Protein AF-0000000075812877 (afdb_homodimer)

Foldseek 3Di:
DALDDPDDDDQDDDPPPPDDDDDDDPDDPPPDDPDDDDDDPDDPDPPPPDPPPPVPPVDDPVDVPPPPPPPPLVVVLVVCLVQLVLQVSVVSLVVVLVVVDDSLVSVVVSLVSLVVLQVCLLVLPVDDPSSQVSLVNSVVNLVVLCPDDCPPSCVVVPPCVSNCSVVVLLVSLLVSLLVLADADDLVDDPVVNLVSRLVSLCVQQPPSSCVSNDPPSSVSSQVSNLVSVLVRLVVVCVSQLPDLVSLLVSLVSCCCQQQQNDPPPSPPDPPPPPSSRRNVRHDSVSCVVVNVVSLVSNLVVLLVVLLVVLVVLLVCCLVVVPPDPDRSLLCNLVSLSVSLVVQVVSHDVSSLVNLQSSLVSLLVSLVVVLVVLVVSCVVCVVPLAQVLLSQLLSLLSSVVSVVVSCVNNVDDPVSVVSSVVSSVSSNVVSLVSVLVSLLVVLLVCLPVVQPDPDPPNLVSVVNVLVNNVSRVSLQPDPSSLVSLVSNLCSNVVSNVVSVVVVVVVDDPPVVVVRVVVVVVVVVSSCCSSVVRNVPPDD/DDDLPPDDPPQDDDPPDPDDDDDDDDDDPDDDDDDDDDDDDDDPDPDPPDPPPPPPPVDDPPDPPPPPPPPPLVVVLVVCLVQLVLQVSVVSLVVVLVVVDDSLVSVVVSLVSLVVLQVCLLVLPVDDPSSVVSLVNSVVNLVVLCPDDCPPSVVVVPPCVSNCSVVVLLVSLLVSLLVLADADDLVDDPVVNLVSRLVSLCVQQPPSSCVSNDPPSSVSSQVSNLVSVLVRLVVVCVSQLPDLVSLLVSLVSCCCQQQQNDPSPRPPDPPPPPSSVRNVRHDSVSCVVVNVVSLVSNLVVLLVVLLVVLVVLLVCCLVVVPPDPDRSLLCNLVSLSVSLVVQVVSHDVSSLVNLQSSLVSLLVSLVVVLVVLVVSCVVCVVPPAQVLLSQLLSLLSSVVSVVVSCVVNVDDPVSVVSSVVSSVSSNVVSLVSVLVSLLVVLLVCLPVVQPDPDPPNLVSVVSVLVNNVSRVSLQPDPSSLVSLVSNLCSNVVSNVVSVVVVVVVDDVPPVVVRVVVVVVVVVSSCCSSVVRNVPPDD

Radius of gyration: 42.55 Å; Cα contacts (8 Å, |Δi|>4): 853; chains: 2; bounding box: 94×114×94 Å

Organism: Acinonyx jubatus (NCBI:txid32536)

Sequence (1076 aa):
MDLVHRKVFWGRRKSRLGGEEAGSECGQILLAEPQGHPRQPRGHPLNLRRITGFLKGLHTNKGPQSVIPLDETSQGFQQLVQEGKFREAYLSVSASAWEGQDCGPQYQALAQSMWQVVQQALEGVRHGQELELKLQAVLDTVEYTQDKPPSLEAGTLEDGTVATWGSQLERLLRNDAEARVPTWDPRGKLGPFLEKLEEAVRQGLGSLRASQLGARLWTIYSTCFQEVLLSRLLELKHSCGASWNSCCVLYAWGRTTLFGQLGEMLPNAPSTSQKPTAGYLLDSMMFVTWMSQVQKKLVGLIQERLEETLENVLICDQKKWAPFSHPTFLEIFQLLEEAMIAARPIGPSVTSQVQAMVLEIFSKFLNRYQDKAVHFLQQNATAGAFPEVHVLGNCCILRKTWQELSQACFPPADLVTAVQGAIHAIEGHSRDHLLLRVRALCQNLLRGHFGRKERDLVNALKSLWQGLEGCPSLHSTPVYESIMQSLHMVVFGEYVQALATHLRMLAPRKWGSLRIQVETDIWKLDNIFRKHGGLAERMDLVHRKVFWGRRKSRLGGEEAGSECGQILLAEPQGHPRQPRGHPLNLRRITGFLKGLHTNKGPQSVIPLDETSQGFQQLVQEGKFREAYLSVSASAWEGQDCGPQYQALAQSMWQVVQQALEGVRHGQELELKLQAVLDTVEYTQDKPPSLEAGTLEDGTVATWGSQLERLLRNDAEARVPTWDPRGKLGPFLEKLEEAVRQGLGSLRASQLGARLWTIYSTCFQEVLLSRLLELKHSCGASWNSCCVLYAWGRTTLFGQLGEMLPNAPSTSQKPTAGYLLDSMMFVTWMSQVQKKLVGLIQERLEETLENVLICDQKKWAPFSHPTFLEIFQLLEEAMIAARPIGPSVTSQVQAMVLEIFSKFLNRYQDKAVHFLQQNATAGAFPEVHVLGNCCILRKTWQELSQACFPPADLVTAVQGAIHAIEGHSRDHLLLRVRALCQNLLRGHFGRKERDLVNALKSLWQGLEGCPSLHSTPVYESIMQSLHMVVFGEYVQALATHLRMLAPRKWGSLRIQVETDIWKLDNIFRKHGGLAER

Secondary structure (DSSP, 8-state):
----------PPP-----------------------------------GGGGGGGTTS-------------HHHHHHHHHHHTT-HHHHHHHHHHHHHTT---HHHHHHHHHHHHHHHHHHHTT----HHHHHHHHHHHHHHHHHHHS---GGGGTS-S--GGGHHHHHHHHHHHHHHHHSPPP-TTS-HHHHHHHHHHHHHHHHSHHHHHHHHHHHHHHHHHHHHHHHHHHHHHHHHHHTTSHHHHHHHHHHIIIIIT-------TTS---S---TTGGGS-GGGGHHHHHHHHHHHHHHHHHHHHHHHHHHHHHHHHS-SS-SS-GGGHHHHHHHHHHHHHGGG-HHHHHHHHHHHHHHHHHHHHHHHHHHHHHHHHTTT-SS-HHHHHHHHHHHHHHHHHHHHHHH---HHHHHHHHHHHHHHHHHHHHHHHHHHHHHHHHHHTTTTTS---HHHHHHHHHHHHHHT-HHHHTSHHHHHHHHHHHHHHHHHHHHHHHHHHHHS-GGGHHHHHHHHHHHHHHHHHHHHHHH-----/----------PPP-----------------------------------GGGGGGGGGG-------------HHHHHHHHHHHTT-HHHHHHHHHHHHHTT---HHHHHHHHHHHHHHHHHHHTT----HHHHHHHHHHHHHHHHHHHS---GGGGTS-S--GGGHHHHHHHHHHHHHHHHSPPP-TTS-HHHHHHHHHHHHHHHHSHHHHHHHHHHHHHHHHHHHHHHHHHHHHHHHHHHTTSHHHHHHHHHHIIIIIT-------TTS-------TTTTTS-GGGGHHHHHHHHHHHHHHHHHHHHHHHHHHHHHHHHS-SS-SS-GGGHHHHHHHHHHHHHGGG-HHHHHHHHHHHHHHHHHHHHHHHHHHHHHHHHTTT-SS-HHHHHHHHHHHHHHHHHHHHHHH---HHHHHHHHHHHHHHHHHHHHHHHHHHHHHHHHHHTTTTTS---HHHHHHHHHHHHHHT-HHHHTSHHHHHHHHHHHHHHHHHHHHHHHHHHHHS-GGGHHHHHHHHHHHHHHHHHHHHHHH-----

pLDDT: mean 73.89, std 24.76, range [15.98, 97.12]

Nearest PDB structures (foldseek):
  5a7d-assembly4_D  TM=1.362E-01  e=9.330E-02  Drosophila melanogaster
  7x0t-assembly1_A  TM=1.053E-01  e=7.157E+00  Homo sapiens

Structure (mmCIF, N/CA/C/O backbone):
data_AF-0000000075812877-model_v1
#
loop_
_entity.id
_entity.type
_entity.pdbx_description
1 polymer 'Uncharacterized protein LOC106975977 isoform X4'
#
loop_
_atom_site.group_PDB
_atom_site.id
_atom_site.type_symbol
_atom_site.label_atom_id
_atom_site.label_alt_id
_atom_site.label_comp_id
_atom_site.label_asym_id
_atom_site.label_entity_id
_atom_site.label_seq_id
_atom_site.pdbx_PDB_ins_code
_atom_site.Cartn_x
_atom_site.Cartn_y
_atom_site.Cartn_z
_atom_site.occupancy
_atom_site.B_iso_or_equiv
_atom_site.auth_seq_id
_atom_site.auth_comp_id
_atom_site.auth_asym_id
_atom_site.auth_atom_id
_atom_site.pdbx_PDB_model_num
ATOM 1 N N . MET A 1 1 ? -38.031 25.281 1.409 1 19.5 1 MET A N 1
ATOM 2 C CA . MET A 1 1 ? -37.438 24.656 2.602 1 19.5 1 MET A CA 1
ATOM 3 C C . MET A 1 1 ? -36.031 24.188 2.338 1 19.5 1 MET A C 1
ATOM 5 O O . MET A 1 1 ? -35.781 23.406 1.403 1 19.5 1 MET A O 1
ATOM 9 N N . ASP A 1 2 ? -34.875 24.938 2.766 1 22.84 2 ASP A N 1
ATOM 10 C CA . ASP A 1 2 ? -33.719 25.797 2.609 1 22.84 2 ASP A CA 1
ATOM 11 C C . ASP A 1 2 ? -32.438 25.062 3 1 22.84 2 ASP A C 1
ATOM 13 O O . ASP A 1 2 ? -32.062 25.047 4.176 1 22.84 2 ASP A O 1
ATOM 17 N N . LEU A 1 3 ? -32.156 24.062 2.451 1 24.86 3 LEU A N 1
ATOM 18 C CA . LEU A 1 3 ? -31.281 22.953 2.84 1 24.86 3 LEU A CA 1
ATOM 19 C C . LEU A 1 3 ? -29.812 23.312 2.674 1 24.86 3 LEU A C 1
ATOM 21 O O . LEU A 1 3 ? -29.219 23.047 1.626 1 24.86 3 LEU A O 1
ATOM 25 N N . VAL A 1 4 ? -29.359 24.641 3.078 1 21.84 4 VAL A N 1
ATOM 26 C CA . VAL A 1 4 ? -28.172 25.375 2.682 1 21.84 4 VAL A CA 1
ATOM 27 C C . VAL A 1 4 ? -26.922 24.547 2.973 1 21.84 4 VAL A C 1
ATOM 29 O O . VAL A 1 4 ? -26.203 24.141 2.053 1 21.84 4 VAL A O 1
ATOM 32 N N . HIS A 1 5 ? -25.938 24.922 3.932 1 23.55 5 HIS A N 1
ATOM 33 C CA . HIS A 1 5 ? -24.641 25.578 3.969 1 23.55 5 HIS A CA 1
ATOM 34 C C . HIS A 1 5 ? -23.547 24.656 4.492 1 23.55 5 HIS A C 1
ATOM 36 O O . HIS A 1 5 ? -23.594 24.219 5.648 1 23.55 5 HIS A O 1
ATOM 42 N N . ARG A 1 6 ? -23.156 23.75 3.875 1 27.66 6 ARG A N 1
ATOM 43 C CA . ARG A 1 6 ? -22.078 22.891 4.355 1 27.66 6 ARG A CA 1
ATOM 44 C C . ARG A 1 6 ? -20.859 23.719 4.762 1 27.66 6 ARG A C 1
ATOM 46 O O . ARG A 1 6 ? -20.203 24.328 3.912 1 27.66 6 ARG A O 1
ATOM 53 N N . LYS A 1 7 ? -20.562 24.156 6.066 1 27.88 7 LYS A N 1
ATOM 54 C CA . LYS A 1 7 ? -19.656 25.109 6.688 1 27.88 7 LYS A CA 1
ATOM 55 C C . LYS A 1 7 ? -18.234 24.562 6.723 1 27.88 7 LYS A C 1
ATOM 57 O O . LYS A 1 7 ? -17.281 25.312 6.969 1 27.88 7 LYS A O 1
ATOM 62 N N . VAL A 1 8 ? -17.609 23.422 6.41 1 27.23 8 VAL A N 1
ATOM 63 C CA . VAL A 1 8 ? -16.859 22.875 7.527 1 27.23 8 VAL A CA 1
ATOM 64 C C . VAL A 1 8 ? -15.578 23.688 7.742 1 27.23 8 VAL A C 1
ATOM 66 O O . VAL A 1 8 ? -15.328 24.172 8.844 1 27.23 8 VAL A O 1
ATOM 69 N N . PHE A 1 9 ? -14.203 23.281 7.148 1 30.2 9 PHE A N 1
ATOM 70 C CA . PHE A 1 9 ? -12.898 23.234 7.805 1 30.2 9 PHE A CA 1
ATOM 71 C C . PHE A 1 9 ? -12.156 24.547 7.645 1 30.2 9 PHE A C 1
ATOM 73 O O . PHE A 1 9 ? -12.094 25.109 6.547 1 30.2 9 PHE A O 1
ATOM 80 N N . TRP A 1 10 ? -11.82 25.344 8.781 1 30.75 10 TRP A N 1
ATOM 81 C CA . TRP A 1 10 ? -11.43 26.75 8.953 1 30.75 10 TRP A CA 1
ATOM 82 C C . TRP A 1 10 ? -9.969 26.953 8.594 1 30.75 10 TRP A C 1
ATOM 84 O O . TRP A 1 10 ? -9.078 26.703 9.414 1 30.75 10 TRP A O 1
ATOM 94 N N . GLY A 1 11 ? -9.414 26.453 7.508 1 27.61 11 GLY A N 1
ATOM 95 C CA . GLY A 1 11 ? -8.031 26.797 7.203 1 27.61 11 GLY A CA 1
ATOM 96 C C . GLY A 1 11 ? -7.824 28.297 7.004 1 27.61 11 GLY A C 1
ATOM 97 O O . GLY A 1 11 ? -8.773 29.031 6.723 1 27.61 11 GLY A O 1
ATOM 98 N N . ARG A 1 12 ? -6.668 28.906 7.613 1 31.08 12 ARG A N 1
ATOM 99 C CA . ARG A 1 12 ? -6.289 30.312 7.59 1 31.08 12 ARG A CA 1
ATOM 100 C C . ARG A 1 12 ? -6.09 30.812 6.16 1 31.08 12 ARG A C 1
ATOM 102 O O . ARG A 1 12 ? -5.555 30.078 5.316 1 31.08 12 ARG A O 1
ATOM 109 N N . ARG A 1 13 ? -6.754 31.781 5.742 1 29.05 13 ARG A N 1
ATOM 110 C CA . ARG A 1 13 ? -6.746 32.5 4.477 1 29.05 13 ARG A CA 1
ATOM 111 C C . ARG A 1 13 ? -5.422 33.219 4.27 1 29.05 13 ARG A C 1
ATOM 113 O O . ARG A 1 13 ? -4.73 33.562 5.234 1 29.05 13 ARG A O 1
ATOM 120 N N . LYS A 1 14 ? -5.184 33.719 2.996 1 28.88 14 LYS A N 1
ATOM 121 C CA . LYS A 1 14 ? -4.152 34.344 2.174 1 28.88 14 LYS A CA 1
ATOM 122 C C . LYS A 1 14 ? -3.955 35.812 2.553 1 28.88 14 LYS A C 1
ATOM 124 O O . LYS A 1 14 ? -4.887 36.625 2.451 1 28.88 14 LYS A O 1
ATOM 129 N N . SER A 1 15 ? -3.178 36.219 3.492 1 20.95 15 SER A N 1
ATOM 130 C CA . SER A 1 15 ? -2.898 37.656 3.502 1 20.95 15 SER A CA 1
ATOM 131 C C . SER A 1 15 ? -2.084 38.062 2.279 1 20.95 15 SER A C 1
ATOM 133 O O . SER A 1 15 ? -1.034 37.5 2 1 20.95 15 SER A O 1
ATOM 135 N N . ARG A 1 16 ? -2.629 38.719 1.164 1 23.47 16 ARG A N 1
ATOM 136 C CA . ARG A 1 16 ? -2.066 39.344 -0.03 1 23.47 16 ARG A CA 1
ATOM 137 C C . ARG A 1 16 ? -1.108 40.469 0.339 1 23.47 16 ARG A C 1
ATOM 139 O O . ARG A 1 16 ? -1.53 41.5 0.85 1 23.47 16 ARG A O 1
ATOM 146 N N . LEU A 1 17 ? 0.161 40.219 0.675 1 21.31 17 LEU A N 1
ATOM 147 C CA . LEU A 1 17 ? 1.117 41.312 0.727 1 21.31 17 LEU A CA 1
ATOM 148 C C . LEU A 1 17 ? 1.208 42.031 -0.622 1 21.31 17 LEU A C 1
ATOM 150 O O . LEU A 1 17 ? 1.369 41.375 -1.657 1 21.31 17 LEU A O 1
ATOM 154 N N . GLY A 1 18 ? 0.719 43.281 -0.854 1 20.67 18 GLY A N 1
ATOM 155 C CA . GLY A 1 18 ? 0.67 44.219 -1.965 1 20.67 18 GLY A CA 1
ATOM 156 C C . GLY A 1 18 ? 2.043 44.656 -2.428 1 20.67 18 GLY A C 1
ATOM 157 O O . GLY A 1 18 ? 2.166 45.625 -3.164 1 20.67 18 GLY A O 1
ATOM 158 N N . GLY A 1 19 ? 3.186 44.156 -1.993 1 19.12 19 GLY A N 1
ATOM 159 C CA . GLY A 1 19 ? 4.285 45.031 -2.336 1 19.12 19 GLY A CA 1
ATOM 160 C C . GLY A 1 19 ? 4.426 45.281 -3.83 1 19.12 19 GLY A C 1
ATOM 161 O O . GLY A 1 19 ? 3.891 44.5 -4.633 1 19.12 19 GLY A O 1
ATOM 162 N N . GLU A 1 20 ? 4.977 46.562 -4.273 1 19.02 20 GLU A N 1
ATOM 163 C CA . GLU A 1 20 ? 5.305 47.312 -5.473 1 19.02 20 GLU A CA 1
ATOM 164 C C . GLU A 1 20 ? 6.191 46.531 -6.418 1 19.02 20 GLU A C 1
ATOM 166 O O . GLU A 1 20 ? 6.859 45.562 -5.996 1 19.02 20 GLU A O 1
ATOM 171 N N . GLU A 1 21 ? 6.227 47 -7.762 1 18.98 21 GLU A N 1
ATOM 172 C CA . GLU A 1 21 ? 6.5 46.688 -9.164 1 18.98 21 GLU A CA 1
ATOM 173 C C . GLU A 1 21 ? 8 46.594 -9.422 1 18.98 21 GLU A C 1
ATOM 175 O O . GLU A 1 21 ? 8.422 46.25 -10.531 1 18.98 21 GLU A O 1
ATOM 180 N N . ALA A 1 22 ? 8.93 46.656 -8.477 1 19.11 22 ALA A N 1
ATOM 181 C CA . ALA A 1 22 ? 10.125 47.156 -9.156 1 19.11 22 ALA A CA 1
ATOM 182 C C . ALA A 1 22 ? 10.547 46.219 -10.266 1 19.11 22 ALA A C 1
ATOM 184 O O . ALA A 1 22 ? 10.43 45 -10.125 1 19.11 22 ALA A O 1
ATOM 185 N N . GLY A 1 23 ? 10.875 46.688 -11.625 1 17.19 23 GLY A N 1
ATOM 186 C CA . GLY A 1 23 ? 11.086 46.438 -13.039 1 17.19 23 GLY A CA 1
ATOM 187 C C . GLY A 1 23 ? 12.312 45.562 -13.305 1 17.19 23 GLY A C 1
ATOM 188 O O . GLY A 1 23 ? 12.562 45.156 -14.445 1 17.19 23 GLY A O 1
ATOM 189 N N . SER A 1 24 ? 13.258 45.375 -12.352 1 17.75 24 SER A N 1
ATOM 190 C CA . SER A 1 24 ? 14.531 45.406 -13.07 1 17.75 24 SER A CA 1
ATOM 191 C C . SER A 1 24 ? 14.625 44.25 -14.07 1 17.75 24 SER A C 1
ATOM 193 O O . SER A 1 24 ? 14.039 43.188 -13.859 1 17.75 24 SER A O 1
ATOM 195 N N . GLU A 1 25 ? 15.242 44.469 -15.281 1 17.72 25 GLU A N 1
ATOM 196 C CA . GLU A 1 25 ? 15.508 44.094 -16.672 1 17.72 25 GLU A CA 1
ATOM 197 C C . GLU A 1 25 ? 16.375 42.844 -16.734 1 17.72 25 GLU A C 1
ATOM 199 O O . GLU A 1 25 ? 16.641 42.344 -17.828 1 17.72 25 GLU A O 1
ATOM 204 N N . CYS A 1 26 ? 16.609 42.156 -15.602 1 17.97 26 CYS A N 1
ATOM 205 C CA . CYS A 1 26 ? 17.844 41.438 -15.961 1 17.97 26 CYS A CA 1
ATOM 206 C C . CYS A 1 26 ? 17.641 40.625 -17.219 1 17.97 26 CYS A C 1
ATOM 208 O O . CYS A 1 26 ? 16.578 40.031 -17.438 1 17.97 26 CYS A O 1
ATOM 210 N N . GLY A 1 27 ? 18.656 40.625 -18.156 1 17.06 27 GLY A N 1
ATOM 211 C CA . GLY A 1 27 ? 19.078 40.312 -19.5 1 17.06 27 GLY A CA 1
ATOM 212 C C . GLY A 1 27 ? 18.828 38.875 -19.875 1 17.06 27 GLY A C 1
ATOM 213 O O . GLY A 1 27 ? 18.609 38.031 -19 1 17.06 27 GLY A O 1
ATOM 214 N N . GLN A 1 28 ? 18.719 38.594 -21.172 1 17.3 28 GLN A N 1
ATOM 215 C CA . GLN A 1 28 ? 18.312 37.875 -22.344 1 17.3 28 GLN A CA 1
ATOM 216 C C . GLN A 1 28 ? 19.125 36.594 -22.516 1 17.3 28 GLN A C 1
ATOM 218 O O . GLN A 1 28 ? 18.953 35.875 -23.5 1 17.3 28 GLN A O 1
ATOM 223 N N . ILE A 1 29 ? 19.766 36.031 -21.422 1 18.03 29 ILE A N 1
ATOM 224 C CA . ILE A 1 29 ? 20.844 35.281 -22.062 1 18.03 29 ILE A CA 1
ATOM 225 C C . ILE A 1 29 ? 20.234 34.25 -23.016 1 18.03 29 ILE A C 1
ATOM 227 O O . ILE A 1 29 ? 19.297 33.531 -22.656 1 18.03 29 ILE A O 1
ATOM 231 N N . LEU A 1 30 ? 20.578 34.312 -24.312 1 16.39 30 LEU A N 1
ATOM 232 C CA . LEU A 1 30 ? 20.359 33.844 -25.688 1 16.39 30 LEU A CA 1
ATOM 233 C C . LEU A 1 30 ? 20.688 32.375 -25.812 1 16.39 30 LEU A C 1
ATOM 235 O O . LEU A 1 30 ? 21.188 31.938 -26.859 1 16.39 30 LEU A O 1
ATOM 239 N N . LEU A 1 31 ? 20.578 31.594 -24.719 1 17.11 31 LEU A N 1
ATOM 240 C CA . LEU A 1 31 ? 21.344 30.406 -25.094 1 17.11 31 LEU A CA 1
ATOM 241 C C . LEU A 1 31 ? 20.781 29.781 -26.359 1 17.11 31 LEU A C 1
ATOM 243 O O . LEU A 1 31 ? 19.562 29.719 -26.547 1 17.11 31 LEU A O 1
ATOM 247 N N . ALA A 1 32 ? 21.625 29.547 -27.359 1 17.14 32 ALA A N 1
ATOM 248 C CA . ALA A 1 32 ? 21.781 29.156 -28.75 1 17.14 32 ALA A CA 1
ATOM 249 C C . ALA A 1 32 ? 21.141 27.797 -29.031 1 17.14 32 ALA A C 1
ATOM 251 O O . ALA A 1 32 ? 21.047 26.969 -28.125 1 17.14 32 ALA A O 1
ATOM 252 N N . GLU A 1 33 ? 20.547 27.594 -30.219 1 17.48 33 GLU A N 1
ATOM 253 C CA . GLU A 1 33 ? 19.594 26.875 -31.047 1 17.48 33 GLU A CA 1
ATOM 254 C C . GLU A 1 33 ? 20.125 25.484 -31.406 1 17.48 33 GLU A C 1
ATOM 256 O O . GLU A 1 33 ? 19.406 24.656 -31.969 1 17.48 33 GLU A O 1
ATOM 261 N N . PRO A 1 34 ? 20.953 24.703 -30.547 1 18.8 34 PRO A N 1
ATOM 262 C CA . PRO A 1 34 ? 21.578 23.859 -31.562 1 18.8 34 PRO A CA 1
ATOM 263 C C . PRO A 1 34 ? 20.562 23.016 -32.344 1 18.8 34 PRO A C 1
ATOM 265 O O . PRO A 1 34 ? 19.469 22.734 -31.812 1 18.8 34 PRO A O 1
ATOM 268 N N . GLN A 1 35 ? 20.688 22.797 -33.656 1 16.92 35 GLN A N 1
ATOM 269 C CA . GLN A 1 35 ? 20.031 22.453 -34.938 1 16.92 35 GLN A CA 1
ATOM 270 C C . GLN A 1 35 ? 19.781 20.953 -35.031 1 16.92 35 GLN A C 1
ATOM 272 O O . GLN A 1 35 ? 18.953 20.5 -35.812 1 16.92 35 GLN A O 1
ATOM 277 N N . GLY A 1 36 ? 20.344 19.969 -34.219 1 18.28 36 GLY A N 1
ATOM 278 C CA . GLY A 1 36 ? 20.703 18.859 -35.094 1 18.28 36 GLY A CA 1
ATOM 279 C C . GLY A 1 36 ? 19.484 18.078 -35.562 1 18.28 36 GLY A C 1
ATOM 280 O O . GLY A 1 36 ? 18.422 18.141 -34.969 1 18.28 36 GLY A O 1
ATOM 281 N N . HIS A 1 37 ? 19.422 17.5 -36.812 1 17.19 37 HIS A N 1
ATOM 282 C CA . HIS A 1 37 ? 18.562 17.062 -37.906 1 17.19 37 HIS A CA 1
ATOM 283 C C . HIS A 1 37 ? 18.016 15.648 -37.656 1 17.19 37 HIS A C 1
ATOM 285 O O . HIS A 1 37 ? 17.031 15.242 -38.25 1 17.19 37 HIS A O 1
ATOM 291 N N . PRO A 1 38 ? 18.422 14.797 -36.656 1 18.17 38 PRO A N 1
ATOM 292 C CA . PRO A 1 38 ? 18.609 13.539 -37.375 1 18.17 38 PRO A CA 1
ATOM 293 C C . PRO A 1 38 ? 17.297 12.969 -37.906 1 18.17 38 PRO A C 1
ATOM 295 O O . PRO A 1 38 ? 16.219 13.383 -37.469 1 18.17 38 PRO A O 1
ATOM 298 N N . ARG A 1 39 ? 17.391 11.633 -38.438 1 17.91 39 ARG A N 1
ATOM 299 C CA . ARG A 1 39 ? 16.906 10.797 -39.531 1 17.91 39 ARG A CA 1
ATOM 300 C C . ARG A 1 39 ? 15.625 10.078 -39.156 1 17.91 39 ARG A C 1
ATOM 302 O O . ARG A 1 39 ? 15.438 9.719 -38 1 17.91 39 ARG A O 1
ATOM 309 N N . GLN A 1 40 ? 14.633 9.961 -40.062 1 17.66 40 GLN A N 1
ATOM 310 C CA . GLN A 1 40 ? 13.203 9.734 -40.219 1 17.66 40 GLN A CA 1
ATOM 311 C C . GLN A 1 40 ? 12.859 8.258 -40.062 1 17.66 40 GLN A C 1
ATOM 313 O O . GLN A 1 40 ? 11.68 7.895 -39.969 1 17.66 40 GLN A O 1
ATOM 318 N N . PRO A 1 41 ? 13.57 7.254 -39.469 1 19.58 41 PRO A N 1
ATOM 319 C CA . PRO A 1 41 ? 13.195 6.113 -40.312 1 19.58 41 PRO A CA 1
ATOM 320 C C . PRO A 1 41 ? 11.719 5.734 -40.156 1 19.58 41 PRO A C 1
ATOM 322 O O . PRO A 1 41 ? 11.109 6.02 -39.125 1 19.58 41 PRO A O 1
ATOM 325 N N . ARG A 1 42 ? 11.141 5.363 -41.188 1 18.8 42 ARG A N 1
ATOM 326 C CA . ARG A 1 42 ? 9.805 5.117 -41.719 1 18.8 42 ARG A CA 1
ATOM 327 C C . ARG A 1 42 ? 9.156 3.922 -41.031 1 18.8 42 ARG A C 1
ATOM 329 O O . ARG A 1 42 ? 9.773 2.865 -40.875 1 18.8 42 ARG A O 1
ATOM 336 N N . GLY A 1 43 ? 8.234 4.07 -40.062 1 18.72 43 GLY A N 1
ATOM 337 C CA . GLY A 1 43 ? 7.434 3.195 -39.219 1 18.72 43 GLY A CA 1
ATOM 338 C C . GLY A 1 43 ? 6.547 2.254 -40.031 1 18.72 43 GLY A C 1
ATOM 339 O O . GLY A 1 43 ? 5.723 2.697 -40.812 1 18.72 43 GLY A O 1
ATOM 340 N N . HIS A 1 44 ? 7.082 1.163 -40.594 1 20.22 44 HIS A N 1
ATOM 341 C CA . HIS A 1 44 ? 6.262 0.321 -41.469 1 20.22 44 HIS A CA 1
ATOM 342 C C . HIS A 1 44 ? 5.012 -0.162 -40.75 1 20.22 44 HIS A C 1
ATOM 344 O O . HIS A 1 44 ? 5.008 -0.293 -39.5 1 20.22 44 HIS A O 1
ATOM 350 N N . PRO A 1 45 ? 3.875 -0.071 -41.375 1 21 45 PRO A N 1
ATOM 351 C CA . PRO A 1 45 ? 2.455 -0.216 -41.031 1 21 45 PRO A CA 1
ATOM 352 C C . PRO A 1 45 ? 2.092 -1.631 -40.594 1 21 45 PRO A C 1
ATOM 354 O O . PRO A 1 45 ? 2.521 -2.605 -41.219 1 21 45 PRO A O 1
ATOM 357 N N . LEU A 1 46 ? 2.289 -1.922 -39.344 1 19.23 46 LEU A N 1
ATOM 358 C CA . LEU A 1 46 ? 1.979 -3.273 -38.906 1 19.23 46 LEU A CA 1
ATOM 359 C C . LEU A 1 46 ? 0.529 -3.631 -39.219 1 19.23 46 LEU A C 1
ATOM 361 O O . LEU A 1 46 ? -0.383 -2.859 -38.906 1 19.23 46 LEU A O 1
ATOM 365 N N . ASN A 1 47 ? 0.27 -4.336 -40.312 1 20.33 47 ASN A N 1
ATOM 366 C CA . ASN A 1 47 ? -0.97 -4.875 -40.875 1 20.33 47 ASN A CA 1
ATOM 367 C C . ASN A 1 47 ? -1.721 -5.715 -39.844 1 20.33 47 ASN A C 1
ATOM 369 O O . ASN A 1 47 ? -1.184 -6.699 -39.312 1 20.33 47 ASN A O 1
ATOM 373 N N . LEU A 1 48 ? -2.613 -5.133 -39.125 1 19.27 48 LEU A N 1
ATOM 374 C CA . LEU A 1 48 ? -3.48 -5.609 -38.062 1 19.27 48 LEU A CA 1
ATOM 375 C C . LEU A 1 48 ? -4.355 -6.762 -38.531 1 19.27 48 LEU A C 1
ATOM 377 O O . LEU A 1 48 ? -5.238 -7.223 -37.812 1 19.27 48 LEU A O 1
ATOM 381 N N . ARG A 1 49 ? -4.367 -7.109 -39.812 1 20.55 49 ARG A N 1
ATOM 382 C CA . ARG A 1 49 ? -5.605 -7.734 -40.281 1 20.55 49 ARG A CA 1
ATOM 383 C C . ARG A 1 49 ? -5.82 -9.086 -39.594 1 20.55 49 ARG A C 1
ATOM 385 O O . ARG A 1 49 ? -6.949 -9.578 -39.531 1 20.55 49 ARG A O 1
ATOM 392 N N . ARG A 1 50 ? -4.844 -9.875 -39.375 1 21.42 50 ARG A N 1
ATOM 393 C CA . ARG A 1 50 ? -5.07 -11.297 -39.594 1 21.42 50 ARG A CA 1
ATOM 394 C C . ARG A 1 50 ? -5.848 -11.914 -38.438 1 21.42 50 ARG A C 1
ATOM 396 O O . ARG A 1 50 ? -5.988 -13.133 -38.375 1 21.42 50 ARG A O 1
ATOM 403 N N . ILE A 1 51 ? -6.168 -11.109 -37.438 1 21.53 51 ILE A N 1
ATOM 404 C CA . ILE A 1 51 ? -6.492 -11.961 -36.281 1 21.53 51 ILE A CA 1
ATOM 405 C C . ILE A 1 51 ? -7.836 -12.648 -36.531 1 21.53 51 ILE A C 1
ATOM 407 O O . ILE A 1 51 ? -8.3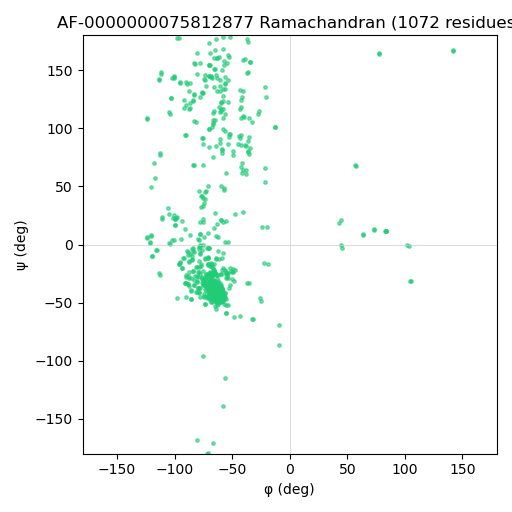52 -13.336 -35.656 1 21.53 51 ILE A O 1
ATOM 411 N N . THR A 1 52 ? -8.453 -12.273 -37.719 1 22.66 52 THR A N 1
ATOM 412 C CA . THR A 1 52 ? -9.852 -12.672 -37.75 1 22.66 52 THR A CA 1
ATOM 413 C C . THR A 1 52 ? -9.984 -14.195 -37.719 1 22.66 52 THR A C 1
ATOM 415 O O . THR A 1 52 ? -11.039 -14.727 -37.344 1 22.66 52 THR A O 1
ATOM 418 N N . GLY A 1 53 ? -8.945 -14.828 -38.375 1 22.23 53 GLY A N 1
ATOM 419 C CA . GLY A 1 53 ? -9.312 -16.094 -38.969 1 22.23 53 GLY A CA 1
ATOM 420 C C . GLY A 1 53 ? -9.68 -17.156 -37.969 1 22.23 53 GLY A C 1
ATOM 421 O O . GLY A 1 53 ? -10.125 -18.25 -38.344 1 22.23 53 GLY A O 1
ATOM 422 N N . PHE A 1 54 ? -9.211 -16.984 -36.781 1 22.61 54 PHE A N 1
ATOM 423 C CA . PHE A 1 54 ? -9.148 -18.281 -36.125 1 22.61 54 PHE A CA 1
ATOM 424 C C . PHE A 1 54 ? -10.547 -18.828 -35.844 1 22.61 54 PHE A C 1
ATOM 426 O O . PHE A 1 54 ? -10.703 -19.953 -35.375 1 22.61 54 PHE A O 1
ATOM 433 N N . LEU A 1 55 ? -11.562 -17.859 -35.906 1 22.89 55 LEU A N 1
ATOM 434 C CA . LEU A 1 55 ? -12.82 -18.438 -35.438 1 22.89 55 LEU A CA 1
ATOM 435 C C . LEU A 1 55 ? -13.328 -19.484 -36.438 1 22.89 55 LEU A C 1
ATOM 437 O O . LEU A 1 55 ? -14.164 -20.328 -36.062 1 22.89 55 LEU A O 1
ATOM 441 N N . LYS A 1 56 ? -13.008 -19.234 -37.75 1 25.45 56 LYS A N 1
ATOM 442 C CA . LYS A 1 56 ? -13.898 -19.891 -38.688 1 25.45 56 LYS A CA 1
ATOM 443 C C . LYS A 1 56 ? -13.656 -21.406 -38.719 1 25.45 56 LYS A C 1
ATOM 445 O O . LYS A 1 56 ? -14.414 -22.141 -39.344 1 25.45 56 LYS A O 1
ATOM 450 N N . GLY A 1 57 ? -12.383 -21.719 -38.531 1 24.17 57 GLY A N 1
ATOM 451 C CA . GLY A 1 57 ? -12.133 -23.047 -39.031 1 24.17 57 GLY A CA 1
ATOM 452 C C . GLY A 1 57 ? -12.977 -24.109 -38.375 1 24.17 57 GLY A C 1
ATOM 453 O O . GLY A 1 57 ? -12.742 -25.312 -38.562 1 24.17 57 GLY A O 1
ATOM 454 N N . LEU A 1 58 ? -13.617 -23.75 -37.344 1 24.28 58 LEU A N 1
ATOM 455 C CA . LEU A 1 58 ? -14.297 -24.906 -36.75 1 24.28 58 LEU A CA 1
ATOM 456 C C . LEU A 1 58 ? -15.344 -25.453 -37.75 1 24.28 58 LEU A C 1
ATOM 458 O O . LEU A 1 58 ? -16.516 -25.609 -37.375 1 24.28 58 LEU A O 1
ATOM 462 N N . HIS A 1 59 ? -15.188 -25.047 -39.094 1 22.55 59 HIS A N 1
ATOM 463 C CA . HIS A 1 59 ? -16.25 -25.5 -39.969 1 22.55 59 HIS A CA 1
ATOM 464 C C . HIS A 1 59 ? -16.484 -27 -39.844 1 22.55 59 HIS A C 1
ATOM 466 O O . HIS A 1 59 ? -15.602 -27.734 -39.375 1 22.55 59 HIS A O 1
ATOM 472 N N . THR A 1 60 ? -17.562 -27.391 -40.688 1 25.23 60 THR A N 1
ATOM 473 C CA . THR A 1 60 ? -18.531 -28.469 -40.812 1 25.23 60 THR A CA 1
ATOM 474 C C . THR A 1 60 ? -17.891 -29.719 -41.406 1 25.23 60 THR A C 1
ATOM 476 O O . THR A 1 60 ? -17.938 -29.938 -42.625 1 25.23 60 THR A O 1
ATOM 479 N N . ASN A 1 61 ? -16.703 -30.078 -41.25 1 22.95 61 ASN A N 1
ATOM 480 C CA . ASN A 1 61 ? -16.516 -31.328 -41.938 1 22.95 61 ASN A CA 1
ATOM 481 C C . ASN A 1 61 ? -17.641 -32.312 -41.688 1 22.95 61 ASN A C 1
ATOM 483 O O . ASN A 1 61 ? -17.797 -32.781 -40.531 1 22.95 61 ASN A O 1
ATOM 487 N N . LYS A 1 62 ? -18.641 -32.25 -42.406 1 29.7 62 LYS A N 1
ATOM 488 C CA . LYS A 1 62 ? -19.812 -33.125 -42.562 1 29.7 62 LYS A CA 1
ATOM 489 C C . LYS A 1 62 ? -19.391 -34.562 -42.844 1 29.7 62 LYS A C 1
ATOM 491 O O . LYS A 1 62 ? -19.938 -35.219 -43.719 1 29.7 62 LYS A O 1
ATOM 496 N N . GLY A 1 63 ? -18.125 -34.844 -42.875 1 25.5 63 GLY A N 1
ATOM 497 C CA . GLY A 1 63 ? -18.156 -36.25 -43.344 1 25.5 63 GLY A CA 1
ATOM 498 C C . GLY A 1 63 ? -19 -37.156 -42.469 1 25.5 63 GLY A C 1
ATOM 499 O O . GLY A 1 63 ? -19.297 -36.812 -41.312 1 25.5 63 GLY A O 1
ATOM 500 N N . PRO A 1 64 ? -19.781 -38.062 -43.188 1 30.03 64 PRO A N 1
ATOM 501 C CA . PRO A 1 64 ? -20.656 -38.969 -42.406 1 30.03 64 PRO A CA 1
ATOM 502 C C . PRO A 1 64 ? -19.938 -39.656 -41.281 1 30.03 64 PRO A C 1
ATOM 504 O O . PRO A 1 64 ? -18.859 -40.219 -41.5 1 30.03 64 PRO A O 1
ATOM 507 N N . GLN A 1 65 ? -19.719 -38.969 -40.25 1 29.38 65 GLN A N 1
ATOM 508 C CA . GLN A 1 65 ? -19.125 -39.656 -39.125 1 29.38 65 GLN A CA 1
ATOM 509 C C . GLN A 1 65 ? -19.797 -41.031 -38.906 1 29.38 65 GLN A C 1
ATOM 511 O O . GLN A 1 65 ? -21.016 -41.125 -38.875 1 29.38 65 GLN A O 1
ATOM 516 N N . SER A 1 66 ? -19.188 -41.938 -39.531 1 30.02 66 SER A N 1
ATOM 517 C CA . SER A 1 66 ? -19.625 -43.312 -39.281 1 30.02 66 SER A CA 1
ATOM 518 C C . SER A 1 66 ? -20.062 -43.5 -37.812 1 30.02 66 SER A C 1
ATOM 520 O O . SER A 1 66 ? -19.328 -43.188 -36.906 1 30.02 66 SER A O 1
ATOM 522 N N . VAL A 1 67 ? -21.328 -43.312 -37.656 1 33.09 67 VAL A N 1
ATOM 523 C CA . VAL A 1 67 ? -22.078 -43.719 -36.469 1 33.09 67 VAL A CA 1
ATOM 524 C C . VAL A 1 67 ? -21.609 -45.094 -36 1 33.09 67 VAL A C 1
ATOM 526 O O . VAL A 1 67 ? -21.828 -46.094 -36.719 1 33.09 67 VAL A O 1
ATOM 529 N N . ILE A 1 68 ? -20.391 -45.219 -35.594 1 34.16 68 ILE A N 1
ATOM 530 C CA . ILE A 1 68 ? -20.203 -46.5 -34.938 1 34.16 68 ILE A CA 1
ATOM 531 C C . ILE A 1 68 ? -21.422 -46.812 -34.062 1 34.16 68 ILE A C 1
ATOM 533 O O . ILE A 1 68 ? -21.875 -45.969 -33.312 1 34.16 68 ILE A O 1
ATOM 537 N N . PRO A 1 69 ? -22.156 -47.781 -34.5 1 34.47 69 PRO A N 1
ATOM 538 C CA . PRO A 1 69 ? -23.312 -48.281 -33.719 1 34.47 69 PRO A CA 1
ATOM 539 C C . PRO A 1 69 ? -23.062 -48.312 -32.219 1 34.47 69 PRO A C 1
ATOM 541 O O . PRO A 1 69 ? -22.094 -48.938 -31.766 1 34.47 69 PRO A O 1
ATOM 544 N N . LEU A 1 70 ? -23.297 -47.156 -31.562 1 38.03 70 LEU A N 1
ATOM 545 C CA . LEU A 1 70 ? -23.25 -47.125 -30.109 1 38.03 70 LEU A CA 1
ATOM 546 C C . LEU A 1 70 ? -23.953 -48.312 -29.516 1 38.03 70 LEU A C 1
ATOM 548 O O . LEU A 1 70 ? -25.125 -48.562 -29.797 1 38.03 70 LEU A O 1
ATOM 552 N N . ASP A 1 71 ? -23.266 -49.25 -29.266 1 42.22 71 ASP A N 1
ATOM 553 C CA . ASP A 1 71 ? -23.891 -50.375 -28.547 1 42.22 71 ASP A CA 1
ATOM 554 C C . ASP A 1 71 ? -24.859 -49.875 -27.484 1 42.22 71 ASP A C 1
ATOM 556 O O . ASP A 1 71 ? -24.812 -48.688 -27.094 1 42.22 71 ASP A O 1
ATOM 560 N N . GLU A 1 72 ? -25.828 -50.594 -26.953 1 46.19 72 GLU A N 1
ATOM 561 C CA . GLU A 1 72 ? -26.906 -50.406 -25.984 1 46.19 72 GLU A CA 1
ATOM 562 C C . GLU A 1 72 ? -26.469 -49.5 -24.844 1 46.19 72 GLU A C 1
ATOM 564 O O . GLU A 1 72 ? -27.25 -48.688 -24.344 1 46.19 72 GLU A O 1
ATOM 569 N N . THR A 1 73 ? -25.312 -49.5 -24.453 1 51.12 73 THR A N 1
ATOM 570 C CA . THR A 1 73 ? -24.719 -48.75 -23.359 1 51.12 73 THR A CA 1
ATOM 571 C C . THR A 1 73 ? -24.594 -47.281 -23.75 1 51.12 73 THR A C 1
ATOM 573 O O . THR A 1 73 ? -24.688 -46.375 -22.906 1 51.12 73 THR A O 1
ATOM 576 N N . SER A 1 74 ? -24.5 -47.031 -25.062 1 61.03 74 SER A N 1
ATOM 577 C CA . SER A 1 74 ? -24.328 -45.688 -25.578 1 61.03 74 SER A CA 1
ATOM 578 C C . SER A 1 74 ? -25.656 -44.938 -25.625 1 61.03 74 SER A C 1
ATOM 580 O O . SER A 1 74 ? -25.703 -43.75 -25.375 1 61.03 74 SER A O 1
ATOM 582 N N . GLN A 1 75 ? -26.828 -45.719 -25.859 1 64.19 75 GLN A N 1
ATOM 583 C CA . GLN A 1 75 ? -28.141 -45.062 -25.906 1 64.19 75 GLN A CA 1
ATOM 584 C C . GLN A 1 75 ? -28.547 -44.531 -24.547 1 64.19 75 GLN A C 1
ATOM 586 O O . GLN A 1 75 ? -29.094 -43.438 -24.438 1 64.19 75 GLN A O 1
ATOM 591 N N . GLY A 1 76 ? -28.188 -45.281 -23.484 1 78.25 76 GLY A N 1
ATOM 592 C CA . GLY A 1 76 ? -28.484 -44.844 -22.141 1 78.25 76 GLY A CA 1
ATOM 593 C C . GLY A 1 76 ? -27.734 -43.594 -21.734 1 78.25 76 GLY A C 1
ATOM 594 O O . GLY A 1 76 ? -28.312 -42.656 -21.156 1 78.25 76 GLY A O 1
ATOM 595 N N . PHE A 1 77 ? -26.484 -43.594 -22.234 1 87.38 77 PHE A N 1
ATOM 596 C CA . PHE A 1 77 ? -25.656 -42.438 -21.938 1 87.38 77 PHE A CA 1
ATOM 597 C C . PHE A 1 77 ? -26.188 -41.188 -22.609 1 87.38 77 PHE A C 1
ATOM 599 O O . PHE A 1 77 ? -26.312 -40.125 -21.969 1 87.38 77 PHE A O 1
ATOM 606 N N . GLN A 1 78 ? -26.578 -41.281 -23.875 1 88.12 78 GLN A N 1
ATOM 607 C CA . GLN A 1 78 ? -27.047 -40.125 -24.625 1 88.12 78 GLN A CA 1
ATOM 608 C C . GLN A 1 78 ? -28.359 -39.625 -24.078 1 88.12 78 GLN A C 1
ATOM 610 O O . GLN A 1 78 ? -28.594 -38.406 -24.031 1 88.12 78 GLN A O 1
ATOM 615 N N . GLN A 1 79 ? -29.188 -40.5 -23.578 1 90.31 79 GLN A N 1
ATOM 616 C CA . GLN A 1 79 ? -30.469 -40.094 -22.984 1 90.31 79 GLN A CA 1
ATOM 617 C C . GLN A 1 79 ? -30.25 -39.344 -21.672 1 90.31 79 GLN A C 1
ATOM 619 O O . GLN A 1 79 ? -30.922 -38.344 -21.406 1 90.31 79 GLN A O 1
ATOM 624 N N . LEU A 1 80 ? -29.297 -39.812 -20.906 1 91.19 80 LEU A N 1
ATOM 625 C CA . LEU A 1 80 ? -28.984 -39.156 -19.641 1 91.19 80 LEU A CA 1
ATOM 626 C C . LEU A 1 80 ? -28.469 -37.75 -19.891 1 91.19 80 LEU A C 1
ATOM 628 O O . LEU A 1 80 ? -28.875 -36.812 -19.203 1 91.19 80 LEU A O 1
ATOM 632 N N . VAL A 1 81 ? -27.609 -37.594 -20.891 1 91.44 81 VAL A N 1
ATOM 633 C CA . VAL A 1 81 ? -27.016 -36.312 -21.219 1 91.44 81 VAL A CA 1
ATOM 634 C C . VAL A 1 81 ? -28.078 -35.344 -21.734 1 91.44 81 VAL A C 1
ATOM 636 O O . VAL A 1 81 ? -28.125 -34.156 -21.328 1 91.44 81 VAL A O 1
ATOM 639 N N . GLN A 1 82 ? -29.016 -35.844 -22.531 1 87.88 82 GLN A N 1
ATOM 640 C CA . GLN A 1 82 ? -30.078 -35 -23.109 1 87.88 82 GLN A CA 1
ATOM 641 C C . GLN A 1 82 ? -31.047 -34.531 -22.031 1 87.88 82 GLN A C 1
ATOM 643 O O . GLN A 1 82 ? -31.578 -33.438 -22.109 1 87.88 82 GLN A O 1
ATOM 648 N N . GLU A 1 83 ? -31.25 -35.375 -21.031 1 88.94 83 GLU A N 1
ATOM 649 C CA . GLU A 1 83 ? -32.188 -35.062 -19.953 1 88.94 83 GLU A CA 1
ATOM 650 C C . GLU A 1 83 ? -31.516 -34.188 -18.891 1 88.94 83 GLU A C 1
ATOM 652 O O . GLU A 1 83 ? -32.188 -33.719 -17.969 1 88.94 83 GLU A O 1
ATOM 657 N N . GLY A 1 84 ? -30.219 -34 -19.062 1 90.06 84 GLY A N 1
ATOM 658 C CA . GLY A 1 84 ? -29.516 -33.156 -18.125 1 90.06 84 GLY A CA 1
ATOM 659 C C . GLY A 1 84 ? -29.078 -33.875 -16.859 1 90.06 84 GLY A C 1
ATOM 660 O O . GLY A 1 84 ? -28.797 -33.25 -15.844 1 90.06 84 GLY A O 1
ATOM 661 N N . LYS A 1 85 ? -29.172 -35.188 -16.875 1 92.56 85 LYS A N 1
ATOM 662 C CA . LYS A 1 85 ? -28.734 -36 -15.75 1 92.56 85 LYS A CA 1
ATOM 663 C C . LYS A 1 85 ? -27.234 -36.25 -15.828 1 92.56 85 LYS A C 1
ATOM 665 O O . LYS A 1 85 ? -26.812 -37.406 -15.945 1 92.56 85 LYS A O 1
ATOM 670 N N . PHE A 1 86 ? -26.453 -35.312 -15.656 1 95 86 PHE A N 1
ATOM 671 C CA . PHE A 1 86 ? -25.031 -35.312 -15.938 1 95 86 PHE A CA 1
ATOM 672 C C . PHE A 1 86 ? -24.281 -36.156 -14.922 1 95 86 PHE A C 1
ATOM 674 O O . PHE A 1 86 ? -23.344 -36.875 -15.281 1 95 86 PHE A O 1
ATOM 681 N N . ARG A 1 87 ? -24.688 -36.156 -13.68 1 91.88 87 ARG A N 1
ATOM 682 C CA . ARG A 1 87 ? -24.016 -36.938 -12.664 1 91.88 87 ARG A CA 1
ATOM 683 C C . ARG A 1 87 ? -24.172 -38.438 -12.945 1 91.88 87 ARG A C 1
ATOM 685 O O . ARG A 1 87 ? -23.188 -39.188 -12.875 1 91.88 87 ARG A O 1
ATOM 692 N N . GLU A 1 88 ? -25.359 -38.781 -13.328 1 91.88 88 GLU A N 1
ATOM 693 C CA . GLU A 1 88 ? -25.625 -40.156 -13.664 1 91.88 88 GLU A CA 1
ATOM 694 C C . GLU A 1 88 ? -24.859 -40.594 -14.914 1 91.88 88 GLU A C 1
ATOM 696 O O . GLU A 1 88 ? -24.359 -41.719 -14.984 1 91.88 88 GLU A O 1
ATOM 701 N N . ALA A 1 89 ? -24.828 -39.719 -15.859 1 93.38 89 ALA A N 1
ATOM 702 C CA . ALA A 1 89 ? -24.062 -40 -17.078 1 93.38 89 ALA A CA 1
ATOM 703 C C . ALA A 1 89 ? -22.578 -40.188 -16.75 1 93.38 89 ALA A C 1
ATOM 705 O O . ALA A 1 89 ? -21.938 -41.094 -17.281 1 93.38 89 ALA A O 1
ATOM 706 N N . TYR A 1 90 ? -22.078 -39.344 -15.883 1 90.88 90 TYR A N 1
ATOM 707 C CA . TYR A 1 90 ? -20.688 -39.469 -15.445 1 90.88 90 TYR A CA 1
ATOM 708 C C . TYR A 1 90 ? -20.453 -40.812 -14.781 1 90.88 90 TYR A C 1
ATOM 710 O O . TYR A 1 90 ? -19.453 -41.469 -15.062 1 90.88 90 TYR A O 1
ATOM 718 N N . LEU A 1 91 ? -21.328 -41.219 -13.922 1 88.12 91 LEU A N 1
ATOM 719 C CA . LEU A 1 91 ? -21.172 -42.469 -13.203 1 88.12 91 LEU A CA 1
ATOM 720 C C . LEU A 1 91 ? -21.219 -43.656 -14.164 1 88.12 91 LEU A C 1
ATOM 722 O O . LEU A 1 91 ? -20.484 -44.625 -14 1 88.12 91 LEU A O 1
ATOM 726 N N . SER A 1 92 ? -22.047 -43.531 -15.133 1 88.56 92 SER A N 1
ATOM 727 C CA . SER A 1 92 ? -22.141 -44.594 -16.141 1 88.56 92 SER A CA 1
ATOM 728 C C . SER A 1 92 ? -20.859 -44.719 -16.938 1 88.56 92 SER A C 1
ATOM 730 O O . SER A 1 92 ? -20.375 -45.812 -17.172 1 88.56 92 SER A O 1
ATOM 732 N N . VAL A 1 93 ? -20.312 -43.562 -17.328 1 87.56 93 VAL A N 1
ATOM 733 C CA . VAL A 1 93 ? -19.078 -43.562 -18.094 1 87.56 93 VAL A CA 1
ATOM 734 C C . VAL A 1 93 ? -17.938 -44.062 -17.219 1 87.56 93 VAL A C 1
ATOM 736 O O . VAL A 1 93 ? -17.078 -44.812 -17.688 1 87.56 93 VAL A O 1
ATOM 739 N N . SER A 1 94 ? -17.938 -43.656 -15.945 1 83.94 94 SER A N 1
ATOM 740 C CA . SER A 1 94 ? -16.875 -44.062 -15.016 1 83.94 94 SER A CA 1
ATOM 741 C C . SER A 1 94 ? -16.906 -45.562 -14.773 1 83.94 94 SER A C 1
ATOM 743 O O . SER A 1 94 ? -15.844 -46.188 -14.648 1 83.94 94 SER A O 1
ATOM 745 N N . ALA A 1 95 ? -18.031 -46.125 -14.758 1 83.62 95 ALA A N 1
ATOM 746 C CA . ALA A 1 95 ? -18.172 -47.562 -14.602 1 83.62 95 ALA A CA 1
ATOM 747 C C . ALA A 1 95 ? -17.609 -48.312 -15.812 1 83.62 95 ALA A C 1
ATOM 749 O O . ALA A 1 95 ? -16.922 -49.312 -15.672 1 83.62 95 ALA A O 1
ATOM 750 N N . SER A 1 96 ? -17.906 -47.781 -16.984 1 83.5 96 SER A N 1
ATOM 751 C CA . SER A 1 96 ? -17.391 -48.375 -18.219 1 83.5 96 SER A CA 1
ATOM 752 C C . SER A 1 96 ? -15.867 -48.219 -18.297 1 83.5 96 SER A C 1
ATOM 754 O O . SER A 1 96 ? -15.18 -49.125 -18.781 1 83.5 96 SER A O 1
ATOM 756 N N . ALA A 1 97 ? -15.398 -47.125 -17.859 1 80.56 97 ALA 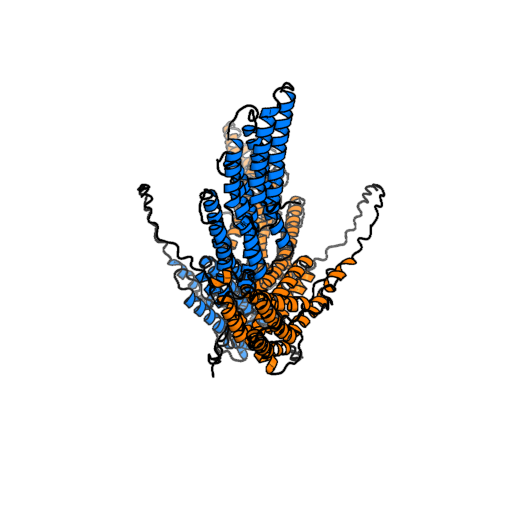A N 1
ATOM 757 C CA . ALA A 1 97 ? -13.961 -46.906 -17.859 1 80.56 97 ALA A CA 1
ATOM 758 C C . ALA A 1 97 ? -13.25 -47.875 -16.922 1 80.56 97 ALA A C 1
ATOM 760 O O . ALA A 1 97 ? -12.156 -48.344 -17.234 1 80.56 97 ALA A O 1
ATOM 761 N N . TRP A 1 98 ? -13.852 -48.188 -15.836 1 80.56 98 TRP A N 1
ATOM 762 C CA . TRP A 1 98 ? -13.305 -49.125 -14.875 1 80.56 98 TRP A CA 1
ATOM 763 C C . TRP A 1 98 ? -13.219 -50.531 -15.477 1 80.56 98 TRP A C 1
ATOM 765 O O . TRP A 1 98 ? -12.344 -51.312 -15.109 1 80.56 98 TRP A O 1
ATOM 775 N N . GLU A 1 99 ? -14.055 -50.75 -16.438 1 78.25 99 GLU A N 1
ATOM 776 C CA . GLU A 1 99 ? -14.062 -52.031 -17.109 1 78.25 99 GLU A CA 1
ATOM 777 C C . GLU A 1 99 ? -13.031 -52.094 -18.219 1 78.25 99 GLU A C 1
ATOM 779 O O . GLU A 1 99 ? -12.859 -53.125 -18.891 1 78.25 99 GLU A O 1
ATOM 784 N N . GLY A 1 100 ? -12.305 -50.938 -18.484 1 75.5 100 GLY A N 1
ATOM 785 C CA . GLY A 1 100 ? -11.188 -50.938 -19.422 1 75.5 100 GLY A CA 1
ATOM 786 C C . GLY A 1 100 ? -11.539 -50.312 -20.766 1 75.5 100 GLY A C 1
ATOM 787 O O . GLY A 1 100 ? -10.734 -50.344 -21.688 1 75.5 100 GLY A O 1
ATOM 788 N N . GLN A 1 101 ? -12.773 -49.875 -20.938 1 77.25 101 GLN A N 1
ATOM 789 C CA . GLN A 1 101 ? -13.188 -49.281 -22.188 1 77.25 101 GLN A CA 1
ATOM 790 C C . GLN A 1 101 ? -12.609 -47.875 -22.328 1 77.25 101 GLN A C 1
ATOM 792 O O . GLN A 1 101 ? -12.359 -47.188 -21.328 1 77.25 101 GLN A O 1
ATOM 797 N N . ASP A 1 102 ? -12.219 -47.531 -23.547 1 80.62 102 ASP A N 1
ATOM 798 C CA . ASP A 1 102 ? -11.805 -46.156 -23.812 1 80.62 102 ASP A CA 1
ATOM 799 C C . ASP A 1 102 ? -13.008 -45.188 -23.766 1 80.62 102 ASP A C 1
ATOM 801 O O . ASP A 1 102 ? -13.781 -45.125 -24.719 1 80.62 102 ASP A O 1
ATOM 805 N N . CYS A 1 103 ? -13.148 -44.531 -22.672 1 82.62 103 CYS A N 1
ATOM 806 C CA . CYS A 1 103 ? -14.305 -43.656 -22.469 1 82.62 103 CYS A CA 1
ATOM 807 C C . CYS A 1 103 ? -13.938 -42.219 -22.719 1 82.62 103 CYS A C 1
ATOM 809 O O . CYS A 1 103 ? -14.648 -41.312 -22.281 1 82.62 103 CYS A O 1
ATOM 811 N N . GLY A 1 104 ? -12.883 -41.812 -23.359 1 82.12 104 GLY A N 1
ATOM 812 C CA . GLY A 1 104 ? -12.438 -40.469 -23.656 1 82.12 104 GLY A CA 1
ATOM 813 C C . GLY A 1 104 ? -13.477 -39.656 -24.391 1 82.12 104 GLY A C 1
ATOM 814 O O . GLY A 1 104 ? -13.859 -38.562 -23.922 1 82.12 104 GLY A O 1
ATOM 815 N N . PRO A 1 105 ? -13.93 -40.219 -25.422 1 83.75 105 PRO A N 1
ATOM 816 C CA . PRO A 1 105 ? -14.922 -39.5 -26.203 1 83.75 105 PRO A CA 1
ATOM 817 C C . PRO A 1 105 ? -16.203 -39.219 -25.422 1 83.75 105 PRO A C 1
ATOM 819 O O . PRO A 1 105 ? -16.844 -38.188 -25.609 1 83.75 105 PRO A O 1
ATOM 822 N N . GLN A 1 106 ? -16.656 -40.188 -24.547 1 87.25 106 GLN A N 1
ATOM 823 C CA . GLN A 1 106 ? -17.875 -40 -23.75 1 87.25 106 GLN A CA 1
ATOM 824 C C . GLN A 1 106 ? -17.688 -38.875 -22.734 1 87.25 106 GLN A C 1
ATOM 826 O O . GLN A 1 106 ? -18.609 -38.094 -22.516 1 87.25 106 GLN A O 1
ATOM 831 N N . TYR A 1 107 ? -16.531 -38.812 -22.125 1 87.75 107 TYR A N 1
ATOM 832 C CA . TYR A 1 107 ? -16.234 -37.75 -21.203 1 87.75 107 TYR A CA 1
ATOM 833 C C . TYR A 1 107 ? -16.281 -36.406 -21.906 1 87.75 107 TYR A C 1
ATOM 835 O O . TYR A 1 107 ? -16.812 -35.406 -21.359 1 87.75 107 TYR A O 1
ATOM 843 N N . GLN A 1 108 ? -15.734 -36.375 -23.062 1 87.88 108 GLN A N 1
ATOM 844 C CA . GLN A 1 108 ? -15.719 -35.125 -23.844 1 87.88 108 GLN A CA 1
ATOM 845 C C . GLN A 1 108 ? -17.125 -34.688 -24.219 1 87.88 108 GLN A C 1
ATOM 847 O O . GLN A 1 108 ? -17.453 -33.5 -24.156 1 87.88 108 GLN A O 1
ATOM 852 N N . ALA A 1 109 ? -17.875 -35.625 -24.625 1 88.88 109 ALA A N 1
ATOM 853 C CA . ALA A 1 109 ? -19.25 -35.344 -24.984 1 88.88 109 ALA A CA 1
ATOM 854 C C . ALA A 1 109 ? -20.047 -34.812 -23.797 1 88.88 109 ALA A C 1
ATOM 856 O O . ALA A 1 109 ? -20.859 -33.906 -23.922 1 88.88 109 ALA A O 1
ATOM 857 N N . LEU A 1 110 ? -19.828 -35.438 -22.672 1 91.88 110 LEU A N 1
ATOM 858 C CA . LEU A 1 110 ? -20.484 -35 -21.438 1 91.88 110 LEU A CA 1
ATOM 859 C C . LEU A 1 110 ? -20.109 -33.562 -21.094 1 91.88 110 LEU A C 1
ATOM 861 O O . LEU A 1 110 ? -20.969 -32.75 -20.797 1 91.88 110 LEU A O 1
ATOM 865 N N . ALA A 1 111 ? -18.844 -33.312 -21.172 1 92.31 111 ALA A N 1
ATOM 866 C CA . ALA A 1 111 ? -18.359 -31.953 -20.891 1 92.31 111 ALA A CA 1
ATOM 867 C C . ALA A 1 111 ? -18.953 -30.938 -21.844 1 92.31 111 ALA A C 1
ATOM 869 O O . ALA A 1 111 ? -19.422 -29.875 -21.422 1 92.31 111 ALA A O 1
ATOM 870 N N . GLN A 1 112 ? -18.969 -31.312 -23.031 1 91.62 112 GLN A N 1
ATOM 871 C CA . GLN A 1 112 ? -19.5 -30.406 -24.062 1 91.62 112 GLN A CA 1
ATOM 872 C C . GLN A 1 112 ? -20.969 -30.078 -23.797 1 91.62 112 GLN A C 1
ATOM 874 O O . GLN A 1 112 ? -21.406 -28.938 -23.984 1 91.62 112 GLN A O 1
ATOM 879 N N . SER A 1 113 ? -21.703 -31.047 -23.438 1 94 113 SER A N 1
ATOM 880 C CA . SER A 1 113 ? -23.109 -30.828 -23.156 1 94 113 SER A CA 1
ATOM 881 C C . SER A 1 113 ? -23.297 -29.953 -21.922 1 94 113 SER A C 1
ATOM 883 O O . SER A 1 113 ? -24.172 -29.094 -21.891 1 94 113 SER A O 1
ATOM 885 N N . MET A 1 114 ? -22.516 -30.188 -20.906 1 95.19 114 MET A N 1
ATOM 886 C CA . MET A 1 114 ? -22.562 -29.359 -19.703 1 95.19 114 MET A CA 1
ATOM 887 C C . MET A 1 114 ? -22.266 -27.891 -20.031 1 95.19 114 MET A C 1
ATOM 889 O O . MET A 1 114 ? -22.969 -27 -19.578 1 95.19 114 MET A O 1
ATOM 893 N N . TRP A 1 115 ? -21.25 -27.703 -20.891 1 94.62 115 TRP A N 1
ATOM 894 C CA . TRP A 1 115 ? -20.844 -26.344 -21.234 1 94.62 115 TRP A CA 1
ATOM 895 C C . TRP A 1 115 ? -21.891 -25.656 -22.109 1 94.62 115 TRP A C 1
ATOM 897 O O . TRP A 1 115 ? -22.094 -24.453 -22 1 94.62 115 TRP A O 1
ATOM 907 N N . GLN A 1 116 ? -22.547 -26.422 -22.844 1 93 116 GLN A N 1
ATOM 908 C CA . GLN A 1 116 ? -23.625 -25.875 -23.656 1 93 116 GLN A CA 1
ATOM 909 C C . GLN A 1 116 ? -24.75 -25.344 -22.781 1 93 116 GLN A C 1
ATOM 911 O O . GLN A 1 116 ? -25.344 -24.297 -23.078 1 93 116 GLN A O 1
ATOM 916 N N . VAL A 1 117 ? -25.078 -26.047 -21.75 1 92.5 117 VAL A N 1
ATOM 917 C CA . VAL A 1 117 ? -26.109 -25.594 -20.797 1 92.5 117 VAL A CA 1
ATOM 918 C C . VAL A 1 117 ? -25.688 -24.266 -20.188 1 92.5 117 VAL A C 1
ATOM 920 O O . VAL A 1 117 ? -26.484 -23.328 -20.094 1 92.5 117 VAL A O 1
ATOM 923 N N . VAL A 1 118 ? -24.453 -24.203 -19.75 1 94.06 118 VAL A N 1
ATOM 924 C CA . VAL A 1 118 ? -23.938 -22.984 -19.141 1 94.06 118 VAL A CA 1
ATOM 925 C C . VAL A 1 118 ? -23.969 -21.844 -20.141 1 94.06 118 VAL A C 1
ATOM 927 O O . VAL A 1 118 ? -24.359 -20.719 -19.797 1 94.06 118 VAL A O 1
ATOM 930 N N . GLN A 1 119 ? -23.594 -22.156 -21.359 1 93.25 119 GLN A N 1
ATOM 931 C CA . GLN A 1 119 ? -23.578 -21.125 -22.406 1 93.25 119 GLN A CA 1
ATOM 932 C C . GLN A 1 119 ? -24.969 -20.594 -22.688 1 93.25 119 GLN A C 1
ATOM 934 O O . GLN A 1 119 ? -25.156 -19.391 -22.906 1 93.25 119 GLN A O 1
ATOM 939 N N . GLN A 1 120 ? -25.859 -21.438 -22.641 1 91.12 120 GLN A N 1
ATOM 940 C CA . GLN A 1 120 ? -27.25 -21.031 -22.844 1 91.12 120 GLN A CA 1
ATOM 941 C C . GLN A 1 120 ? -27.719 -20.078 -21.75 1 91.12 120 GLN A C 1
ATOM 943 O O . GLN A 1 120 ? -28.406 -19.109 -22.016 1 91.12 120 GLN A O 1
ATOM 948 N N . ALA A 1 121 ? -27.344 -20.391 -20.594 1 91.31 121 ALA A N 1
ATOM 949 C CA . ALA A 1 121 ? -27.703 -19.531 -19.484 1 91.31 121 ALA A CA 1
ATOM 950 C C . ALA A 1 121 ? -27.062 -18.156 -19.625 1 91.31 121 ALA A C 1
ATOM 952 O O . ALA A 1 121 ? -27.688 -17.125 -19.344 1 91.31 121 ALA A O 1
ATOM 953 N N . LEU A 1 122 ? -25.797 -18.109 -20.047 1 92.56 122 LEU A N 1
ATOM 954 C CA . LEU A 1 122 ? -25.047 -16.875 -20.188 1 92.56 122 LEU A CA 1
ATOM 955 C C . LEU A 1 122 ? -25.609 -16 -21.297 1 92.56 122 LEU A C 1
ATOM 957 O O . LEU A 1 122 ? -25.547 -14.781 -21.25 1 92.56 122 LEU A O 1
ATOM 961 N N . GLU A 1 123 ? -26.125 -16.578 -22.312 1 87.25 123 GLU A N 1
ATOM 962 C CA . GLU A 1 123 ? -26.688 -15.844 -23.438 1 87.25 123 GLU A CA 1
ATOM 963 C C . GLU A 1 123 ? -28.078 -15.32 -23.125 1 87.25 123 GLU A C 1
ATOM 965 O O . GLU A 1 123 ? -28.609 -14.469 -23.844 1 87.25 123 GLU A O 1
ATOM 970 N N . GLY A 1 124 ? -28.562 -15.508 -21.922 1 75.56 124 GLY A N 1
ATOM 971 C CA . GLY A 1 124 ? -29.797 -14.914 -21.438 1 75.56 124 GLY A CA 1
ATOM 972 C C . GLY A 1 124 ? -31.031 -15.555 -22.031 1 75.56 124 GLY A C 1
ATOM 973 O O . GLY A 1 124 ? -32.094 -14.922 -22.109 1 75.56 124 GLY A O 1
ATOM 974 N N . VAL A 1 125 ? -30.859 -16.562 -22.578 1 64.12 125 VAL A N 1
ATOM 975 C CA . VAL A 1 125 ? -32.062 -17.156 -23.125 1 64.12 125 VAL A CA 1
ATOM 976 C C . VAL A 1 125 ? -33.062 -17.453 -22 1 64.12 125 VAL A C 1
ATOM 978 O O . VAL A 1 125 ? -32.688 -18.047 -20.984 1 64.12 125 VAL A O 1
ATOM 981 N N . ARG A 1 126 ? -33.969 -16.5 -21.672 1 58.56 126 ARG A N 1
ATOM 982 C CA . ARG A 1 126 ? -35 -16.562 -20.656 1 58.56 126 ARG A CA 1
ATOM 983 C C . ARG A 1 126 ? -35.344 -18 -20.297 1 58.56 126 ARG A C 1
ATOM 985 O O . ARG A 1 126 ? -36 -18.703 -21.078 1 58.56 126 ARG A O 1
ATOM 992 N N . HIS A 1 127 ? -34.406 -18.656 -19.734 1 57.91 127 HIS A N 1
ATOM 993 C CA . HIS A 1 127 ? -34.719 -20.078 -19.703 1 57.91 127 HIS A CA 1
ATOM 994 C C . HIS A 1 127 ? -35.531 -20.438 -18.484 1 57.91 127 HIS A C 1
ATOM 996 O O . HIS A 1 127 ? -35.375 -19.828 -17.422 1 57.91 127 HIS A O 1
ATOM 1002 N N . GLY A 1 128 ? -36.625 -20.953 -18.672 1 66.62 128 GLY A N 1
ATOM 1003 C CA . GLY A 1 128 ? -37.594 -21.625 -17.844 1 66.62 128 GLY A CA 1
ATOM 1004 C C . GLY A 1 128 ? -36.969 -22.484 -16.766 1 66.62 128 GLY A C 1
ATOM 1005 O O . GLY A 1 128 ? -35.75 -22.484 -16.594 1 66.62 128 GLY A O 1
ATOM 1006 N N . GLN A 1 129 ? -37.562 -23.047 -15.922 1 77.44 129 GLN A N 1
ATOM 1007 C CA . GLN A 1 129 ? -37.281 -23.938 -14.797 1 77.44 129 GLN A CA 1
ATOM 1008 C C . GLN A 1 129 ? -36.406 -25.109 -15.219 1 77.44 129 GLN A C 1
ATOM 1010 O O . GLN A 1 129 ? -35.531 -25.547 -14.461 1 77.44 129 GLN A O 1
ATOM 1015 N N . GLU A 1 130 ? -36.438 -25.422 -16.484 1 83.19 130 GLU A N 1
ATOM 1016 C CA . GLU A 1 130 ? -35.688 -26.562 -16.984 1 83.19 130 GLU A CA 1
ATOM 1017 C C . GLU A 1 130 ? -34.188 -26.25 -17.047 1 83.19 130 GLU A C 1
ATOM 1019 O O . GLU A 1 130 ? -33.344 -27.078 -16.656 1 83.19 130 GLU A O 1
ATOM 1024 N N . LEU A 1 131 ? -33.906 -25.125 -17.531 1 86.88 131 LEU A N 1
ATOM 1025 C CA . LEU A 1 131 ? -32.5 -24.75 -17.641 1 86.88 131 LEU A CA 1
ATOM 1026 C C . LEU A 1 131 ? -31.875 -24.609 -16.266 1 86.88 131 LEU A C 1
ATOM 1028 O O . LEU A 1 131 ? -30.703 -24.969 -16.078 1 86.88 131 LEU A O 1
ATOM 1032 N N . GLU A 1 132 ? -32.656 -24.219 -15.312 1 87.12 132 GLU A N 1
ATOM 1033 C CA . GLU A 1 132 ? -32.156 -24.078 -13.953 1 87.12 132 GLU A CA 1
ATOM 1034 C C . GLU A 1 132 ? -31.781 -25.422 -13.352 1 87.12 132 GLU A C 1
ATOM 1036 O O . GLU A 1 132 ? -30.75 -25.547 -12.688 1 87.12 132 GLU A O 1
ATOM 1041 N N . LEU A 1 133 ? -32.531 -26.359 -13.664 1 88.44 133 LEU A N 1
ATOM 1042 C CA . LEU A 1 133 ? -32.281 -27.688 -13.148 1 88.44 133 LEU A CA 1
ATOM 1043 C C . LEU A 1 133 ? -31.031 -28.281 -13.789 1 88.44 133 LEU A C 1
ATOM 1045 O O . LEU A 1 133 ? -30.219 -28.938 -13.117 1 88.44 133 LEU A O 1
ATOM 1049 N N . LYS A 1 134 ? -31 -28.062 -15.062 1 91.44 134 LYS A N 1
ATOM 1050 C CA . LYS A 1 134 ? -29.812 -28.547 -15.758 1 91.44 134 LYS A CA 1
ATOM 1051 C C . LYS A 1 134 ? -28.547 -27.859 -15.242 1 91.44 134 LYS A C 1
ATOM 1053 O O . LYS A 1 134 ? -27.5 -28.5 -15.125 1 91.44 134 LYS A O 1
ATOM 1058 N N . LEU A 1 135 ? -28.688 -26.609 -14.969 1 92.56 135 LEU A N 1
ATOM 1059 C CA . LEU A 1 135 ? -27.547 -25.859 -14.445 1 92.56 135 LEU A CA 1
ATOM 1060 C C . LEU A 1 135 ? -27.125 -26.391 -13.086 1 92.56 135 LEU A C 1
ATOM 1062 O O . LEU A 1 135 ? -25.922 -26.547 -12.828 1 92.56 135 LEU A O 1
ATOM 1066 N N . GLN A 1 136 ? -28.031 -26.719 -12.305 1 91.81 136 GLN A N 1
ATOM 1067 C CA . GLN A 1 136 ? -27.719 -27.297 -10.992 1 91.81 136 GLN A CA 1
ATOM 1068 C C . GLN A 1 136 ? -27.047 -28.656 -11.133 1 91.81 136 GLN A C 1
ATOM 1070 O O . GLN A 1 136 ? -26.141 -28.984 -10.367 1 91.81 136 GLN A O 1
ATOM 1075 N N . ALA A 1 137 ? -27.469 -29.328 -12.094 1 93.88 137 ALA A N 1
ATOM 1076 C CA . ALA A 1 137 ? -26.875 -30.625 -12.352 1 93.88 137 ALA A CA 1
ATOM 1077 C C . ALA A 1 137 ? -25.406 -30.5 -12.781 1 93.88 137 ALA A C 1
ATOM 1079 O O . ALA A 1 137 ? -24.562 -31.297 -12.398 1 93.88 137 ALA A O 1
ATOM 1080 N N . VAL A 1 138 ? -25.203 -29.5 -13.617 1 94.75 138 VAL A N 1
ATOM 1081 C CA . VAL A 1 138 ? -23.828 -29.234 -14.039 1 94.75 138 VAL A CA 1
ATOM 1082 C C . VAL A 1 138 ? -22.969 -28.938 -12.82 1 94.75 138 VAL A C 1
ATOM 1084 O O . VAL A 1 138 ? -21.891 -29.531 -12.656 1 94.75 138 VAL A O 1
ATOM 1087 N N . LEU A 1 139 ? -23.469 -28.094 -11.922 1 93.94 139 LEU A N 1
ATOM 1088 C CA . LEU A 1 139 ? -22.703 -27.688 -10.75 1 93.94 139 LEU A CA 1
ATOM 1089 C C . LEU A 1 139 ? -22.484 -28.859 -9.805 1 93.94 139 LEU A C 1
ATOM 1091 O O . LEU A 1 139 ? -21.391 -29.047 -9.273 1 93.94 139 LEU A O 1
ATOM 1095 N N . ASP A 1 140 ? -23.438 -29.656 -9.68 1 92.38 140 ASP A N 1
ATOM 1096 C CA . ASP A 1 140 ? -23.344 -30.844 -8.836 1 92.38 140 ASP A CA 1
ATOM 1097 C C . ASP A 1 140 ? -22.297 -31.812 -9.367 1 92.38 140 ASP A C 1
ATOM 1099 O O . ASP A 1 140 ? -21.531 -32.406 -8.594 1 92.38 140 ASP A O 1
ATOM 1103 N N . THR A 1 141 ? -22.312 -31.969 -10.633 1 92 141 THR A N 1
ATOM 1104 C CA . THR A 1 141 ? -21.375 -32.875 -11.273 1 92 141 THR A CA 1
ATOM 1105 C C . THR A 1 141 ? -19.938 -32.375 -11.125 1 92 141 THR A C 1
ATOM 1107 O O . THR A 1 141 ? -19.031 -33.156 -10.781 1 92 141 THR A O 1
ATOM 1110 N N . VAL A 1 142 ? -19.781 -31.109 -11.383 1 90.75 142 VAL A N 1
ATOM 1111 C CA . VAL A 1 142 ? -18.453 -30.516 -11.281 1 90.75 142 VAL A CA 1
ATOM 1112 C C . VAL A 1 142 ? -17.953 -30.609 -9.844 1 90.75 142 VAL A C 1
ATOM 1114 O O . VAL A 1 142 ? -16.797 -30.953 -9.602 1 90.75 142 VAL A O 1
ATOM 1117 N N . GLU A 1 143 ? -18.797 -30.359 -8.867 1 87.38 143 GLU A N 1
ATOM 1118 C CA . GLU A 1 143 ? -18.422 -30.438 -7.461 1 87.38 143 GLU A CA 1
ATOM 1119 C C . GLU A 1 143 ? -18.094 -31.859 -7.055 1 87.38 143 GLU A C 1
ATOM 1121 O O . GLU A 1 143 ? -17.141 -32.125 -6.305 1 87.38 143 GLU A O 1
ATOM 1126 N N . TYR A 1 144 ? -18.875 -32.781 -7.594 1 85.56 144 TYR A N 1
ATOM 1127 C CA . TYR A 1 144 ? -18.688 -34.188 -7.289 1 85.56 144 TYR A CA 1
ATOM 1128 C C . TYR A 1 144 ? -17.328 -34.688 -7.781 1 85.56 144 TYR A C 1
ATOM 1130 O O . TYR A 1 144 ? -16.656 -35.469 -7.102 1 85.56 144 TYR A O 1
ATOM 1138 N N . THR A 1 145 ? -16.938 -34.25 -8.93 1 83.19 145 THR A N 1
ATOM 1139 C CA . THR A 1 145 ? -15.711 -34.75 -9.562 1 83.19 145 THR A CA 1
ATOM 1140 C C . THR A 1 145 ? -14.484 -34.062 -8.945 1 83.19 145 THR A C 1
ATOM 1142 O O . THR A 1 145 ? -13.375 -34.594 -9.031 1 83.19 145 THR A O 1
ATOM 1145 N N . GLN A 1 146 ? -14.617 -32.906 -8.375 1 75.94 146 GLN A N 1
ATOM 1146 C CA . GLN A 1 146 ? -13.5 -32.219 -7.738 1 75.94 146 GLN A CA 1
ATOM 1147 C C . GLN A 1 146 ? -13.125 -32.875 -6.414 1 75.94 146 GLN A C 1
ATOM 1149 O O . GLN A 1 146 ? -11.953 -32.906 -6.039 1 75.94 146 GLN A O 1
ATOM 1154 N N . ASP A 1 147 ? -13.938 -33.375 -5.543 1 64.75 147 ASP A N 1
ATOM 1155 C CA . ASP A 1 147 ? -13.719 -33.969 -4.227 1 64.75 147 ASP A CA 1
ATOM 1156 C C . ASP A 1 147 ? -13.188 -35.375 -4.352 1 64.75 147 ASP A C 1
ATOM 1158 O O . ASP A 1 147 ? -12.656 -35.938 -3.389 1 64.75 147 ASP A O 1
ATOM 1162 N N . LYS A 1 148 ? -13.305 -36 -5.418 1 58.75 148 LYS A N 1
ATOM 1163 C CA . LYS A 1 148 ? -12.875 -37.406 -5.52 1 58.75 148 LYS A CA 1
ATOM 1164 C C . LYS A 1 148 ? -11.398 -37.5 -5.883 1 58.75 148 LYS A C 1
ATOM 1166 O O . LYS A 1 148 ? -10.914 -36.75 -6.73 1 58.75 148 LYS A O 1
ATOM 1171 N N . PRO A 1 149 ? -10.531 -38.125 -4.859 1 50.03 149 PRO A N 1
ATOM 1172 C CA . PRO A 1 149 ? -9.125 -38.406 -5.191 1 50.03 149 PRO A CA 1
ATOM 1173 C C . PRO A 1 149 ? -8.953 -38.938 -6.605 1 50.03 149 PRO A C 1
ATOM 1175 O O . PRO A 1 149 ? -9.859 -39.594 -7.133 1 50.03 149 PRO A O 1
ATOM 1178 N N . PRO A 1 150 ? -8.016 -38.375 -7.316 1 48.91 150 PRO A N 1
ATOM 1179 C CA . PRO A 1 150 ? -7.852 -39 -8.641 1 48.91 150 PRO A CA 1
ATOM 1180 C C . PRO A 1 150 ? -7.93 -40.5 -8.609 1 48.91 150 PRO A C 1
ATOM 1182 O O . PRO A 1 150 ? -7.184 -41.156 -7.863 1 48.91 150 PRO A O 1
ATOM 1185 N N . SER A 1 151 ? -8.938 -41.188 -8.398 1 42.19 151 SER A N 1
ATOM 1186 C CA . SER A 1 151 ? -8.922 -42.656 -8.484 1 42.19 151 SER A CA 1
ATOM 1187 C C . SER A 1 151 ? -7.746 -43.125 -9.328 1 42.19 151 SER A C 1
ATOM 1189 O O . SER A 1 151 ? -7.305 -42.438 -10.25 1 42.19 151 SER A O 1
ATOM 1191 N N . LEU A 1 152 ? -6.891 -44.062 -8.789 1 41 152 LEU A N 1
ATOM 1192 C CA . LEU A 1 152 ? -5.902 -44.812 -9.555 1 41 152 LEU A CA 1
ATOM 1193 C C . LEU A 1 152 ? -6.309 -44.906 -11.023 1 41 152 LEU A C 1
ATOM 1195 O O . LEU A 1 152 ? -5.473 -45.188 -11.891 1 41 152 LEU A O 1
ATOM 1199 N N . GLU A 1 153 ? -7.559 -45.281 -11.273 1 39.41 153 GLU A N 1
ATOM 1200 C CA . GLU A 1 153 ? -8.125 -45.562 -12.594 1 39.41 153 GLU A CA 1
ATOM 1201 C C . GLU A 1 153 ? -7.875 -44.375 -13.547 1 39.41 153 GLU A C 1
ATOM 1203 O O . GLU A 1 153 ? -7.809 -44.594 -14.766 1 39.41 153 GLU A O 1
ATOM 1208 N N . ALA A 1 154 ? -7.957 -43.25 -13.055 1 41.38 154 ALA A N 1
ATOM 1209 C CA . ALA A 1 154 ? -7.781 -42.031 -13.867 1 41.38 154 ALA A CA 1
ATOM 1210 C C . ALA A 1 154 ? -6.324 -41.875 -14.281 1 41.38 154 ALA A C 1
ATOM 1212 O O . ALA A 1 154 ? -5.949 -40.812 -14.82 1 41.38 154 ALA A O 1
ATOM 1213 N N . GLY A 1 155 ? -5.508 -42.531 -13.805 1 39.16 155 GLY A N 1
ATOM 1214 C CA . GLY A 1 155 ? -4.207 -42.594 -14.453 1 39.16 155 GLY A CA 1
ATOM 1215 C C . GLY A 1 155 ? -4.301 -42.719 -15.961 1 39.16 155 GLY A C 1
ATOM 1216 O O . GLY A 1 155 ? -3.424 -42.219 -16.688 1 39.16 155 GLY A O 1
ATOM 1217 N N . THR A 1 156 ? -4.953 -43.875 -16.359 1 36.38 156 THR A N 1
ATOM 1218 C CA . THR A 1 156 ? -5.176 -44.094 -17.781 1 36.38 156 THR A CA 1
ATOM 1219 C C . THR A 1 156 ? -6.078 -43 -18.359 1 36.38 156 THR A C 1
ATOM 1221 O O . THR A 1 156 ? -6.336 -42.969 -19.562 1 36.38 156 THR A O 1
ATOM 1224 N N . LEU A 1 157 ? -7.152 -42.688 -17.625 1 42.06 157 LEU A N 1
ATOM 1225 C CA . LEU A 1 157 ? -7.855 -41.625 -18.328 1 42.06 157 LEU A CA 1
ATOM 1226 C C . LEU A 1 157 ? -6.922 -40.438 -18.594 1 42.06 157 LEU A C 1
ATOM 1228 O O . LEU A 1 157 ? -6.539 -39.719 -17.656 1 42.06 157 LEU A O 1
ATOM 1232 N N . GLU A 1 158 ? -6.035 -40.844 -19.297 1 39.94 158 GLU A N 1
ATOM 1233 C CA . GLU A 1 158 ? -4.953 -40 -19.812 1 39.94 158 GLU A CA 1
ATOM 1234 C C . GLU A 1 158 ? -5.215 -38.531 -19.531 1 39.94 158 GLU A C 1
ATOM 1236 O O . GLU A 1 158 ? -4.328 -37.812 -19.078 1 39.94 158 GLU A O 1
ATOM 1241 N N . ASP A 1 159 ? -5.977 -37.844 -20.438 1 44.44 159 ASP A N 1
ATOM 1242 C CA . ASP A 1 159 ? -5.926 -36.406 -20.719 1 44.44 159 ASP A CA 1
ATOM 1243 C C . ASP A 1 159 ? -6.645 -35.594 -19.625 1 44.44 159 ASP A C 1
ATOM 1245 O O . ASP A 1 159 ? -7.824 -35.281 -19.766 1 44.44 159 ASP A O 1
ATOM 1249 N N . GLY A 1 160 ? -6.484 -35.938 -18.156 1 55 160 GLY A N 1
ATOM 1250 C CA . GLY A 1 160 ? -6.621 -34.906 -17.141 1 55 160 GLY A CA 1
ATOM 1251 C C . GLY A 1 160 ? -7.82 -34 -17.375 1 55 160 GLY A C 1
ATOM 1252 O O . GLY A 1 160 ? -7.844 -32.844 -16.891 1 55 160 GLY A O 1
ATOM 1253 N N . THR A 1 161 ? -8.758 -34.562 -18.156 1 61.94 161 THR A N 1
ATOM 1254 C CA . THR A 1 161 ? -9.805 -33.688 -18.672 1 61.94 161 THR A CA 1
ATOM 1255 C C . THR A 1 161 ? -10.859 -33.406 -17.609 1 61.94 161 THR A C 1
ATOM 1257 O O . THR A 1 161 ? -11.273 -32.25 -17.438 1 61.94 161 THR A O 1
ATOM 1260 N N . VAL A 1 162 ? -11.289 -34.625 -16.719 1 75.75 162 VAL A N 1
ATOM 1261 C CA . VAL A 1 162 ? -12.367 -34.406 -15.75 1 75.75 162 VAL A CA 1
ATOM 1262 C C . VAL A 1 162 ? -11.891 -33.5 -14.625 1 75.75 162 VAL A C 1
ATOM 1264 O O . VAL A 1 162 ? -12.648 -32.688 -14.125 1 75.75 162 VAL A O 1
ATOM 1267 N N . ALA A 1 163 ? -10.664 -33.719 -14.297 1 71.06 163 ALA A N 1
ATOM 1268 C CA . ALA A 1 163 ? -10.07 -32.906 -13.227 1 71.06 163 ALA A CA 1
ATOM 1269 C C . ALA A 1 163 ? -10.047 -31.438 -13.594 1 71.06 163 ALA A C 1
ATOM 1271 O O . ALA A 1 163 ? -9.93 -30.578 -12.719 1 71.06 163 ALA A O 1
ATOM 1272 N N . THR A 1 164 ? -10.312 -31.234 -14.859 1 79.69 164 THR A N 1
ATOM 1273 C CA . THR A 1 164 ? -10.18 -29.859 -15.312 1 79.69 164 THR A CA 1
ATOM 1274 C C . THR A 1 164 ? -11.555 -29.219 -15.5 1 79.69 164 THR A C 1
ATOM 1276 O O . THR A 1 164 ? -11.656 -28.062 -15.906 1 79.69 164 THR A O 1
ATOM 1279 N N . TRP A 1 165 ? -12.617 -29.984 -15.211 1 87.69 165 TRP A N 1
ATOM 1280 C CA . TRP A 1 165 ? -13.953 -29.469 -15.492 1 87.69 165 TRP A CA 1
ATOM 1281 C C . TRP A 1 165 ? -14.227 -28.188 -14.695 1 87.69 165 TRP A C 1
ATOM 1283 O O . TRP A 1 165 ? -14.805 -27.234 -15.219 1 87.69 165 TRP A O 1
ATOM 1293 N N . GLY A 1 166 ? -13.812 -28.219 -13.43 1 85.19 166 GLY A N 1
ATOM 1294 C CA . GLY A 1 166 ? -13.984 -27 -12.633 1 85.19 166 GLY A CA 1
ATOM 1295 C C . GLY A 1 166 ? -13.305 -25.797 -13.242 1 85.19 166 GLY A C 1
ATOM 1296 O O . GLY A 1 166 ? -13.914 -24.719 -13.336 1 85.19 166 GLY A O 1
ATOM 1297 N N . SER A 1 167 ? -12.117 -26.016 -13.672 1 84.12 167 SER A N 1
ATOM 1298 C CA . SER A 1 167 ? -11.352 -24.922 -14.273 1 84.12 167 SER A CA 1
ATOM 1299 C C . SER A 1 167 ? -11.945 -24.516 -15.617 1 84.12 167 SER A C 1
ATOM 1301 O O . SER A 1 167 ? -11.922 -23.328 -15.977 1 84.12 167 SER A O 1
ATOM 1303 N N . GLN A 1 168 ? -12.438 -25.516 -16.328 1 87.75 168 GLN A N 1
ATOM 1304 C CA . GLN A 1 168 ? -13.055 -25.219 -17.609 1 87.75 168 GLN A CA 1
ATOM 1305 C C . GLN A 1 168 ? -14.32 -24.375 -17.438 1 87.75 168 GLN A C 1
ATOM 1307 O O . GLN A 1 168 ? -14.562 -23.438 -18.203 1 87.75 168 GLN A O 1
ATOM 1312 N N . LEU A 1 169 ? -15.055 -24.719 -16.453 1 92.06 169 LEU A N 1
ATOM 1313 C CA . LEU A 1 169 ? -16.25 -23.938 -16.141 1 92.06 169 LEU A CA 1
ATOM 1314 C C . LEU A 1 169 ? -15.875 -22.5 -15.82 1 92.06 169 LEU A C 1
ATOM 1316 O O . LEU A 1 169 ? -16.469 -21.562 -16.375 1 92.06 169 LEU A O 1
ATOM 1320 N N . GLU A 1 170 ? -14.938 -22.344 -14.977 1 90.06 170 GLU A N 1
ATOM 1321 C CA . GLU A 1 170 ? -14.5 -21.016 -14.586 1 90.06 170 GLU A CA 1
ATOM 1322 C C . GLU A 1 170 ? -13.992 -20.219 -15.789 1 90.06 170 GLU A C 1
ATOM 1324 O O . GLU A 1 170 ? -14.234 -19.016 -15.883 1 90.06 170 GLU A O 1
ATOM 1329 N N . ARG A 1 171 ? -13.336 -20.906 -16.625 1 88.5 171 ARG A N 1
ATOM 1330 C CA . ARG A 1 171 ? -12.82 -20.234 -17.828 1 88.5 171 ARG A CA 1
ATOM 1331 C C . ARG A 1 171 ? -13.961 -19.734 -18.703 1 88.5 171 ARG A C 1
ATOM 1333 O O . ARG A 1 171 ? -13.883 -18.656 -19.281 1 88.5 171 ARG A O 1
ATOM 1340 N N . LEU A 1 172 ? -14.922 -20.562 -18.781 1 93 172 LEU A N 1
ATOM 1341 C CA . LEU A 1 172 ? -16.078 -20.172 -19.562 1 93 172 LEU A CA 1
ATOM 1342 C C . LEU A 1 172 ? -16.734 -18.922 -18.984 1 93 172 LEU A C 1
ATOM 1344 O O . LEU A 1 172 ? -17.094 -18.016 -19.734 1 93 172 LEU A O 1
ATOM 1348 N N . LEU A 1 173 ? -16.891 -18.938 -17.734 1 94.75 173 LEU A N 1
ATOM 1349 C CA . LEU A 1 173 ? -17.516 -17.797 -17.047 1 94.75 173 LEU A CA 1
ATOM 1350 C C . LEU A 1 173 ? -16.641 -16.547 -17.172 1 94.75 173 LEU A C 1
ATOM 1352 O O . LEU A 1 173 ? -17.141 -15.453 -17.422 1 94.75 173 LEU A O 1
ATOM 1356 N N . ARG A 1 174 ? -15.391 -16.734 -17.047 1 93.38 174 ARG A N 1
ATOM 1357 C CA . ARG A 1 174 ? -14.453 -15.625 -17.141 1 93.38 174 ARG A CA 1
ATOM 1358 C C . ARG A 1 174 ? -14.453 -15.031 -18.547 1 93.38 174 ARG A C 1
ATOM 1360 O O . ARG A 1 174 ? -14.398 -13.805 -18.719 1 93.38 174 ARG A O 1
ATOM 1367 N N . ASN A 1 175 ? -14.508 -15.898 -19.484 1 93.12 175 ASN A N 1
ATOM 1368 C CA . ASN A 1 175 ? -14.547 -15.43 -20.859 1 93.12 175 ASN A CA 1
ATOM 1369 C C . ASN A 1 175 ? -15.773 -14.555 -21.125 1 93.12 175 ASN A C 1
ATOM 1371 O O . ASN A 1 175 ? -15.688 -13.547 -21.828 1 93.12 175 ASN A O 1
ATOM 1375 N N . ASP A 1 176 ? -16.797 -14.977 -20.609 1 95.5 176 ASP A N 1
ATOM 1376 C CA . ASP A 1 176 ? -18.016 -14.18 -20.75 1 95.5 176 ASP A CA 1
ATOM 1377 C C . ASP A 1 176 ? -17.859 -12.82 -20.062 1 95.5 176 ASP A C 1
ATOM 1379 O O . ASP A 1 176 ? -18.234 -11.789 -20.641 1 95.5 176 ASP A O 1
ATOM 1383 N N . ALA A 1 177 ? -17.359 -12.859 -18.859 1 95.62 177 ALA A N 1
ATOM 1384 C CA . ALA A 1 177 ? -17.141 -11.617 -18.125 1 95.62 177 ALA A CA 1
ATOM 1385 C C . ALA A 1 177 ? -16.203 -10.688 -18.891 1 95.62 177 ALA A C 1
ATOM 1387 O O . ALA A 1 177 ? -16.438 -9.484 -18.969 1 95.62 177 ALA A O 1
ATOM 1388 N N . GLU A 1 178 ? -15.148 -11.273 -19.469 1 94.88 178 GLU A N 1
ATOM 1389 C CA . GLU A 1 178 ? -14.188 -10.484 -20.219 1 94.88 178 GLU A CA 1
ATOM 1390 C C . GLU A 1 178 ? -14.836 -9.836 -21.438 1 94.88 178 GLU A C 1
ATOM 1392 O O . GLU A 1 178 ? -14.469 -8.719 -21.828 1 94.88 178 GLU A O 1
ATOM 1397 N N . ALA A 1 179 ? -15.695 -10.508 -21.984 1 94.94 179 ALA A N 1
ATOM 1398 C CA . ALA A 1 179 ? -16.375 -9.984 -23.156 1 94.94 179 ALA A CA 1
ATOM 1399 C C . ALA A 1 179 ? -17.3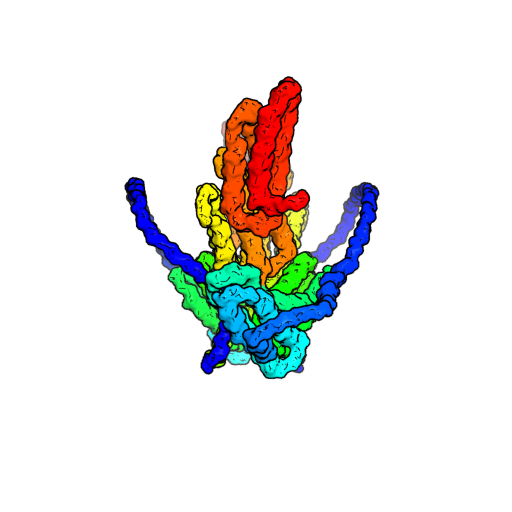28 -8.852 -22.781 1 94.94 179 ALA A C 1
ATOM 1401 O O . ALA A 1 179 ? -17.562 -7.934 -23.562 1 94.94 179 ALA A O 1
ATOM 1402 N N . ARG A 1 180 ? -17.812 -8.859 -21.578 1 94.75 180 ARG A N 1
ATOM 1403 C CA . ARG A 1 180 ? -18.828 -7.895 -21.172 1 94.75 180 ARG A CA 1
ATOM 1404 C C . ARG A 1 180 ? -18.188 -6.645 -20.578 1 94.75 180 ARG A C 1
ATOM 1406 O O . ARG A 1 180 ? -18.766 -5.555 -20.656 1 94.75 180 ARG A O 1
ATOM 1413 N N . VAL A 1 181 ? -17.109 -6.781 -19.938 1 96.81 181 VAL A N 1
ATOM 1414 C CA . VAL A 1 181 ? -16.422 -5.641 -19.328 1 96.81 181 VAL A CA 1
ATOM 1415 C C . VAL A 1 181 ? -15.555 -4.953 -20.375 1 96.81 181 VAL A C 1
ATOM 1417 O O . VAL A 1 181 ? -14.641 -5.566 -20.938 1 96.81 181 VAL A O 1
ATOM 1420 N N . PRO A 1 182 ? -15.703 -3.695 -20.625 1 95.94 182 PRO A N 1
ATOM 1421 C CA . PRO A 1 182 ? -14.969 -3 -21.688 1 95.94 182 PRO A CA 1
ATOM 1422 C C . PRO A 1 182 ? -13.484 -2.852 -21.375 1 95.94 182 PRO A C 1
ATOM 1424 O O . PRO A 1 182 ? -13.094 -2.848 -20.203 1 95.94 182 PRO A O 1
ATOM 1427 N N . THR A 1 183 ? -12.719 -2.738 -22.438 1 94.31 183 THR A N 1
ATOM 1428 C CA . THR A 1 183 ? -11.281 -2.49 -22.328 1 94.31 183 THR A CA 1
ATOM 1429 C C . THR A 1 183 ? -10.969 -1.015 -22.562 1 94.31 183 THR A C 1
ATOM 1431 O O . THR A 1 183 ? -11.594 -0.369 -23.406 1 94.31 183 THR A O 1
ATOM 1434 N N . TRP A 1 184 ? -10 -0.549 -21.828 1 92.75 184 TRP A N 1
ATOM 1435 C CA . TRP A 1 184 ? -9.633 0.861 -21.906 1 92.75 184 TRP A CA 1
ATOM 1436 C C . TRP A 1 184 ? -8.844 1.151 -23.172 1 92.75 184 TRP A C 1
ATOM 1438 O O . TRP A 1 184 ? -7.898 0.43 -23.5 1 92.75 184 TRP A O 1
ATOM 1448 N N . ASP A 1 185 ? -9.289 2.162 -23.828 1 89.56 185 ASP A N 1
ATOM 1449 C CA . ASP A 1 185 ? -8.547 2.762 -24.938 1 89.56 185 ASP A CA 1
ATOM 1450 C C . ASP A 1 185 ? -7.883 4.07 -24.516 1 89.56 185 ASP A C 1
ATOM 1452 O O . ASP A 1 185 ? -8.562 5.062 -24.25 1 89.56 185 ASP A O 1
ATOM 1456 N N . PRO A 1 186 ? -6.602 4.035 -24.484 1 84.25 186 PRO A N 1
ATOM 1457 C CA . PRO A 1 186 ? -5.891 5.23 -24.016 1 84.25 186 PRO A CA 1
ATOM 1458 C C . PRO A 1 186 ? -6.242 6.477 -24.812 1 84.25 186 PRO A C 1
ATOM 1460 O O . PRO A 1 186 ? -5.98 7.598 -24.375 1 84.25 186 PRO A O 1
ATOM 1463 N N . ARG A 1 187 ? -6.773 6.301 -26.125 1 82.94 187 ARG A N 1
ATOM 1464 C CA . ARG A 1 187 ? -7.156 7.434 -26.953 1 82.94 187 ARG A CA 1
ATOM 1465 C C . ARG A 1 187 ? -8.516 7.984 -26.547 1 82.94 187 ARG A C 1
ATOM 1467 O O . ARG A 1 187 ? -8.922 9.055 -27 1 82.94 187 ARG A O 1
ATOM 1474 N N . GLY A 1 188 ? -9.195 7.402 -25.578 1 86.19 188 GLY A N 1
ATOM 1475 C CA . GLY A 1 188 ? -10.539 7.789 -25.172 1 86.19 188 GLY A CA 1
ATOM 1476 C C . GLY A 1 188 ? -10.555 8.703 -23.953 1 86.19 188 GLY A C 1
ATOM 1477 O O . GLY A 1 188 ? -9.508 9.117 -23.469 1 86.19 188 GLY A O 1
ATOM 1478 N N . LYS A 1 189 ? -11.883 9.055 -23.672 1 91 189 LYS A N 1
ATOM 1479 C CA . LYS A 1 189 ? -12.086 9.898 -22.5 1 91 189 LYS A CA 1
ATOM 1480 C C . LYS A 1 189 ? -12.438 9.047 -21.266 1 91 189 LYS A C 1
ATOM 1482 O O . LYS A 1 189 ? -13.195 8.078 -21.375 1 91 189 LYS A O 1
ATOM 1487 N N . LEU A 1 190 ? -11.875 9.406 -20.141 1 92.25 190 LEU A N 1
ATOM 1488 C CA . LEU A 1 190 ? -12.016 8.625 -18.922 1 92.25 190 LEU A CA 1
ATOM 1489 C C . LEU A 1 190 ? -13.469 8.633 -18.438 1 92.25 190 LEU A C 1
ATOM 1491 O O . LEU A 1 190 ? -14.008 7.59 -18.078 1 92.25 190 LEU A O 1
ATOM 1495 N N . GLY A 1 191 ? -14.133 9.766 -18.484 1 91.19 191 GLY A N 1
ATOM 1496 C CA . GLY A 1 191 ? -15.5 9.898 -18.016 1 91.19 191 GLY A CA 1
ATOM 1497 C C . GLY A 1 191 ? -16.453 8.922 -18.672 1 91.19 191 GLY A C 1
ATOM 1498 O O . GLY A 1 191 ? -17.031 8.055 -18 1 91.19 191 GLY A O 1
ATOM 1499 N N . PRO A 1 192 ? -16.5 9.039 -19.938 1 93.62 192 PRO A N 1
ATOM 1500 C CA . PRO A 1 192 ? -17.391 8.125 -20.672 1 93.62 192 PRO A CA 1
ATOM 1501 C C . PRO A 1 192 ? -17.016 6.66 -20.469 1 93.62 192 PRO A C 1
ATOM 1503 O O . PRO A 1 192 ? -17.906 5.801 -20.406 1 93.62 192 PRO A O 1
ATOM 1506 N N . PHE A 1 193 ? -15.805 6.418 -20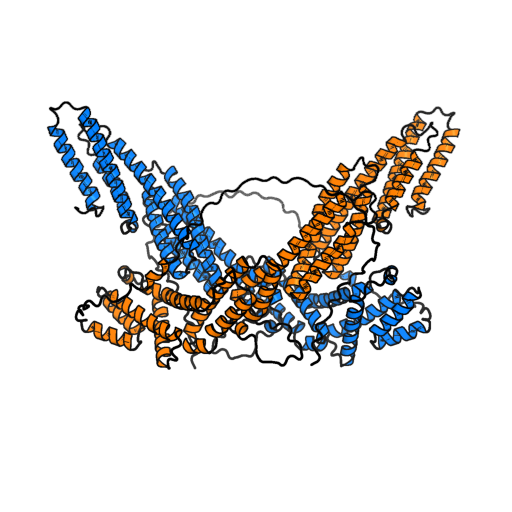.422 1 95.19 193 PHE A N 1
ATOM 1507 C CA . PHE A 1 193 ? -15.375 5.039 -20.203 1 95.19 193 PHE A CA 1
ATOM 1508 C C . PHE A 1 193 ? -15.875 4.516 -18.875 1 95.19 193 PHE A C 1
ATOM 1510 O O . PHE A 1 193 ? -16.344 3.377 -18.781 1 95.19 193 PHE A O 1
ATOM 1517 N N . LEU A 1 194 ? -15.805 5.32 -17.828 1 94.44 194 LEU A N 1
ATOM 1518 C CA . LEU A 1 194 ? -16.25 4.914 -16.5 1 94.44 194 LEU A CA 1
ATOM 1519 C C . LEU A 1 194 ? -17.766 4.715 -16.484 1 94.44 194 LEU A C 1
ATOM 1521 O O . LEU A 1 194 ? -18.266 3.836 -15.773 1 94.44 194 LEU A O 1
ATOM 1525 N N . GLU A 1 195 ? -18.422 5.465 -17.25 1 93.62 195 GLU A N 1
ATOM 1526 C CA . GLU A 1 195 ? -19.875 5.258 -17.375 1 93.62 195 GLU A CA 1
ATOM 1527 C C . GLU A 1 195 ? -20.172 3.912 -18.016 1 93.62 195 GLU A C 1
ATOM 1529 O O . GLU A 1 195 ? -21.109 3.217 -17.609 1 93.62 195 GLU A O 1
ATOM 1534 N N . LYS A 1 196 ? -19.391 3.596 -19.047 1 95.12 196 LYS A N 1
ATOM 1535 C CA . LYS A 1 196 ? -19.547 2.301 -19.688 1 95.12 196 LYS A CA 1
ATOM 1536 C C . LYS A 1 196 ? -19.266 1.158 -18.719 1 95.12 196 LYS A C 1
ATOM 1538 O O . LYS A 1 196 ? -19.922 0.117 -18.766 1 95.12 196 LYS A O 1
ATOM 1543 N N . LEU A 1 197 ? -18.297 1.326 -17.922 1 95 197 LEU A N 1
ATOM 1544 C CA . LEU A 1 197 ? -17.953 0.317 -16.922 1 95 197 LEU A CA 1
ATOM 1545 C C . LEU A 1 197 ? -19.109 0.132 -15.938 1 95 197 LEU A C 1
ATOM 1547 O O . LEU A 1 197 ? -19.438 -0.999 -15.578 1 95 197 LEU A O 1
ATOM 1551 N N . GLU A 1 198 ? -19.656 1.199 -15.516 1 93.38 198 GLU A N 1
ATOM 1552 C CA . GLU A 1 198 ? -20.797 1.143 -14.594 1 93.38 198 GLU A CA 1
ATOM 1553 C C . GLU A 1 198 ? -21.969 0.402 -15.219 1 93.38 198 GLU A C 1
ATOM 1555 O O . GLU A 1 198 ? -22.641 -0.385 -14.539 1 93.38 198 GLU A O 1
ATOM 1560 N N . GLU A 1 199 ? -22.125 0.678 -16.406 1 93.5 199 GLU A N 1
ATOM 1561 C CA . GLU A 1 199 ? -23.203 -0.005 -17.125 1 93.5 199 GLU A CA 1
ATOM 1562 C C . GLU A 1 199 ? -22.938 -1.501 -17.234 1 93.5 199 GLU A C 1
ATOM 1564 O O . GLU A 1 199 ? -23.844 -2.318 -17.094 1 93.5 199 GLU A O 1
ATOM 1569 N N . ALA A 1 200 ? -21.734 -1.834 -17.531 1 95.12 200 ALA A N 1
ATOM 1570 C CA . ALA A 1 200 ? -21.344 -3.242 -17.609 1 95.12 200 ALA A CA 1
ATOM 1571 C C . ALA A 1 200 ? -21.594 -3.955 -16.281 1 95.12 200 ALA A C 1
ATOM 1573 O O . ALA A 1 200 ? -22.031 -5.109 -16.266 1 95.12 200 ALA A O 1
ATOM 1574 N N . VAL A 1 201 ? -21.344 -3.283 -15.156 1 94.31 201 VAL A N 1
ATOM 1575 C CA . VAL A 1 201 ? -21.547 -3.85 -13.828 1 94.31 201 VAL A CA 1
ATOM 1576 C C . VAL A 1 201 ? -23.047 -4.059 -13.594 1 94.31 201 VAL A C 1
ATOM 1578 O O . VAL A 1 201 ? -23.469 -5.129 -13.148 1 94.31 201 VAL A O 1
ATOM 1581 N N . ARG A 1 202 ? -23.812 -3.127 -14 1 92 202 ARG A N 1
ATOM 1582 C CA . ARG A 1 202 ? -25.25 -3.217 -13.805 1 92 202 ARG A CA 1
ATOM 1583 C C . ARG A 1 202 ? -25.844 -4.352 -14.633 1 92 202 ARG A C 1
ATOM 1585 O O . ARG A 1 202 ? -26.688 -5.113 -14.141 1 92 202 ARG A O 1
ATOM 1592 N N . GLN A 1 203 ? -25.297 -4.477 -15.805 1 91.06 203 GLN A N 1
ATOM 1593 C CA . GLN A 1 203 ? -25.828 -5.504 -16.703 1 91.06 203 GLN A CA 1
ATOM 1594 C C . GLN A 1 203 ? -25.281 -6.879 -16.328 1 91.06 203 GLN A C 1
ATOM 1596 O O . GLN A 1 203 ? -26 -7.879 -16.406 1 91.06 203 GLN A O 1
ATOM 1601 N N . GLY A 1 204 ? -24.047 -6.871 -15.938 1 91.25 204 GLY A N 1
ATOM 1602 C CA . GLY A 1 204 ? -23.375 -8.141 -15.688 1 91.25 204 GLY A CA 1
ATOM 1603 C C . GLY A 1 204 ? -23.734 -8.742 -14.336 1 91.25 204 GLY A C 1
ATOM 1604 O O . GLY A 1 204 ? -23.703 -9.961 -14.172 1 91.25 204 GLY A O 1
ATOM 1605 N N . LEU A 1 205 ? -24.094 -7.891 -13.336 1 91.94 205 LEU A N 1
ATOM 1606 C CA . LEU A 1 205 ? -24.281 -8.391 -11.984 1 91.94 205 LEU A CA 1
ATOM 1607 C C . LEU A 1 205 ? -25.672 -8.047 -11.469 1 91.94 205 LEU A C 1
ATOM 1609 O O . LEU A 1 205 ? -26 -8.336 -10.312 1 91.94 205 LEU A O 1
ATOM 1613 N N . GLY A 1 206 ? -26.453 -7.516 -12.273 1 87.69 206 GLY A N 1
ATOM 1614 C CA . GLY A 1 206 ? -27.781 -7.094 -11.859 1 87.69 206 GLY A CA 1
ATOM 1615 C C . GLY A 1 206 ? -28.734 -8.25 -11.609 1 87.69 206 GLY A C 1
ATOM 1616 O O . GLY A 1 206 ? -28.344 -9.414 -11.758 1 87.69 206 GLY A O 1
ATOM 1617 N N . SER A 1 207 ? -29.906 -7.988 -11.25 1 82.62 207 SER A N 1
ATOM 1618 C CA . SER A 1 207 ? -30.922 -8.961 -10.844 1 82.62 207 SER A CA 1
ATOM 1619 C C . SER A 1 207 ? -31.297 -9.883 -12 1 82.62 207 SER A C 1
ATOM 1621 O O . SER A 1 207 ? -31.531 -11.078 -11.789 1 82.62 207 SER A O 1
ATOM 1623 N N . LEU A 1 208 ? -31.328 -9.375 -13.18 1 85 208 LEU A N 1
ATOM 1624 C CA . LEU A 1 208 ? -31.672 -10.188 -14.344 1 85 208 LEU A CA 1
ATOM 1625 C C . LEU A 1 208 ? -30.641 -11.289 -14.562 1 85 208 LEU A C 1
ATOM 1627 O O . LEU A 1 208 ? -31 -12.445 -14.781 1 85 208 LEU A O 1
ATOM 1631 N N . ARG A 1 209 ? -29.453 -10.914 -14.492 1 87.25 209 ARG A N 1
ATOM 1632 C CA . ARG A 1 209 ? -28.375 -11.875 -14.68 1 87.25 209 ARG A CA 1
ATOM 1633 C C . ARG A 1 209 ? -28.359 -12.906 -13.547 1 87.25 209 ARG A C 1
ATOM 1635 O O . ARG A 1 209 ? -28.156 -14.094 -13.789 1 87.25 209 ARG A O 1
ATOM 1642 N N . ALA A 1 210 ? -28.578 -12.469 -12.344 1 86.38 210 ALA A N 1
ATOM 1643 C CA . ALA A 1 210 ? -28.625 -13.352 -11.18 1 86.38 210 ALA A CA 1
ATOM 1644 C C . ALA A 1 210 ? -29.734 -14.391 -11.32 1 86.38 210 ALA A C 1
ATOM 1646 O O . ALA A 1 210 ? -29.531 -15.57 -11 1 86.38 210 ALA A O 1
ATOM 1647 N N . SER A 1 211 ? -30.781 -13.906 -11.82 1 84.25 211 SER A N 1
ATOM 1648 C CA . SER A 1 211 ? -31.906 -14.805 -12.016 1 84.25 211 SER A CA 1
ATOM 1649 C C . SER A 1 211 ? -31.641 -15.812 -13.125 1 84.25 211 SER A C 1
ATOM 1651 O O . SER A 1 211 ? -32 -16.984 -13.023 1 84.25 211 SER A O 1
ATOM 1653 N N . GLN A 1 212 ? -30.938 -15.391 -14.133 1 85.88 212 GLN A N 1
ATOM 1654 C CA . GLN A 1 212 ? -30.641 -16.234 -15.289 1 85.88 212 GLN A CA 1
ATOM 1655 C C . GLN A 1 212 ? -29.656 -17.328 -14.914 1 85.88 212 GLN A C 1
ATOM 1657 O O . GLN A 1 212 ? -29.781 -18.469 -15.391 1 85.88 212 GLN A O 1
ATOM 1662 N N . LEU A 1 213 ? -28.75 -17.078 -14.062 1 89.69 213 LEU A N 1
ATOM 1663 C CA . LEU A 1 213 ? -27.672 -18.016 -13.75 1 89.69 213 LEU A CA 1
ATOM 1664 C C . LEU A 1 213 ? -28 -18.844 -12.523 1 89.69 213 LEU A C 1
ATOM 1666 O O . LEU A 1 213 ? -27.438 -19.922 -12.328 1 89.69 213 LEU A O 1
ATOM 1670 N N . GLY A 1 214 ? -28.969 -18.391 -11.766 1 85.12 214 GLY A N 1
ATOM 1671 C CA . GLY A 1 214 ? -29.203 -19.047 -10.484 1 85.12 214 GLY A CA 1
ATOM 1672 C C . GLY A 1 214 ? -28.203 -18.656 -9.414 1 85.12 214 GLY A C 1
ATOM 1673 O O . GLY A 1 214 ? -27.109 -18.188 -9.727 1 85.12 214 GLY A O 1
ATOM 1674 N N . ALA A 1 215 ? -28.5 -18.938 -8.195 1 84.75 215 ALA A N 1
ATOM 1675 C CA . ALA A 1 215 ? -27.75 -18.422 -7.055 1 84.75 215 ALA A CA 1
ATOM 1676 C C . ALA A 1 215 ? -26.328 -18.969 -7.039 1 84.75 215 ALA A C 1
ATOM 1678 O O . ALA A 1 215 ? -25.359 -18.219 -6.855 1 84.75 215 ALA A O 1
ATOM 1679 N N . ARG A 1 216 ? -26.203 -20.219 -7.324 1 89.06 216 ARG A N 1
ATOM 1680 C CA . ARG A 1 216 ? -24.906 -20.875 -7.184 1 89.06 216 ARG A CA 1
ATOM 1681 C C . ARG A 1 216 ? -23.953 -20.453 -8.312 1 89.06 216 ARG A C 1
ATOM 1683 O O . ARG A 1 216 ? -22.828 -20.047 -8.055 1 89.06 216 ARG A O 1
ATOM 1690 N N . LEU A 1 217 ? -24.469 -20.578 -9.508 1 92 217 LEU A N 1
ATOM 1691 C CA . LEU A 1 217 ? -23.641 -20.203 -10.641 1 92 217 LEU A CA 1
ATOM 1692 C C . LEU A 1 217 ? -23.344 -18.703 -10.641 1 92 217 LEU A C 1
ATOM 1694 O O . LEU A 1 217 ? -22.266 -18.266 -11.031 1 92 217 LEU A O 1
ATOM 1698 N N . TRP A 1 218 ? -24.281 -17.938 -10.148 1 91.38 218 TRP A N 1
ATOM 1699 C CA . TRP A 1 218 ? -24.125 -16.5 -10.094 1 91.38 218 TRP A CA 1
ATOM 1700 C C . TRP A 1 218 ? -22.984 -16.109 -9.156 1 91.38 218 TRP A C 1
ATOM 1702 O O . TRP A 1 218 ? -22.219 -15.18 -9.438 1 91.38 218 TRP A O 1
ATOM 1712 N N . THR A 1 219 ? -22.875 -16.797 -8.078 1 89.19 219 THR A N 1
ATOM 1713 C CA . THR A 1 219 ? -21.797 -16.516 -7.129 1 89.19 219 THR A CA 1
ATOM 1714 C C . THR A 1 219 ? -20.438 -16.672 -7.781 1 89.19 219 THR A C 1
ATOM 1716 O O . THR A 1 219 ? -19.562 -15.82 -7.621 1 89.19 219 THR A O 1
ATOM 1719 N N . ILE A 1 220 ? -20.281 -17.703 -8.539 1 90.69 220 ILE A N 1
ATOM 1720 C CA . ILE A 1 220 ? -19.016 -17.953 -9.219 1 90.69 220 ILE A CA 1
ATOM 1721 C C . ILE A 1 220 ? -18.797 -16.891 -10.305 1 90.69 220 ILE A C 1
ATOM 1723 O O . ILE A 1 220 ? -17.719 -16.328 -10.43 1 90.69 220 ILE A O 1
ATOM 1727 N N . TYR A 1 221 ? -19.859 -16.688 -10.969 1 94.06 221 TYR A N 1
ATOM 1728 C CA . TYR A 1 221 ? -19.781 -15.719 -12.055 1 94.06 221 TYR A CA 1
ATOM 1729 C C . TYR A 1 221 ? -19.438 -14.328 -11.531 1 94.06 221 TYR A C 1
ATOM 1731 O O . TYR A 1 221 ? -18.609 -13.617 -12.117 1 94.06 221 TYR A O 1
ATOM 1739 N N . SER A 1 222 ? -20.078 -13.945 -10.461 1 94.06 222 SER A N 1
ATOM 1740 C CA . SER A 1 222 ? -19.844 -12.641 -9.859 1 94.06 222 SER A CA 1
ATOM 1741 C C . SER A 1 222 ? -18.391 -12.469 -9.461 1 94.06 222 SER A C 1
ATOM 1743 O O . SER A 1 222 ? -17.812 -11.398 -9.672 1 94.06 222 SER A O 1
ATOM 1745 N N . THR A 1 223 ? -17.828 -13.484 -8.953 1 91.62 223 THR A N 1
ATOM 1746 C CA . THR A 1 223 ? -16.422 -13.43 -8.578 1 91.62 223 THR A CA 1
ATOM 1747 C C . THR A 1 223 ? -15.539 -13.242 -9.812 1 91.62 223 THR A C 1
ATOM 1749 O O . THR A 1 223 ? -14.648 -12.391 -9.82 1 91.62 223 THR A O 1
ATOM 1752 N N . CYS A 1 224 ? -15.844 -14.008 -10.797 1 93.31 224 CYS A N 1
ATOM 1753 C CA . CYS A 1 224 ? -15.078 -13.891 -12.039 1 93.31 224 CYS A CA 1
ATOM 1754 C C . CYS A 1 224 ? -15.219 -12.5 -12.633 1 93.31 224 CYS A C 1
ATOM 1756 O O . CYS A 1 224 ? -14.227 -11.898 -13.055 1 93.31 224 CYS A O 1
ATOM 1758 N N . PHE A 1 225 ? -16.422 -12.047 -12.648 1 95.69 225 PHE A N 1
ATOM 1759 C CA . PHE A 1 225 ? -16.703 -10.734 -13.211 1 95.69 225 PHE A CA 1
ATOM 1760 C C . PHE A 1 225 ? -15.914 -9.648 -12.477 1 95.69 225 PHE A C 1
ATOM 1762 O O . PHE A 1 225 ? -15.305 -8.789 -13.109 1 95.69 225 PHE A O 1
ATOM 1769 N N . GLN A 1 226 ? -15.883 -9.711 -11.219 1 95.31 226 GLN A N 1
ATOM 1770 C CA . GLN A 1 226 ? -15.203 -8.711 -10.398 1 95.31 226 GLN A CA 1
ATOM 1771 C C . GLN A 1 226 ? -13.688 -8.797 -10.57 1 95.31 226 GLN A C 1
ATOM 1773 O O . GLN A 1 226 ? -12.992 -7.781 -10.531 1 95.31 226 GLN A O 1
ATOM 1778 N N . GLU A 1 227 ? -13.219 -10.016 -10.734 1 94 227 GLU A N 1
ATOM 1779 C CA . GLU A 1 227 ? -11.789 -10.172 -11.008 1 94 227 GLU A CA 1
ATOM 1780 C C . GLU A 1 227 ? -11.406 -9.516 -12.328 1 94 227 GLU A C 1
ATOM 1782 O O . GLU A 1 227 ? -10.359 -8.875 -12.43 1 94 227 GLU A O 1
ATOM 1787 N N . VAL A 1 228 ? -12.227 -9.711 -13.273 1 94.62 228 VAL A N 1
ATOM 1788 C CA . VAL A 1 228 ? -11.984 -9.102 -14.578 1 94.62 228 VAL A CA 1
ATOM 1789 C C . VAL A 1 228 ? -12.055 -7.578 -14.453 1 94.62 228 VAL A C 1
ATOM 1791 O O . VAL A 1 228 ? -11.211 -6.863 -15 1 94.62 228 VAL A O 1
ATOM 1794 N N . LEU A 1 229 ? -13.078 -7.129 -13.758 1 96.44 229 LEU A N 1
ATOM 1795 C CA . LEU A 1 229 ? -13.227 -5.695 -13.523 1 96.44 229 LEU A CA 1
ATOM 1796 C C . LEU A 1 229 ? -11.984 -5.129 -12.836 1 96.44 229 LEU A C 1
ATOM 1798 O O . LEU A 1 229 ? -11.477 -4.078 -13.227 1 96.44 229 LEU A O 1
ATOM 1802 N N . LEU A 1 230 ? -11.523 -5.805 -11.859 1 95.44 230 LEU A N 1
ATOM 1803 C CA . LEU A 1 230 ? -10.328 -5.383 -11.133 1 95.44 230 LEU A CA 1
ATOM 1804 C C . LEU A 1 230 ? -9.133 -5.309 -12.07 1 95.44 230 LEU A C 1
ATOM 1806 O O . LEU A 1 230 ? -8.352 -4.352 -12.016 1 95.44 230 LEU A O 1
ATOM 1810 N N . SER A 1 231 ? -9.023 -6.309 -12.93 1 92.12 231 SER A N 1
ATOM 1811 C CA . SER A 1 231 ? -7.922 -6.312 -13.891 1 92.12 231 SER A CA 1
ATOM 1812 C C . SER A 1 231 ? -7.992 -5.102 -14.812 1 92.12 231 SER A C 1
ATOM 1814 O O . SER A 1 231 ? -6.977 -4.457 -15.078 1 92.12 231 SER A O 1
ATOM 1816 N N . ARG A 1 232 ? -9.164 -4.781 -15.234 1 94.81 232 ARG A N 1
ATOM 1817 C CA . ARG A 1 232 ? -9.359 -3.619 -16.094 1 94.81 232 ARG A CA 1
ATOM 1818 C C . ARG A 1 232 ? -9.008 -2.33 -15.359 1 94.81 232 ARG A C 1
ATOM 1820 O O . ARG A 1 232 ? -8.414 -1.418 -15.938 1 94.81 232 ARG A O 1
ATOM 1827 N N . LEU A 1 233 ? -9.367 -2.258 -14.133 1 95.5 233 LEU A N 1
ATOM 1828 C CA . LEU A 1 233 ? -9.125 -1.067 -13.328 1 95.5 233 LEU A CA 1
ATOM 1829 C C . LEU A 1 233 ? -7.633 -0.889 -13.062 1 95.5 233 LEU A C 1
ATOM 1831 O O . LEU A 1 233 ? -7.133 0.239 -13.039 1 95.5 233 LEU A O 1
ATOM 1835 N N . LEU A 1 234 ? -6.969 -1.97 -12.867 1 93.19 234 LEU A N 1
ATOM 1836 C CA . LEU A 1 234 ? -5.523 -1.903 -12.68 1 93.19 234 LEU A CA 1
ATOM 1837 C C . LEU A 1 234 ? -4.832 -1.364 -13.93 1 93.19 234 LEU A C 1
ATOM 1839 O O . LEU A 1 234 ? -3.93 -0.532 -13.836 1 93.19 234 LEU A O 1
ATOM 1843 N N . GLU A 1 235 ? -5.285 -1.788 -15.031 1 90.5 235 GLU A N 1
ATOM 1844 C CA . GLU A 1 235 ? -4.754 -1.281 -16.297 1 90.5 235 GLU A CA 1
ATOM 1845 C C . GLU A 1 235 ? -5.051 0.206 -16.453 1 90.5 235 GLU A C 1
ATOM 1847 O O . GLU A 1 235 ? -4.195 0.97 -16.906 1 90.5 235 GLU A O 1
ATOM 1852 N N . LEU A 1 236 ? -6.18 0.523 -16.109 1 92.56 236 LEU A N 1
ATOM 1853 C CA . LEU A 1 236 ? -6.613 1.913 -16.219 1 92.56 236 LEU A CA 1
ATOM 1854 C C . LEU A 1 236 ? -5.758 2.816 -15.344 1 92.56 236 LEU A C 1
ATOM 1856 O O . LEU A 1 236 ? -5.332 3.889 -15.773 1 92.56 236 LEU A O 1
ATOM 1860 N N . LYS A 1 237 ? -5.555 2.471 -14.141 1 91.5 237 LYS A N 1
ATOM 1861 C CA . LYS A 1 237 ? -4.738 3.238 -13.203 1 91.5 237 LYS A CA 1
ATOM 1862 C C . LYS A 1 237 ? -3.328 3.451 -13.75 1 91.5 237 LYS A C 1
ATOM 1864 O O . LYS A 1 237 ? -2.766 4.539 -13.617 1 91.5 237 LYS A O 1
ATOM 1869 N N . HIS A 1 238 ? -2.754 2.447 -14.336 1 86.81 238 HIS A N 1
ATOM 1870 C CA . HIS A 1 238 ? -1.41 2.543 -14.891 1 86.81 238 HIS A CA 1
ATOM 1871 C C . HIS A 1 238 ? -1.369 3.518 -16.062 1 86.81 238 HIS A C 1
ATOM 1873 O O . HIS A 1 238 ? -0.392 4.25 -16.234 1 86.81 238 HIS A O 1
ATOM 1879 N N . SER A 1 239 ? -2.402 3.539 -16.719 1 85.75 239 SER A N 1
ATOM 1880 C CA . SER A 1 239 ? -2.461 4.359 -17.922 1 85.75 239 SER A CA 1
ATOM 1881 C C . SER A 1 239 ? -2.779 5.812 -17.594 1 85.75 239 SER A C 1
ATOM 1883 O O . SER A 1 239 ? -2.217 6.73 -18.188 1 85.75 239 SER A O 1
ATOM 1885 N N . CYS A 1 240 ? -3.611 6.027 -16.562 1 77.94 240 CYS A N 1
ATOM 1886 C CA . CYS A 1 240 ? -4.133 7.363 -16.312 1 77.94 240 CYS A CA 1
ATOM 1887 C C . CYS A 1 240 ? -3.627 7.91 -14.984 1 77.94 240 CYS A C 1
ATOM 1889 O O . CYS A 1 240 ? -3.844 9.078 -14.664 1 77.94 240 CYS A O 1
ATOM 1891 N N . GLY A 1 241 ? -2.945 7.156 -14.289 1 68.06 241 GLY A N 1
ATOM 1892 C CA . GLY A 1 241 ? -2.674 7.496 -12.898 1 68.06 241 GLY A CA 1
ATOM 1893 C C . GLY A 1 241 ? -1.589 8.547 -12.75 1 68.06 241 GLY A C 1
ATOM 1894 O O . GLY A 1 241 ? -1.226 8.906 -11.625 1 68.06 241 GLY A O 1
ATOM 1895 N N . ALA A 1 242 ? -1.246 9.07 -13.859 1 75.56 242 ALA A N 1
ATOM 1896 C CA . ALA A 1 242 ? -0.159 10.039 -13.719 1 75.56 242 ALA A CA 1
ATOM 1897 C C . ALA A 1 242 ? -0.7 11.461 -13.594 1 75.56 242 ALA A C 1
ATOM 1899 O O . ALA A 1 242 ? -0.011 12.352 -13.094 1 75.56 242 ALA A O 1
ATOM 1900 N N . SER A 1 243 ? -1.917 11.641 -13.922 1 88.06 243 SER A N 1
ATOM 1901 C CA . SER A 1 243 ? -2.488 12.984 -13.859 1 88.06 243 SER A CA 1
ATOM 1902 C C . SER A 1 243 ? -3.357 13.156 -12.617 1 88.06 243 SER A C 1
ATOM 1904 O O . SER A 1 243 ? -4.102 12.25 -12.242 1 88.06 243 SER A O 1
ATOM 1906 N N . TRP A 1 244 ? -3.299 14.367 -12.031 1 90.5 244 TRP A N 1
ATOM 1907 C CA . TRP A 1 244 ? -4.066 14.695 -10.836 1 90.5 244 TRP A CA 1
ATOM 1908 C C . TRP A 1 244 ? -5.562 14.594 -11.102 1 90.5 244 TRP A C 1
ATOM 1910 O O . TRP A 1 244 ? -6.289 13.938 -10.352 1 90.5 244 TRP A O 1
ATOM 1920 N N . ASN A 1 245 ? -5.969 15.172 -12.148 1 90.62 245 ASN A N 1
ATOM 1921 C CA . ASN A 1 245 ? -7.395 15.195 -12.469 1 90.62 245 ASN A CA 1
ATOM 1922 C C . ASN A 1 245 ? -7.938 13.797 -12.711 1 90.62 245 ASN A C 1
ATOM 1924 O O . ASN A 1 245 ? -9.023 13.453 -12.242 1 90.62 245 ASN A O 1
ATOM 1928 N N . SER A 1 246 ? -7.125 13.039 -13.477 1 92.5 246 SER A N 1
ATOM 1929 C CA . SER A 1 246 ? -7.547 11.672 -13.75 1 92.5 246 SER A CA 1
ATOM 1930 C C . SER A 1 246 ? -7.648 10.852 -12.469 1 92.5 246 SER A C 1
ATOM 1932 O O . SER A 1 246 ? -8.586 10.07 -12.297 1 92.5 246 SER A O 1
ATOM 1934 N N . CYS A 1 247 ? -6.746 11.094 -11.602 1 93.31 247 CYS A N 1
ATOM 1935 C CA . CYS A 1 247 ? -6.75 10.359 -10.336 1 93.31 247 CYS A CA 1
ATOM 1936 C C . CYS A 1 247 ? -7.945 10.758 -9.477 1 93.31 247 CYS A C 1
ATOM 1938 O O . CYS A 1 247 ? -8.555 9.914 -8.82 1 93.31 247 CYS A O 1
ATOM 1940 N N . CYS A 1 248 ? -8.305 12.039 -9.508 1 93.62 248 CYS A N 1
ATOM 1941 C CA . CYS A 1 248 ? -9.469 12.523 -8.766 1 93.62 248 CYS A CA 1
ATOM 1942 C C . CYS A 1 248 ? -10.75 11.898 -9.297 1 93.62 248 CYS A C 1
ATOM 1944 O O . CYS A 1 248 ? -11.609 11.469 -8.516 1 93.62 248 CYS A O 1
ATOM 1946 N N . VAL A 1 249 ? -10.773 11.789 -10.578 1 93.69 249 VAL A N 1
ATOM 1947 C CA . VAL A 1 249 ? -11.961 11.219 -11.211 1 93.69 249 VAL A CA 1
ATOM 1948 C C . VAL A 1 249 ? -12.062 9.734 -10.875 1 93.69 249 VAL A C 1
ATOM 1950 O O . VAL A 1 249 ? -13.148 9.242 -10.539 1 93.69 249 VAL A O 1
ATOM 1953 N N . LEU A 1 250 ? -10.977 9.047 -10.977 1 94.38 250 LEU A N 1
ATOM 1954 C CA . LEU A 1 250 ? -10.953 7.621 -10.648 1 94.38 250 LEU A CA 1
ATOM 1955 C C . LEU A 1 250 ? -11.367 7.387 -9.203 1 94.38 250 LEU A C 1
ATOM 1957 O O . LEU A 1 250 ? -12.148 6.48 -8.914 1 94.38 250 LEU A O 1
ATOM 1961 N N . TYR A 1 251 ? -10.844 8.258 -8.352 1 94.25 251 TYR A N 1
ATOM 1962 C CA . TYR A 1 251 ? -11.156 8.117 -6.93 1 94.25 251 TYR A CA 1
ATOM 1963 C C . TYR A 1 251 ? -12.641 8.328 -6.672 1 94.25 251 TYR A C 1
ATOM 1965 O O . TYR A 1 251 ? -13.266 7.551 -5.949 1 94.25 251 TYR A O 1
ATOM 1973 N N . ALA A 1 252 ? -13.18 9.359 -7.191 1 92.5 252 ALA A N 1
ATOM 1974 C CA . ALA A 1 252 ? -14.594 9.672 -7.004 1 92.5 252 ALA A CA 1
ATOM 1975 C C . ALA A 1 252 ? -15.484 8.555 -7.539 1 92.5 252 ALA A C 1
ATOM 1977 O O . ALA A 1 252 ? -16.453 8.156 -6.895 1 92.5 252 ALA A O 1
ATOM 1978 N N . TRP A 1 253 ? -15.094 8.062 -8.711 1 93.31 253 TRP A N 1
ATOM 1979 C CA . TRP A 1 253 ? -15.836 6.957 -9.312 1 93.31 253 TRP A CA 1
ATOM 1980 C C . TRP A 1 253 ? -15.758 5.707 -8.445 1 93.31 253 TRP A C 1
ATOM 1982 O O . TRP A 1 253 ? -16.766 5.035 -8.219 1 93.31 253 TRP A O 1
ATOM 1992 N N . GLY A 1 254 ? -14.594 5.367 -7.996 1 93.19 254 GLY A N 1
ATOM 1993 C CA . GLY A 1 254 ? -14.422 4.211 -7.129 1 93.19 254 GLY A CA 1
ATOM 1994 C C . GLY A 1 254 ? -15.211 4.312 -5.84 1 93.19 254 GLY A C 1
ATOM 1995 O O . GLY A 1 254 ? -15.836 3.34 -5.406 1 93.19 254 GLY A O 1
ATOM 1996 N N . ARG A 1 255 ? -15.203 5.48 -5.277 1 91.81 255 ARG A N 1
ATOM 1997 C CA . ARG A 1 255 ? -15.922 5.723 -4.031 1 91.81 255 ARG A CA 1
ATOM 1998 C C . ARG A 1 255 ? -17.422 5.469 -4.207 1 91.81 255 ARG A C 1
ATOM 2000 O O . ARG A 1 255 ? -18.047 4.824 -3.363 1 91.81 255 ARG A O 1
ATOM 2007 N N . THR A 1 256 ? -17.938 5.848 -5.281 1 89.12 256 THR A N 1
ATOM 2008 C CA . THR A 1 256 ? -19.375 5.746 -5.523 1 89.12 256 THR A CA 1
ATOM 2009 C C . THR A 1 256 ? -19.734 4.367 -6.066 1 89.12 256 THR A C 1
ATOM 2011 O O . THR A 1 256 ? -20.625 3.697 -5.531 1 89.12 256 THR A O 1
ATOM 2014 N N . THR A 1 257 ? -18.984 3.91 -7.035 1 90.88 257 THR A N 1
ATOM 2015 C CA . THR A 1 257 ? -19.375 2.719 -7.777 1 90.88 257 THR A CA 1
ATOM 2016 C C . THR A 1 257 ? -18.891 1.455 -7.07 1 90.88 257 THR A C 1
ATOM 2018 O O . THR A 1 257 ? -19.609 0.455 -7.02 1 90.88 257 THR A O 1
ATOM 2021 N N . LEU A 1 258 ? -17.719 1.484 -6.551 1 91.94 258 LEU A N 1
ATOM 2022 C CA . LEU A 1 258 ? -17.141 0.272 -5.988 1 91.94 258 LEU A CA 1
ATOM 2023 C C . LEU A 1 258 ? -17.484 0.136 -4.508 1 91.94 258 LEU A C 1
ATOM 2025 O O . LEU A 1 258 ? -17.609 -0.978 -3.992 1 91.94 258 LEU A O 1
ATOM 2029 N N . PHE A 1 259 ? -17.734 1.285 -3.809 1 88.44 259 PHE A N 1
ATOM 2030 C CA . PHE A 1 259 ? -17.906 1.233 -2.363 1 88.44 259 PHE A CA 1
ATOM 2031 C C . PHE A 1 259 ? -19.266 1.782 -1.962 1 88.44 259 PHE A C 1
ATOM 2033 O O . PHE A 1 259 ? -19.625 1.754 -0.785 1 88.44 259 PHE A O 1
ATOM 2040 N N . GLY A 1 260 ? -20.062 2.174 -2.916 1 77.56 260 GLY A N 1
ATOM 2041 C CA . GLY A 1 260 ? -21.438 2.6 -2.686 1 77.56 260 GLY A CA 1
ATOM 2042 C C . GLY A 1 260 ? -21.531 3.848 -1.826 1 77.56 260 GLY A C 1
ATOM 2043 O O . GLY A 1 260 ? -22.562 4.082 -1.183 1 77.56 260 GLY A O 1
ATOM 2044 N N . GLN A 1 261 ? -20.422 4.418 -1.588 1 69.38 261 GLN A N 1
ATOM 2045 C CA . GLN A 1 261 ? -20.438 5.609 -0.75 1 69.38 261 GLN A CA 1
ATOM 2046 C C . GLN A 1 261 ? -20.969 6.816 -1.524 1 69.38 261 GLN A C 1
ATOM 2048 O O . GLN A 1 261 ? -20.469 7.129 -2.605 1 69.38 261 GLN A O 1
ATOM 2053 N N . LEU A 1 262 ? -22.297 6.969 -1.39 1 57.31 262 LEU A N 1
ATOM 2054 C CA . LEU A 1 262 ? -22.891 8.094 -2.094 1 57.31 262 LEU A CA 1
ATOM 2055 C C . LEU A 1 262 ? -22.312 9.422 -1.609 1 57.31 262 LEU A C 1
ATOM 2057 O O . LEU A 1 262 ? -21.922 9.539 -0.444 1 57.31 262 LEU A O 1
ATOM 2061 N N . GLY A 1 263 ? -21.641 10.07 -2.426 1 49.75 263 GLY A N 1
ATOM 2062 C CA . GLY A 1 263 ? -21.203 11.414 -2.096 1 49.75 263 GLY A CA 1
ATOM 2063 C C . GLY A 1 263 ? -22.203 12.18 -1.254 1 49.75 263 GLY A C 1
ATOM 2064 O O . GLY A 1 263 ? -23.359 11.758 -1.117 1 49.75 263 GLY A O 1
ATOM 2065 N N . GLU A 1 264 ? -21.859 13.18 -0.506 1 41.69 264 GLU A N 1
ATOM 2066 C CA . GLU A 1 264 ? -22.734 14.125 0.18 1 41.69 264 GLU A CA 1
ATOM 2067 C C . GLU A 1 264 ? -23.984 14.398 -0.634 1 41.69 264 GLU A C 1
ATOM 2069 O O . GLU A 1 264 ? -23.906 14.883 -1.768 1 41.69 264 GLU A O 1
ATOM 2074 N N . MET A 1 265 ? -25.016 13.641 -0.628 1 35.88 265 MET A N 1
ATOM 2075 C CA . MET A 1 265 ? -26.312 14.133 -1.088 1 35.88 265 MET A CA 1
ATOM 2076 C C . MET A 1 265 ? -26.469 15.617 -0.774 1 35.88 265 MET A C 1
ATOM 2078 O O . MET A 1 265 ? -26.297 16.031 0.372 1 35.88 265 MET A O 1
ATOM 2082 N N . LEU A 1 266 ? -26.375 16.531 -1.681 1 33 266 LEU A N 1
ATOM 2083 C CA . LEU A 1 266 ? -27.047 17.797 -1.438 1 33 266 LEU A CA 1
ATOM 2084 C C . LEU A 1 266 ? -28.438 17.578 -0.834 1 33 266 LEU A C 1
ATOM 2086 O O . LEU A 1 266 ? -29.141 16.656 -1.236 1 33 266 LEU A O 1
ATOM 2090 N N . PRO A 1 267 ? -28.766 18.172 0.333 1 32.59 267 PRO A N 1
ATOM 2091 C CA . PRO A 1 267 ? -30.094 17.984 0.942 1 32.59 267 PRO A CA 1
ATOM 2092 C C . PRO A 1 267 ? -31.203 17.797 -0.092 1 32.59 267 PRO A C 1
ATOM 2094 O O . PRO A 1 267 ? -32.156 17.047 0.145 1 32.59 267 PRO A O 1
ATOM 2097 N N . ASN A 1 268 ? -31.406 18.938 -0.912 1 32.5 268 ASN A N 1
ATOM 2098 C CA . ASN A 1 268 ? -32.594 19.094 -1.747 1 32.5 268 ASN A CA 1
ATOM 2099 C C . ASN A 1 268 ? -32.5 18.25 -3.012 1 32.5 268 ASN A C 1
ATOM 2101 O O . ASN A 1 268 ? -33.188 18.516 -3.996 1 32.5 268 ASN A O 1
ATOM 2105 N N . ALA A 1 269 ? -31.422 17.672 -3.271 1 33.25 269 ALA A N 1
ATOM 2106 C CA . ALA A 1 269 ? -31.656 16.953 -4.516 1 33.25 269 ALA A CA 1
ATOM 2107 C C . ALA A 1 269 ? -32.688 15.844 -4.324 1 33.25 269 ALA A C 1
ATOM 2109 O O . ALA A 1 269 ? -32.719 15.18 -3.287 1 33.25 269 ALA A O 1
ATOM 2110 N N . PRO A 1 270 ? -33.781 15.984 -4.949 1 31.91 270 PRO A N 1
ATOM 2111 C CA . PRO A 1 270 ? -34.719 14.859 -4.949 1 31.91 270 PRO A CA 1
ATOM 2112 C C . PRO A 1 270 ? -34.031 13.508 -4.785 1 31.91 270 PRO A C 1
ATOM 2114 O O . PRO A 1 270 ? -32.844 13.359 -5.16 1 31.91 270 PRO A O 1
ATOM 2117 N N . SER A 1 271 ? -34.281 12.867 -3.631 1 35.16 271 SER A N 1
ATOM 2118 C CA . SER A 1 271 ? -34.062 11.438 -3.453 1 35.16 271 SER A CA 1
ATOM 2119 C C . SER A 1 271 ? -34 10.719 -4.797 1 35.16 271 SER A C 1
ATOM 2121 O O . SER A 1 271 ? -34.969 10.078 -5.203 1 35.16 271 SER A O 1
ATOM 2123 N N . THR A 1 272 ? -33.844 11.477 -5.793 1 33.47 272 THR A N 1
ATOM 2124 C CA . THR A 1 272 ? -33.906 10.508 -6.883 1 33.47 272 THR A CA 1
ATOM 2125 C C . THR A 1 272 ? -33.094 9.25 -6.52 1 33.47 272 THR A C 1
ATOM 2127 O O . THR A 1 272 ? -32.062 9.336 -5.891 1 33.47 272 THR A O 1
ATOM 2130 N N . SER A 1 273 ? -33.75 8.148 -6.422 1 35.91 273 SER A N 1
ATOM 2131 C CA . SER A 1 273 ? -33.625 6.695 -6.379 1 35.91 273 SER A CA 1
ATOM 2132 C C . SER A 1 273 ? -32.281 6.234 -6.938 1 35.91 273 SER A C 1
ATOM 2134 O O . SER A 1 273 ? -32.062 5.039 -7.152 1 35.91 273 SER A O 1
ATOM 2136 N N . GLN A 1 274 ? -31.547 7.074 -7.676 1 39.22 274 GLN A N 1
ATOM 2137 C CA . GLN A 1 274 ? -30.578 6.25 -8.383 1 39.22 274 GLN A CA 1
ATOM 2138 C C . GLN A 1 274 ? -29.484 5.762 -7.441 1 39.22 274 GLN A C 1
ATOM 2140 O O . GLN A 1 274 ? -28.562 6.512 -7.109 1 39.22 274 GLN A O 1
ATOM 2145 N N . LYS A 1 275 ? -29.688 5.25 -6.223 1 44.66 275 LYS A N 1
ATOM 2146 C CA . LYS A 1 275 ? -28.766 4.41 -5.461 1 44.66 275 LYS A CA 1
ATOM 2147 C C . LYS A 1 275 ? -27.641 3.902 -6.344 1 44.66 275 LYS A C 1
ATOM 2149 O O . LYS A 1 275 ? -27.875 3.344 -7.414 1 44.66 275 LYS A O 1
ATOM 2154 N N . PRO A 1 276 ? -26.5 4.5 -6.266 1 52.34 276 PRO A N 1
ATOM 2155 C CA . PRO A 1 276 ? -25.484 3.85 -7.09 1 52.34 276 PRO A CA 1
ATOM 2156 C C . PRO A 1 276 ? -25.625 2.33 -7.105 1 52.34 276 PRO A C 1
ATOM 2158 O O . PRO A 1 276 ? -25.453 1.682 -6.066 1 52.34 276 PRO A O 1
ATOM 2161 N N . THR A 1 277 ? -26.562 1.812 -7.945 1 59.16 277 THR A N 1
ATOM 2162 C CA . THR A 1 277 ? -27.031 0.443 -8.125 1 59.16 277 THR A CA 1
ATOM 2163 C C . THR A 1 277 ? -25.859 -0.524 -8.234 1 59.16 277 THR A C 1
ATOM 2165 O O . THR A 1 277 ? -25.922 -1.647 -7.734 1 59.16 277 THR A O 1
ATOM 2168 N N . ALA A 1 278 ? -24.656 0.096 -8.633 1 61.59 278 ALA A N 1
ATOM 2169 C CA . ALA A 1 278 ? -23.625 -0.896 -8.898 1 61.59 278 ALA A CA 1
ATOM 2170 C C . ALA A 1 278 ? -22.859 -1.255 -7.621 1 61.59 278 ALA A C 1
ATOM 2172 O O . ALA A 1 278 ? -22.422 -2.395 -7.457 1 61.59 278 ALA A O 1
ATOM 2173 N N . GLY A 1 279 ? -22.797 -0.248 -6.668 1 63.72 279 GLY A N 1
ATOM 2174 C CA . GLY A 1 279 ? -21.984 -0.484 -5.488 1 63.72 279 GLY A CA 1
ATOM 2175 C C . GLY A 1 279 ? -22.516 -1.6 -4.609 1 63.72 279 GLY A C 1
ATOM 2176 O O . GLY A 1 279 ? -21.734 -2.287 -3.936 1 63.72 279 GLY A O 1
ATOM 2177 N N . TYR A 1 280 ? -23.766 -1.823 -4.77 1 72.88 280 TYR A N 1
ATOM 2178 C CA . TYR A 1 280 ? -24.344 -2.877 -3.939 1 72.88 280 TYR A CA 1
ATOM 2179 C C . TYR A 1 280 ? -24.188 -4.238 -4.602 1 72.88 280 TYR A C 1
ATOM 2181 O O . TYR A 1 280 ? -24.344 -5.273 -3.951 1 72.88 280 TYR A O 1
ATOM 2189 N N . LEU A 1 281 ? -23.719 -4.113 -5.867 1 84.31 281 LEU A N 1
ATOM 2190 C CA . LEU A 1 281 ? -23.578 -5.344 -6.641 1 84.31 281 LEU A CA 1
ATOM 2191 C C . LEU A 1 281 ? -22.172 -5.922 -6.504 1 84.31 281 LEU A C 1
ATOM 2193 O O . LEU A 1 281 ? -21.938 -7.082 -6.844 1 84.31 281 LEU A O 1
ATOM 2197 N N . LEU A 1 282 ? -21.344 -5.078 -5.938 1 89.75 282 LEU A N 1
ATOM 2198 C CA . LEU A 1 282 ? -19.938 -5.469 -5.914 1 89.75 282 LEU A CA 1
ATOM 2199 C C . LEU A 1 282 ? -19.484 -5.754 -4.488 1 89.75 282 LEU A C 1
ATOM 2201 O O . LEU A 1 282 ? -20.047 -5.223 -3.531 1 89.75 282 LEU A O 1
ATOM 2205 N N . ASP A 1 283 ? -18.578 -6.66 -4.398 1 89 283 ASP A N 1
ATOM 2206 C CA . ASP A 1 283 ? -17.859 -6.875 -3.146 1 89 283 ASP A CA 1
ATOM 2207 C C . ASP A 1 283 ? -16.703 -5.883 -3 1 89 283 ASP A C 1
ATOM 2209 O O . ASP A 1 283 ? -15.656 -6.047 -3.621 1 89 283 ASP A O 1
ATOM 2213 N N . SER A 1 284 ? -16.859 -4.914 -2.143 1 90.31 284 SER A N 1
ATOM 2214 C CA . SER A 1 284 ? -15.898 -3.83 -1.998 1 90.31 284 SER A CA 1
ATOM 2215 C C . SER A 1 284 ? -14.523 -4.363 -1.611 1 90.31 284 SER A C 1
ATOM 2217 O O . SER A 1 284 ? -13.5 -3.758 -1.939 1 90.31 284 SER A O 1
ATOM 2219 N N . MET A 1 285 ? -14.461 -5.566 -0.963 1 91.56 285 MET A N 1
ATOM 2220 C CA . MET A 1 285 ? -13.188 -6.117 -0.509 1 91.56 285 MET A CA 1
ATOM 2221 C C . MET A 1 285 ? -12.281 -6.445 -1.692 1 91.56 285 MET A C 1
ATOM 2223 O O . MET A 1 285 ? -11.055 -6.414 -1.57 1 91.56 285 MET A O 1
ATOM 2227 N N . MET A 1 286 ? -12.891 -6.672 -2.82 1 93.5 286 MET A N 1
ATOM 2228 C CA . MET A 1 286 ? -12.141 -7.027 -4.02 1 93.5 286 MET A CA 1
ATOM 2229 C C . MET A 1 286 ? -11.367 -5.828 -4.551 1 93.5 286 MET A C 1
ATOM 2231 O O . MET A 1 286 ? -10.406 -5.992 -5.312 1 93.5 286 MET A O 1
ATOM 2235 N N . PHE A 1 287 ? -11.789 -4.625 -4.062 1 94.94 287 PHE A N 1
ATOM 2236 C CA . PHE A 1 287 ? -11.258 -3.426 -4.699 1 94.94 287 PHE A CA 1
ATOM 2237 C C . PHE A 1 287 ? -10.5 -2.568 -3.688 1 94.94 287 PHE A C 1
ATOM 2239 O O . PHE A 1 287 ? -10.109 -1.439 -3.994 1 94.94 287 PHE A O 1
ATOM 2246 N N . VAL A 1 288 ? -10.289 -3.059 -2.492 1 95.56 288 VAL A N 1
ATOM 2247 C CA . VAL A 1 288 ? -9.664 -2.303 -1.413 1 95.56 288 VAL A CA 1
ATOM 2248 C C . VAL A 1 288 ? -8.227 -1.937 -1.8 1 95.56 288 VAL A C 1
ATOM 2250 O O . VAL A 1 288 ? -7.801 -0.796 -1.61 1 95.56 288 VAL A O 1
ATOM 2253 N N . THR A 1 289 ? -7.48 -2.857 -2.324 1 94.88 289 THR A N 1
ATOM 2254 C CA . THR A 1 289 ? -6.09 -2.611 -2.688 1 94.88 289 THR A CA 1
ATOM 2255 C C . THR A 1 289 ? -6 -1.6 -3.826 1 94.88 289 THR A C 1
ATOM 2257 O O . THR A 1 289 ? -5.145 -0.709 -3.807 1 94.88 289 THR A O 1
ATOM 2260 N N . TRP A 1 290 ? -6.883 -1.746 -4.738 1 95.06 290 TRP A N 1
ATOM 2261 C CA . TRP A 1 290 ? -6.91 -0.801 -5.848 1 95.06 290 TRP A CA 1
ATOM 2262 C C . TRP A 1 290 ? -7.211 0.611 -5.355 1 95.06 290 TRP A C 1
ATOM 2264 O O . TRP A 1 290 ? -6.531 1.565 -5.738 1 95.06 290 TRP A O 1
ATOM 2274 N N . MET A 1 291 ? -8.203 0.751 -4.504 1 96.19 291 MET A N 1
ATOM 2275 C CA . MET A 1 291 ? -8.586 2.053 -3.961 1 96.19 291 MET A CA 1
ATOM 2276 C C . MET A 1 291 ? -7.453 2.654 -3.141 1 96.19 291 MET A C 1
ATOM 2278 O O . MET A 1 291 ? -7.199 3.857 -3.215 1 96.19 291 MET A O 1
ATOM 2282 N N . SER A 1 292 ? -6.801 1.83 -2.35 1 96.31 292 SER A N 1
ATOM 2283 C CA . SER A 1 292 ? -5.656 2.287 -1.568 1 96.31 292 SER A CA 1
ATOM 2284 C C . SER A 1 292 ? -4.551 2.826 -2.469 1 96.31 292 SER A C 1
ATOM 2286 O O . SER A 1 292 ? -3.926 3.84 -2.152 1 96.31 292 SER A O 1
ATOM 2288 N N . GLN A 1 293 ? -4.348 2.178 -3.568 1 95.19 293 GLN A N 1
ATOM 2289 C CA . GLN A 1 293 ? -3.328 2.625 -4.508 1 95.19 293 GLN A CA 1
ATOM 2290 C C . GLN A 1 293 ? -3.697 3.973 -5.125 1 95.19 293 GLN A C 1
ATOM 2292 O O . GLN A 1 293 ? -2.828 4.82 -5.348 1 95.19 293 GLN A O 1
ATOM 2297 N N . VAL A 1 294 ? -4.918 4.102 -5.383 1 95.69 294 VAL A N 1
ATOM 2298 C CA . VAL A 1 294 ? -5.379 5.371 -5.938 1 95.69 294 VAL A CA 1
ATOM 2299 C C . VAL A 1 294 ? -5.18 6.484 -4.914 1 95.69 294 VAL A C 1
ATOM 2301 O O . VAL A 1 294 ? -4.703 7.57 -5.254 1 95.69 294 VAL A O 1
ATOM 2304 N N . GLN A 1 295 ? -5.535 6.195 -3.639 1 95.69 295 GLN A N 1
ATOM 2305 C CA . GLN A 1 295 ? -5.312 7.164 -2.572 1 95.69 295 GLN A CA 1
ATOM 2306 C C . GLN A 1 295 ? -3.834 7.516 -2.447 1 95.69 295 GLN A C 1
ATOM 2308 O O . GLN A 1 295 ? -3.475 8.688 -2.34 1 95.69 295 GLN A O 1
ATOM 2313 N N . LYS A 1 296 ? -3.078 6.516 -2.492 1 94.81 296 LYS A N 1
ATOM 2314 C CA . LYS A 1 296 ? -1.637 6.723 -2.367 1 94.81 296 LYS A CA 1
ATOM 2315 C C . LYS A 1 296 ? -1.102 7.574 -3.514 1 94.81 296 LYS A C 1
ATOM 2317 O O . LYS A 1 296 ? -0.206 8.398 -3.314 1 94.81 296 LYS A O 1
ATOM 2322 N N . LYS A 1 297 ? -1.638 7.312 -4.652 1 94.44 297 LYS A N 1
ATOM 2323 C CA . LYS A 1 297 ? -1.213 8.102 -5.805 1 94.44 297 LYS A CA 1
ATOM 2324 C C . LYS A 1 297 ? -1.59 9.57 -5.633 1 94.44 297 LYS A C 1
ATOM 2326 O O . LYS A 1 297 ? -0.804 10.461 -5.957 1 94.44 297 LYS A O 1
ATOM 2331 N N . LEU A 1 298 ? -2.74 9.836 -5.141 1 94.94 298 LEU A N 1
ATOM 2332 C CA . LEU A 1 298 ? -3.186 11.203 -4.891 1 94.94 298 LEU A CA 1
ATOM 2333 C C . LEU A 1 298 ? -2.277 11.891 -3.875 1 94.94 298 LEU A C 1
ATOM 2335 O O . LEU A 1 298 ? -1.813 13.008 -4.109 1 94.94 298 LEU A O 1
ATOM 2339 N N . VAL A 1 299 ? -2 11.242 -2.822 1 96.31 299 VAL A N 1
ATOM 2340 C CA . VAL A 1 299 ? -1.12 11.781 -1.791 1 96.31 299 VAL A CA 1
ATOM 2341 C C . VAL A 1 299 ? 0.286 11.969 -2.357 1 96.31 299 VAL A C 1
ATOM 2343 O O . VAL A 1 299 ? 0.936 12.984 -2.1 1 96.31 299 VAL A O 1
ATOM 2346 N N . GLY A 1 300 ? 0.72 10.977 -3.172 1 95.19 300 GLY A N 1
ATOM 2347 C CA . GLY A 1 300 ? 2.041 11.039 -3.775 1 95.19 300 GLY A CA 1
ATOM 2348 C C . GLY A 1 300 ? 2.227 12.234 -4.691 1 95.19 300 GLY A C 1
ATOM 2349 O O . GLY A 1 300 ? 3.285 12.867 -4.691 1 95.19 300 GLY A O 1
ATOM 2350 N N . LEU A 1 301 ? 1.23 12.539 -5.402 1 94.06 301 LEU A N 1
ATOM 2351 C CA . LEU A 1 301 ? 1.304 13.68 -6.305 1 94.06 301 LEU A CA 1
ATOM 2352 C C . LEU A 1 301 ? 1.438 14.984 -5.52 1 94.06 301 LEU A C 1
ATOM 2354 O O . LEU A 1 301 ? 2.191 15.875 -5.914 1 94.06 301 LEU A O 1
ATOM 2358 N N . ILE A 1 302 ? 0.732 15.172 -4.398 1 95.31 302 ILE A N 1
ATOM 2359 C CA . ILE A 1 302 ? 0.84 16.344 -3.535 1 95.31 302 ILE A CA 1
ATOM 2360 C C . ILE A 1 302 ? 2.225 16.391 -2.893 1 95.31 302 ILE A C 1
ATOM 2362 O O . ILE A 1 302 ? 2.84 17.453 -2.799 1 95.31 302 ILE A O 1
ATOM 2366 N N . GLN A 1 303 ? 2.672 15.25 -2.533 1 96.38 303 GLN A N 1
ATOM 2367 C CA . GLN A 1 303 ? 3.979 15.141 -1.893 1 96.38 303 GLN A CA 1
ATOM 2368 C C . GLN A 1 303 ? 5.094 15.586 -2.836 1 96.38 303 GLN A C 1
ATOM 2370 O O . GLN A 1 303 ? 5.977 16.344 -2.441 1 96.38 303 GLN A O 1
ATOM 2375 N N . GLU A 1 304 ? 4.996 15.086 -4.027 1 94.19 304 GLU A N 1
ATOM 2376 C CA . GLU A 1 304 ? 6.02 15.438 -5.012 1 94.19 304 GLU A CA 1
ATOM 2377 C C . GLU A 1 304 ? 6.078 16.938 -5.242 1 94.19 304 GLU A C 1
ATOM 2379 O O . GLU A 1 304 ? 7.16 17.531 -5.258 1 94.19 304 GLU A O 1
ATOM 2384 N N . ARG A 1 305 ? 5.004 17.531 -5.355 1 93.69 305 ARG A N 1
ATOM 2385 C CA . ARG A 1 305 ? 4.934 18.969 -5.574 1 93.69 305 ARG A CA 1
ATOM 2386 C C . ARG A 1 305 ? 5.477 19.734 -4.371 1 93.69 305 ARG A C 1
ATOM 2388 O O . ARG A 1 305 ? 6.223 20.703 -4.531 1 93.69 305 ARG A O 1
ATOM 2395 N N . LEU A 1 306 ? 5.09 19.344 -3.221 1 96.56 306 LEU A N 1
ATOM 2396 C CA . LEU A 1 306 ? 5.523 20.016 -2 1 96.56 306 LEU A CA 1
ATOM 2397 C C . LEU A 1 306 ? 7.031 19.875 -1.812 1 96.56 306 LEU A C 1
ATOM 2399 O O . LEU A 1 306 ? 7.711 20.859 -1.481 1 96.56 306 LEU A O 1
ATOM 2403 N N . GLU A 1 307 ? 7.59 18.719 -2.059 1 96 307 GLU A N 1
ATOM 2404 C CA . GLU A 1 307 ? 9.023 18.5 -1.905 1 96 307 GLU A CA 1
ATOM 2405 C C . GLU A 1 307 ? 9.828 19.328 -2.895 1 96 307 GLU A C 1
ATOM 2407 O O . GLU A 1 307 ? 10.859 19.906 -2.537 1 96 307 GLU A O 1
ATOM 2412 N N . GLU A 1 308 ? 9.289 19.406 -4.062 1 94.62 308 GLU A N 1
ATOM 2413 C CA . GLU A 1 308 ? 9.961 20.219 -5.074 1 94.62 308 GLU A CA 1
ATOM 2414 C C . GLU A 1 308 ? 9.977 21.688 -4.672 1 94.62 308 GLU A C 1
ATOM 2416 O O . GLU A 1 308 ? 10.992 22.359 -4.82 1 94.62 308 GLU A O 1
ATOM 2421 N N . THR A 1 309 ? 8.891 22.172 -4.176 1 95.5 309 THR A N 1
ATOM 2422 C CA . THR A 1 309 ? 8.789 23.578 -3.803 1 95.5 309 THR A CA 1
ATOM 2423 C C . THR A 1 309 ? 9.656 23.891 -2.584 1 95.5 309 THR A C 1
ATOM 2425 O O . THR A 1 309 ? 10.266 24.953 -2.5 1 95.5 309 THR A O 1
ATOM 2428 N N . LEU A 1 310 ? 9.703 23 -1.651 1 96 310 LEU A N 1
ATOM 2429 C CA . LEU A 1 310 ? 10.516 23.203 -0.459 1 96 310 LEU A CA 1
ATOM 2430 C C . LEU A 1 310 ? 12 23.172 -0.803 1 96 310 LEU A C 1
ATOM 2432 O O . LEU A 1 310 ? 12.797 23.906 -0.211 1 96 310 LEU A O 1
ATOM 2436 N N . GLU A 1 311 ? 12.328 22.359 -1.764 1 94 311 GLU A N 1
ATOM 2437 C CA . GLU A 1 311 ? 13.711 22.344 -2.225 1 94 311 GLU A CA 1
ATOM 2438 C C . GLU A 1 311 ? 14.094 23.688 -2.861 1 94 311 GLU A C 1
ATOM 2440 O O . GLU A 1 311 ? 15.211 24.172 -2.672 1 94 311 GLU A O 1
ATOM 2445 N N . ASN A 1 312 ? 13.172 24.234 -3.57 1 92.31 312 ASN A N 1
ATOM 2446 C CA . ASN A 1 312 ? 13.406 25.547 -4.168 1 92.31 312 ASN A CA 1
ATOM 2447 C C . ASN A 1 312 ? 13.578 26.625 -3.105 1 92.31 312 ASN A C 1
ATOM 2449 O O . ASN A 1 312 ? 14.367 27.547 -3.281 1 92.31 312 ASN A O 1
ATOM 2453 N N . VAL A 1 313 ? 12.797 26.562 -1.997 1 93.12 313 VAL A N 1
ATOM 2454 C CA . VAL A 1 313 ? 12.945 27.516 -0.895 1 93.12 313 VAL A CA 1
ATOM 2455 C C . VAL A 1 313 ? 14.352 27.422 -0.317 1 93.12 313 VAL A C 1
ATOM 2457 O O . VAL A 1 313 ? 14.969 28.453 -0.007 1 93.12 313 VAL A O 1
ATOM 2460 N N . LEU A 1 314 ? 14.922 26.219 -0.18 1 91.5 314 LEU A N 1
ATOM 2461 C CA . LEU A 1 314 ? 16.266 26.031 0.356 1 91.5 314 LEU A CA 1
ATOM 2462 C C . LEU A 1 314 ? 17.312 26.625 -0.577 1 91.5 314 LEU A C 1
ATOM 2464 O O . LEU A 1 314 ? 18.25 27.297 -0.122 1 91.5 314 LEU A O 1
ATOM 2468 N N . ILE A 1 315 ? 17.109 26.391 -1.849 1 89.25 315 ILE A N 1
ATOM 2469 C CA . ILE A 1 315 ? 18.047 26.922 -2.838 1 89.25 315 ILE A CA 1
ATOM 2470 C C . ILE A 1 315 ? 18.016 28.453 -2.816 1 89.25 315 ILE A C 1
ATOM 2472 O O . ILE A 1 315 ? 19.078 29.094 -2.812 1 89.25 315 ILE A O 1
ATOM 2476 N N . CYS A 1 316 ? 16.828 29 -2.766 1 88.56 316 CYS A N 1
ATOM 2477 C CA . CYS A 1 316 ? 16.688 30.453 -2.746 1 88.56 316 CYS A CA 1
ATOM 2478 C C . CYS A 1 316 ? 17.266 31.047 -1.473 1 88.56 316 CYS A C 1
ATOM 2480 O O . CYS A 1 316 ? 17.859 32.125 -1.501 1 88.56 316 CYS A O 1
ATOM 2482 N N . ASP A 1 317 ? 17.109 30.422 -0.306 1 88.94 317 ASP A N 1
ATOM 2483 C CA . ASP A 1 317 ? 17.625 30.891 0.972 1 88.94 317 ASP A CA 1
ATOM 2484 C C . ASP A 1 317 ? 19.156 30.969 0.94 1 88.94 317 ASP A C 1
ATOM 2486 O O . ASP A 1 317 ? 19.75 31.875 1.528 1 88.94 317 ASP A O 1
ATOM 2490 N N . GLN A 1 318 ? 19.781 30.031 0.267 1 84.25 318 GLN A N 1
ATOM 2491 C CA . GLN A 1 318 ? 21.234 30 0.18 1 84.25 318 GLN A CA 1
ATOM 2492 C C . GLN A 1 318 ? 21.75 31.094 -0.759 1 84.25 318 GLN A C 1
ATOM 2494 O O . GLN A 1 318 ? 22.812 31.672 -0.526 1 84.25 318 GLN A O 1
ATOM 2499 N N . LYS A 1 319 ? 20.969 31.312 -1.745 1 81.94 319 LYS A N 1
ATOM 2500 C CA . LYS A 1 319 ? 21.406 32.281 -2.734 1 81.94 319 LYS A CA 1
ATOM 2501 C C . LYS A 1 319 ? 21.125 33.719 -2.26 1 81.94 319 LYS A C 1
ATOM 2503 O O . LYS A 1 319 ? 21.938 34.625 -2.488 1 81.94 319 LYS A O 1
ATOM 2508 N N . LYS A 1 320 ? 20 33.938 -1.662 1 73.44 320 LYS A N 1
ATOM 2509 C CA . LYS A 1 320 ? 19.547 35.281 -1.354 1 73.44 320 LYS A CA 1
ATOM 2510 C C . LYS A 1 320 ? 19.703 35.594 0.131 1 73.44 320 LYS A C 1
ATOM 2512 O O . LYS A 1 320 ? 18.984 36.438 0.675 1 73.44 320 LYS A O 1
ATOM 2517 N N . TRP A 1 321 ? 20.641 34.969 0.909 1 65.56 321 TRP A N 1
ATOM 2518 C CA . TRP A 1 321 ? 20.719 35.156 2.354 1 65.56 321 TRP A CA 1
ATOM 2519 C C . TRP A 1 321 ? 21.25 36.562 2.699 1 65.56 321 TRP A C 1
ATOM 2521 O O . TRP A 1 321 ? 20.953 37.094 3.77 1 65.56 321 TRP A O 1
ATOM 2531 N N . ALA A 1 322 ? 22.047 37.094 1.652 1 56.91 322 ALA A N 1
ATOM 2532 C CA . ALA A 1 322 ? 22.531 38.438 1.941 1 56.91 322 ALA A CA 1
ATOM 2533 C C . ALA A 1 322 ? 21.375 39.406 2.207 1 56.91 322 ALA A C 1
ATOM 2535 O O . ALA A 1 322 ? 20.219 39.094 1.891 1 56.91 322 ALA A O 1
ATOM 2536 N N . PRO A 1 323 ? 21.516 40.531 2.664 1 51.78 323 PRO A N 1
ATOM 2537 C CA . PRO A 1 323 ? 20.625 41.438 3.391 1 51.78 323 PRO A CA 1
ATOM 2538 C C . PRO A 1 323 ? 19.203 41.438 2.834 1 51.78 323 PRO A C 1
ATOM 2540 O O . PRO A 1 323 ? 18.531 42.5 2.852 1 51.78 323 PRO A O 1
ATOM 2543 N N . PHE A 1 324 ? 18.781 40.375 2.266 1 51.31 324 PHE A N 1
ATOM 2544 C CA . PHE A 1 324 ? 17.453 40.562 1.688 1 51.31 324 PHE A CA 1
ATOM 2545 C C . PHE A 1 324 ? 16.391 40.562 2.775 1 51.31 324 PHE A C 1
ATOM 2547 O O . PHE A 1 324 ? 16.531 39.875 3.793 1 51.31 324 PHE A O 1
ATOM 2554 N N . SER A 1 325 ? 15.477 41.625 2.75 1 51.62 325 SER A N 1
ATOM 2555 C CA . SER A 1 325 ? 14.367 42.094 3.572 1 51.62 325 SER A CA 1
ATOM 2556 C C . SER A 1 325 ? 13.32 41.031 3.791 1 51.62 325 SER A C 1
ATOM 2558 O O . SER A 1 325 ? 12.625 41 4.809 1 51.62 325 SER A O 1
ATOM 2560 N N . HIS A 1 326 ? 13.266 40.062 2.867 1 59.38 326 HIS A N 1
ATOM 2561 C CA . HIS A 1 326 ? 12.133 39.156 3.123 1 59.38 326 HIS A CA 1
ATOM 2562 C C . HIS A 1 326 ? 12.586 37.719 3.242 1 59.38 326 HIS A C 1
ATOM 2564 O O . HIS A 1 326 ? 13.039 37.125 2.264 1 59.38 326 HIS A O 1
ATOM 2570 N N . PRO A 1 327 ? 12.555 37.125 4.484 1 70.56 327 PRO A N 1
ATOM 2571 C CA . PRO A 1 327 ? 13.016 35.75 4.691 1 70.56 327 PRO A CA 1
ATOM 2572 C C . PRO A 1 327 ? 12.211 34.719 3.881 1 70.56 327 PRO A C 1
ATOM 2574 O O . PRO A 1 327 ? 10.984 34.688 3.967 1 70.56 327 PRO A O 1
ATOM 2577 N N . THR A 1 328 ? 12.844 33.969 2.947 1 81.06 328 THR A N 1
ATOM 2578 C CA . THR A 1 328 ? 12.25 32.969 2.07 1 81.06 328 THR A CA 1
ATOM 2579 C C . THR A 1 328 ? 11.508 31.891 2.883 1 81.06 328 THR A C 1
ATOM 2581 O O . THR A 1 328 ? 10.516 31.328 2.416 1 81.06 328 THR A O 1
ATOM 2584 N N . PHE A 1 329 ? 11.945 31.734 4.109 1 87.88 329 PHE A N 1
ATOM 2585 C CA . PHE A 1 329 ? 11.391 30.672 4.953 1 87.88 329 PHE A CA 1
ATOM 2586 C C . PHE A 1 329 ? 9.977 31.031 5.41 1 87.88 329 PHE A C 1
ATOM 2588 O O . PHE A 1 329 ? 9.227 30.172 5.852 1 87.88 329 PHE A O 1
ATOM 2595 N N . LEU A 1 330 ? 9.562 32.281 5.23 1 83.75 330 LEU A N 1
ATOM 2596 C CA . LEU A 1 330 ? 8.234 32.719 5.629 1 83.75 330 LEU A CA 1
ATOM 2597 C C . LEU A 1 330 ? 7.164 32.062 4.762 1 83.75 330 LEU A C 1
ATOM 2599 O O . LEU A 1 330 ? 6.012 31.938 5.18 1 83.75 330 LEU A O 1
ATOM 2603 N N . GLU A 1 331 ? 7.594 31.562 3.67 1 89.25 331 GLU A N 1
ATOM 2604 C CA . GLU A 1 331 ? 6.66 30.953 2.727 1 89.25 331 GLU A CA 1
ATOM 2605 C C . GLU A 1 331 ? 6.379 29.5 3.092 1 89.25 331 GLU A C 1
ATOM 2607 O O . GLU A 1 331 ? 5.418 28.906 2.598 1 89.25 331 GLU A O 1
ATOM 2612 N N . ILE A 1 332 ? 7.152 28.953 3.949 1 92.44 332 ILE A N 1
ATOM 2613 C CA . ILE A 1 332 ? 7.102 27.516 4.211 1 92.44 332 ILE A CA 1
ATOM 2614 C C . ILE A 1 332 ? 5.734 27.156 4.777 1 92.44 332 ILE A C 1
ATOM 2616 O O . ILE A 1 332 ? 5.113 26.188 4.332 1 92.44 332 ILE A O 1
ATOM 2620 N N . PHE A 1 333 ? 5.223 27.891 5.684 1 89.38 333 PHE A N 1
ATOM 2621 C CA . PHE A 1 333 ? 3.936 27.547 6.273 1 89.38 333 PHE A CA 1
ATOM 2622 C C . PHE A 1 333 ? 2.828 27.609 5.227 1 89.38 333 PHE A C 1
ATOM 2624 O O . PHE A 1 333 ? 1.956 26.734 5.191 1 89.38 333 PHE A O 1
ATOM 2631 N N . GLN A 1 334 ? 2.941 28.625 4.457 1 90.25 334 GLN A N 1
ATOM 2632 C CA . GLN A 1 334 ? 1.929 28.781 3.416 1 90.25 334 GLN A CA 1
ATOM 2633 C C . GLN A 1 334 ? 1.948 27.594 2.451 1 90.25 334 GLN A C 1
ATOM 2635 O O . GLN A 1 334 ? 0.895 27.125 2.023 1 90.25 334 GLN A O 1
ATOM 2640 N N . LEU A 1 335 ? 3.125 27.141 2.121 1 93.94 335 LEU A N 1
ATOM 2641 C CA . LEU A 1 335 ? 3.27 26 1.229 1 93.94 335 LEU A CA 1
ATOM 2642 C C . LEU A 1 335 ? 2.662 24.75 1.851 1 93.94 335 LEU A C 1
ATOM 2644 O O . LEU A 1 335 ? 1.96 24 1.175 1 93.94 335 LEU A O 1
ATOM 2648 N N . LEU A 1 336 ? 2.912 24.547 3.086 1 95.69 336 LEU A N 1
ATOM 2649 C CA . LEU A 1 336 ? 2.387 23.391 3.803 1 95.69 336 LEU A CA 1
ATOM 2650 C C . LEU A 1 336 ? 0.868 23.469 3.924 1 95.69 336 LEU A C 1
ATOM 2652 O O . LEU A 1 336 ? 0.171 22.484 3.709 1 95.69 336 LEU A O 1
ATOM 2656 N N . GLU A 1 337 ? 0.375 24.578 4.172 1 90.75 337 GLU A N 1
ATOM 2657 C CA . GLU A 1 337 ? -1.062 24.797 4.305 1 90.75 337 GLU A CA 1
ATOM 2658 C C . GLU A 1 337 ? -1.778 24.594 2.973 1 90.75 337 GLU A C 1
ATOM 2660 O O . GLU A 1 337 ? -2.859 24 2.932 1 90.75 337 GLU A O 1
ATOM 2665 N N . GLU A 1 338 ? -1.169 25.062 1.944 1 91.06 338 GLU A N 1
ATOM 2666 C CA . GLU A 1 338 ? -1.755 24.906 0.617 1 91.06 338 GLU A CA 1
ATOM 2667 C C . GLU A 1 338 ? -1.893 23.438 0.245 1 91.06 338 GLU A C 1
ATOM 2669 O O . GLU A 1 338 ? -2.867 23.047 -0.399 1 91.06 338 GLU A O 1
ATOM 2674 N N . ALA A 1 339 ? -0.939 22.672 0.604 1 93.56 339 ALA A N 1
ATOM 2675 C CA . ALA A 1 339 ? -1.004 21.234 0.347 1 93.56 339 ALA A CA 1
ATOM 2676 C C . ALA A 1 339 ? -2.182 20.609 1.081 1 93.56 339 ALA A C 1
ATOM 2678 O O . ALA A 1 339 ? -2.889 19.766 0.521 1 93.56 339 ALA A O 1
ATOM 2679 N N . MET A 1 340 ? -2.422 21 2.271 1 92.19 340 MET A N 1
ATOM 2680 C CA . MET A 1 340 ? -3.518 20.453 3.072 1 92.19 340 MET A CA 1
ATOM 2681 C C . MET A 1 340 ? -4.867 20.906 2.52 1 92.19 340 MET A C 1
ATOM 2683 O O . MET A 1 340 ? -5.816 20.109 2.479 1 92.19 340 MET A O 1
ATOM 2687 N N . ILE A 1 341 ? -4.906 22.141 2.037 1 90 341 ILE A N 1
ATOM 2688 C CA . ILE A 1 341 ? -6.137 22.703 1.498 1 90 341 ILE A CA 1
ATOM 2689 C C . ILE A 1 341 ? -6.5 22 0.191 1 90 341 ILE A C 1
ATOM 2691 O O . ILE A 1 341 ? -7.672 21.734 -0.076 1 90 341 ILE A O 1
ATOM 2695 N N . ALA A 1 342 ? -5.492 21.641 -0.546 1 89.44 342 ALA A N 1
ATOM 2696 C CA . ALA A 1 342 ? -5.695 20.984 -1.838 1 89.44 342 ALA A CA 1
ATOM 2697 C C . ALA A 1 342 ? -6.336 19.609 -1.665 1 89.44 342 ALA A C 1
ATOM 2699 O O . ALA A 1 342 ? -7.023 19.125 -2.562 1 89.44 342 ALA A O 1
ATOM 2700 N N . ALA A 1 343 ? -6.172 19 -0.555 1 92.38 343 ALA A N 1
ATOM 2701 C CA . ALA A 1 343 ? -6.648 17.641 -0.309 1 92.38 343 ALA A CA 1
ATOM 2702 C C . ALA A 1 343 ? -8.086 17.641 0.203 1 92.38 343 ALA A C 1
ATOM 2704 O O . ALA A 1 343 ? -8.789 16.641 0.119 1 92.38 343 ALA A O 1
ATOM 2705 N N . ARG A 1 344 ? -8.594 18.734 0.625 1 89.06 344 ARG A N 1
ATOM 2706 C CA . ARG A 1 344 ? -9.859 18.828 1.344 1 89.06 344 ARG A CA 1
ATOM 2707 C C . ARG A 1 344 ? -11.023 18.406 0.451 1 89.06 344 ARG A C 1
ATOM 2709 O O . ARG A 1 344 ? -11.883 17.625 0.861 1 89.06 344 ARG A O 1
ATOM 2716 N N . PRO A 1 345 ? -11 18.859 -0.786 1 89.44 345 PRO A N 1
ATOM 2717 C CA . PRO A 1 345 ? -12.148 18.516 -1.636 1 89.44 345 PRO A CA 1
ATOM 2718 C C . PRO A 1 345 ? -12.219 17.031 -1.965 1 89.44 345 PRO A C 1
ATOM 2720 O O . PRO A 1 345 ? -13.266 16.531 -2.395 1 89.44 345 PRO A O 1
ATOM 2723 N N . ILE A 1 346 ? -11.203 16.281 -1.782 1 90.5 346 ILE A N 1
ATOM 2724 C CA . ILE A 1 346 ? -11.156 14.867 -2.154 1 90.5 346 ILE A CA 1
ATOM 2725 C C . ILE A 1 346 ? -11.875 14.031 -1.098 1 90.5 346 ILE A C 1
ATOM 2727 O O . ILE A 1 346 ? -12.484 13.008 -1.417 1 90.5 346 ILE A O 1
ATOM 2731 N N . GLY A 1 347 ? -11.695 14.461 0.175 1 88.12 347 GLY A N 1
ATOM 2732 C CA . GLY A 1 347 ? -12.375 13.734 1.237 1 88.12 347 GLY A CA 1
ATOM 2733 C C . GLY A 1 347 ? -11.539 13.594 2.492 1 88.12 347 GLY A C 1
ATOM 2734 O O . GLY A 1 347 ? -10.328 13.836 2.469 1 88.12 347 GLY A O 1
ATOM 2735 N N . PRO A 1 348 ? -12.133 13.219 3.504 1 87.88 348 PRO A N 1
ATOM 2736 C CA . PRO A 1 348 ? -11.445 13.164 4.797 1 87.88 348 PRO A CA 1
ATOM 2737 C C . PRO A 1 348 ? -10.297 12.164 4.816 1 87.88 348 PRO A C 1
ATOM 2739 O O . PRO A 1 348 ? -9.281 12.398 5.477 1 87.88 348 PRO A O 1
ATOM 2742 N N . SER A 1 349 ? -10.492 11.086 4.082 1 90.44 349 SER A N 1
ATOM 2743 C CA . SER A 1 349 ? -9.453 10.062 4.086 1 90.44 349 SER A CA 1
ATOM 2744 C C . SER A 1 349 ? -8.148 10.602 3.52 1 90.44 349 SER A C 1
ATOM 2746 O O . SER A 1 349 ? -7.102 10.531 4.172 1 90.44 349 SER A O 1
ATOM 2748 N N . VAL A 1 350 ? -8.234 11.18 2.383 1 93.62 350 VAL A N 1
ATOM 2749 C CA . VAL A 1 350 ? -7.047 11.719 1.726 1 93.62 350 VAL A CA 1
ATOM 2750 C C . VAL A 1 350 ? -6.531 12.93 2.504 1 93.62 350 VAL A C 1
ATOM 2752 O O . VAL A 1 350 ? -5.32 13.109 2.639 1 93.62 350 VAL A O 1
ATOM 2755 N N . THR A 1 351 ? -7.426 13.695 3.061 1 92.19 351 THR A N 1
ATOM 2756 C CA . THR A 1 351 ? -7.039 14.859 3.854 1 92.19 351 THR A CA 1
ATOM 2757 C C . THR A 1 351 ? -6.211 14.438 5.062 1 92.19 351 THR A C 1
ATOM 2759 O O . THR A 1 351 ? -5.164 15.023 5.34 1 92.19 351 THR A O 1
ATOM 2762 N N . SER A 1 352 ? -6.684 13.469 5.699 1 90.31 352 SER A N 1
ATOM 2763 C CA . SER A 1 352 ? -5.965 12.969 6.871 1 90.31 352 SER A CA 1
ATOM 2764 C C . SER A 1 352 ? -4.59 12.438 6.492 1 90.31 352 SER A C 1
ATOM 2766 O O . SER A 1 352 ? -3.609 12.68 7.199 1 90.31 352 SER A O 1
ATOM 2768 N N . GLN A 1 353 ? -4.582 11.766 5.398 1 93.94 353 GLN A N 1
ATOM 2769 C CA . GLN A 1 353 ? -3.309 11.219 4.938 1 93.94 353 GLN A CA 1
ATOM 2770 C C . GLN A 1 353 ? -2.342 12.336 4.551 1 93.94 353 GLN A C 1
ATOM 2772 O O . GLN A 1 353 ? -1.146 12.258 4.836 1 93.94 353 GLN A O 1
ATOM 2777 N N . VAL A 1 354 ? -2.852 13.328 3.936 1 95.75 354 VAL A N 1
ATOM 2778 C CA . VAL A 1 354 ? -2.021 14.453 3.516 1 95.75 354 VAL A CA 1
ATOM 2779 C C . VAL A 1 354 ? -1.514 15.203 4.742 1 95.75 354 VAL A C 1
ATOM 2781 O O . VAL A 1 354 ? -0.362 15.648 4.773 1 95.75 354 VAL A O 1
ATOM 2784 N N . GLN A 1 355 ? -2.314 15.367 5.75 1 93.62 355 GLN A N 1
ATOM 2785 C CA . GLN A 1 355 ? -1.886 16.016 6.98 1 93.62 355 GLN A CA 1
ATOM 2786 C C . GLN A 1 355 ? -0.712 15.281 7.617 1 93.62 355 GLN A C 1
ATOM 2788 O O . GLN A 1 355 ? 0.271 15.898 8.023 1 93.62 355 GLN A O 1
ATOM 2793 N N . ALA A 1 356 ? -0.813 13.977 7.656 1 92.38 356 ALA A N 1
ATOM 2794 C CA . ALA A 1 356 ? 0.28 13.172 8.195 1 92.38 356 ALA A CA 1
ATOM 2795 C C . ALA A 1 356 ? 1.533 13.305 7.336 1 92.38 356 ALA A C 1
ATOM 2797 O O . ALA A 1 356 ? 2.643 13.43 7.859 1 92.38 356 ALA A O 1
ATOM 2798 N N . MET A 1 357 ? 1.294 13.32 6.043 1 95.56 357 MET A N 1
ATOM 2799 C CA . MET A 1 357 ? 2.402 13.43 5.098 1 95.56 357 MET A CA 1
ATOM 2800 C C . MET A 1 357 ? 3.102 14.781 5.23 1 95.56 357 MET A C 1
ATOM 2802 O O . MET A 1 357 ? 4.328 14.852 5.184 1 95.56 357 MET A O 1
ATOM 2806 N N . VAL A 1 358 ? 2.334 15.812 5.422 1 96.62 358 VAL A N 1
ATOM 2807 C CA . VAL A 1 358 ? 2.879 17.156 5.555 1 96.62 358 VAL A CA 1
ATOM 2808 C C . VAL A 1 358 ? 3.781 17.234 6.781 1 96.62 358 VAL A C 1
ATOM 2810 O O . VAL A 1 358 ? 4.867 17.828 6.727 1 96.62 358 VAL A O 1
ATOM 2813 N N . LEU A 1 359 ? 3.373 16.656 7.855 1 96 359 LEU A N 1
ATOM 2814 C CA . LEU A 1 359 ? 4.176 16.641 9.07 1 96 359 LEU A CA 1
ATOM 2815 C C . LEU A 1 359 ? 5.484 15.883 8.852 1 96 359 LEU A C 1
ATOM 2817 O O . LEU A 1 359 ? 6.551 16.344 9.266 1 96 359 LEU A O 1
ATOM 2821 N N . GLU A 1 360 ? 5.406 14.844 8.141 1 94.62 360 GLU A N 1
ATOM 2822 C CA . GLU A 1 360 ? 6.598 14.055 7.859 1 94.62 360 GLU A CA 1
ATOM 2823 C C . GLU A 1 360 ? 7.543 14.797 6.922 1 94.62 360 GLU A C 1
ATOM 2825 O O . GLU A 1 360 ? 8.766 14.75 7.098 1 94.62 360 GLU A O 1
ATOM 2830 N N . ILE A 1 361 ? 6.953 15.461 5.98 1 96.25 361 ILE A N 1
ATOM 2831 C CA . ILE A 1 361 ? 7.758 16.188 5.004 1 96.25 361 ILE A CA 1
ATOM 2832 C C . ILE A 1 361 ? 8.469 17.359 5.691 1 96.25 361 ILE A C 1
ATOM 2834 O O . ILE A 1 361 ? 9.609 17.672 5.355 1 96.25 361 ILE A O 1
ATOM 2838 N N . PHE A 1 362 ? 7.824 18.047 6.617 1 96.94 362 PHE A N 1
ATOM 2839 C CA . PHE A 1 362 ? 8.453 19.125 7.363 1 96.94 362 PHE A CA 1
ATOM 2840 C C . PHE A 1 362 ? 9.641 18.625 8.164 1 96.94 362 PHE A C 1
ATOM 2842 O O . PHE A 1 362 ? 10.695 19.25 8.188 1 96.94 362 PHE A O 1
ATOM 2849 N N . SER A 1 363 ? 9.469 17.422 8.797 1 96.62 363 SER A N 1
ATOM 2850 C CA . SER A 1 363 ? 10.555 16.812 9.547 1 96.62 363 SER A CA 1
ATOM 2851 C C . SER A 1 363 ? 11.727 16.453 8.633 1 96.62 363 SER A C 1
ATOM 2853 O O . SER A 1 363 ? 12.883 16.719 8.977 1 96.62 363 SER A O 1
ATOM 2855 N N . LYS A 1 364 ? 11.406 15.953 7.508 1 95.19 364 LYS A N 1
ATOM 2856 C CA . LYS A 1 364 ? 12.453 15.641 6.535 1 95.19 364 LYS A CA 1
ATOM 2857 C C . LYS A 1 364 ? 13.148 16.906 6.051 1 95.19 364 LYS A C 1
ATOM 2859 O O . LYS A 1 364 ? 14.367 16.906 5.867 1 95.19 364 LYS A O 1
ATOM 2864 N N . PHE A 1 365 ? 12.391 17.938 5.828 1 96.44 365 PHE A N 1
ATOM 2865 C CA . PHE A 1 365 ? 12.922 19.234 5.41 1 96.44 365 PHE A CA 1
ATOM 2866 C C . PHE A 1 365 ? 13.906 19.766 6.441 1 96.44 365 PHE A C 1
ATOM 2868 O O . PHE A 1 365 ? 14.969 20.281 6.086 1 96.44 365 PHE A O 1
ATOM 2875 N N . LEU A 1 366 ? 13.555 19.641 7.664 1 97.12 366 LEU A N 1
ATOM 2876 C CA . LEU A 1 366 ? 14.422 20.125 8.734 1 97.12 366 LEU A CA 1
ATOM 2877 C C . LEU A 1 366 ? 15.75 19.375 8.742 1 97.12 366 LEU A C 1
ATOM 2879 O O . LEU A 1 366 ? 16.812 19.969 8.938 1 97.12 366 LEU A O 1
ATOM 2883 N N . ASN A 1 367 ? 15.695 18.109 8.531 1 94.75 367 ASN A N 1
ATOM 2884 C CA . ASN A 1 367 ? 16.922 17.312 8.469 1 94.75 367 ASN A CA 1
ATOM 2885 C C . ASN A 1 367 ? 17.812 17.75 7.309 1 94.75 367 ASN A C 1
ATOM 2887 O O . ASN A 1 367 ? 19.031 17.859 7.461 1 94.75 367 ASN A O 1
ATOM 2891 N N . ARG A 1 368 ? 17.172 17.984 6.25 1 94.62 368 ARG A N 1
ATOM 2892 C CA . ARG A 1 368 ? 17.922 18.484 5.102 1 94.62 368 ARG A CA 1
ATOM 2893 C C . ARG A 1 368 ? 18.516 19.859 5.383 1 94.62 368 ARG A C 1
ATOM 2895 O O . ARG A 1 368 ? 19.672 20.125 5.043 1 94.62 368 ARG A O 1
ATOM 2902 N N . TYR A 1 369 ? 17.734 20.766 5.961 1 95.88 369 TYR A N 1
ATOM 2903 C CA . TYR A 1 369 ? 18.203 22.109 6.281 1 95.88 369 TYR A CA 1
ATOM 2904 C C . TYR A 1 369 ? 19.344 22.062 7.285 1 95.88 369 TYR A C 1
ATOM 2906 O O . TYR A 1 369 ? 20.266 22.891 7.223 1 95.88 369 TYR A O 1
ATOM 2914 N N . GLN A 1 370 ? 19.281 21.156 8.195 1 94.88 370 GLN A N 1
ATOM 2915 C CA . GLN A 1 370 ? 20.359 21.016 9.172 1 94.88 370 GLN A CA 1
ATOM 2916 C C . GLN A 1 370 ? 21.703 20.766 8.484 1 94.88 370 GLN A C 1
ATOM 2918 O O . GLN A 1 370 ? 22.703 21.422 8.805 1 94.88 370 GLN A O 1
ATOM 2923 N N . ASP A 1 371 ? 21.641 19.891 7.555 1 93.94 371 ASP A N 1
ATOM 2924 C CA . ASP A 1 371 ? 22.859 19.594 6.805 1 93.94 371 ASP A CA 1
ATOM 2925 C C . ASP A 1 371 ? 23.297 20.797 5.973 1 93.94 371 ASP A C 1
ATOM 2927 O O . ASP A 1 371 ? 24.484 21.141 5.938 1 93.94 371 ASP A O 1
ATOM 2931 N N . LYS A 1 372 ? 22.422 21.453 5.363 1 92.75 372 LYS A N 1
ATOM 2932 C CA . LYS A 1 372 ? 22.719 22.594 4.496 1 92.75 372 LYS A CA 1
ATOM 2933 C C . LYS A 1 372 ? 23.203 23.781 5.309 1 92.75 372 LYS A C 1
ATOM 2935 O O . LYS A 1 372 ? 24.047 24.547 4.844 1 92.75 372 LYS A O 1
ATOM 2940 N N . ALA A 1 373 ? 22.625 23.984 6.457 1 93.5 373 ALA A N 1
ATOM 2941 C CA . ALA A 1 373 ? 23.031 25.078 7.32 1 93.5 373 ALA A CA 1
ATOM 2942 C C . ALA A 1 373 ? 24.5 24.938 7.746 1 93.5 373 ALA A C 1
ATOM 2944 O O . ALA A 1 373 ? 25.234 25.938 7.789 1 93.5 373 ALA A O 1
ATOM 2945 N N . VAL A 1 374 ? 24.906 23.734 8.062 1 92.44 374 VAL A N 1
ATOM 2946 C CA . VAL A 1 374 ? 26.297 23.484 8.445 1 92.44 374 VAL A CA 1
ATOM 2947 C C . VAL A 1 374 ? 27.219 23.859 7.285 1 92.44 374 VAL A C 1
ATOM 2949 O O . VAL A 1 374 ? 28.203 24.578 7.473 1 92.44 374 VAL A O 1
ATOM 2952 N N . HIS A 1 375 ? 26.828 23.359 6.18 1 92.12 375 HIS A N 1
ATOM 2953 C CA . HIS A 1 375 ? 27.625 23.672 4.996 1 92.12 375 HIS A CA 1
ATOM 2954 C C . HIS A 1 375 ? 27.609 25.156 4.691 1 92.12 375 HIS A C 1
ATOM 2956 O O . HIS A 1 375 ? 28.625 25.734 4.285 1 92.12 375 HIS A O 1
ATOM 2962 N N . PHE A 1 376 ? 26.5 25.781 4.855 1 91.88 376 PHE A N 1
ATOM 2963 C CA . PHE A 1 376 ? 26.328 27.219 4.613 1 91.88 376 PHE A CA 1
ATOM 2964 C C . PHE A 1 376 ? 27.234 28.031 5.527 1 91.88 376 PHE A C 1
ATOM 2966 O O . PHE A 1 376 ? 27.875 28.984 5.078 1 91.88 376 PHE A O 1
ATOM 2973 N N . LEU A 1 377 ? 27.297 27.719 6.727 1 90.81 377 LEU A N 1
ATOM 2974 C CA . LEU A 1 377 ? 28.125 28.438 7.688 1 90.81 377 LEU A CA 1
ATOM 2975 C C . LEU A 1 377 ? 29.609 28.281 7.359 1 90.81 377 LEU A C 1
ATOM 2977 O O . LEU A 1 377 ? 30.375 29.25 7.438 1 90.81 377 LEU A O 1
ATOM 2981 N N . GLN A 1 378 ? 29.984 27.047 6.895 1 89.19 378 GLN A N 1
ATOM 2982 C CA . GLN A 1 378 ? 31.375 26.781 6.543 1 89.19 378 GLN A CA 1
ATOM 2983 C C . GLN A 1 378 ? 31.781 27.562 5.293 1 89.19 378 GLN A C 1
ATOM 2985 O O . GLN A 1 378 ? 32.875 28.109 5.234 1 89.19 378 GLN A O 1
ATOM 2990 N N . GLN A 1 379 ? 30.891 27.641 4.367 1 88.56 379 GLN A N 1
ATOM 2991 C CA . GLN A 1 379 ? 31.172 28.312 3.102 1 88.56 379 GLN A CA 1
ATOM 2992 C C . GLN A 1 379 ? 31.234 29.828 3.273 1 88.56 379 GLN A C 1
ATOM 2994 O O . GLN A 1 379 ? 31.938 30.516 2.537 1 88.56 379 GLN A O 1
ATOM 2999 N N . ASN A 1 380 ? 30.5 30.359 4.23 1 85.06 380 ASN A N 1
ATOM 3000 C CA . ASN A 1 380 ? 30.422 31.812 4.398 1 85.06 380 ASN A CA 1
ATOM 3001 C C . ASN A 1 380 ? 31.109 32.281 5.672 1 85.06 380 ASN A C 1
ATOM 3003 O O . ASN A 1 380 ? 30.781 33.312 6.223 1 85.06 380 ASN A O 1
ATOM 3007 N N . ALA A 1 381 ? 32 31.469 6.102 1 79.44 381 ALA A N 1
ATOM 3008 C CA . ALA A 1 381 ? 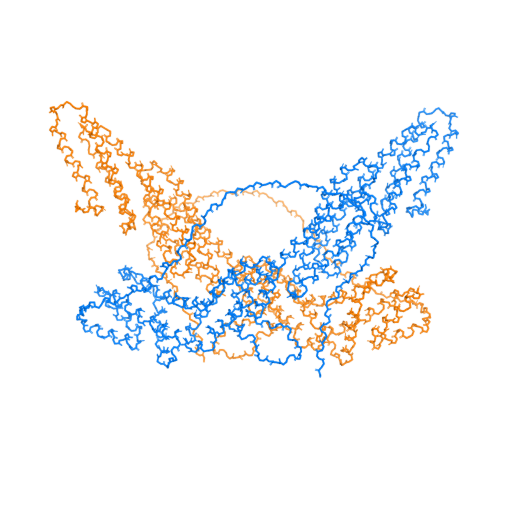32.688 31.75 7.355 1 79.44 381 ALA A CA 1
ATOM 3009 C C . ALA A 1 381 ? 33.5 33.031 7.266 1 79.44 381 ALA A C 1
ATOM 3011 O O . ALA A 1 381 ? 33.75 33.719 8.273 1 79.44 381 ALA A O 1
ATOM 3012 N N . THR A 1 382 ? 33.906 33.375 6.113 1 74.25 382 THR A N 1
ATOM 3013 C CA . THR A 1 382 ? 34.75 34.531 5.957 1 74.25 382 THR A CA 1
ATOM 3014 C C . THR A 1 382 ? 33.938 35.75 5.473 1 74.25 382 THR A C 1
ATOM 3016 O O . THR A 1 382 ? 34.5 36.781 5.16 1 74.25 382 THR A O 1
ATOM 3019 N N . ALA A 1 383 ? 32.656 35.531 5.371 1 67.19 383 ALA A N 1
ATOM 3020 C CA . ALA A 1 383 ? 31.812 36.625 4.891 1 67.19 383 ALA A CA 1
ATOM 3021 C C . ALA A 1 383 ? 31.75 37.75 5.91 1 67.19 383 ALA A C 1
ATOM 3023 O O . ALA A 1 383 ? 31.984 37.531 7.102 1 67.19 383 ALA A O 1
ATOM 3024 N N . GLY A 1 384 ? 31.703 38.938 5.434 1 65.5 384 GLY A N 1
ATOM 3025 C CA . GLY A 1 384 ? 31.578 40.094 6.312 1 65.5 384 GLY A CA 1
ATOM 3026 C C . GLY A 1 384 ? 30.312 40.062 7.156 1 65.5 384 GLY A C 1
ATOM 3027 O O . GLY A 1 384 ? 30.312 40.5 8.297 1 65.5 384 GLY A O 1
ATOM 3028 N N . ALA A 1 385 ? 29.234 39.531 6.586 1 73.56 385 ALA A N 1
ATOM 3029 C CA . ALA A 1 385 ? 28 39.375 7.336 1 73.56 385 ALA A CA 1
ATOM 3030 C C . ALA A 1 385 ? 28.016 38.094 8.164 1 73.56 385 ALA A C 1
ATOM 3032 O O . ALA A 1 385 ? 28.906 37.25 8 1 73.56 385 ALA A O 1
ATOM 3033 N N . PHE A 1 386 ? 27.234 38 9.25 1 79.94 386 PHE A N 1
ATOM 3034 C CA . PHE A 1 386 ? 27.188 36.812 10.109 1 79.94 386 PHE A CA 1
ATOM 3035 C C . PHE A 1 386 ? 26.109 35.844 9.633 1 79.94 386 PHE A C 1
ATOM 3037 O O . PHE A 1 386 ? 24.938 36 9.977 1 79.94 386 PHE A O 1
ATOM 3044 N N . PRO A 1 387 ? 26.453 34.875 8.82 1 85.12 387 PRO A N 1
ATOM 3045 C CA . PRO A 1 387 ? 25.469 33.906 8.336 1 85.12 387 PRO A CA 1
ATOM 3046 C C . PRO A 1 387 ? 24.766 33.156 9.477 1 85.12 387 PRO A C 1
ATOM 3048 O O . PRO A 1 387 ? 23.656 32.625 9.281 1 85.12 387 PRO A O 1
ATOM 3051 N N . GLU A 1 388 ? 25.453 33.188 10.664 1 86.81 388 GLU A N 1
ATOM 3052 C CA . GLU A 1 388 ? 24.875 32.531 11.836 1 86.81 388 GLU A CA 1
ATOM 3053 C C . GLU A 1 388 ? 23.547 33.188 12.227 1 86.81 388 GLU A C 1
ATOM 3055 O O . GLU A 1 388 ? 22.609 32.5 12.633 1 86.81 388 GLU A O 1
ATOM 3060 N N . VAL A 1 389 ? 23.469 34.469 12.047 1 82.75 389 VAL A N 1
ATOM 3061 C CA . VAL A 1 389 ? 22.266 35.188 12.406 1 82.75 389 VAL A CA 1
ATOM 3062 C C . VAL A 1 389 ? 21.141 34.844 11.438 1 82.75 389 VAL A C 1
ATOM 3064 O O . VAL A 1 389 ? 19.969 34.781 11.836 1 82.75 389 VAL A O 1
ATOM 3067 N N . HIS A 1 390 ? 21.531 34.688 10.227 1 84.88 390 HIS A N 1
ATOM 3068 C CA . HIS A 1 390 ? 20.547 34.25 9.234 1 84.88 390 HIS A CA 1
ATOM 3069 C C . HIS A 1 390 ? 19.938 32.906 9.578 1 84.88 390 HIS A C 1
ATOM 3071 O O . HIS A 1 390 ? 18.719 32.75 9.523 1 84.88 390 HIS A O 1
ATOM 3077 N N . VAL A 1 391 ? 20.797 31.984 9.945 1 89.06 391 VAL A N 1
ATOM 3078 C CA . VAL A 1 391 ? 20.344 30.641 10.297 1 89.06 391 VAL A CA 1
ATOM 3079 C C . VAL A 1 391 ? 19.469 30.703 11.547 1 89.06 391 VAL A C 1
ATOM 3081 O O . VAL A 1 391 ? 18.453 30.016 11.633 1 89.06 391 VAL A O 1
ATOM 3084 N N . LEU A 1 392 ? 19.844 31.484 12.461 1 87.38 392 LEU A N 1
ATOM 3085 C CA . LEU A 1 392 ? 19.062 31.625 13.688 1 87.38 392 LEU A CA 1
ATOM 3086 C C . LEU A 1 392 ? 17.688 32.25 13.391 1 87.38 392 LEU A C 1
ATOM 3088 O O . LEU A 1 392 ? 16.688 31.859 13.992 1 87.38 392 LEU A O 1
ATOM 3092 N N . GLY A 1 393 ? 17.672 33.25 12.523 1 84.56 393 GLY A N 1
ATOM 3093 C CA . GLY A 1 393 ? 16.406 33.812 12.086 1 84.56 393 GLY A CA 1
ATOM 3094 C C . GLY A 1 393 ? 15.492 32.75 11.445 1 84.56 393 GLY A C 1
ATOM 3095 O O . GLY A 1 393 ? 14.289 32.75 11.695 1 84.56 393 GLY A O 1
ATOM 3096 N N . ASN A 1 394 ? 16.078 31.922 10.578 1 89.75 394 ASN A N 1
ATOM 3097 C CA . ASN A 1 394 ? 15.32 30.828 9.969 1 89.75 394 ASN A CA 1
ATOM 3098 C C . ASN A 1 394 ? 14.734 29.891 11.023 1 89.75 394 ASN A C 1
ATOM 3100 O O . ASN A 1 394 ? 13.609 29.422 10.891 1 89.75 394 ASN A O 1
ATOM 3104 N N . CYS A 1 395 ? 15.539 29.625 12.062 1 90.88 395 CYS A N 1
ATOM 3105 C CA . CYS A 1 395 ? 15.086 28.734 13.117 1 90.88 395 CYS A CA 1
ATOM 3106 C C . CYS A 1 395 ? 13.883 29.312 13.852 1 90.88 395 CYS A C 1
ATOM 3108 O O . CYS A 1 395 ? 12.977 28.578 14.242 1 90.88 395 CYS A O 1
ATOM 3110 N N . CYS A 1 396 ? 13.844 30.562 14.016 1 86.62 396 CYS A N 1
ATOM 3111 C CA . CYS A 1 396 ? 12.695 31.219 14.633 1 86.62 396 CYS A CA 1
ATOM 3112 C C . CYS A 1 396 ? 11.445 31.047 13.773 1 86.62 396 CYS A C 1
ATOM 3114 O O . CYS A 1 396 ? 10.367 30.766 14.289 1 86.62 396 CYS A O 1
ATOM 3116 N N . ILE A 1 397 ? 11.602 31.25 12.508 1 89.5 397 ILE A N 1
ATOM 3117 C CA . ILE A 1 397 ? 10.492 31.078 11.578 1 89.5 397 ILE A CA 1
ATOM 3118 C C . ILE A 1 397 ? 10.016 29.625 11.602 1 89.5 397 ILE A C 1
ATOM 3120 O O . ILE A 1 397 ? 8.812 29.359 11.602 1 89.5 397 ILE A O 1
ATOM 3124 N N . LEU A 1 398 ? 11.016 28.734 11.609 1 93.88 398 LEU A N 1
ATOM 3125 C CA . LEU A 1 398 ? 10.688 27.312 11.609 1 93.88 398 LEU A CA 1
ATOM 3126 C C . LEU A 1 398 ? 9.945 26.938 12.883 1 93.88 398 LEU A C 1
ATOM 3128 O O . LEU A 1 398 ? 9.031 26.094 12.852 1 93.88 398 LEU A O 1
ATOM 3132 N N . ARG A 1 399 ? 10.266 27.469 13.984 1 91.12 399 ARG A N 1
ATOM 3133 C CA . ARG A 1 399 ? 9.57 27.219 15.242 1 91.12 399 ARG A CA 1
ATOM 3134 C C . ARG A 1 399 ? 8.125 27.703 15.172 1 91.12 399 ARG A C 1
ATOM 3136 O O . ARG A 1 399 ? 7.211 27.016 15.625 1 91.12 399 ARG A O 1
ATOM 3143 N N . LYS A 1 400 ? 7.969 28.859 14.672 1 87.69 400 LYS A N 1
ATOM 3144 C CA . LYS A 1 400 ? 6.621 29.406 14.5 1 87.69 400 LYS A CA 1
ATOM 3145 C C . LYS A 1 400 ? 5.797 28.531 13.555 1 87.69 400 LYS A C 1
ATOM 3147 O O . LYS A 1 400 ? 4.617 28.281 13.805 1 87.69 400 LYS A O 1
ATOM 3152 N N . THR A 1 401 ? 6.434 28.156 12.508 1 92.5 401 THR A N 1
ATOM 3153 C CA . THR A 1 401 ? 5.777 27.281 11.539 1 92.5 401 THR A CA 1
ATOM 3154 C C . THR A 1 401 ? 5.316 25.984 12.211 1 92.5 401 THR A C 1
ATOM 3156 O O . THR A 1 401 ? 4.184 25.531 12.008 1 92.5 401 THR A O 1
ATOM 3159 N N . TRP A 1 402 ? 6.172 25.391 13.023 1 94.12 402 TRP A N 1
ATOM 3160 C CA . TRP A 1 402 ? 5.84 24.141 13.703 1 94.12 402 TRP A CA 1
ATOM 3161 C C . TRP A 1 402 ? 4.699 24.344 14.695 1 94.12 402 TRP A C 1
ATOM 3163 O O . TRP A 1 402 ? 3.832 23.484 14.844 1 94.12 402 TRP A O 1
ATOM 3173 N N . GLN A 1 403 ? 4.695 25.438 15.352 1 88.81 403 GLN A N 1
ATOM 3174 C CA . GLN A 1 403 ? 3.625 25.75 16.297 1 88.81 403 GLN A CA 1
ATOM 3175 C C . GLN A 1 403 ? 2.271 25.828 15.594 1 88.81 403 GLN A C 1
ATOM 3177 O O . GLN A 1 403 ? 1.29 25.25 16.078 1 88.81 403 GLN A O 1
ATOM 3182 N N . GLU A 1 404 ? 2.293 26.5 14.477 1 86.56 404 GLU A N 1
ATOM 3183 C CA . GLU A 1 404 ? 1.06 26.609 13.703 1 86.56 404 GLU A CA 1
ATOM 3184 C C . GLU A 1 404 ? 0.633 25.25 13.148 1 86.56 404 GLU A C 1
ATOM 3186 O O . GLU A 1 404 ? -0.552 24.906 13.172 1 86.56 404 GLU A O 1
ATOM 3191 N N . LEU A 1 405 ? 1.608 24.469 12.695 1 90.75 405 LEU A N 1
ATOM 3192 C CA . LEU A 1 405 ? 1.327 23.141 12.133 1 90.75 405 LEU A CA 1
ATOM 3193 C C . LEU A 1 405 ? 0.809 22.188 13.211 1 90.75 405 LEU A C 1
ATOM 3195 O O . LEU A 1 405 ? -0.106 21.406 12.961 1 90.75 405 LEU A O 1
ATOM 3199 N N . SER A 1 406 ? 1.386 22.234 14.375 1 87.81 406 SER A N 1
ATOM 3200 C CA . SER A 1 406 ? 1.024 21.328 15.469 1 87.81 406 SER A CA 1
ATOM 3201 C C . SER A 1 406 ? -0.38 21.625 15.984 1 87.81 406 SER A C 1
ATOM 3203 O O . SER A 1 406 ? -1.065 20.734 16.484 1 87.81 406 SER A O 1
ATOM 3205 N N . GLN A 1 407 ? -0.756 22.875 15.805 1 81.62 407 GLN A N 1
ATOM 3206 C CA . GLN A 1 407 ? -2.104 23.266 16.219 1 81.62 407 GLN A CA 1
ATOM 3207 C C . GLN A 1 407 ? -3.145 22.766 15.219 1 81.62 407 GLN A C 1
ATOM 3209 O O . GLN A 1 407 ? -4.254 22.391 15.609 1 81.62 407 GLN A O 1
ATOM 3214 N N . ALA A 1 408 ? -2.717 22.656 14.031 1 79.12 408 ALA A N 1
ATOM 3215 C CA . ALA A 1 408 ? -3.65 22.312 12.961 1 79.12 408 ALA A CA 1
ATOM 3216 C C . ALA A 1 408 ? -3.746 20.797 12.781 1 79.12 408 ALA A C 1
ATOM 3218 O O . ALA A 1 408 ? -4.797 20.281 12.398 1 79.12 408 ALA A O 1
ATOM 3219 N N . CYS A 1 409 ? -2.689 19.969 12.984 1 85.06 409 CYS A N 1
ATOM 3220 C CA . CYS A 1 409 ? -2.662 18.578 12.547 1 85.06 409 CYS A CA 1
ATOM 3221 C C . CYS A 1 409 ? -2.484 17.641 13.734 1 85.06 409 CYS A C 1
ATOM 3223 O O . CYS A 1 409 ? -2.594 16.422 13.586 1 85.06 409 CYS A O 1
ATOM 3225 N N . PHE A 1 410 ? -2.209 18.062 14.82 1 81.12 410 PHE A N 1
ATOM 3226 C CA . PHE A 1 410 ? -2.061 17.25 16.016 1 81.12 410 PHE A CA 1
ATOM 3227 C C . PHE A 1 410 ? -1.005 16.172 15.812 1 81.12 410 PHE A C 1
ATOM 3229 O O . PHE A 1 410 ? -1.316 14.984 15.836 1 81.12 410 PHE A O 1
ATOM 3236 N N . PRO A 1 411 ? 0.136 16.438 15.688 1 89.81 411 PRO A N 1
ATOM 3237 C CA . PRO A 1 411 ? 1.207 15.469 15.422 1 89.81 411 PRO A CA 1
ATOM 3238 C C . PRO A 1 411 ? 1.408 14.484 16.562 1 89.81 411 PRO A C 1
ATOM 3240 O O . PRO A 1 411 ? 1.151 14.82 17.734 1 89.81 411 PRO A O 1
ATOM 3243 N N . PRO A 1 412 ? 1.854 13.305 16.25 1 86.12 412 PRO A N 1
ATOM 3244 C CA . PRO A 1 412 ? 2.23 12.352 17.297 1 86.12 412 PRO A CA 1
ATOM 3245 C C . PRO A 1 412 ? 3.4 12.844 18.156 1 86.12 412 PRO A C 1
ATOM 3247 O O . PRO A 1 412 ? 4.195 13.672 17.703 1 86.12 412 PRO A O 1
ATOM 3250 N N . ALA A 1 413 ? 3.545 12.297 19.297 1 85.81 413 ALA A N 1
ATOM 3251 C CA . ALA A 1 413 ? 4.52 12.75 20.281 1 85.81 413 ALA A CA 1
ATOM 3252 C C . ALA A 1 413 ? 5.945 12.555 19.766 1 85.81 413 ALA A C 1
ATOM 3254 O O . ALA A 1 413 ? 6.812 13.398 20 1 85.81 413 ALA A O 1
ATOM 3255 N N . ASP A 1 414 ? 6.219 11.484 19.109 1 88.69 414 ASP A N 1
ATOM 3256 C CA . ASP A 1 414 ? 7.566 11.195 18.625 1 88.69 414 ASP A CA 1
ATOM 3257 C C . ASP A 1 414 ? 8.008 12.211 17.578 1 88.69 414 ASP A C 1
ATOM 3259 O O . ASP A 1 414 ? 9.18 12.609 17.547 1 88.69 414 ASP A O 1
ATOM 3263 N N . LEU A 1 415 ? 7.055 12.633 16.844 1 92.25 415 LEU A N 1
ATOM 3264 C CA . LEU A 1 415 ? 7.379 13.617 15.82 1 92.25 415 LEU A CA 1
ATOM 3265 C C . LEU A 1 415 ? 7.633 14.984 16.438 1 92.25 415 LEU A C 1
ATOM 3267 O O . LEU A 1 415 ? 8.484 15.742 15.961 1 92.25 415 LEU A O 1
ATOM 3271 N N . VAL A 1 416 ? 6.957 15.305 17.5 1 93 416 VAL A N 1
ATOM 3272 C CA . VAL A 1 416 ? 7.164 16.562 18.203 1 93 416 VAL A CA 1
ATOM 3273 C C . VAL A 1 416 ? 8.594 16.641 18.734 1 93 416 VAL A C 1
ATOM 3275 O O . VAL A 1 416 ? 9.297 17.625 18.531 1 93 416 VAL A O 1
ATOM 3278 N N . THR A 1 417 ? 9.023 15.539 19.266 1 93.75 417 THR A N 1
ATOM 3279 C CA . THR A 1 417 ? 10.367 15.477 19.844 1 93.75 417 THR A CA 1
ATOM 3280 C C . THR A 1 417 ? 11.422 15.562 18.75 1 93.75 417 THR A C 1
ATOM 3282 O O . THR A 1 417 ? 12.43 16.25 18.906 1 93.75 417 THR A O 1
ATOM 3285 N N . ALA A 1 418 ? 11.109 14.938 17.719 1 94.25 418 ALA A N 1
ATOM 3286 C CA . ALA A 1 418 ? 12.07 14.914 16.625 1 94.25 418 ALA A CA 1
ATOM 3287 C C . ALA A 1 418 ? 12.234 16.297 16 1 94.25 418 ALA A C 1
ATOM 3289 O O . ALA A 1 418 ? 13.352 16.734 15.727 1 94.25 418 ALA A O 1
ATOM 3290 N N . VAL A 1 419 ? 11.164 17 15.844 1 95.81 419 VAL A N 1
ATOM 3291 C CA . VAL A 1 419 ? 11.18 18.312 15.203 1 95.81 419 VAL A CA 1
ATOM 3292 C C . VAL A 1 419 ? 11.859 19.312 16.125 1 95.81 419 VAL A C 1
ATOM 3294 O O . VAL A 1 419 ? 12.734 20.078 15.695 1 95.81 419 VAL A O 1
ATOM 3297 N N . GLN A 1 420 ? 11.531 19.297 17.344 1 93.56 420 GLN A N 1
ATOM 3298 C CA . GLN A 1 420 ? 12.141 20.203 18.297 1 93.56 420 GLN A CA 1
ATOM 3299 C C . GLN A 1 420 ? 13.641 19.938 18.453 1 93.56 420 GLN A C 1
ATOM 3301 O O . GLN A 1 420 ? 14.438 20.875 18.531 1 93.56 420 GLN A O 1
ATOM 3306 N N . GLY A 1 421 ? 13.945 18.656 18.469 1 93.12 421 GLY A N 1
ATOM 3307 C CA . GLY A 1 421 ? 15.352 18.281 18.531 1 93.12 421 GLY A CA 1
ATOM 3308 C C . GLY A 1 421 ? 16.156 18.766 17.328 1 93.12 421 GLY A C 1
ATOM 3309 O O . GLY A 1 421 ? 17.266 19.25 17.484 1 93.12 421 GLY A O 1
ATOM 3310 N N . ALA A 1 422 ? 15.578 18.719 16.219 1 95.56 422 ALA A N 1
ATOM 3311 C CA . ALA A 1 422 ? 16.266 19.141 14.992 1 95.56 422 ALA A CA 1
ATOM 3312 C C . ALA A 1 422 ? 16.484 20.656 14.984 1 95.56 422 ALA A C 1
ATOM 3314 O O . ALA A 1 422 ? 17.578 21.125 14.641 1 95.56 422 ALA A O 1
ATOM 3315 N N . ILE A 1 423 ? 15.492 21.453 15.336 1 94.88 423 ILE A N 1
ATOM 3316 C CA . ILE A 1 423 ? 15.625 22.906 15.367 1 94.88 423 ILE A CA 1
ATOM 3317 C C . ILE A 1 423 ? 16.656 23.312 16.406 1 94.88 423 ILE A C 1
ATOM 3319 O O . ILE A 1 423 ? 17.516 24.172 16.156 1 94.88 423 ILE A O 1
ATOM 3323 N N . HIS A 1 424 ? 16.625 22.625 17.516 1 91.88 424 HIS A N 1
ATOM 3324 C CA . HIS A 1 424 ? 17.594 22.906 18.562 1 91.88 424 HIS A CA 1
ATOM 3325 C C . HIS A 1 424 ? 19.016 22.609 18.094 1 91.88 424 HIS A C 1
ATOM 3327 O O . HIS A 1 424 ? 19.953 23.359 18.422 1 91.88 424 HIS A O 1
ATOM 3333 N N . ALA A 1 425 ? 19.125 21.547 17.453 1 94.06 425 ALA A N 1
ATOM 3334 C CA . ALA A 1 425 ? 20.453 21.172 16.969 1 94.06 425 ALA A CA 1
ATOM 3335 C C . ALA A 1 425 ? 20.984 22.219 15.992 1 94.06 425 ALA A C 1
ATOM 3337 O O . ALA A 1 425 ? 22.172 22.578 16.062 1 94.06 425 ALA A O 1
ATOM 3338 N N . ILE A 1 426 ? 20.156 22.719 15.086 1 94.75 426 ILE A N 1
ATOM 3339 C CA . ILE A 1 426 ? 20.578 23.734 14.125 1 94.75 426 ILE A CA 1
ATOM 3340 C C . ILE A 1 426 ? 20.922 25.031 14.859 1 94.75 426 ILE A C 1
ATOM 3342 O O . ILE A 1 426 ? 21.953 25.641 14.586 1 94.75 426 ILE A O 1
ATOM 3346 N N . GLU A 1 427 ? 20.078 25.406 15.766 1 91.12 427 GLU A N 1
ATOM 3347 C CA . GLU A 1 427 ? 20.312 26.594 16.578 1 91.12 427 GLU A CA 1
ATOM 3348 C C . GLU A 1 427 ? 21.609 26.484 17.359 1 91.12 427 GLU A C 1
ATOM 3350 O O . GLU A 1 427 ? 22.406 27.438 17.406 1 91.12 427 GLU A O 1
ATOM 3355 N N . GLY A 1 428 ? 21.781 25.344 17.984 1 89.5 428 GLY A N 1
ATOM 3356 C CA . GLY A 1 428 ? 22.984 25.125 18.766 1 89.5 428 GLY A CA 1
ATOM 3357 C C . GLY A 1 428 ? 24.25 25.203 17.938 1 89.5 428 GLY A C 1
ATOM 3358 O O . GLY A 1 428 ? 25.219 25.828 18.359 1 89.5 428 GLY A O 1
ATOM 3359 N N . HIS A 1 429 ? 24.203 24.641 16.859 1 92.19 429 HIS A N 1
ATOM 3360 C CA . HIS A 1 429 ? 25.375 24.672 15.984 1 92.19 429 HIS A CA 1
ATOM 3361 C C . HIS A 1 429 ? 25.688 26.094 15.531 1 92.19 429 HIS A C 1
ATOM 3363 O O . HIS A 1 429 ? 26.844 26.484 15.492 1 92.19 429 HIS A O 1
ATOM 3369 N N . SER A 1 430 ? 24.656 26.828 15.125 1 90.56 430 SER A N 1
ATOM 3370 C CA . SER A 1 430 ? 24.828 28.203 14.664 1 90.56 430 SER A CA 1
ATOM 3371 C C . SER A 1 430 ? 25.328 29.094 15.789 1 90.56 430 SER A C 1
ATOM 3373 O O . SER A 1 430 ? 26.188 29.953 15.562 1 90.56 430 SER A O 1
ATOM 3375 N N . ARG A 1 431 ? 24.781 28.938 16.938 1 88.88 431 ARG A N 1
ATOM 3376 C CA . ARG A 1 431 ? 25.234 29.688 18.109 1 88.88 431 ARG A CA 1
ATOM 3377 C C . ARG A 1 431 ? 26.703 29.438 18.406 1 88.88 431 ARG A C 1
ATOM 3379 O O . ARG A 1 431 ? 27.469 30.391 18.594 1 88.88 431 ARG A O 1
ATOM 3386 N N . ASP A 1 432 ? 27.062 28.172 18.422 1 90.25 432 ASP A N 1
ATOM 3387 C CA . ASP A 1 432 ? 28.453 27.828 18.703 1 90.25 432 ASP A CA 1
ATOM 3388 C C . ASP A 1 432 ? 29.391 28.422 17.641 1 90.25 432 ASP A C 1
ATOM 3390 O O . ASP A 1 432 ? 30.469 28.922 17.984 1 90.25 432 ASP A O 1
ATOM 3394 N N . HIS A 1 433 ? 29 28.344 16.453 1 91.06 433 HIS A N 1
ATOM 3395 C CA . HIS A 1 433 ? 29.797 28.906 15.375 1 91.06 433 HIS A CA 1
ATOM 3396 C C . HIS A 1 433 ? 29.938 30.422 15.531 1 91.06 433 HIS A C 1
ATOM 3398 O O . HIS A 1 433 ? 31.016 30.984 15.305 1 91.06 433 HIS A O 1
ATOM 3404 N N . LEU A 1 434 ? 28.844 31.094 15.875 1 88.94 434 LEU A N 1
ATOM 3405 C CA . LEU A 1 434 ? 28.844 32.531 16.078 1 88.94 434 LEU A CA 1
ATOM 3406 C C . LEU A 1 434 ? 29.781 32.938 17.203 1 88.94 434 LEU A C 1
ATOM 3408 O O . LEU A 1 434 ? 30.562 33.875 17.062 1 88.94 434 LEU A O 1
ATOM 3412 N N . LEU A 1 435 ? 29.703 32.219 18.266 1 89.38 435 LEU A N 1
ATOM 3413 C CA . LEU A 1 435 ? 30.547 32.531 19.406 1 89.38 435 LEU A CA 1
ATOM 3414 C C . LEU A 1 435 ? 32.031 32.344 19.047 1 89.38 435 LEU A C 1
ATOM 3416 O O . LEU A 1 435 ? 32.875 33.156 19.438 1 89.38 435 LEU A O 1
ATOM 3420 N N . LEU A 1 436 ? 32.312 31.25 18.375 1 89.56 436 LEU A N 1
ATOM 3421 C CA . LEU A 1 436 ? 33.688 31 17.953 1 89.56 436 LEU A CA 1
ATOM 3422 C C . LEU A 1 436 ? 34.188 32.125 17.031 1 89.56 436 LEU A C 1
ATOM 3424 O O . LEU A 1 436 ? 35.344 32.562 17.141 1 89.56 436 LEU A O 1
ATOM 3428 N N . ARG A 1 437 ? 33.344 32.531 16.172 1 86 437 ARG A N 1
ATOM 3429 C CA . ARG A 1 437 ? 33.719 33.562 15.227 1 86 437 ARG A CA 1
ATOM 3430 C C . ARG A 1 437 ? 33.938 34.906 15.93 1 86 437 ARG A C 1
ATOM 3432 O O . ARG A 1 437 ? 34.875 35.625 15.633 1 86 437 ARG A O 1
ATOM 3439 N N . VAL A 1 438 ? 33.031 35.281 16.781 1 85.5 438 VAL A N 1
ATOM 3440 C CA . VAL A 1 438 ? 33.156 36.562 17.531 1 85.5 438 VAL A CA 1
ATOM 3441 C C . VAL A 1 438 ? 34.375 36.531 18.406 1 85.5 438 VAL A C 1
ATOM 3443 O O . VAL A 1 438 ? 35.094 37.531 18.547 1 85.5 438 VAL A O 1
ATOM 3446 N N . ARG A 1 439 ? 34.625 35.438 19 1 86.81 439 ARG A N 1
ATOM 3447 C CA . ARG A 1 439 ? 35.844 35.281 19.797 1 86.81 439 ARG A CA 1
ATOM 3448 C C . ARG A 1 439 ? 37.094 35.562 18.953 1 86.81 439 ARG A C 1
ATOM 3450 O O . ARG A 1 439 ? 37.969 36.344 19.359 1 86.81 439 ARG A O 1
ATOM 3457 N N . ALA A 1 440 ? 37.125 34.906 17.828 1 85.38 440 ALA A N 1
ATOM 3458 C CA . ALA A 1 440 ? 38.25 35.125 16.938 1 85.38 440 ALA A CA 1
ATOM 3459 C C . ALA A 1 440 ? 38.375 36.562 16.5 1 85.38 440 ALA A C 1
ATOM 3461 O O . ALA A 1 440 ? 39.469 37.125 16.422 1 85.38 440 ALA A O 1
ATOM 3462 N N . LEU A 1 441 ? 37.281 37.188 16.172 1 82.62 441 LEU A N 1
ATOM 3463 C CA . LEU A 1 441 ? 37.281 38.594 15.781 1 82.62 441 LEU A CA 1
ATOM 3464 C C . LEU A 1 441 ? 37.781 39.469 16.922 1 82.62 441 LEU A C 1
ATOM 3466 O O . LEU A 1 441 ? 38.562 40.406 16.688 1 82.62 441 LEU A O 1
ATOM 3470 N N . CYS A 1 442 ? 37.375 39.25 18.141 1 83.56 442 CYS A N 1
ATOM 3471 C CA . CYS A 1 442 ? 37.781 40.031 19.297 1 83.56 442 CYS A CA 1
ATOM 3472 C C . CYS A 1 442 ? 39.281 39.875 19.531 1 83.56 442 CYS A C 1
ATOM 3474 O O . CYS A 1 442 ? 39.969 40.844 19.828 1 83.56 442 CYS A O 1
ATOM 3476 N N . GLN A 1 443 ? 39.688 38.656 19.406 1 84.75 443 GLN A N 1
ATOM 3477 C CA . GLN A 1 443 ? 41.094 38.406 19.594 1 84.75 443 GLN A CA 1
ATOM 3478 C C . GLN A 1 443 ? 41.938 39.188 18.578 1 84.75 443 GLN A C 1
ATOM 3480 O O . GLN A 1 443 ? 42.969 39.75 18.922 1 84.75 443 GLN A O 1
ATOM 3485 N N . ASN A 1 444 ? 41.469 39.219 17.391 1 83 444 ASN A N 1
ATOM 3486 C CA . ASN A 1 444 ? 42.188 39.938 16.344 1 83 444 ASN A CA 1
ATOM 3487 C C . ASN A 1 444 ? 42.156 41.438 16.578 1 83 444 ASN A C 1
ATOM 3489 O O . ASN A 1 444 ? 43.188 42.125 16.375 1 83 444 ASN A O 1
ATOM 3493 N N . LEU A 1 445 ? 41.062 42 17 1 82.25 445 LEU A N 1
ATOM 3494 C CA . LEU A 1 445 ? 40.906 43.438 17.203 1 82.25 445 LEU A CA 1
ATOM 3495 C C . LEU A 1 445 ? 41.656 43.906 18.438 1 82.25 445 LEU A C 1
ATOM 3497 O O . LEU A 1 445 ? 42.125 45.031 18.5 1 82.25 445 LEU A O 1
ATOM 3501 N N . LEU A 1 446 ? 41.781 43.031 19.406 1 83.88 446 LEU A N 1
ATOM 3502 C CA . LEU A 1 446 ? 42.375 43.406 20.672 1 83.88 446 LEU A CA 1
ATOM 3503 C C . LEU A 1 446 ? 43.875 43.219 20.641 1 83.88 446 LEU A C 1
ATOM 3505 O O . LEU A 1 446 ? 44.594 43.688 21.547 1 83.88 446 LEU A O 1
ATOM 3509 N N . ARG A 1 447 ? 44.156 42.625 19.469 1 78.62 447 ARG A N 1
ATOM 3510 C CA . ARG A 1 447 ? 45.594 42.531 19.328 1 78.62 447 ARG A CA 1
ATOM 3511 C C . ARG A 1 447 ? 46.25 43.906 19.188 1 78.62 447 ARG A C 1
ATOM 3513 O O . ARG A 1 447 ? 46 44.625 18.219 1 78.62 447 ARG A O 1
ATOM 3520 N N . GLY A 1 448 ? 46.906 44.469 20.141 1 74.25 448 GLY A N 1
ATOM 3521 C CA . GLY A 1 448 ? 47.625 45.75 20.141 1 74.25 448 GLY A CA 1
ATOM 3522 C C . GLY A 1 448 ? 46.719 46.938 20.406 1 74.25 448 GLY A C 1
ATOM 3523 O O . GLY A 1 448 ? 47.031 48.062 20.016 1 74.25 448 GLY A O 1
ATOM 3524 N N . HIS A 1 449 ? 45.531 46.594 20.812 1 79.94 449 HIS A N 1
ATOM 3525 C CA . HIS A 1 449 ? 44.531 47.625 21.094 1 79.94 449 HIS A CA 1
ATOM 3526 C C . HIS A 1 449 ? 45 48.594 22.172 1 79.94 449 HIS A C 1
ATOM 3528 O O . HIS A 1 449 ? 44.844 49.781 22.047 1 79.94 449 HIS A O 1
ATOM 3534 N N . PHE A 1 450 ? 45.656 47.969 23.109 1 79.69 450 PHE A N 1
ATOM 3535 C CA . PHE A 1 450 ? 46.094 48.812 24.234 1 79.69 450 PHE A CA 1
ATOM 3536 C C . PHE A 1 450 ? 47.375 49.5 23.906 1 79.69 450 PHE A C 1
ATOM 3538 O O . PHE A 1 450 ? 48.344 48.906 23.406 1 79.69 450 PHE A O 1
ATOM 3545 N N . GLY A 1 451 ? 47.406 50.688 24.094 1 67.38 451 GLY A N 1
ATOM 3546 C CA . GLY A 1 451 ? 48.562 51.5 23.781 1 67.38 451 GLY A CA 1
ATOM 3547 C C . GLY A 1 451 ? 48.375 52.344 22.516 1 67.38 451 GLY A C 1
ATOM 3548 O O . GLY A 1 451 ? 49.031 53.375 22.344 1 67.38 451 GLY A O 1
ATOM 3549 N N . ARG A 1 452 ? 47.531 51.688 21.562 1 63.28 452 ARG A N 1
ATOM 3550 C CA . ARG A 1 452 ? 47.25 52.469 20.344 1 63.28 452 ARG A CA 1
ATOM 3551 C C . ARG A 1 452 ? 45.875 53.062 20.375 1 63.28 452 ARG A C 1
ATOM 3553 O O . ARG A 1 452 ? 44.969 52.531 21 1 63.28 452 ARG A O 1
ATOM 3560 N N . LYS A 1 453 ? 45.469 54.375 20.219 1 54.22 453 LYS A N 1
ATOM 3561 C CA . LYS A 1 453 ? 44.219 55.094 20.266 1 54.22 453 LYS A CA 1
ATOM 3562 C C . LYS A 1 453 ? 43.219 54.531 19.25 1 54.22 453 LYS A C 1
ATOM 3564 O O . LYS A 1 453 ? 42.25 55.219 18.875 1 54.22 453 LYS A O 1
ATOM 3569 N N . GLU A 1 454 ? 43.281 53.375 18.703 1 54.62 454 GLU A N 1
ATOM 3570 C CA . GLU A 1 454 ? 42.438 53.094 17.547 1 54.62 454 GLU A CA 1
ATOM 3571 C C . GLU A 1 454 ? 41.094 52.531 17.953 1 54.62 454 GLU A C 1
ATOM 3573 O O . GLU A 1 454 ? 41 51.781 18.906 1 54.62 454 GLU A O 1
ATOM 3578 N N . ARG A 1 455 ? 39.844 53.312 17.547 1 57.66 455 ARG A N 1
ATOM 3579 C CA . ARG A 1 455 ? 38.375 53.219 17.656 1 57.66 455 ARG A CA 1
ATOM 3580 C C . ARG A 1 455 ? 37.875 51.906 17.078 1 57.66 455 ARG A C 1
ATOM 3582 O O . ARG A 1 455 ? 36.656 51.688 16.969 1 57.66 455 ARG A O 1
ATOM 3589 N N . ASP A 1 456 ? 38.719 50.719 16.891 1 65 456 ASP A N 1
ATOM 3590 C CA . ASP A 1 456 ? 38.438 49.656 15.953 1 65 456 ASP A CA 1
ATOM 3591 C C . ASP A 1 456 ? 37.562 48.594 16.609 1 65 456 ASP A C 1
ATOM 3593 O O . ASP A 1 456 ? 36.625 48.062 15.984 1 65 456 ASP A O 1
ATOM 3597 N N . LEU A 1 457 ? 37.688 48.5 17.922 1 68.38 457 LEU A N 1
ATOM 3598 C CA . LEU A 1 457 ? 36.969 47.406 18.562 1 68.38 457 LEU A CA 1
ATOM 3599 C C . LEU A 1 457 ? 35.469 47.688 18.641 1 68.38 457 LEU A C 1
ATOM 3601 O O . LEU A 1 457 ? 34.656 46.844 18.297 1 68.38 457 LEU A O 1
ATOM 3605 N N . VAL A 1 458 ? 35.094 48.906 19.047 1 64.69 458 VAL A N 1
ATOM 3606 C CA . VAL A 1 458 ? 33.719 49.312 19.25 1 64.69 458 VAL A CA 1
ATOM 3607 C C . VAL A 1 458 ? 32.969 49.281 17.922 1 64.69 458 VAL A C 1
ATOM 3609 O O . VAL A 1 458 ? 31.812 48.844 17.844 1 64.69 458 VAL A O 1
ATOM 3612 N N . ASN A 1 459 ? 33.625 49.719 16.922 1 69.19 459 ASN A N 1
ATOM 3613 C CA . ASN A 1 459 ? 33 49.75 15.602 1 69.19 459 ASN A CA 1
ATOM 3614 C C . ASN A 1 459 ? 32.719 48.344 15.078 1 69.19 459 ASN A C 1
ATOM 3616 O O . ASN A 1 459 ? 31.672 48.094 14.484 1 69.19 459 ASN A O 1
ATOM 3620 N N . ALA A 1 460 ? 33.656 47.5 15.352 1 68.81 460 ALA A N 1
ATOM 3621 C CA . ALA A 1 460 ? 33.5 46.125 14.922 1 68.81 460 ALA A CA 1
ATOM 3622 C C . ALA A 1 460 ? 32.344 45.438 15.672 1 68.81 460 ALA A C 1
ATOM 3624 O O . ALA A 1 460 ? 31.547 44.719 15.078 1 68.81 460 ALA A O 1
ATOM 3625 N N . LEU A 1 461 ? 32.25 45.75 16.906 1 68.44 461 LEU A N 1
ATOM 3626 C CA . LEU A 1 461 ? 31.203 45.125 17.719 1 68.44 461 LEU A CA 1
ATOM 3627 C C . LEU A 1 461 ? 29.828 45.75 17.406 1 68.44 461 LEU A C 1
ATOM 3629 O O . LEU A 1 461 ? 28.812 45.062 17.469 1 68.44 461 LEU A O 1
ATOM 3633 N N . LYS A 1 462 ? 29.828 47.031 17.047 1 68.94 462 LYS A N 1
ATOM 3634 C CA . LYS A 1 462 ? 28.594 47.656 16.609 1 68.94 462 LYS A CA 1
ATOM 3635 C C . LYS A 1 462 ? 28.031 47 15.359 1 68.94 462 LYS A C 1
ATOM 3637 O O . LYS A 1 462 ? 26.812 46.812 15.234 1 68.94 462 LYS A O 1
ATOM 3642 N N . SER A 1 463 ? 28.938 46.656 14.453 1 67 463 SER A N 1
ATOM 3643 C CA . SER A 1 463 ? 28.516 45.938 13.242 1 67 463 SER A CA 1
ATOM 3644 C C . SER A 1 463 ? 27.906 44.594 13.57 1 67 463 SER A C 1
ATOM 3646 O O . SER A 1 463 ? 26.922 44.188 12.953 1 67 463 SER A O 1
ATOM 3648 N N . LEU A 1 464 ? 28.547 43.906 14.492 1 67.12 464 LEU A N 1
ATOM 3649 C CA . LEU A 1 464 ? 28 42.625 14.945 1 67.12 464 LEU A CA 1
ATOM 3650 C C . LEU A 1 464 ? 26.609 42.812 15.547 1 67.12 464 LEU A C 1
ATOM 3652 O O . LEU A 1 464 ? 25.703 42.031 15.242 1 67.12 464 LEU A O 1
ATOM 3656 N N . TRP A 1 465 ? 26.484 43.844 16.297 1 70.06 465 TRP A N 1
ATOM 3657 C CA . TRP A 1 465 ? 25.219 44.125 16.969 1 70.06 465 TRP A CA 1
ATOM 3658 C C . TRP A 1 465 ? 24.141 44.469 15.977 1 70.06 465 TRP A C 1
ATOM 3660 O O . TRP A 1 465 ? 22.984 44.062 16.109 1 70.06 465 TRP A O 1
ATOM 3670 N N . GLN A 1 466 ? 24.484 45.281 15.023 1 68.81 466 GLN A N 1
ATOM 3671 C CA . GLN A 1 466 ? 23.547 45.656 13.984 1 68.81 466 GLN A CA 1
ATOM 3672 C C . GLN A 1 466 ? 23.078 44.406 13.203 1 68.81 466 GLN A C 1
ATOM 3674 O O . GLN A 1 466 ? 21.906 44.344 12.82 1 68.81 466 GLN A O 1
ATOM 3679 N N . GLY A 1 467 ? 23.969 43.5 13.094 1 62.94 467 GLY A N 1
ATOM 3680 C CA . GLY A 1 467 ? 23.594 42.25 12.43 1 62.94 467 GLY A CA 1
ATOM 3681 C C . GLY A 1 467 ? 22.656 41.406 13.234 1 62.94 467 GLY A C 1
ATOM 3682 O O . GLY A 1 467 ? 21.75 40.75 12.68 1 62.94 467 GLY A O 1
ATOM 3683 N N . LEU A 1 468 ? 22.844 41.406 14.508 1 65.44 468 LEU A N 1
ATOM 3684 C CA . LEU A 1 468 ? 21.984 40.625 15.398 1 65.44 468 LEU A CA 1
ATOM 3685 C C . LEU A 1 468 ? 20.625 41.281 15.547 1 65.44 468 LEU A C 1
ATOM 3687 O O . LEU A 1 468 ? 19.609 40.594 15.75 1 65.44 468 LEU A O 1
ATOM 3691 N N . GLU A 1 469 ? 20.531 42.625 15.531 1 62.97 469 GLU A N 1
ATOM 3692 C CA . GLU A 1 469 ? 19.297 43.375 15.641 1 62.97 469 GLU A CA 1
ATOM 3693 C C . GLU A 1 469 ? 18.438 43.188 14.391 1 62.97 469 GLU A C 1
ATOM 3695 O O . GLU A 1 469 ? 17.203 43.312 14.453 1 62.97 469 GLU A O 1
ATOM 3700 N N . GLY A 1 470 ? 19.047 42.875 13.305 1 56.88 470 GLY A N 1
ATOM 3701 C CA . GLY A 1 470 ? 18.344 42.75 12.039 1 56.88 470 GLY A CA 1
ATOM 3702 C C . GLY A 1 470 ? 17.422 41.531 11.992 1 56.88 470 GLY A C 1
ATOM 3703 O O . GLY A 1 470 ? 16.797 41.25 10.961 1 56.88 470 GLY A O 1
ATOM 3704 N N . CYS A 1 471 ? 17.422 40.781 12.992 1 59.06 471 CYS A N 1
ATOM 3705 C CA . CYS A 1 471 ? 16.5 39.656 12.969 1 59.06 471 CYS A CA 1
ATOM 3706 C C . CYS A 1 471 ? 15.406 39.812 14.023 1 59.06 471 CYS A C 1
ATOM 3708 O O . CYS A 1 471 ? 15.477 39.219 15.102 1 59.06 471 CYS A O 1
ATOM 3710 N N . PRO A 1 472 ? 14.453 40.688 13.648 1 57.69 472 PRO A N 1
ATOM 3711 C CA . PRO A 1 472 ? 13.453 41.062 14.648 1 57.69 472 PRO A CA 1
ATOM 3712 C C . PRO A 1 472 ? 12.75 39.844 15.258 1 57.69 472 PRO A C 1
ATOM 3714 O O . PRO A 1 472 ? 12.352 39.875 16.422 1 57.69 472 PRO A O 1
ATOM 3717 N N . SER A 1 473 ? 12.703 38.812 14.469 1 58.38 473 SER A N 1
ATOM 3718 C CA . SER A 1 473 ? 11.977 37.625 14.945 1 58.38 473 SER A CA 1
ATOM 3719 C C . SER A 1 473 ? 12.719 36.969 16.094 1 58.38 473 SER A C 1
ATOM 3721 O O . SER A 1 473 ? 12.117 36.219 16.875 1 58.38 473 SER A O 1
ATOM 3723 N N . LEU A 1 474 ? 13.984 37.312 16.188 1 61.53 474 LEU A N 1
ATOM 3724 C CA . LEU A 1 474 ? 14.828 36.656 17.172 1 61.53 474 LEU A CA 1
ATOM 3725 C C . LEU A 1 474 ? 14.688 37.312 18.531 1 61.53 474 LEU A C 1
ATOM 3727 O O . LEU A 1 474 ? 14.891 36.688 19.578 1 61.53 474 LEU A O 1
ATOM 3731 N N . HIS A 1 475 ? 14.258 38.531 18.5 1 57.03 475 HIS A N 1
ATOM 3732 C CA . HIS A 1 475 ? 14.43 39.375 19.688 1 57.03 475 HIS A CA 1
ATOM 3733 C C . HIS A 1 475 ? 13.531 38.906 20.828 1 57.03 475 HIS A C 1
ATOM 3735 O O . HIS A 1 475 ? 13.875 39.094 22 1 57.03 475 HIS A O 1
ATOM 3741 N N . SER A 1 476 ? 12.43 38.312 20.406 1 57.28 476 SER A N 1
ATOM 3742 C CA . SER A 1 476 ? 11.5 38 21.5 1 57.28 476 SER A CA 1
ATOM 3743 C C . SER A 1 476 ? 11.617 36.562 21.938 1 57.28 476 SER A C 1
ATOM 3745 O O . SER A 1 476 ? 10.805 36.062 22.734 1 57.28 476 SER A O 1
ATOM 3747 N N . THR A 1 477 ? 12.836 35.969 21.625 1 64.5 477 THR A N 1
ATOM 3748 C CA . THR A 1 477 ? 12.922 34.562 21.953 1 64.5 477 THR A CA 1
ATOM 3749 C C . THR A 1 477 ? 13.938 34.312 23.062 1 64.5 477 THR A C 1
ATOM 3751 O O . THR A 1 477 ? 14.898 35.062 23.203 1 64.5 477 THR A O 1
ATOM 3754 N N . PRO A 1 478 ? 13.602 33.375 23.953 1 67.5 478 PRO A N 1
ATOM 3755 C CA . PRO A 1 478 ? 14.586 33 24.969 1 67.5 478 PRO A CA 1
ATOM 3756 C C . PRO A 1 478 ? 15.945 32.656 24.359 1 67.5 478 PRO A C 1
ATOM 3758 O O . PRO A 1 478 ? 16.984 32.844 25.016 1 67.5 478 PRO A O 1
ATOM 3761 N N . VAL A 1 479 ? 15.914 32.312 23.188 1 71.69 479 VAL A N 1
ATOM 3762 C CA . VAL A 1 479 ? 17.156 31.922 22.516 1 71.69 479 VAL A CA 1
ATOM 3763 C C . VAL A 1 479 ? 18 33.156 22.25 1 71.69 479 VAL A C 1
ATOM 3765 O O . VAL A 1 479 ? 19.234 33.125 22.406 1 71.69 479 VAL A O 1
ATOM 3768 N N . TYR A 1 480 ? 17.312 34.219 21.984 1 75.06 480 TYR A N 1
ATOM 3769 C CA . TYR A 1 480 ? 18.031 35.438 21.734 1 75.06 480 TYR A CA 1
ATOM 3770 C C . TYR A 1 480 ? 18.75 35.938 22.984 1 75.06 480 TYR A C 1
ATOM 3772 O O . TYR A 1 480 ? 19.922 36.312 22.938 1 75.06 480 TYR A O 1
ATOM 3780 N N . GLU A 1 481 ? 18.016 35.844 24.109 1 74.94 481 GLU A N 1
ATOM 3781 C CA . GLU A 1 481 ? 18.609 36.281 25.375 1 74.94 481 GLU A CA 1
ATOM 3782 C C . GLU A 1 481 ? 19.828 35.406 25.719 1 74.94 481 GLU A C 1
ATOM 3784 O O . GLU A 1 481 ? 20.844 35.938 26.203 1 74.94 481 GLU A O 1
ATOM 3789 N N . SER A 1 482 ? 19.688 34.219 25.453 1 79.62 482 SER A N 1
ATOM 3790 C CA . SER A 1 482 ? 20.781 33.312 25.75 1 79.62 482 SER A CA 1
ATOM 3791 C C . SER A 1 482 ? 22 33.594 24.875 1 79.62 482 SER A C 1
ATOM 3793 O O . SER A 1 482 ? 23.141 33.562 25.344 1 79.62 482 SER A O 1
ATOM 3795 N N . ILE A 1 483 ? 21.828 33.906 23.656 1 81.94 483 ILE A N 1
ATOM 3796 C CA . ILE A 1 483 ? 22.906 34.188 22.719 1 81.94 483 ILE A CA 1
ATOM 3797 C C . ILE A 1 483 ? 23.594 35.5 23.109 1 81.94 483 ILE A C 1
ATOM 3799 O O . ILE A 1 483 ? 24.828 35.594 23.094 1 81.94 483 ILE A O 1
ATOM 3803 N N . MET A 1 484 ? 22.812 36.406 23.547 1 79.69 484 MET A N 1
ATOM 3804 C CA . MET A 1 484 ? 23.359 37.719 23.922 1 79.69 484 MET A CA 1
ATOM 3805 C C . MET A 1 484 ? 24.234 37.594 25.156 1 79.69 484 MET A C 1
ATOM 3807 O O . MET A 1 484 ? 25.297 38.219 25.234 1 79.69 484 MET A O 1
ATOM 3811 N N . GLN A 1 485 ? 23.734 36.844 26.047 1 81.62 485 GLN A N 1
ATOM 3812 C CA . GLN A 1 485 ? 24.5 36.625 27.266 1 81.62 485 GLN A CA 1
ATOM 3813 C C . GLN A 1 485 ? 25.828 35.938 26.953 1 81.62 485 GLN A C 1
ATOM 3815 O O . GLN A 1 485 ? 26.875 36.281 27.5 1 81.62 485 GLN A O 1
ATOM 3820 N N . SER A 1 486 ? 25.781 35.031 26.125 1 86.19 486 SER A N 1
ATOM 3821 C CA . SER A 1 486 ? 26.984 34.281 25.75 1 86.19 486 SER A CA 1
ATOM 3822 C C . SER A 1 486 ? 27.969 35.188 25 1 86.19 486 SER A C 1
ATOM 3824 O O . SER A 1 486 ? 29.172 35.125 25.203 1 86.19 486 SER A O 1
ATOM 3826 N N . LEU A 1 487 ? 27.453 35.969 24.125 1 84.62 487 LEU A N 1
ATOM 3827 C CA . LEU A 1 487 ? 28.297 36.906 23.375 1 84.62 487 LEU A CA 1
ATOM 3828 C C . LEU A 1 487 ? 28.969 37.906 24.281 1 84.62 487 LEU A C 1
ATOM 3830 O O . LEU A 1 487 ? 30.141 38.219 24.125 1 84.62 487 LEU A O 1
ATOM 3834 N N . HIS A 1 488 ? 28.172 38.375 25.188 1 82.88 488 HIS A N 1
ATOM 3835 C CA . HIS A 1 488 ? 28.734 39.312 26.172 1 82.88 488 HIS A CA 1
ATOM 3836 C C . HIS A 1 488 ? 29.906 38.688 26.922 1 82.88 488 HIS A C 1
ATOM 3838 O O . HIS A 1 488 ? 30.953 39.312 27.094 1 82.88 488 HIS A O 1
ATOM 3844 N N . MET A 1 489 ? 29.672 37.5 27.312 1 85.56 489 MET A N 1
ATOM 3845 C CA . MET A 1 489 ? 30.703 36.812 28.062 1 85.56 489 MET A CA 1
ATOM 3846 C C . MET A 1 489 ? 31.953 36.594 27.234 1 85.56 489 MET A C 1
ATOM 3848 O O . MET A 1 489 ? 33.062 36.75 27.734 1 85.56 489 MET A O 1
ATOM 3852 N N . VAL A 1 490 ? 31.781 36.312 26.016 1 87.31 490 VAL A N 1
ATOM 3853 C CA . VAL A 1 490 ? 32.906 36.062 25.141 1 87.31 490 VAL A CA 1
ATOM 3854 C C . VAL A 1 490 ? 33.688 37.344 24.891 1 87.31 490 VAL A C 1
ATOM 3856 O O . VAL A 1 490 ? 34.906 37.406 25 1 87.31 490 VAL A O 1
ATOM 3859 N N . VAL A 1 491 ? 33.031 38.406 24.562 1 85.06 491 VAL A N 1
ATOM 3860 C CA . VAL A 1 491 ? 33.656 39.688 24.234 1 85.06 491 VAL A CA 1
ATOM 3861 C C . VAL A 1 491 ? 34.375 40.219 25.469 1 85.06 491 VAL A C 1
ATOM 3863 O O . VAL A 1 491 ? 35.531 40.625 25.391 1 85.06 491 VAL A O 1
ATOM 3866 N N . PHE A 1 492 ? 33.656 40.219 26.578 1 85.62 492 PHE A N 1
ATOM 3867 C CA . PHE A 1 492 ? 34.25 40.719 27.812 1 85.62 492 PHE A CA 1
ATOM 3868 C C . PHE A 1 492 ? 35.438 39.844 28.25 1 85.62 492 PHE A C 1
ATOM 3870 O O . PHE A 1 492 ? 36.438 40.344 28.75 1 85.62 492 PHE A O 1
ATOM 3877 N N . GLY A 1 493 ? 35.219 38.625 28.141 1 86.12 493 GLY A N 1
ATOM 3878 C CA . GLY A 1 493 ? 36.281 37.719 28.469 1 86.12 493 GLY A CA 1
ATOM 3879 C C . GLY A 1 493 ? 37.531 37.938 27.656 1 86.12 493 GLY A C 1
ATOM 3880 O O . GLY A 1 493 ? 38.656 38 28.219 1 86.12 493 GLY A O 1
ATOM 3881 N N . GLU A 1 494 ? 37.375 38.094 26.406 1 88.62 494 GLU A N 1
ATOM 3882 C CA . GLU A 1 494 ? 38.531 38.375 25.531 1 88.62 494 GLU A CA 1
ATOM 3883 C C . GLU A 1 494 ? 39.156 39.719 25.844 1 88.62 494 GLU A C 1
ATOM 3885 O O . GLU A 1 494 ? 40.375 39.906 25.766 1 88.62 494 GLU A O 1
ATOM 3890 N N . TYR A 1 495 ? 38.344 40.688 26.141 1 85.56 495 TYR A N 1
ATOM 3891 C CA . TYR A 1 495 ? 38.844 42 26.5 1 85.56 495 TYR A CA 1
ATOM 3892 C C . TYR A 1 495 ? 39.719 41.938 27.75 1 85.56 495 TYR A C 1
ATOM 3894 O O . TYR A 1 495 ? 40.812 42.5 27.781 1 85.56 495 TYR A O 1
ATOM 3902 N N . VAL A 1 496 ? 39.188 41.281 28.75 1 85.75 496 VAL A N 1
ATOM 3903 C CA . VAL A 1 496 ? 39.906 41.156 30.016 1 85.75 496 VAL A CA 1
ATOM 3904 C C . VAL A 1 496 ? 41.219 40.406 29.797 1 85.75 496 VAL A C 1
ATOM 3906 O O . VAL A 1 496 ? 42.25 40.781 30.375 1 85.75 496 VAL A O 1
ATOM 3909 N N . GLN A 1 497 ? 41.125 39.438 29.031 1 88.31 497 GLN A N 1
ATOM 3910 C CA . GLN A 1 497 ? 42.344 38.688 28.75 1 88.31 497 GLN A CA 1
ATOM 3911 C C . GLN A 1 497 ? 43.375 39.5 28.031 1 88.31 497 GLN A C 1
ATOM 3913 O O . GLN A 1 497 ? 44.594 39.438 28.328 1 88.31 497 GLN A O 1
ATOM 3918 N N . ALA A 1 498 ? 42.969 40.25 27.094 1 85.69 498 ALA A N 1
ATOM 3919 C CA . ALA A 1 498 ? 43.906 41.125 26.359 1 85.69 498 ALA A CA 1
ATOM 3920 C C . ALA A 1 498 ? 44.469 42.188 27.281 1 85.69 498 ALA A C 1
ATOM 3922 O O . ALA A 1 498 ? 45.656 42.531 27.188 1 85.69 498 ALA A O 1
ATOM 3923 N N . LEU A 1 499 ? 43.688 42.75 28.141 1 83.81 499 LEU A N 1
ATOM 3924 C CA . LEU A 1 499 ? 44.125 43.75 29.094 1 83.81 499 LEU A CA 1
ATOM 3925 C C . LEU A 1 499 ? 45.156 43.156 30.062 1 83.81 499 LEU A C 1
ATOM 3927 O O . LEU A 1 499 ? 46.188 43.781 30.344 1 83.81 499 LEU A O 1
ATOM 3931 N N . ALA A 1 500 ? 44.875 41.969 30.5 1 84 500 ALA A N 1
ATOM 3932 C CA . ALA A 1 500 ? 45.781 41.281 31.422 1 84 500 ALA A CA 1
ATOM 3933 C C . ALA A 1 500 ? 47.156 41.031 30.75 1 84 500 ALA A C 1
ATOM 3935 O O . ALA A 1 500 ? 48.188 41.219 31.391 1 84 500 ALA A O 1
ATOM 3936 N N . THR A 1 501 ? 47.062 40.688 29.562 1 83.81 501 THR A N 1
ATOM 3937 C CA . THR A 1 501 ? 48.312 40.406 28.828 1 83.81 501 THR A CA 1
ATOM 3938 C C . THR A 1 501 ? 49.094 41.719 28.641 1 83.81 501 THR A C 1
ATOM 3940 O O . THR A 1 501 ? 50.344 41.719 28.766 1 83.81 501 THR A O 1
ATOM 3943 N N . HIS A 1 502 ? 48.438 42.781 28.359 1 82.06 502 HIS A N 1
ATOM 3944 C CA . HIS A 1 502 ? 49.094 44.062 28.172 1 82.06 502 HIS A CA 1
ATOM 3945 C C . HIS A 1 502 ? 49.688 44.562 29.484 1 82.06 502 HIS A C 1
ATOM 3947 O O . HIS A 1 502 ? 50.781 45.125 29.5 1 82.06 502 HIS A O 1
ATOM 3953 N N . LEU A 1 503 ? 48.969 44.469 30.547 1 80.81 503 LEU A N 1
ATOM 3954 C CA . LEU A 1 503 ? 49.406 44.938 31.859 1 80.81 503 LEU A CA 1
ATOM 3955 C C . LEU A 1 503 ? 50.656 44.188 32.344 1 80.81 503 LEU A C 1
ATOM 3957 O O . LEU A 1 503 ? 51.5 44.719 33 1 80.81 503 LEU A O 1
ATOM 3961 N N . ARG A 1 504 ? 50.719 42.969 31.922 1 78.69 504 ARG A N 1
ATOM 3962 C CA . ARG A 1 504 ? 51.906 42.188 32.312 1 78.69 504 ARG A CA 1
ATOM 3963 C C . ARG A 1 504 ? 53.156 42.688 31.609 1 78.69 504 ARG A C 1
ATOM 3965 O O . ARG A 1 504 ? 54.25 42.562 32.156 1 78.69 504 ARG A O 1
ATOM 3972 N N . MET A 1 505 ? 52.969 43.312 30.484 1 73.56 505 MET A N 1
ATOM 3973 C CA . MET A 1 505 ? 54.125 43.781 29.719 1 73.56 505 MET A CA 1
ATOM 3974 C C . MET A 1 505 ? 54.469 45.25 30.078 1 73.56 505 MET A C 1
ATOM 3976 O O . MET A 1 505 ? 55.531 45.719 29.75 1 73.56 505 MET A O 1
ATOM 3980 N N . LEU A 1 506 ? 53.594 46.125 30.656 1 70.19 506 LEU A N 1
ATOM 3981 C CA . LEU A 1 506 ? 53.781 47.531 30.906 1 70.19 506 LEU A CA 1
ATOM 3982 C C . LEU A 1 506 ? 54.469 47.781 32.25 1 70.19 506 LEU A C 1
ATOM 3984 O O . LEU A 1 506 ? 54.219 47.062 33.219 1 70.19 506 LEU A O 1
ATOM 3988 N N . ALA A 1 507 ? 55.438 48.812 32.156 1 62.91 507 ALA A N 1
ATOM 3989 C CA . ALA A 1 507 ? 56.062 49.312 33.375 1 62.91 507 ALA A CA 1
ATOM 3990 C C . ALA A 1 507 ? 55.062 50.125 34.219 1 62.91 507 ALA A C 1
ATOM 3992 O O . ALA A 1 507 ? 54.125 50.719 33.688 1 62.91 507 ALA A O 1
ATOM 3993 N N . PRO A 1 508 ? 55.062 50.125 35.656 1 60.31 508 PRO A N 1
ATOM 3994 C CA . PRO A 1 508 ? 54.094 50.688 36.594 1 60.31 508 PRO A CA 1
ATOM 3995 C C . PRO A 1 508 ? 53.75 52.125 36.281 1 60.31 508 PRO A C 1
ATOM 3997 O O . PRO A 1 508 ? 52.625 52.562 36.562 1 60.31 508 PRO A O 1
ATOM 4000 N N . ARG A 1 509 ? 54.562 52.969 35.719 1 57.44 509 ARG A N 1
ATOM 4001 C CA . ARG A 1 509 ? 54.344 54.406 35.625 1 57.44 509 ARG A CA 1
ATOM 4002 C C . ARG A 1 509 ? 53.312 54.75 34.562 1 57.44 509 ARG A C 1
ATOM 4004 O O . ARG A 1 509 ? 52.781 55.875 34.562 1 57.44 509 ARG A O 1
ATOM 4011 N N . LYS A 1 510 ? 53 54.031 33.594 1 58.84 510 LYS A N 1
ATOM 4012 C CA . LYS A 1 510 ? 52.188 54.406 32.438 1 58.84 510 LYS A CA 1
ATOM 4013 C C . LYS A 1 510 ? 50.75 53.969 32.594 1 58.84 510 LYS A C 1
ATOM 4015 O O . LYS A 1 510 ? 50 53.938 31.609 1 58.84 510 LYS A O 1
ATOM 4020 N N . TRP A 1 511 ? 50.281 53.781 33.844 1 63.5 511 TRP A N 1
ATOM 4021 C CA . TRP A 1 511 ? 49 53.156 34.125 1 63.5 511 TRP A CA 1
ATOM 4022 C C . TRP A 1 511 ? 47.875 54.188 33.969 1 63.5 511 TRP A C 1
ATOM 4024 O O . TRP A 1 511 ? 46.719 53.812 33.688 1 63.5 511 TRP A O 1
ATOM 4034 N N . GLY A 1 512 ? 48.156 55.562 34 1 62.84 512 GLY A N 1
ATOM 4035 C CA . GLY A 1 512 ? 47.094 56.562 34 1 62.84 512 GLY A CA 1
ATOM 4036 C C . GLY A 1 512 ? 46.344 56.594 32.688 1 62.84 512 GLY A C 1
ATOM 4037 O O . GLY A 1 512 ? 45.094 56.594 32.719 1 62.84 512 GLY A O 1
ATOM 4038 N N . SER A 1 513 ? 47 56.656 31.578 1 70.19 513 SER A N 1
ATOM 4039 C CA . SER A 1 513 ? 46.344 56.75 30.266 1 70.19 513 SER A CA 1
ATOM 4040 C C . SER A 1 513 ? 45.594 55.438 29.953 1 70.19 513 SER A C 1
ATOM 4042 O O . SER A 1 513 ? 44.531 55.5 29.312 1 70.19 513 SER A O 1
ATOM 4044 N N . LEU A 1 514 ? 46.062 54.375 30.5 1 77.69 514 LEU A N 1
ATOM 4045 C CA . LEU A 1 514 ? 45.438 53.062 30.266 1 77.69 514 LEU A CA 1
ATOM 4046 C C . LEU A 1 514 ? 44.094 52.969 30.984 1 77.69 514 LEU A C 1
ATOM 4048 O O . LEU A 1 514 ? 43.125 52.406 30.469 1 77.69 514 LEU A O 1
ATOM 4052 N N . ARG A 1 515 ? 44 53.656 32.219 1 77.06 515 ARG A N 1
ATOM 4053 C CA . ARG A 1 515 ? 42.781 53.625 33 1 77.06 515 ARG A CA 1
ATOM 4054 C C . ARG A 1 515 ? 41.625 54.344 32.281 1 77.06 515 ARG A C 1
ATOM 4056 O O . ARG A 1 515 ? 40.5 53.812 32.25 1 77.06 515 ARG A O 1
ATOM 4063 N N . ILE A 1 516 ? 41.844 55.406 31.641 1 76.12 516 ILE A N 1
ATOM 4064 C CA . ILE A 1 516 ? 40.844 56.156 30.922 1 76.12 516 ILE A CA 1
ATOM 4065 C C . ILE A 1 516 ? 40.375 55.375 29.703 1 76.12 516 ILE A C 1
ATOM 4067 O O . ILE A 1 516 ? 39.188 55.344 29.406 1 76.12 516 ILE A O 1
ATOM 4071 N N . GLN A 1 517 ? 41.312 54.75 29.016 1 78.25 517 GLN A N 1
ATOM 4072 C CA . GLN A 1 517 ? 40.969 53.938 27.859 1 78.25 517 GLN A CA 1
ATOM 4073 C C . GLN A 1 517 ? 40.094 52.75 28.266 1 78.25 517 GLN A C 1
ATOM 4075 O O . GLN A 1 517 ? 39.094 52.469 27.609 1 78.25 517 GLN A O 1
ATOM 4080 N N . VAL A 1 518 ? 40.5 52.062 29.359 1 79.12 518 VAL A N 1
ATOM 4081 C CA . VAL A 1 518 ? 39.75 50.906 29.844 1 79.12 518 VAL A CA 1
ATOM 4082 C C . VAL A 1 518 ? 38.344 51.344 30.266 1 79.12 518 VAL A C 1
ATOM 4084 O O . VAL A 1 518 ? 37.344 50.688 29.969 1 79.12 518 VAL A O 1
ATOM 4087 N N . GLU A 1 519 ? 38.188 52.5 31 1 77.5 519 GLU A N 1
ATOM 4088 C CA . GLU A 1 519 ? 36.906 53 31.422 1 77.5 519 GLU A CA 1
ATOM 4089 C C . GLU A 1 519 ? 36.031 53.375 30.234 1 77.5 519 GLU A C 1
ATOM 4091 O O . GLU A 1 519 ? 34.812 53.125 30.234 1 77.5 519 GLU A O 1
ATOM 4096 N N . THR A 1 520 ? 36.531 53.938 29.234 1 75 520 THR A N 1
ATOM 4097 C CA . THR A 1 520 ? 35.812 54.281 28.031 1 75 520 THR A CA 1
ATOM 4098 C C . THR A 1 520 ? 35.344 53.031 27.281 1 75 520 THR A C 1
ATOM 4100 O O . THR A 1 520 ? 34.219 52.969 26.797 1 75 520 THR A O 1
ATOM 4103 N N . ASP A 1 521 ? 36.281 52.031 27.141 1 76.56 521 ASP A N 1
ATOM 4104 C CA . ASP A 1 521 ? 35.938 50.75 26.484 1 76.56 521 ASP A CA 1
ATOM 4105 C C . ASP A 1 521 ? 34.781 50.062 27.188 1 76.56 521 ASP A C 1
ATOM 4107 O O . ASP A 1 521 ? 33.844 49.594 26.547 1 76.56 521 ASP A O 1
ATOM 4111 N N . ILE A 1 522 ? 34.844 49.938 28.516 1 75.94 522 ILE A N 1
ATOM 4112 C CA . ILE A 1 522 ? 33.844 49.25 29.312 1 75.94 522 ILE A CA 1
ATOM 4113 C C . ILE A 1 522 ? 32.5 49.969 29.156 1 75.94 522 ILE A C 1
ATOM 4115 O O . ILE A 1 522 ? 31.438 49.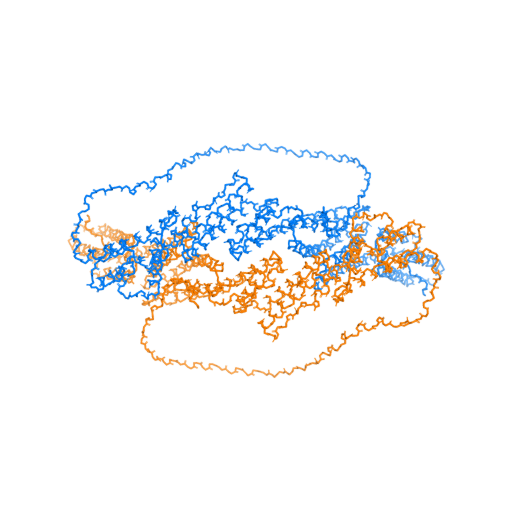344 29.047 1 75.94 522 ILE A O 1
ATOM 4119 N N . TRP A 1 523 ? 32.5 51.312 29.172 1 75.44 523 TRP A N 1
ATOM 4120 C CA . TRP A 1 523 ? 31.297 52.094 28.984 1 75.44 523 TRP A CA 1
ATOM 4121 C C . TRP A 1 523 ? 30.672 51.812 27.609 1 75.44 523 TRP A C 1
ATOM 4123 O O . TRP A 1 523 ? 29.453 51.656 27.5 1 75.44 523 TRP A O 1
ATOM 4133 N N . LYS A 1 524 ? 31.438 51.75 26.625 1 73.06 524 LYS A N 1
ATOM 4134 C CA . LYS A 1 524 ? 30.953 51.5 25.266 1 73.06 524 LYS A CA 1
ATOM 4135 C C . LYS A 1 524 ? 30.422 50.094 25.109 1 73.06 524 LYS A C 1
ATOM 4137 O O . LYS A 1 524 ? 29.391 49.875 24.469 1 73.06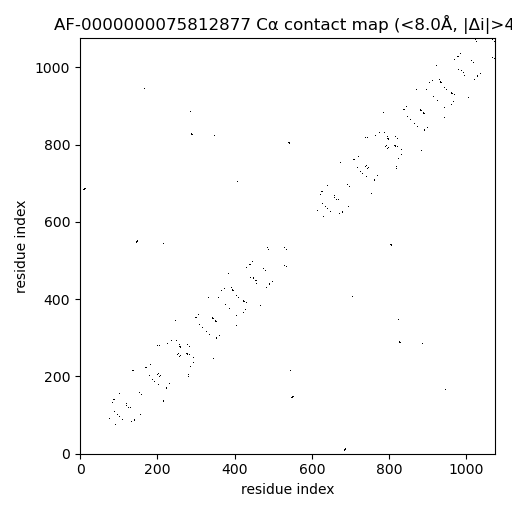 524 LYS A O 1
ATOM 4142 N N . LEU A 1 525 ? 31.25 49.125 25.656 1 74.81 525 LEU A N 1
ATOM 4143 C CA . LEU A 1 525 ? 30.828 47.719 25.594 1 74.81 525 LEU A CA 1
ATOM 4144 C C . LEU A 1 525 ? 29.516 47.5 26.344 1 74.81 525 LEU A C 1
ATOM 4146 O O . LEU A 1 525 ? 28.625 46.812 25.859 1 74.81 525 LEU A O 1
ATOM 4150 N N . ASP A 1 526 ? 29.375 48.125 27.562 1 70.94 526 ASP A N 1
ATOM 4151 C CA . ASP A 1 526 ? 28.156 48.031 28.359 1 70.94 526 ASP A CA 1
ATOM 4152 C C . ASP A 1 526 ? 26.969 48.656 27.625 1 70.94 526 ASP A C 1
ATOM 4154 O O . ASP A 1 526 ? 25.859 48.125 27.672 1 70.94 526 ASP A O 1
ATOM 4158 N N . ASN A 1 527 ? 27.188 49.719 27.016 1 69.19 527 ASN A N 1
ATOM 4159 C CA . ASN A 1 527 ? 26.125 50.406 26.266 1 69.19 527 ASN A CA 1
ATOM 4160 C C . ASN A 1 527 ? 25.609 49.531 25.109 1 69.19 527 ASN A C 1
ATOM 4162 O O . ASN A 1 527 ? 24.406 49.5 24.844 1 69.19 527 ASN A O 1
ATOM 4166 N N . ILE A 1 528 ? 26.484 48.812 24.469 1 68.06 528 ILE A N 1
ATOM 4167 C CA . ILE A 1 528 ? 26.125 47.969 23.344 1 68.06 528 ILE A CA 1
ATOM 4168 C C . ILE A 1 528 ? 25.312 46.781 23.844 1 68.06 528 ILE A C 1
ATOM 4170 O O . ILE A 1 528 ? 24.297 46.406 23.25 1 68.06 528 ILE A O 1
ATOM 4174 N N . PHE A 1 529 ? 25.719 46.188 24.953 1 70.56 529 PHE A N 1
ATOM 4175 C CA . PHE A 1 529 ? 25.078 44.969 25.422 1 70.56 529 PHE A CA 1
ATOM 4176 C C . PHE A 1 529 ? 23.875 45.312 26.297 1 70.56 529 PHE A C 1
ATOM 4178 O O . PHE A 1 529 ? 22.922 44.531 26.375 1 70.56 529 PHE A O 1
ATOM 4185 N N . ARG A 1 530 ? 23.828 46.375 27.141 1 62.44 530 ARG A N 1
ATOM 4186 C CA . ARG A 1 530 ? 22.672 46.812 27.938 1 62.44 530 ARG A CA 1
ATOM 4187 C C . ARG A 1 530 ? 21.531 47.25 27.031 1 62.44 530 ARG A C 1
ATOM 4189 O O . ARG A 1 530 ? 20.375 46.906 27.281 1 62.44 530 ARG A O 1
ATOM 4196 N N . LYS A 1 531 ? 21.812 48.125 26.203 1 56.72 531 LYS A N 1
ATOM 4197 C CA . LYS A 1 531 ? 20.797 48.625 25.297 1 56.72 531 LYS A CA 1
ATOM 4198 C C . LYS A 1 531 ? 20.109 47.5 24.531 1 56.72 531 LYS A C 1
ATOM 4200 O O . LYS A 1 531 ? 18.938 47.594 24.188 1 56.72 531 LYS A O 1
ATOM 4205 N N . HIS A 1 532 ? 20.953 46.469 24.375 1 55.06 532 HIS A N 1
ATOM 4206 C CA . HIS A 1 532 ? 20.375 45.5 23.438 1 55.06 532 HIS A CA 1
ATOM 4207 C C . HIS A 1 532 ? 20.047 44.188 24.141 1 55.06 532 HIS A C 1
ATOM 4209 O O . HIS A 1 532 ? 19.281 43.375 23.609 1 55.06 532 HIS A O 1
ATOM 4215 N N . GLY A 1 533 ? 20.656 43.812 25.219 1 55.03 533 GLY A N 1
ATOM 4216 C CA . GLY A 1 533 ? 20.516 42.469 25.828 1 55.03 533 GLY A CA 1
ATOM 4217 C C . GLY A 1 533 ? 19.578 42.469 27.016 1 55.03 533 GLY A C 1
ATOM 4218 O O . GLY A 1 533 ? 19.359 41.406 27.625 1 55.03 533 GLY A O 1
ATOM 4219 N N . GLY A 1 534 ? 18.688 43.438 27.078 1 47.03 534 GLY A N 1
ATOM 4220 C CA . GLY A 1 534 ? 17.859 43.375 28.281 1 47.03 534 GLY A CA 1
ATOM 4221 C C . GLY A 1 534 ? 18.656 43.125 29.547 1 47.03 534 GLY A C 1
ATOM 4222 O O . GLY A 1 534 ? 18.109 42.656 30.531 1 47.03 534 GLY A O 1
ATOM 4223 N N . LEU A 1 535 ? 19.922 42.938 29.484 1 46.44 535 LEU A N 1
ATOM 4224 C CA . LEU A 1 535 ? 20.734 42.688 30.672 1 46.44 535 LEU A CA 1
ATOM 4225 C C . LEU A 1 535 ? 20.578 43.844 31.688 1 46.44 535 LEU A C 1
ATOM 4227 O O . LEU A 1 535 ? 21.156 44.906 31.516 1 46.44 535 LEU A O 1
ATOM 4231 N N . ALA A 1 536 ? 19.438 44.25 32 1 39.31 536 ALA A N 1
ATOM 4232 C CA . ALA A 1 536 ? 19.266 45.156 33.125 1 39.31 536 ALA A CA 1
ATOM 4233 C C . ALA A 1 536 ? 20.234 44.844 34.25 1 39.31 536 ALA A C 1
ATOM 4235 O O . ALA A 1 536 ? 20.703 43.719 34.375 1 39.31 536 ALA A O 1
ATOM 4236 N N . GLU A 1 537 ? 20.656 45.969 35.031 1 39.81 537 GLU A N 1
ATOM 4237 C CA . GLU A 1 537 ? 21.406 46.094 36.281 1 39.81 537 GLU A CA 1
ATOM 4238 C C . GLU A 1 537 ? 20.984 45.062 37.312 1 39.81 537 GLU A C 1
ATOM 4240 O O . GLU A 1 537 ? 19.828 45 37.719 1 39.81 537 GLU A O 1
ATOM 4245 N N . ARG A 1 538 ? 21.062 43.719 37.219 1 32.56 538 ARG A N 1
ATOM 4246 C CA . ARG A 1 538 ? 21.141 43.219 38.594 1 32.56 538 ARG A CA 1
ATOM 4247 C C . ARG A 1 538 ? 22.484 43.594 39.219 1 32.56 538 ARG A C 1
ATOM 4249 O O . ARG A 1 538 ? 23.531 43.531 38.562 1 32.56 538 ARG A O 1
ATOM 4256 N N . MET B 1 1 ? -34.531 -23.875 7.738 1 16.7 1 MET B N 1
ATOM 4257 C CA . MET B 1 1 ? -33.219 -24.156 8.25 1 16.7 1 MET B CA 1
ATOM 4258 C C . MET B 1 1 ? -32.188 -24.125 7.133 1 16.7 1 MET B C 1
ATOM 4260 O O . MET B 1 1 ? -30.984 -23.969 7.387 1 16.7 1 MET B O 1
ATOM 4264 N N . ASP B 1 2 ? -32.5 -24.438 5.852 1 18.09 2 ASP B N 1
ATOM 4265 C CA . ASP B 1 2 ? -31.906 -25.391 4.93 1 18.09 2 ASP B CA 1
ATOM 4266 C C . ASP B 1 2 ? -30.797 -24.734 4.113 1 18.09 2 ASP B C 1
ATOM 4268 O O . ASP B 1 2 ? -29.766 -25.375 3.83 1 18.09 2 ASP B O 1
ATOM 4272 N N . LEU B 1 3 ? -30.938 -23.641 3.598 1 20.02 3 LEU B N 1
ATOM 4273 C CA . LEU B 1 3 ? -30.406 -23.438 2.25 1 20.02 3 LEU B CA 1
ATOM 4274 C C . LEU B 1 3 ? -29 -22.859 2.295 1 20.02 3 LEU B C 1
ATOM 4276 O O . LEU B 1 3 ? -28.766 -21.766 1.757 1 20.02 3 LEU B O 1
ATOM 4280 N N . VAL B 1 4 ? -28.328 -23.016 3.461 1 25.75 4 VAL B N 1
ATOM 4281 C CA . VAL B 1 4 ? -27.031 -22.344 3.482 1 25.75 4 VAL B CA 1
ATOM 4282 C C . VAL B 1 4 ? -26.047 -23.109 2.607 1 25.75 4 VAL B C 1
ATOM 4284 O O . VAL B 1 4 ? -25.328 -23.984 3.094 1 25.75 4 VAL B O 1
ATOM 4287 N N . HIS B 1 5 ? -26.188 -23.719 1.427 1 22.53 5 HIS B N 1
ATOM 4288 C CA . HIS B 1 5 ? -25.156 -24.578 0.836 1 22.53 5 HIS B CA 1
ATOM 4289 C C . HIS B 1 5 ? -24.016 -23.734 0.273 1 22.53 5 HIS B C 1
ATOM 4291 O O . HIS B 1 5 ? -24.203 -23.016 -0.71 1 22.53 5 HIS B O 1
ATOM 4297 N N . ARG B 1 6 ? -23.172 -23.031 1.013 1 27.61 6 ARG B N 1
ATOM 4298 C CA . ARG B 1 6 ? -21.922 -22.438 0.565 1 27.61 6 ARG B CA 1
ATOM 4299 C C . ARG B 1 6 ? -21.141 -23.391 -0.35 1 27.61 6 ARG B C 1
ATOM 4301 O O . ARG B 1 6 ? -20.797 -24.5 0.051 1 27.61 6 ARG B O 1
ATOM 4308 N N . LYS B 1 7 ? -21.047 -23.141 -1.603 1 24.06 7 LYS B N 1
ATOM 4309 C CA . LYS B 1 7 ? -20.469 -23.938 -2.674 1 24.06 7 LYS B CA 1
ATOM 4310 C C . LYS B 1 7 ? -18.969 -24.172 -2.441 1 24.06 7 LYS B C 1
ATOM 4312 O O . LYS B 1 7 ? -18.312 -23.375 -1.761 1 24.06 7 LYS B O 1
ATOM 4317 N N . VAL B 1 8 ? -18.328 -25.219 -3.123 1 27.38 8 VAL B N 1
ATOM 4318 C CA . VAL B 1 8 ? -17.562 -26.438 -3.342 1 27.38 8 VAL B CA 1
ATOM 4319 C C . VAL B 1 8 ? -16.328 -26.125 -4.18 1 27.38 8 VAL B C 1
ATOM 4321 O O . VAL B 1 8 ? -16.438 -25.75 -5.348 1 27.38 8 VAL B O 1
ATOM 4324 N N . PHE B 1 9 ? -15.484 -25.047 -3.826 1 29.31 9 PHE B N 1
ATOM 4325 C CA . PHE B 1 9 ? -14.359 -24.969 -4.746 1 29.31 9 PHE B CA 1
ATOM 4326 C C . PHE B 1 9 ? -13.594 -26.281 -4.773 1 29.31 9 PHE B C 1
ATOM 4328 O O . PHE B 1 9 ? -13.297 -26.859 -3.725 1 29.31 9 PHE B O 1
ATOM 4335 N N . TRP B 1 10 ? -13.648 -26.984 -5.91 1 30 10 TRP B N 1
ATOM 4336 C CA . TRP B 1 10 ? -13.242 -28.344 -6.219 1 30 10 TRP B CA 1
ATOM 4337 C C . TRP B 1 10 ? -11.719 -28.469 -6.219 1 30 10 TRP B C 1
ATOM 4339 O O . TRP B 1 10 ? -11.055 -28.047 -7.168 1 30 10 TRP B O 1
ATOM 4349 N N . GLY B 1 11 ? -11.023 -28.016 -5.184 1 27.42 11 GLY B N 1
ATOM 4350 C CA . GLY B 1 11 ? -9.602 -28.328 -5.199 1 27.42 11 GLY B CA 1
ATOM 4351 C C . GLY B 1 11 ? -9.32 -29.812 -5.074 1 27.42 11 GLY B C 1
ATOM 4352 O O . GLY B 1 11 ? -10.18 -30.578 -4.625 1 27.42 11 GLY B O 1
ATOM 4353 N N . ARG B 1 12 ? -8.383 -30.469 -5.867 1 29 12 ARG B N 1
ATOM 4354 C CA . ARG B 1 12 ? -7.969 -31.859 -5.863 1 29 12 ARG B CA 1
ATOM 4355 C C . ARG B 1 12 ? -7.535 -32.312 -4.465 1 29 12 ARG B C 1
ATOM 4357 O O . ARG B 1 12 ? -6.816 -31.578 -3.779 1 29 12 ARG B O 1
ATOM 4364 N N . ARG B 1 13 ? -8.164 -33.312 -3.979 1 28.23 13 ARG B N 1
ATOM 4365 C CA . ARG B 1 13 ? -7.84 -33.969 -2.717 1 28.23 13 ARG B CA 1
ATOM 4366 C C . ARG B 1 13 ? -6.523 -34.719 -2.822 1 28.23 13 ARG B C 1
ATOM 4368 O O . ARG B 1 13 ? -6.129 -35.156 -3.914 1 28.23 13 ARG B O 1
ATOM 4375 N N . LYS B 1 14 ? -5.961 -35.094 -1.642 1 27.52 14 LYS B N 1
ATOM 4376 C CA . LYS B 1 14 ? -4.754 -35.75 -1.127 1 27.52 14 LYS B CA 1
ATOM 4377 C C . LYS B 1 14 ? -4.738 -37.219 -1.457 1 27.52 14 LYS B C 1
ATOM 4379 O O . LYS B 1 14 ? -5.625 -37.969 -1.03 1 27.52 14 LYS B O 1
ATOM 4384 N N . SER B 1 15 ? -4.363 -37.844 -2.531 1 20.95 15 SER B N 1
ATOM 4385 C CA . SER B 1 15 ? -4.156 -39.281 -2.43 1 20.95 15 SER B CA 1
ATOM 4386 C C . SER B 1 15 ? -2.998 -39.594 -1.492 1 20.95 15 SER B C 1
ATOM 4388 O O . SER B 1 15 ? -1.898 -39.062 -1.646 1 20.95 15 SER B O 1
ATOM 4390 N N . ARG B 1 16 ? -3.188 -40.156 -0.174 1 23.95 16 ARG B N 1
ATOM 4391 C CA . ARG B 1 16 ? -2.34 -40.719 0.868 1 23.95 16 ARG B CA 1
ATOM 4392 C C . ARG B 1 16 ? -1.557 -41.938 0.342 1 23.95 16 ARG B C 1
ATOM 4394 O O . ARG B 1 16 ? -2.135 -42.969 0.063 1 23.95 16 ARG B O 1
ATOM 4401 N N . LEU B 1 17 ? -0.443 -41.844 -0.355 1 20.38 17 LEU B N 1
ATOM 4402 C CA . LEU B 1 17 ? 0.389 -43.031 -0.541 1 20.38 17 LEU B CA 1
ATOM 4403 C C . LEU B 1 17 ? 0.826 -43.625 0.803 1 20.38 17 LEU B C 1
ATOM 4405 O O . LEU B 1 17 ? 1.247 -42.875 1.692 1 20.38 17 LEU B O 1
ATOM 4409 N N . GLY B 1 18 ? 0.469 -44.906 1.262 1 20.55 18 GLY B N 1
ATOM 4410 C CA . GLY B 1 18 ? 0.656 -45.781 2.404 1 20.55 18 GLY B CA 1
ATOM 4411 C C . GLY B 1 18 ? 2.102 -46.188 2.611 1 20.55 18 GLY B C 1
ATOM 4412 O O . GLY B 1 18 ? 2.385 -47.125 3.355 1 20.55 18 GLY B O 1
ATOM 4413 N N . GLY B 1 19 ? 3.15 -45.719 1.967 1 18.12 19 GLY B N 1
ATOM 4414 C CA . GLY B 1 19 ? 4.301 -46.594 2.139 1 18.12 19 GLY B CA 1
ATOM 4415 C C . GLY B 1 19 ? 4.668 -46.812 3.594 1 18.12 19 GLY B C 1
ATOM 4416 O O . GLY B 1 19 ? 4.254 -46.062 4.469 1 18.12 19 GLY B O 1
ATOM 4417 N N . GLU B 1 20 ? 5.395 -48.094 3.953 1 18.3 20 GLU B N 1
ATOM 4418 C CA . GLU B 1 20 ? 5.934 -48.906 5.047 1 18.3 20 GLU B CA 1
ATOM 4419 C C . GLU B 1 20 ? 6.883 -48.094 5.918 1 18.3 20 GLU B C 1
ATOM 4421 O O . GLU B 1 20 ? 7.422 -47.094 5.473 1 18.3 20 GLU B O 1
ATOM 4426 N N . GLU B 1 21 ? 7.156 -48.688 7.211 1 18.97 21 GLU B N 1
ATOM 4427 C CA . GLU B 1 21 ? 7.613 -48.438 8.578 1 18.97 21 GLU B CA 1
ATOM 4428 C C . GLU B 1 21 ? 9.133 -48.25 8.625 1 18.97 21 GLU B C 1
ATOM 4430 O O . GLU B 1 21 ? 9.688 -47.906 9.672 1 18.97 21 GLU B O 1
ATOM 4435 N N . ALA B 1 22 ? 9.93 -48.312 7.59 1 19.27 22 ALA B N 1
ATOM 4436 C CA . ALA B 1 22 ? 11.211 -48.844 8.07 1 19.27 22 ALA B CA 1
ATOM 4437 C C . ALA B 1 22 ? 11.797 -47.969 9.164 1 19.27 22 ALA B C 1
ATOM 4439 O O . ALA B 1 22 ? 11.688 -46.75 9.094 1 19.27 22 ALA B O 1
ATOM 4440 N N . GLY B 1 23 ? 12.359 -48.5 10.438 1 17.03 23 GLY B N 1
ATOM 4441 C CA . GLY B 1 23 ? 12.797 -48.281 11.812 1 17.03 23 GLY B CA 1
ATOM 4442 C C . GLY B 1 23 ? 14.062 -47.469 11.922 1 17.03 23 GLY B C 1
ATOM 4443 O O . GLY B 1 23 ? 14.375 -46.938 12.992 1 17.03 23 GLY B O 1
ATOM 4444 N N . SER B 1 24 ? 14.984 -47.406 10.953 1 17.28 24 SER B N 1
ATOM 4445 C CA . SER B 1 24 ? 16.297 -47.562 11.555 1 17.28 24 SER B CA 1
ATOM 4446 C C . SER B 1 24 ? 16.609 -46.375 12.477 1 17.28 24 SER B C 1
ATOM 4448 O O . SER B 1 24 ? 16.047 -45.312 12.336 1 17.28 24 SER B O 1
ATOM 4450 N N . GLU B 1 25 ? 17.625 -46.531 13.461 1 16.91 25 GLU B N 1
ATOM 4451 C CA . GLU B 1 25 ? 18.188 -46.25 14.781 1 16.91 25 GLU B CA 1
ATOM 4452 C C . GLU B 1 25 ? 18.953 -44.938 14.812 1 16.91 25 GLU B C 1
ATOM 4454 O O . GLU B 1 25 ? 18.969 -44.25 15.828 1 16.91 25 GLU B O 1
ATOM 4459 N N . CYS B 1 26 ? 19.594 -44.469 13.711 1 17.22 26 CYS B N 1
ATOM 4460 C CA . CYS B 1 26 ? 20.938 -44.156 14.148 1 17.22 26 CYS B CA 1
ATOM 4461 C C . CYS B 1 26 ? 20.922 -43.031 15.188 1 17.22 26 CYS B C 1
ATOM 4463 O O . CYS B 1 26 ? 19.969 -42.281 15.266 1 17.22 26 CYS B O 1
ATOM 4465 N N . GLY B 1 27 ? 22.172 -42.688 15.734 1 16.81 27 GLY B N 1
ATOM 4466 C CA . GLY B 1 27 ? 22.953 -42.344 16.906 1 16.81 27 GLY B CA 1
ATOM 4467 C C . GLY B 1 27 ? 22.766 -40.906 17.359 1 16.81 27 GLY B C 1
ATOM 4468 O O . GLY B 1 27 ? 22.281 -40.062 16.594 1 16.81 27 GLY B O 1
ATOM 4469 N N . GLN B 1 28 ? 23.031 -40.656 18.672 1 17.19 28 GLN B N 1
ATOM 4470 C CA . GLN B 1 28 ? 22.922 -39.906 19.922 1 17.19 28 GLN B CA 1
ATOM 4471 C C . GLN B 1 28 ? 23.75 -38.625 19.875 1 17.19 28 GLN B C 1
ATOM 4473 O O . GLN B 1 28 ? 23.797 -37.906 20.859 1 17.19 28 GLN B O 1
ATOM 4478 N N . ILE B 1 29 ? 24.141 -38.094 18.719 1 17.75 29 ILE B N 1
ATOM 4479 C CA . ILE B 1 29 ? 25.344 -37.344 19.062 1 17.75 29 ILE B CA 1
ATOM 4480 C C . ILE B 1 29 ? 25.016 -36.312 20.125 1 17.75 29 ILE B C 1
ATOM 4482 O O . ILE B 1 29 ? 24.062 -35.531 19.969 1 17.75 29 ILE B O 1
ATOM 4486 N N . LEU B 1 30 ? 25.703 -36.312 21.328 1 15.98 30 LEU B N 1
ATOM 4487 C CA . LEU B 1 30 ? 25.812 -35.875 22.703 1 15.98 30 LEU B CA 1
ATOM 4488 C C . LEU B 1 30 ? 26.156 -34.375 22.781 1 15.98 30 LEU B C 1
ATOM 4490 O O . LEU B 1 30 ? 26.062 -33.781 23.859 1 15.98 30 LEU B O 1
ATOM 4494 N N . LEU B 1 31 ? 26.516 -33.719 21.703 1 16.61 31 LEU B N 1
ATOM 4495 C CA . LEU B 1 31 ? 27.578 -32.844 22.188 1 16.61 31 LEU B CA 1
ATOM 4496 C C . LEU B 1 31 ? 27.078 -31.969 23.328 1 16.61 31 LEU B C 1
ATOM 4498 O O . LEU B 1 31 ? 25.891 -31.656 23.406 1 16.61 31 LEU B O 1
ATOM 4502 N N . ALA B 1 32 ? 28.031 -31.438 24.188 1 16.8 32 ALA B N 1
ATOM 4503 C CA . ALA B 1 32 ? 28.484 -31.062 25.516 1 16.8 32 ALA B CA 1
ATOM 4504 C C . ALA B 1 32 ? 27.906 -29.719 25.938 1 16.8 32 ALA B C 1
ATOM 4506 O O . ALA B 1 32 ? 27.5 -28.906 25.078 1 16.8 32 ALA B O 1
ATOM 4507 N N . GLU B 1 33 ? 27.953 -29.344 27.25 1 16.73 33 GLU B N 1
ATOM 4508 C CA . GLU B 1 33 ? 27.344 -28.734 28.422 1 16.73 33 GLU B CA 1
ATOM 4509 C C . GLU B 1 33 ? 27.672 -27.234 28.484 1 16.73 33 GLU B C 1
ATOM 4511 O O . GLU B 1 33 ? 26.969 -26.469 29.156 1 16.73 33 GLU B O 1
ATOM 4516 N N . PRO B 1 34 ? 28.219 -26.438 27.469 1 18.44 34 PRO B N 1
ATOM 4517 C CA . PRO B 1 34 ? 29.031 -25.562 28.328 1 18.44 34 PRO B CA 1
ATOM 4518 C C . PRO B 1 34 ? 28.172 -24.719 29.266 1 18.44 34 PRO B C 1
ATOM 4520 O O . PRO B 1 34 ? 27 -24.438 28.984 1 18.44 34 PRO B O 1
ATOM 4523 N N . GLN B 1 35 ? 28.594 -24.391 30.531 1 16.27 35 GLN B N 1
ATOM 4524 C CA . GLN B 1 35 ? 28.266 -24.031 31.906 1 16.27 35 GLN B CA 1
ATOM 4525 C C . GLN B 1 35 ? 27.969 -22.531 32.031 1 16.27 35 GLN B C 1
ATOM 4527 O O . GLN B 1 35 ? 27.281 -22.109 32.969 1 16.27 35 GLN B O 1
ATOM 4532 N N . GLY B 1 36 ? 28.453 -21.562 31.234 1 17.62 36 GLY B N 1
ATOM 4533 C CA . GLY B 1 36 ? 28.984 -20.516 32.094 1 17.62 36 GLY B CA 1
ATOM 4534 C C . GLY B 1 36 ? 27.906 -19.75 32.844 1 17.62 36 GLY B C 1
ATOM 4535 O O . GLY B 1 36 ? 26.719 -19.859 32.5 1 17.62 36 GLY B O 1
ATOM 4536 N N . HIS B 1 37 ? 28.312 -18.844 33.781 1 17.12 37 HIS B N 1
ATOM 4537 C CA . HIS B 1 37 ? 28.047 -18.297 35.094 1 17.12 37 HIS B CA 1
ATOM 4538 C C . HIS B 1 37 ? 26.922 -17.25 35.031 1 17.12 37 HIS B C 1
ATOM 4540 O O . HIS B 1 37 ? 26.594 -16.734 33.969 1 17.12 37 HIS B O 1
ATOM 4546 N N . PRO B 1 38 ? 26.75 -16.453 36.188 1 17.27 38 PRO B N 1
ATOM 4547 C CA . PRO B 1 38 ? 25.719 -16.172 37.188 1 17.27 38 PRO B CA 1
ATOM 4548 C C . PRO B 1 38 ? 24.953 -14.875 36.875 1 17.27 38 PRO B C 1
ATOM 4550 O O . PRO B 1 38 ? 23.719 -14.836 37 1 17.27 38 PRO B O 1
ATOM 4553 N N . ARG B 1 39 ? 25.656 -13.68 36.5 1 18.38 39 ARG B N 1
ATOM 4554 C CA . ARG B 1 39 ? 25.547 -12.648 37.531 1 18.38 39 ARG B CA 1
ATOM 4555 C C . ARG B 1 39 ? 24.203 -11.922 37.406 1 18.38 39 ARG B C 1
ATOM 4557 O O . ARG B 1 39 ? 23.672 -11.758 36.312 1 18.38 39 ARG B O 1
ATOM 4564 N N . GLN B 1 40 ? 23.5 -11.422 38.562 1 17.36 40 GLN B N 1
ATOM 4565 C CA . GLN B 1 40 ? 22.219 -11.117 39.156 1 17.36 40 GLN B CA 1
ATOM 4566 C C . GLN B 1 40 ? 21.75 -9.711 38.781 1 17.36 40 GLN B C 1
ATOM 4568 O O . GLN B 1 40 ? 20.562 -9.398 38.906 1 17.36 40 GLN B O 1
ATOM 4573 N N . PRO B 1 41 ? 22.234 -8.844 37.938 1 19.56 41 PRO B N 1
ATOM 4574 C CA . PRO B 1 41 ? 22.094 -7.559 38.625 1 19.56 41 PRO B CA 1
ATOM 4575 C C . PRO B 1 41 ? 20.641 -7.109 38.75 1 19.56 41 PRO B C 1
ATOM 4577 O O . PRO B 1 41 ? 19.797 -7.539 37.969 1 19.56 41 PRO B O 1
ATOM 4580 N N . ARG B 1 42 ? 20.344 -6.27 39.781 1 20.27 42 ARG B N 1
ATOM 4581 C CA . ARG B 1 42 ? 19.25 -5.785 40.625 1 20.27 42 ARG B CA 1
ATOM 4582 C C . ARG B 1 42 ? 18.328 -4.855 39.844 1 20.27 42 ARG B C 1
ATOM 4584 O O . ARG B 1 42 ? 18.75 -4.172 38.938 1 20.27 42 ARG B O 1
ATOM 4591 N N . GLY B 1 43 ? 17.031 -4.984 39.969 1 19.34 43 GLY B N 1
ATOM 4592 C CA . GLY B 1 43 ? 15.703 -4.637 39.469 1 19.34 43 GLY B CA 1
ATOM 4593 C C . GLY B 1 43 ? 15.297 -3.215 39.812 1 19.34 43 GLY B C 1
ATOM 4594 O O . GLY B 1 43 ? 14.164 -2.807 39.531 1 19.34 43 GLY B O 1
ATOM 4595 N N . HIS B 1 44 ? 16.156 -2.186 39.844 1 19.73 44 HIS B N 1
ATOM 4596 C CA . HIS B 1 44 ? 15.562 -1.168 40.719 1 19.73 44 HIS B CA 1
ATOM 4597 C C . HIS B 1 44 ? 14.242 -0.67 40.125 1 19.73 44 HIS B C 1
ATOM 4599 O O . HIS B 1 44 ? 14.047 -0.667 38.906 1 19.73 44 HIS B O 1
ATOM 4605 N N . PRO B 1 45 ? 13.18 -0.609 40.969 1 20.64 45 PRO B N 1
ATOM 4606 C CA . PRO B 1 45 ? 11.727 -0.427 40.875 1 20.64 45 PRO B CA 1
ATOM 4607 C C . PRO B 1 45 ? 11.336 0.962 40.375 1 20.64 45 PRO B C 1
ATOM 4609 O O . PRO B 1 45 ? 11.828 1.969 40.875 1 20.64 45 PRO B O 1
ATOM 4612 N N . LEU B 1 46 ? 11.477 1.218 39.125 1 19.34 46 LEU B N 1
ATOM 4613 C CA . LEU B 1 46 ? 11.18 2.582 38.719 1 19.34 46 LEU B CA 1
ATOM 4614 C C . LEU B 1 46 ? 9.758 2.969 39.094 1 19.34 46 LEU B C 1
ATOM 4616 O O . LEU B 1 46 ? 8.812 2.205 38.875 1 19.34 46 LEU B O 1
ATOM 4620 N N . ASN B 1 47 ? 9.547 3.711 40.219 1 20.02 47 ASN B N 1
ATOM 4621 C CA . ASN B 1 47 ? 8.375 4.273 40.875 1 20.02 47 ASN B CA 1
ATOM 4622 C C . ASN B 1 47 ? 7.531 5.113 39.906 1 20.02 47 ASN B C 1
ATOM 4624 O O . ASN B 1 47 ? 8.031 6.074 39.312 1 20.02 47 ASN B O 1
ATOM 4628 N N . LEU B 1 48 ? 6.559 4.547 39.344 1 18.88 48 LEU B N 1
ATOM 4629 C CA . LEU B 1 48 ? 5.582 5.023 38.344 1 18.88 48 LEU B CA 1
ATOM 4630 C C . LEU B 1 48 ? 4.77 6.18 38.938 1 18.88 48 LEU B C 1
ATOM 4632 O O . LEU B 1 48 ? 3.836 6.664 38.281 1 18.88 48 LEU B O 1
ATOM 4636 N N . ARG B 1 49 ? 4.895 6.543 40.188 1 20.36 49 ARG B N 1
ATOM 4637 C CA . ARG B 1 49 ? 3.713 7.16 40.781 1 20.36 49 ARG B CA 1
ATOM 4638 C C . ARG B 1 49 ? 3.396 8.492 40.125 1 20.36 49 ARG B C 1
ATOM 4640 O O . ARG B 1 49 ? 2.268 8.984 40.188 1 20.36 49 ARG B O 1
ATOM 4647 N N . ARG B 1 50 ? 4.328 9.266 39.75 1 20.39 50 ARG B N 1
ATOM 4648 C CA . ARG B 1 50 ? 4.117 10.688 40 1 20.39 50 ARG B CA 1
ATOM 4649 C C . ARG B 1 50 ? 3.16 11.273 38.969 1 20.39 50 ARG B C 1
ATOM 4651 O O . ARG B 1 50 ? 2.979 12.492 38.906 1 20.39 50 ARG B O 1
ATOM 4658 N N . ILE B 1 51 ? 2.691 10.445 38.031 1 21.16 51 ILE B N 1
ATOM 4659 C CA . ILE B 1 51 ? 2.17 11.273 36.938 1 21.16 51 ILE B CA 1
ATOM 4660 C C . ILE B 1 51 ? 0.878 11.953 37.406 1 21.16 51 ILE B C 1
ATOM 4662 O O . ILE B 1 51 ? 0.211 12.625 36.594 1 21.16 51 ILE B O 1
ATOM 4666 N N . THR B 1 52 ? 0.466 11.602 38.656 1 22.52 52 THR B N 1
ATOM 4667 C CA . THR B 1 52 ? -0.917 11.992 38.906 1 22.52 52 THR B CA 1
ATOM 4668 C C . THR B 1 52 ? -1.067 13.516 38.875 1 22.52 52 THR B C 1
ATOM 4670 O O . THR B 1 52 ? -2.17 14.023 38.688 1 22.52 52 THR B O 1
ATOM 4673 N N . GLY B 1 53 ? 0.011 14.195 39.344 1 22.05 53 GLY B N 1
ATOM 4674 C CA . GLY B 1 53 ? -0.28 15.469 39.969 1 22.05 53 GLY B CA 1
ATOM 4675 C C . GLY B 1 53 ? -0.814 16.5 39 1 22.05 53 GLY B C 1
ATOM 4676 O O . GLY B 1 53 ? -1.182 17.609 39.406 1 22.05 53 GLY B O 1
ATOM 4677 N N . PHE B 1 54 ? -0.594 16.312 37.781 1 21.86 54 PHE B N 1
ATOM 4678 C CA . PHE B 1 54 ? -0.679 17.594 37.062 1 21.86 54 PHE B CA 1
ATOM 4679 C C . PHE B 1 54 ? -2.107 18.125 37.094 1 21.86 54 PHE B C 1
ATOM 4681 O O . PHE B 1 54 ? -2.367 19.234 36.625 1 21.86 54 PHE B O 1
ATOM 4688 N N . LEU B 1 55 ? -3.084 17.188 37.344 1 22.55 55 LEU B N 1
ATOM 4689 C CA . LEU B 1 55 ? -4.422 17.734 37.125 1 22.55 55 LEU B CA 1
ATOM 4690 C C . LEU B 1 55 ? -4.754 18.781 38.156 1 22.55 55 LEU B C 1
ATOM 4692 O O . LEU B 1 55 ? -5.652 19.609 37.969 1 22.55 55 LEU B O 1
ATOM 4696 N N . LYS B 1 56 ? -4.156 18.609 39.406 1 25.58 56 LYS B N 1
ATOM 4697 C CA . LYS B 1 56 ? -4.863 19.281 40.5 1 25.58 56 LYS B CA 1
ATOM 4698 C C . LYS B 1 56 ? -4.656 20.797 40.438 1 25.58 56 LYS B C 1
ATOM 4700 O O . LYS B 1 56 ? -5.285 21.531 41.188 1 25.58 56 LYS B O 1
ATOM 4705 N N . GLY B 1 57 ? -3.5 21.203 40 1 23.89 57 GLY B N 1
ATOM 4706 C CA . GLY B 1 57 ? -3.168 22.531 40.469 1 23.89 57 GLY B CA 1
ATOM 4707 C C . GLY B 1 57 ? -4.137 23.594 39.938 1 23.89 57 GLY B C 1
ATOM 4708 O O . GLY B 1 57 ? -3.898 24.797 40.125 1 23.89 57 GLY B O 1
ATOM 4709 N N . LEU B 1 58 ? -4.922 23.297 39.031 1 24.23 58 LEU B N 1
ATOM 4710 C CA . LEU B 1 58 ? -5.688 24.453 38.594 1 24.23 58 LEU B CA 1
ATOM 4711 C C . LEU B 1 58 ? -6.617 24.953 39.688 1 24.23 58 LEU B C 1
ATOM 4713 O O . LEU B 1 58 ? -7.617 25.625 39.406 1 24.23 58 LEU B O 1
ATOM 4717 N N . HIS B 1 59 ? -6.332 24.422 41 1 22.03 59 HIS B N 1
ATOM 4718 C CA . HIS B 1 59 ? -7.359 24.797 41.969 1 22.03 59 HIS B CA 1
ATOM 4719 C C . HIS B 1 59 ? -7.508 26.312 42.062 1 22.03 59 HIS B C 1
ATOM 4721 O O . HIS B 1 59 ? -6.668 27.062 41.531 1 22.03 59 HIS B O 1
ATOM 4727 N N . THR B 1 60 ? -7.676 26.781 43.5 1 24.45 60 THR B N 1
ATOM 4728 C CA . THR B 1 60 ? -8.578 27.656 44.219 1 24.45 60 THR B CA 1
ATOM 4729 C C . THR B 1 60 ? -7.996 29.062 44.312 1 24.45 60 THR B C 1
ATOM 4731 O O . THR B 1 60 ? -8.492 29.891 45.094 1 24.45 60 THR B O 1
ATOM 4734 N N . ASN B 1 61 ? -6.961 29.453 43.781 1 23.23 61 ASN B N 1
ATOM 4735 C CA . ASN B 1 61 ? -6.633 30.734 44.375 1 23.23 61 ASN B CA 1
ATOM 4736 C C . ASN B 1 61 ? -7.801 31.719 44.281 1 23.23 61 ASN B C 1
ATOM 4738 O O . ASN B 1 61 ? -8.164 32.156 43.188 1 23.23 61 ASN B O 1
ATOM 4742 N N . LYS B 1 62 ? -8.672 31.688 45.219 1 29.27 62 LYS B N 1
ATOM 4743 C CA . LYS B 1 62 ? -9.82 32.562 45.5 1 29.27 62 LYS B CA 1
ATOM 4744 C C . LYS B 1 62 ? -9.398 34 45.625 1 29.27 62 LYS B C 1
ATOM 4746 O O . LYS B 1 62 ? -9.539 34.594 46.719 1 29.27 62 LYS B O 1
ATOM 4751 N N . GLY B 1 63 ? -8.164 34.344 45.438 1 25.52 63 GLY B N 1
ATOM 4752 C CA . GLY B 1 63 ? -8.133 35.719 45.906 1 25.52 63 GLY B CA 1
ATOM 4753 C C . GLY B 1 63 ? -9.188 36.594 45.25 1 25.52 63 GLY B C 1
ATOM 4754 O O . GLY B 1 63 ? -9.75 36.25 44.188 1 25.52 63 GLY B O 1
ATOM 4755 N N . PRO B 1 64 ? -9.781 37.5 46.062 1 29.58 64 PRO B N 1
ATOM 4756 C CA . PRO B 1 64 ? -10.852 38.375 45.562 1 29.58 64 PRO B CA 1
ATOM 4757 C C . PRO B 1 64 ? -10.484 39.062 44.25 1 29.58 64 PRO B C 1
ATOM 4759 O O . PRO B 1 64 ? -9.383 39.594 44.125 1 29.58 64 PRO B O 1
ATOM 4762 N N . GLN B 1 65 ? -10.625 38.344 43.188 1 29.33 65 GLN B N 1
ATOM 4763 C CA . GLN B 1 65 ? -10.43 39 41.906 1 29.33 65 GLN B CA 1
ATOM 4764 C C . GLN B 1 65 ? -11.094 40.375 41.906 1 29.33 65 GLN B C 1
ATOM 4766 O O . GLN B 1 65 ? -12.289 40.5 42.188 1 29.33 65 GLN B O 1
ATOM 4771 N N . SER B 1 66 ? -10.359 41.281 42.375 1 30.09 66 SER B N 1
ATOM 4772 C CA . SER B 1 66 ? -10.836 42.656 42.25 1 30.09 66 SER B CA 1
ATOM 4773 C C . SER B 1 66 ? -11.57 42.875 40.938 1 30.09 66 SER B C 1
ATOM 4775 O O . SER B 1 66 ? -11.039 42.562 39.844 1 30.09 66 SER B O 1
ATOM 4777 N N . VAL B 1 67 ? -12.844 42.625 41 1 32.75 67 VAL B N 1
ATOM 4778 C CA . VAL B 1 67 ? -13.828 43.031 40 1 32.75 67 VAL B CA 1
ATOM 4779 C C . VAL B 1 67 ? -13.5 44.406 39.469 1 32.75 67 VAL B C 1
ATOM 4781 O O . VAL B 1 67 ? -13.578 45.406 40.219 1 32.75 67 VAL B O 1
ATOM 4784 N N . ILE B 1 68 ? -12.406 44.562 38.812 1 33.78 68 ILE B N 1
ATOM 4785 C CA . ILE B 1 68 ? -12.375 45.844 38.125 1 33.78 68 ILE B CA 1
ATOM 4786 C C . ILE B 1 68 ? -13.75 46.156 37.531 1 33.78 68 ILE B C 1
ATOM 4788 O O . ILE B 1 68 ? -14.336 45.312 36.844 1 33.78 68 ILE B O 1
ATOM 4792 N N . PRO B 1 69 ? -14.414 47.094 38.062 1 34.25 69 PRO B N 1
ATOM 4793 C CA . PRO B 1 69 ? -15.719 47.562 37.562 1 34.25 69 PRO B CA 1
ATOM 4794 C C . PRO B 1 69 ? -15.789 47.594 36.031 1 34.25 69 PRO B C 1
ATOM 4796 O O . PRO B 1 69 ? -14.961 48.219 35.375 1 34.25 69 PRO B O 1
ATOM 4799 N N . LEU B 1 70 ? -16.141 46.438 35.438 1 37.94 70 LEU B N 1
ATOM 4800 C CA . LEU B 1 70 ? -16.422 46.375 34 1 37.94 70 LEU B CA 1
ATOM 4801 C C . LEU B 1 70 ? -17.25 47.562 33.531 1 37.94 70 LEU B C 1
ATOM 4803 O O . LEU B 1 70 ? -18.344 47.812 34.062 1 37.94 70 LEU B O 1
ATOM 4807 N N . ASP B 1 71 ? -16.672 48.5 33.094 1 42.25 71 ASP B N 1
ATOM 4808 C CA . ASP B 1 71 ? -17.438 49.594 32.531 1 42.25 71 ASP B CA 1
ATOM 4809 C C . ASP B 1 71 ? -18.609 49.062 31.703 1 42.25 71 ASP B C 1
ATOM 4811 O O . ASP B 1 71 ? -18.641 47.875 31.328 1 42.25 71 ASP B O 1
ATOM 4815 N N . GLU B 1 72 ? -19.703 49.75 31.391 1 46.25 72 GLU B N 1
ATOM 4816 C CA . GLU B 1 72 ? -20.953 49.531 30.672 1 46.25 72 GLU B CA 1
ATOM 4817 C C . GLU B 1 72 ? -20.766 48.625 29.469 1 46.25 72 GLU B C 1
ATOM 4819 O O . GLU B 1 72 ? -21.641 47.812 29.156 1 46.25 72 GLU B O 1
ATOM 4824 N N . THR B 1 73 ? -19.734 48.625 28.828 1 51.09 73 THR B N 1
ATOM 4825 C CA . THR B 1 73 ? -19.406 47.875 27.625 1 51.09 73 THR B CA 1
ATOM 4826 C C . THR B 1 73 ? -19.188 46.406 27.969 1 51.09 73 THR B C 1
ATOM 4828 O O . THR B 1 73 ? -19.453 45.5 27.156 1 51.09 73 THR B O 1
ATOM 4831 N N . SER B 1 74 ? -18.812 46.156 29.234 1 60.88 74 SER B N 1
ATOM 4832 C CA . SER B 1 74 ? -18.531 44.812 29.703 1 60.88 74 SER B CA 1
ATOM 4833 C C . SER B 1 74 ? -19.812 44.062 30.031 1 60.88 74 SER B C 1
ATOM 4835 O O . SER B 1 74 ? -19.891 42.844 29.812 1 60.88 74 SER B O 1
ATOM 4837 N N . GLN B 1 75 ? -20.922 44.781 30.516 1 63.94 75 GLN B N 1
ATOM 4838 C CA . GLN B 1 75 ? -22.172 44.125 30.859 1 63.94 75 GLN B CA 1
ATOM 4839 C C . GLN B 1 75 ? -22.875 43.594 29.625 1 63.94 75 GLN B C 1
ATOM 4841 O O . GLN B 1 75 ? -23.422 42.5 29.641 1 63.94 75 GLN B O 1
ATOM 4846 N N . GLY B 1 76 ? -22.75 44.312 28.5 1 78.5 76 GLY B N 1
ATOM 4847 C CA . GLY B 1 76 ? -23.344 43.875 27.25 1 78.5 76 GLY B CA 1
ATOM 4848 C C . GLY B 1 76 ? -22.688 42.656 26.672 1 78.5 76 GLY B C 1
ATOM 4849 O O . GLY B 1 76 ? -23.375 41.719 26.25 1 78.5 76 GLY B O 1
ATOM 4850 N N . PHE B 1 77 ? -21.391 42.625 26.922 1 86.94 77 PHE B N 1
ATOM 4851 C CA . PHE B 1 77 ? -20.625 41.469 26.438 1 86.94 77 PHE B CA 1
ATOM 4852 C C . PHE B 1 77 ? -21 40.219 27.219 1 86.94 77 PHE B C 1
ATOM 4854 O O . PHE B 1 77 ? -21.266 39.156 26.625 1 86.94 77 PHE B O 1
ATOM 4861 N N . GLN B 1 78 ? -21.078 40.312 28.531 1 88.06 78 GLN B N 1
ATOM 4862 C CA . GLN B 1 78 ? -21.375 39.156 29.375 1 88.06 78 GLN B CA 1
ATOM 4863 C C . GLN B 1 78 ? -22.781 38.625 29.109 1 88.06 78 GLN B C 1
ATOM 4865 O O . GLN B 1 78 ? -23 37.406 29.109 1 88.06 78 GLN B O 1
ATOM 4870 N N . GLN B 1 79 ? -23.703 39.531 28.828 1 90.44 79 GLN B N 1
ATOM 4871 C CA . GLN B 1 79 ? -25.078 39.125 28.516 1 90.44 79 GLN B CA 1
ATOM 4872 C C . GLN B 1 79 ? -25.141 38.375 27.188 1 90.44 79 GLN B C 1
ATOM 4874 O O . GLN B 1 79 ? -25.844 37.344 27.078 1 90.44 79 GLN B O 1
ATOM 4879 N N . LEU B 1 80 ? -24.391 38.844 26.219 1 91.25 80 LEU B N 1
ATOM 4880 C CA . LEU B 1 80 ? -24.359 38.188 24.906 1 91.25 80 LEU B CA 1
ATOM 4881 C C . LEU B 1 80 ? -23.781 36.781 25.031 1 91.25 80 LEU B C 1
ATOM 4883 O O . LEU B 1 80 ? -24.328 35.844 24.453 1 91.25 80 LEU B O 1
ATOM 4887 N N . VAL B 1 81 ? -22.734 36.625 25.812 1 91.44 81 VAL B N 1
ATOM 4888 C CA . VAL B 1 81 ? -22.062 35.344 25.984 1 91.44 81 VAL B CA 1
ATOM 4889 C C . VAL B 1 81 ? -22.984 34.375 26.734 1 91.44 81 VAL B C 1
ATOM 4891 O O . VAL B 1 81 ? -23.109 33.188 26.359 1 91.44 81 VAL B O 1
ATOM 4894 N N . GLN B 1 82 ? -23.734 34.844 27.719 1 87.88 82 GLN B N 1
ATOM 4895 C CA . GLN B 1 82 ? -24.625 34.031 28.516 1 87.88 82 GLN B CA 1
ATOM 4896 C C . GLN B 1 82 ? -25.812 33.562 27.688 1 87.88 82 GLN B C 1
ATOM 4898 O O . GLN B 1 82 ? -26.312 32.438 27.875 1 87.88 82 GLN B O 1
ATOM 4903 N N . GLU B 1 83 ? -26.234 34.406 26.75 1 89.06 83 GLU B N 1
ATOM 4904 C CA . GLU B 1 83 ? -27.391 34.062 25.906 1 89.06 83 GLU B CA 1
ATOM 4905 C C . GLU B 1 83 ? -26.969 33.188 24.719 1 89.06 83 GLU B C 1
ATOM 4907 O O . GLU B 1 83 ? -27.828 32.719 23.969 1 89.06 83 GLU B O 1
ATOM 4912 N N . GLY B 1 84 ? -25.672 33 24.594 1 90.31 84 GLY B N 1
ATOM 4913 C CA . GLY B 1 84 ? -25.188 32.156 23.516 1 90.31 84 GLY B CA 1
ATOM 4914 C C . GLY B 1 84 ? -25.047 32.875 22.203 1 90.31 84 GLY B C 1
ATOM 4915 O O . GLY B 1 84 ? -24.984 32.25 21.141 1 90.31 84 GLY B O 1
ATOM 4916 N N . LYS B 1 85 ? -25.141 34.188 22.25 1 92.56 85 LYS B N 1
ATOM 4917 C CA . LYS B 1 85 ? -24.953 35 21.047 1 92.56 85 LYS B CA 1
ATOM 4918 C C . LYS B 1 85 ? -23.484 35.281 20.781 1 92.56 85 LYS B C 1
ATOM 4920 O O . LYS B 1 85 ? -23.047 36.438 20.812 1 92.56 85 LYS B O 1
ATOM 4925 N N . PHE B 1 86 ? -22.766 34.344 20.453 1 94.88 86 PHE B N 1
ATOM 4926 C CA . PHE B 1 86 ? -21.312 34.344 20.422 1 94.88 86 PHE B CA 1
ATOM 4927 C C . PHE B 1 86 ? -20.812 35.219 19.266 1 94.88 86 PHE B C 1
ATOM 4929 O O . PHE B 1 86 ? -19.828 35.938 19.406 1 94.88 86 PHE B O 1
ATOM 4936 N N . ARG B 1 87 ? -21.469 35.188 18.141 1 91.75 87 ARG B N 1
ATOM 4937 C CA . ARG B 1 87 ? -21.031 36 17 1 91.75 87 ARG B CA 1
ATOM 4938 C C . ARG B 1 87 ? -21.141 37.5 17.312 1 91.75 87 ARG B C 1
ATOM 4940 O O . ARG B 1 87 ? -20.219 38.25 17.031 1 91.75 87 ARG B O 1
ATOM 4947 N N . GLU B 1 88 ? -22.219 37.844 17.953 1 91.69 88 GLU B N 1
ATOM 4948 C CA . GLU B 1 88 ? -22.422 39.219 18.344 1 91.69 88 GLU B CA 1
ATOM 4949 C C . GLU B 1 88 ? -21.391 39.656 19.391 1 91.69 88 GLU B C 1
ATOM 4951 O O . GLU B 1 88 ? -20.891 40.781 19.359 1 91.69 88 GLU B O 1
ATOM 4956 N N . ALA B 1 89 ? -21.156 38.781 20.312 1 93.25 89 ALA B N 1
ATOM 4957 C CA . ALA B 1 89 ? -20.141 39.062 21.312 1 93.25 89 ALA B CA 1
ATOM 4958 C C . ALA B 1 89 ? -18.781 39.281 20.672 1 93.25 89 ALA B C 1
ATOM 4960 O O . ALA B 1 89 ? -18.047 40.188 21.062 1 93.25 89 ALA B O 1
ATOM 4961 N N . TYR B 1 90 ? -18.484 38.406 19.703 1 90.75 90 TYR B N 1
ATOM 4962 C CA . TYR B 1 90 ? -17.234 38.531 18.984 1 90.75 90 TYR B CA 1
ATOM 4963 C C . TYR B 1 90 ? -17.141 39.906 18.281 1 90.75 90 TYR B C 1
ATOM 4965 O O . TYR B 1 90 ? -16.109 40.562 18.344 1 90.75 90 TYR B O 1
ATOM 4973 N N . LEU B 1 91 ? -18.172 40.281 17.656 1 88.19 91 LEU B N 1
ATOM 4974 C CA . LEU B 1 91 ? -18.188 41.562 16.922 1 88.19 91 LEU B CA 1
ATOM 4975 C C . LEU B 1 91 ? -18.047 42.75 17.875 1 88.19 91 LEU B C 1
ATOM 4977 O O . LEU B 1 91 ? -17.359 43.719 17.562 1 88.19 91 LEU B O 1
ATOM 4981 N N . SER B 1 92 ? -18.625 42.594 18.984 1 88.5 92 SER B N 1
ATOM 4982 C CA . SER B 1 92 ? -18.516 43.656 20 1 88.5 92 SER B CA 1
ATOM 4983 C C . SER B 1 92 ? -17.078 43.781 20.484 1 88.5 92 SER B C 1
ATOM 4985 O O . SER B 1 92 ? -16.562 44.906 20.625 1 88.5 92 SER B O 1
ATOM 4987 N N . VAL B 1 93 ? -16.469 42.656 20.766 1 87.38 93 VAL B N 1
ATOM 4988 C CA . VAL B 1 93 ? -15.086 42.656 21.234 1 87.38 93 VAL B CA 1
ATOM 4989 C C . VAL B 1 93 ? -14.164 43.156 20.141 1 87.38 93 VAL B C 1
ATOM 4991 O O . VAL B 1 93 ? -13.234 43.938 20.406 1 87.38 93 VAL B O 1
ATOM 4994 N N . SER B 1 94 ? -14.43 42.781 18.891 1 83.88 94 SER B N 1
ATOM 4995 C CA . SER B 1 94 ? -13.609 43.188 17.766 1 83.88 94 SER B CA 1
ATOM 4996 C C . SER B 1 94 ? -13.695 44.688 17.531 1 83.88 94 SER B C 1
ATOM 4998 O O . SER B 1 94 ? -12.703 45.344 17.172 1 83.88 94 SER B O 1
ATOM 5000 N N . ALA B 1 95 ? -14.82 45.219 17.766 1 83.56 95 ALA B N 1
ATOM 5001 C CA . ALA B 1 95 ? -15 46.688 17.641 1 83.56 95 ALA B CA 1
ATOM 5002 C C . ALA B 1 95 ? -14.203 47.406 18.703 1 83.56 95 ALA B C 1
ATOM 5004 O O . ALA B 1 95 ? -13.57 48.438 18.422 1 83.56 95 ALA B O 1
ATOM 5005 N N . SER B 1 96 ? -14.219 46.875 19.906 1 83.56 96 SER B N 1
ATOM 5006 C CA . SER B 1 96 ? -13.453 47.5 21 1 83.56 96 SER B CA 1
ATOM 5007 C C . SER B 1 96 ? -11.953 47.375 20.75 1 83.56 96 SER B C 1
ATOM 5009 O O . SER B 1 96 ? -11.188 48.281 21.078 1 83.56 96 SER B O 1
ATOM 5011 N N . ALA B 1 97 ? -11.594 46.281 20.219 1 80.31 97 ALA B N 1
ATOM 5012 C CA . ALA B 1 97 ? -10.188 46.062 19.891 1 80.31 97 ALA B CA 1
ATOM 5013 C C . ALA B 1 97 ? -9.711 47.062 18.828 1 80.31 97 ALA B C 1
ATOM 5015 O O . ALA B 1 97 ? -8.578 47.531 18.891 1 80.31 97 ALA B O 1
ATOM 5016 N N . TRP B 1 98 ? -10.531 47.344 17.922 1 80.44 98 TRP B N 1
ATOM 5017 C CA . TRP B 1 98 ? -10.219 48.312 16.859 1 80.44 98 TRP B CA 1
ATOM 5018 C C . TRP B 1 98 ? -10.016 49.688 17.438 1 80.44 98 TRP B C 1
ATOM 5020 O O . TRP B 1 98 ? -9.266 50.5 16.891 1 80.44 98 TRP B O 1
ATOM 5030 N N . GLU B 1 99 ? -10.625 49.906 18.547 1 77.69 99 GLU B N 1
ATOM 5031 C CA . GLU B 1 99 ? -10.492 51.188 19.219 1 77.69 99 GLU B CA 1
ATOM 5032 C C . GLU B 1 99 ? -9.234 51.25 20.078 1 77.69 99 GLU B C 1
ATOM 5034 O O . GLU B 1 99 ? -8.938 52.281 20.703 1 77.69 99 GLU B O 1
ATOM 5039 N N . GLY B 1 100 ? -8.453 50.125 20.156 1 75.5 100 GLY B N 1
ATOM 5040 C CA . GLY B 1 100 ? -7.16 50.125 20.812 1 75.5 100 GLY B CA 1
ATOM 5041 C C . GLY B 1 100 ? -7.203 49.5 22.203 1 75.5 100 GLY B C 1
ATOM 5042 O O . GLY B 1 100 ? -6.211 49.531 22.938 1 75.5 100 GLY B O 1
ATOM 5043 N N . GLN B 1 101 ? -8.352 49.062 22.641 1 77.25 101 GLN B N 1
ATOM 5044 C CA . GLN B 1 101 ? -8.477 48.438 23.953 1 77.25 101 GLN B CA 1
ATOM 5045 C C . GLN B 1 101 ? -7.875 47.031 23.953 1 77.25 101 GLN B C 1
ATOM 5047 O O . GLN B 1 101 ? -7.848 46.344 22.922 1 77.25 101 GLN B O 1
ATOM 5052 N N . ASP B 1 102 ? -7.219 46.688 25.062 1 80.62 102 ASP B N 1
ATOM 5053 C CA . ASP B 1 102 ? -6.75 45.312 25.219 1 80.62 102 ASP B CA 1
ATOM 5054 C C . ASP B 1 102 ? -7.922 44.344 25.438 1 80.62 102 ASP B C 1
ATOM 5056 O O . ASP B 1 102 ? -8.484 44.281 26.531 1 80.62 102 ASP B O 1
ATOM 5060 N N . CYS B 1 103 ? -8.312 43.688 24.391 1 82.62 103 CYS B N 1
ATOM 5061 C CA . CYS B 1 103 ? -9.477 42.812 24.453 1 82.62 103 CYS B CA 1
ATOM 5062 C C . CYS B 1 103 ? -9.055 41.344 24.609 1 82.62 103 CYS B C 1
ATOM 5064 O O . CYS B 1 103 ? -9.828 40.438 24.312 1 82.62 103 CYS B O 1
ATOM 5066 N N . GLY B 1 104 ? -7.875 40.969 24.984 1 82 104 GLY B N 1
ATOM 5067 C CA . GLY B 1 104 ? -7.363 39.625 25.188 1 82 104 GLY B CA 1
ATOM 5068 C C . GLY B 1 104 ? -8.211 38.781 26.125 1 82 104 GLY B C 1
ATOM 5069 O O . GLY B 1 104 ? -8.672 37.688 25.766 1 82 104 GLY B O 1
ATOM 5070 N N . PRO B 1 105 ? -8.43 39.375 27.234 1 83.75 105 PRO B N 1
ATOM 5071 C CA . PRO B 1 105 ? -9.219 38.625 28.219 1 83.75 105 PRO B CA 1
ATOM 5072 C C . PRO B 1 105 ? -10.648 38.344 27.734 1 83.75 105 PRO B C 1
ATOM 5074 O O . PRO B 1 105 ? -11.219 37.281 28.047 1 83.75 105 PRO B O 1
ATOM 5077 N N . GLN B 1 106 ? -11.297 39.312 26.984 1 87.12 106 GLN B N 1
ATOM 5078 C CA . GLN B 1 106 ? -12.648 39.125 26.484 1 87.12 106 GLN B CA 1
ATOM 5079 C C . GLN B 1 106 ? -12.695 38 25.438 1 87.12 106 GLN B C 1
ATOM 5081 O O . GLN B 1 106 ? -13.625 37.188 25.422 1 87.12 106 GLN B O 1
ATOM 5086 N N . TYR B 1 107 ? -11.68 37.938 24.594 1 87.62 107 TYR B N 1
ATOM 5087 C CA . TYR B 1 107 ? -11.594 36.844 23.625 1 87.62 107 TYR B CA 1
ATOM 5088 C C . TYR B 1 107 ? -11.469 35.5 24.328 1 87.62 107 TYR B C 1
ATOM 5090 O O . TYR B 1 107 ? -12.094 34.531 23.922 1 87.62 107 TYR B O 1
ATOM 5098 N N . GLN B 1 108 ? -10.68 35.469 25.344 1 87.88 108 GLN B N 1
ATOM 5099 C CA . GLN B 1 108 ? -10.484 34.25 26.094 1 87.88 108 GLN B CA 1
ATOM 5100 C C . GLN B 1 108 ? -11.773 33.781 26.766 1 87.88 108 GLN B C 1
ATOM 5102 O O . GLN B 1 108 ? -12.094 32.594 26.781 1 87.88 108 GLN B O 1
ATOM 5107 N N . ALA B 1 109 ? -12.422 34.75 27.328 1 88.81 109 ALA B N 1
ATOM 5108 C CA . ALA B 1 109 ? -13.68 34.438 28 1 88.81 109 ALA B CA 1
ATOM 5109 C C . ALA B 1 109 ? -14.711 33.906 27 1 88.81 109 ALA B C 1
ATOM 5111 O O . ALA B 1 109 ? -15.477 33 27.297 1 88.81 109 ALA B O 1
ATOM 5112 N N . LEU B 1 110 ? -14.766 34.531 25.844 1 91.88 110 LEU B N 1
ATOM 5113 C CA . LEU B 1 110 ? -15.672 34.094 24.797 1 91.88 110 LEU B CA 1
ATOM 5114 C C . LEU B 1 110 ? -15.367 32.688 24.375 1 91.88 110 LEU B C 1
ATOM 5116 O O . LEU B 1 110 ? -16.266 31.844 24.266 1 91.88 110 LEU B O 1
ATOM 5120 N N . ALA B 1 111 ? -14.117 32.406 24.156 1 92.31 111 ALA B N 1
ATOM 5121 C CA . ALA B 1 111 ? -13.695 31.047 23.781 1 92.31 111 ALA B CA 1
ATOM 5122 C C . ALA B 1 111 ? -14.07 30.031 24.844 1 92.31 111 ALA B C 1
ATOM 5124 O O . ALA B 1 111 ? -14.602 28.969 24.547 1 92.31 111 ALA B O 1
ATOM 5125 N N . GLN B 1 112 ? -13.828 30.391 26 1 91.62 112 GLN B N 1
ATOM 5126 C CA . GLN B 1 112 ? -14.109 29.484 27.109 1 91.62 112 GLN B CA 1
ATOM 5127 C C . GLN B 1 112 ? -15.594 29.156 27.188 1 91.62 112 GLN B C 1
ATOM 5129 O O . GLN B 1 112 ? -15.961 28.016 27.469 1 91.62 112 GLN B O 1
ATOM 5134 N N . SER B 1 113 ? -16.375 30.125 27.016 1 94 113 SER B N 1
ATOM 5135 C CA . SER B 1 113 ? -17.828 29.891 27.031 1 94 113 SER B CA 1
ATOM 5136 C C . SER B 1 113 ? -18.266 29.016 25.875 1 94 113 SER B C 1
ATOM 5138 O O . SER B 1 113 ? -19.125 28.156 26.031 1 94 113 SER B O 1
ATOM 5140 N N . MET B 1 114 ? -17.734 29.234 24.703 1 95.12 114 MET B N 1
ATOM 5141 C CA . MET B 1 114 ? -18.031 28.406 23.547 1 95.12 114 MET B CA 1
ATOM 5142 C C . MET B 1 114 ? -17.656 26.953 23.812 1 95.12 114 MET B C 1
ATOM 5144 O O . MET B 1 114 ? -18.438 26.047 23.516 1 95.12 114 MET B O 1
ATOM 5148 N N . TRP B 1 115 ? -16.484 26.766 24.422 1 94.69 115 TRP B N 1
ATOM 5149 C CA . TRP B 1 115 ? -15.992 25.422 24.672 1 94.69 115 TRP B CA 1
ATOM 5150 C C . TRP B 1 115 ? -16.828 24.734 25.75 1 94.69 115 TRP B C 1
ATOM 5152 O O . TRP B 1 115 ? -17.031 23.516 25.688 1 94.69 115 TRP B O 1
ATOM 5162 N N . GLN B 1 116 ? -17.297 25.484 26.625 1 92.88 116 GLN B N 1
ATOM 5163 C CA . GLN B 1 116 ? -18.172 24.922 27.641 1 92.88 116 GLN B CA 1
ATOM 5164 C C . GLN B 1 116 ? -19.469 24.375 27.031 1 92.88 116 GLN B C 1
ATOM 5166 O O . GLN B 1 116 ? -19.969 23.328 27.453 1 92.88 116 GLN B O 1
ATOM 5171 N N . VAL B 1 117 ? -20.016 25.078 26.094 1 92.62 117 VAL B N 1
ATOM 5172 C CA . VAL B 1 117 ? -21.219 24.625 25.406 1 92.62 117 VAL B CA 1
ATOM 5173 C C . VAL B 1 117 ? -20.938 23.297 24.703 1 92.62 117 VAL B C 1
ATOM 5175 O O . VAL B 1 117 ? -21.734 22.359 24.797 1 92.62 117 VAL B O 1
ATOM 5178 N N . VAL B 1 118 ? -19.828 23.234 24.016 1 94.06 118 VAL B N 1
ATOM 5179 C CA . VAL B 1 118 ? -19.453 22.031 23.297 1 94.06 118 VAL B CA 1
ATOM 5180 C C . VAL B 1 118 ? -19.25 20.875 24.281 1 94.06 118 VAL B C 1
ATOM 5182 O O . VAL B 1 118 ? -19.719 19.75 24.031 1 94.06 118 VAL B O 1
ATOM 5185 N N . GLN B 1 119 ? -18.625 21.188 25.391 1 93.19 119 GLN B N 1
ATOM 5186 C CA . GLN B 1 119 ? -18.375 20.156 26.391 1 93.19 119 GLN B CA 1
ATOM 5187 C C . GLN B 1 119 ? -19.672 19.625 26.984 1 93.19 119 GLN B C 1
ATOM 5189 O O . GLN B 1 119 ? -19.797 18.422 27.234 1 93.19 119 GLN B O 1
ATOM 5194 N N . GLN B 1 120 ? -20.547 20.453 27.141 1 91.06 120 GLN B N 1
ATOM 5195 C CA . GLN B 1 120 ? -21.859 20.047 27.641 1 91.06 120 GLN B CA 1
ATOM 5196 C C . GLN B 1 120 ? -22.547 19.094 26.672 1 91.06 120 GLN B C 1
ATOM 5198 O O . GLN B 1 120 ? -23.156 18.109 27.094 1 91.06 120 GLN B O 1
ATOM 5203 N N . ALA B 1 121 ? -22.438 19.406 25.484 1 91.19 121 ALA B N 1
ATOM 5204 C CA . ALA B 1 121 ? -23.031 18.531 24.469 1 91.19 121 ALA B CA 1
ATOM 5205 C C . ALA B 1 121 ? -22.359 17.172 24.453 1 91.19 121 ALA B C 1
ATOM 5207 O O . ALA B 1 121 ? -23.016 16.141 24.328 1 91.19 121 ALA B O 1
ATOM 5208 N N . LEU B 1 122 ? -21.031 17.141 24.594 1 92.5 122 LEU B N 1
ATOM 5209 C CA . LEU B 1 122 ? -20.266 15.906 24.562 1 92.5 122 LEU B CA 1
ATOM 5210 C C . LEU B 1 122 ? -20.578 15.039 25.781 1 92.5 122 LEU B C 1
ATOM 5212 O O . LEU B 1 122 ? -20.5 13.812 25.703 1 92.5 122 LEU B O 1
ATOM 5216 N N . GLU B 1 123 ? -20.859 15.609 26.875 1 87.12 123 GLU B N 1
ATOM 5217 C CA . GLU B 1 123 ? -21.141 14.875 28.109 1 87.12 123 GLU B CA 1
ATOM 5218 C C . GLU B 1 123 ? -22.578 14.344 28.094 1 87.12 123 GLU B C 1
ATOM 5220 O O . GLU B 1 123 ? -22.938 13.5 28.938 1 87.12 123 GLU B O 1
ATOM 5225 N N . GLY B 1 124 ? -23.297 14.508 27.031 1 75.31 124 GLY B N 1
ATOM 5226 C CA . GLY B 1 124 ? -24.594 13.898 26.828 1 75.31 124 GLY B CA 1
ATOM 5227 C C . GLY B 1 124 ? -25.688 14.547 27.672 1 75.31 124 GLY B C 1
ATOM 5228 O O . GLY B 1 124 ? -26.703 13.914 27.969 1 75.31 124 GLY B O 1
ATOM 5229 N N . VAL B 1 125 ? -25.391 15.555 28.172 1 64.06 125 VAL B N 1
ATOM 5230 C CA . VAL B 1 125 ? -26.469 16.156 28.953 1 64.06 125 VAL B CA 1
ATOM 5231 C C . VAL B 1 125 ? -27.672 16.453 28.062 1 64.06 125 VAL B C 1
ATOM 5233 O O . VAL B 1 125 ? -27.516 17.062 27 1 64.06 125 VAL B O 1
ATOM 5236 N N . ARG B 1 126 ? -28.562 15.477 27.891 1 58.56 126 ARG B N 1
ATOM 5237 C CA . ARG B 1 126 ? -29.797 15.523 27.109 1 58.56 126 ARG B CA 1
ATOM 5238 C C . ARG B 1 126 ? -30.266 16.953 26.906 1 58.56 126 ARG B C 1
ATOM 5240 O O . ARG B 1 126 ? -30.875 17.547 27.812 1 58.56 126 ARG B O 1
ATOM 5247 N N . HIS B 1 127 ? -29.422 17.766 26.406 1 58.75 127 HIS B N 1
ATOM 5248 C CA . HIS B 1 127 ? -29.953 19.125 26.562 1 58.75 127 HIS B CA 1
ATOM 5249 C C . HIS B 1 127 ? -30.844 19.5 25.391 1 58.75 127 HIS B C 1
ATOM 5251 O O . HIS B 1 127 ? -30.672 18.984 24.281 1 58.75 127 HIS B O 1
ATOM 5257 N N . GLY B 1 128 ? -31.953 20 25.578 1 66.75 128 GLY B N 1
ATOM 5258 C CA . GLY B 1 128 ? -33.094 20.609 24.906 1 66.75 128 GLY B CA 1
ATOM 5259 C C . GLY B 1 128 ? -32.688 21.484 23.734 1 66.75 128 GLY B C 1
ATOM 5260 O O . GLY B 1 128 ? -31.531 21.484 23.328 1 66.75 128 GLY B O 1
ATOM 5261 N N . GLN B 1 129 ? -33.438 22.016 23.047 1 77.25 129 GLN B N 1
ATOM 5262 C CA . GLN B 1 129 ? -33.406 22.906 21.891 1 77.25 129 GLN B CA 1
ATOM 5263 C C . GLN B 1 129 ? -32.469 24.094 22.125 1 77.25 129 GLN B C 1
ATOM 5265 O O . GLN B 1 129 ? -31.812 24.547 21.203 1 77.25 129 GLN B O 1
ATOM 5270 N N . GLU B 1 130 ? -32.25 24.391 23.391 1 83.19 130 GLU B N 1
ATOM 5271 C CA . GLU B 1 130 ? -31.406 25.547 23.703 1 83.19 130 GLU B CA 1
ATOM 5272 C C . GLU B 1 130 ? -29.938 25.25 23.453 1 83.19 130 GLU B C 1
ATOM 5274 O O . GLU B 1 130 ? -29.219 26.078 22.891 1 83.19 130 GLU B O 1
ATOM 5279 N N . LEU B 1 131 ? -29.547 24.094 23.859 1 86.88 131 LEU B N 1
ATOM 5280 C CA . LEU B 1 131 ? -28.156 23.719 23.672 1 86.88 131 LEU B CA 1
ATOM 5281 C C . LEU B 1 131 ? -27.828 23.594 22.188 1 86.88 131 LEU B C 1
ATOM 5283 O O . LEU B 1 131 ? -26.719 23.969 21.75 1 86.88 131 LEU B O 1
ATOM 5287 N N . GLU B 1 132 ? -28.812 23.203 21.438 1 87.19 132 GLU B N 1
ATOM 5288 C CA . GLU B 1 132 ? -28.609 23.047 20 1 87.19 132 GLU B CA 1
ATOM 5289 C C . GLU B 1 132 ? -28.375 24.406 19.328 1 87.19 132 GLU B C 1
ATOM 5291 O O . GLU B 1 132 ? -27.516 24.531 18.453 1 87.19 132 GLU B O 1
ATOM 5296 N N . LEU B 1 133 ? -29.062 25.328 19.812 1 88.44 133 LEU B N 1
ATOM 5297 C CA . LEU B 1 133 ? -28.922 26.672 19.25 1 88.44 133 LEU B CA 1
ATOM 5298 C C . LEU B 1 133 ? -27.562 27.281 19.609 1 88.44 133 LEU B C 1
ATOM 5300 O O . LEU B 1 133 ? -26.938 27.922 18.781 1 88.44 133 LEU B O 1
ATOM 5304 N N . LYS B 1 134 ? -27.266 27.047 20.844 1 91.38 134 LYS B N 1
ATOM 5305 C CA . LYS B 1 134 ? -25.969 27.547 21.266 1 91.38 134 LYS B CA 1
ATOM 5306 C C . LYS B 1 134 ? -24.828 26.875 20.484 1 91.38 134 LYS B C 1
ATOM 5308 O O . LYS B 1 134 ? -23.844 27.516 20.141 1 91.38 134 LYS B O 1
ATOM 5313 N N . LEU B 1 135 ? -25.016 25.625 20.25 1 92.56 135 LEU B N 1
ATOM 5314 C CA . LEU B 1 135 ? -24.016 24.875 19.484 1 92.56 135 LEU B CA 1
ATOM 5315 C C . LEU B 1 135 ? -23.891 25.422 18.062 1 92.56 135 LEU B C 1
ATOM 5317 O O . LEU B 1 135 ? -22.781 25.578 17.547 1 92.56 135 LEU B O 1
ATOM 5321 N N . GLN B 1 136 ? -24.953 25.75 17.5 1 91.75 136 GLN B N 1
ATOM 5322 C CA . GLN B 1 136 ? -24.938 26.312 16.156 1 91.75 136 GLN B CA 1
ATOM 5323 C C . GLN B 1 136 ? -24.266 27.688 16.141 1 91.75 136 GLN B C 1
ATOM 5325 O O . GLN B 1 136 ? -23.547 28.016 15.203 1 91.75 136 GLN B O 1
ATOM 5330 N N . ALA B 1 137 ? -24.469 28.359 17.188 1 93.81 137 ALA B N 1
ATOM 5331 C CA . ALA B 1 137 ? -23.828 29.672 17.312 1 93.81 137 ALA B CA 1
ATOM 5332 C C . ALA B 1 137 ? -22.312 29.531 17.406 1 93.81 137 ALA B C 1
ATOM 5334 O O . ALA B 1 137 ? -21.578 30.359 16.859 1 93.81 137 ALA B O 1
ATOM 5335 N N . VAL B 1 138 ? -21.922 28.547 18.188 1 94.69 138 VAL B N 1
ATOM 5336 C CA . VAL B 1 138 ? -20.5 28.281 18.297 1 94.69 138 VAL B CA 1
ATOM 5337 C C . VAL B 1 138 ? -19.906 28 16.906 1 94.69 138 VAL B C 1
ATOM 5339 O O . VAL B 1 138 ? -18.906 28.609 16.516 1 94.69 138 VAL B O 1
ATOM 5342 N N . LEU B 1 139 ? -20.594 27.141 16.141 1 93.94 139 LEU B N 1
ATOM 5343 C CA . LEU B 1 139 ? -20.094 26.75 14.836 1 93.94 139 LEU B CA 1
ATOM 5344 C C . LEU B 1 139 ? -20.109 27.922 13.867 1 93.94 139 LEU B C 1
ATOM 5346 O O . LEU B 1 139 ? -19.156 28.125 13.109 1 93.94 139 LEU B O 1
ATOM 5350 N N . ASP B 1 140 ? -21.078 28.719 13.961 1 92.19 140 ASP B N 1
ATOM 5351 C CA . ASP B 1 140 ? -21.172 29.906 13.117 1 92.19 140 ASP B CA 1
ATOM 5352 C C . ASP B 1 140 ? -20.031 30.891 13.414 1 92.19 140 ASP B C 1
ATOM 5354 O O . ASP B 1 140 ? -19.469 31.484 12.5 1 92.19 140 ASP B O 1
ATOM 5358 N N . THR B 1 141 ? -19.766 31.031 14.641 1 91.88 141 THR B N 1
ATOM 5359 C CA . THR B 1 141 ? -18.719 31.953 15.062 1 91.88 141 THR B CA 1
ATOM 5360 C C . THR B 1 141 ? -17.344 31.469 14.609 1 91.88 141 THR B C 1
ATOM 5362 O O . THR B 1 141 ? -16.547 32.25 14.078 1 91.88 141 THR B O 1
ATOM 5365 N N . VAL B 1 142 ? -17.141 30.188 14.828 1 90.75 142 VAL B N 1
ATOM 5366 C CA . VAL B 1 142 ? -15.859 29.609 14.43 1 90.75 142 VAL B CA 1
ATOM 5367 C C . VAL B 1 142 ? -15.688 29.703 12.922 1 90.75 142 VAL B C 1
ATOM 5369 O O . VAL B 1 142 ? -14.617 30.062 12.43 1 90.75 142 VAL B O 1
ATOM 5372 N N . GLU B 1 143 ? -16.703 29.453 12.148 1 87.25 143 GLU B N 1
ATOM 5373 C CA . GLU B 1 143 ? -16.656 29.531 10.688 1 87.25 143 GLU B CA 1
ATOM 5374 C C . GLU B 1 143 ? -16.438 30.969 10.227 1 87.25 143 GLU B C 1
ATOM 5376 O O . GLU B 1 143 ? -15.68 31.219 9.289 1 87.25 143 GLU B O 1
ATOM 5381 N N . TYR B 1 144 ? -17.078 31.859 10.93 1 85.38 144 TYR B N 1
ATOM 5382 C CA . TYR B 1 144 ? -16.969 33.281 10.594 1 85.38 144 TYR B CA 1
ATOM 5383 C C . TYR B 1 144 ? -15.547 33.781 10.781 1 85.38 144 TYR B C 1
ATOM 5385 O O . TYR B 1 144 ? -15.047 34.562 9.977 1 85.38 144 TYR B O 1
ATOM 5393 N N . THR B 1 145 ? -14.922 33.344 11.828 1 83.06 145 THR B N 1
ATOM 5394 C CA . THR B 1 145 ? -13.602 33.844 12.172 1 83.06 145 THR B CA 1
ATOM 5395 C C . THR B 1 145 ? -12.523 33.188 11.312 1 83.06 145 THR B C 1
ATOM 5397 O O . THR B 1 145 ? -11.43 33.75 11.156 1 83.06 145 THR B O 1
ATOM 5400 N N . GLN B 1 146 ? -12.781 32.031 10.781 1 75.62 146 GLN B N 1
ATOM 5401 C CA . GLN B 1 146 ? -11.828 31.344 9.914 1 75.62 146 GLN B CA 1
ATOM 5402 C C . GLN B 1 146 ? -11.742 32.031 8.547 1 75.62 146 GLN B C 1
ATOM 5404 O O . GLN B 1 146 ? -10.68 32.031 7.926 1 75.62 146 GLN B O 1
ATOM 5409 N N . ASP B 1 147 ? -12.719 32.531 7.855 1 64 147 ASP B N 1
ATOM 5410 C CA . ASP B 1 147 ? -12.781 33.125 6.523 1 64 147 ASP B CA 1
ATOM 5411 C C . ASP B 1 147 ? -12.258 34.531 6.531 1 64 147 ASP B C 1
ATOM 5413 O O . ASP B 1 147 ? -11.977 35.125 5.477 1 64 147 ASP B O 1
ATOM 5417 N N . LYS B 1 148 ? -12.133 35.156 7.594 1 58.38 148 LYS B N 1
ATOM 5418 C CA . LYS B 1 148 ? -11.703 36.562 7.602 1 58.38 148 LYS B CA 1
ATOM 5419 C C . LYS B 1 148 ? -10.18 36.656 7.613 1 58.38 148 LYS B C 1
ATOM 5421 O O . LYS B 1 148 ? -9.508 35.938 8.328 1 58.38 148 LYS B O 1
ATOM 5426 N N . PRO B 1 149 ? -9.594 37.312 6.418 1 49.84 149 PRO B N 1
ATOM 5427 C CA . PRO B 1 149 ? -8.156 37.594 6.41 1 49.84 149 PRO B CA 1
ATOM 5428 C C . PRO B 1 149 ? -7.66 38.156 7.742 1 49.84 149 PRO B C 1
ATOM 5430 O O . PRO B 1 149 ? -8.422 38.812 8.469 1 49.84 149 PRO B O 1
ATOM 5433 N N . PRO B 1 150 ? -6.566 37.625 8.234 1 48.62 150 PRO B N 1
ATOM 5434 C CA . PRO B 1 150 ? -6.109 38.25 9.469 1 48.62 150 PRO B CA 1
ATOM 5435 C C . PRO B 1 150 ? -6.211 39.781 9.43 1 48.62 150 PRO B C 1
ATOM 5437 O O . PRO B 1 150 ? -5.621 40.406 8.555 1 48.62 150 PRO B O 1
ATOM 5440 N N . SER B 1 151 ? -7.238 40.438 9.383 1 41.25 151 SER B N 1
ATOM 5441 C CA . SER B 1 151 ? -7.227 41.875 9.445 1 41.25 151 SER B CA 1
ATOM 5442 C C . SER B 1 151 ? -5.945 42.406 10.094 1 41.25 151 SER B C 1
ATOM 5444 O O . SER B 1 151 ? -5.324 41.719 10.898 1 41.25 151 SER B O 1
ATOM 5446 N N . LEU B 1 152 ? -5.301 43.5 9.492 1 40.78 152 LEU B N 1
ATOM 5447 C CA . LEU B 1 152 ? -4.238 44.281 10.109 1 40.78 152 LEU B CA 1
ATOM 5448 C C . LEU B 1 152 ? -4.344 44.219 11.633 1 40.78 152 LEU B C 1
ATOM 5450 O O . LEU B 1 152 ? -3.406 44.625 12.336 1 40.78 152 LEU B O 1
ATOM 5454 N N . GLU B 1 153 ? -5.539 44.406 12.156 1 39.91 153 GLU B N 1
ATOM 5455 C CA . GLU B 1 153 ? -5.855 44.5 13.578 1 39.91 153 GLU B CA 1
ATOM 5456 C C . GLU B 1 153 ? -5.285 43.312 14.359 1 39.91 153 GLU B C 1
ATOM 5458 O O . GLU B 1 153 ? -5.039 43.438 15.562 1 39.91 153 GLU B O 1
ATOM 5463 N N . ALA B 1 154 ? -5.27 42.219 13.758 1 41.59 154 ALA B N 1
ATOM 5464 C CA . ALA B 1 154 ? -4.789 41 14.398 1 41.59 154 ALA B CA 1
ATOM 5465 C C . ALA B 1 154 ? -3.273 41.031 14.586 1 41.59 154 ALA B C 1
ATOM 5467 O O . ALA B 1 154 ? -2.67 40.062 15.016 1 41.59 154 ALA B O 1
ATOM 5468 N N . GLY B 1 155 ? -2.656 41.875 14.047 1 38.38 155 GLY B N 1
ATOM 5469 C CA . GLY B 1 155 ? -1.282 42.094 14.469 1 38.38 155 GLY B CA 1
ATOM 5470 C C . GLY B 1 155 ? -1.134 42.188 15.977 1 38.38 155 GLY B C 1
ATOM 5471 O O . GLY B 1 155 ? -0.123 41.75 16.531 1 38.38 155 GLY B O 1
ATOM 5472 N N . THR B 1 156 ? -1.811 43.25 16.516 1 36.22 156 THR B N 1
ATOM 5473 C CA . THR B 1 156 ? -1.8 43.438 17.953 1 36.22 156 THR B CA 1
ATOM 5474 C C . THR B 1 156 ? -2.475 42.25 18.641 1 36.22 156 THR B C 1
ATOM 5476 O O . THR B 1 156 ? -2.465 42.125 19.875 1 36.22 156 THR B O 1
ATOM 5479 N N . LEU B 1 157 ? -3.641 41.875 18.141 1 42.03 157 LEU B N 1
ATOM 5480 C CA . LEU B 1 157 ? -4.133 40.719 18.906 1 42.03 157 LEU B CA 1
ATOM 5481 C C . LEU B 1 157 ? -3.135 39.594 18.891 1 42.03 157 LEU B C 1
ATOM 5483 O O . LEU B 1 157 ? -3.051 38.844 17.891 1 42.03 157 LEU B O 1
ATOM 5487 N N . GLU B 1 158 ? -2.086 39.969 19.125 1 40.22 158 GLU B N 1
ATOM 5488 C CA . GLU B 1 158 ? -0.87 39.188 19.312 1 40.22 158 GLU B CA 1
ATOM 5489 C C . GLU B 1 158 ? -1.183 37.719 19.391 1 40.22 158 GLU B C 1
ATOM 5491 O O . GLU B 1 158 ? -0.435 36.875 18.859 1 40.22 158 GLU B O 1
ATOM 5496 N N . ASP B 1 159 ? -1.829 37.344 20.484 1 44.06 159 ASP B N 1
ATOM 5497 C CA . ASP B 1 159 ? -1.791 35.938 20.922 1 44.06 159 ASP B CA 1
ATOM 5498 C C . ASP B 1 159 ? -2.691 35.062 20.062 1 44.06 159 ASP B C 1
ATOM 5500 O O . ASP B 1 159 ? -3.816 34.75 20.453 1 44.06 159 ASP B O 1
ATOM 5504 N N . GLY B 1 160 ? -2.793 35.25 18.578 1 54.97 160 GLY B N 1
ATOM 5505 C CA . GLY B 1 160 ? -3.082 34.188 17.656 1 54.97 160 GLY B CA 1
ATOM 5506 C C . GLY B 1 160 ? -4.18 33.25 18.125 1 54.97 160 GLY B C 1
ATOM 5507 O O . GLY B 1 160 ? -4.27 32.094 17.688 1 54.97 160 GLY B O 1
ATOM 5508 N N . THR B 1 161 ? -4.953 33.781 19.094 1 62.16 161 THR B N 1
ATOM 5509 C CA . THR B 1 161 ? -5.84 32.906 19.828 1 62.16 161 THR B CA 1
ATOM 5510 C C . THR B 1 161 ? -7.098 32.594 19.016 1 62.16 161 THR B C 1
ATOM 5512 O O . THR B 1 161 ? -7.535 31.438 18.938 1 62.16 161 THR B O 1
ATOM 5515 N N . VAL B 1 162 ? -7.738 33.812 18.203 1 75.44 162 VAL B N 1
ATOM 5516 C CA . VAL B 1 162 ? -8.992 33.594 17.5 1 75.44 162 VAL B CA 1
ATOM 5517 C C . VAL B 1 162 ? -8.766 32.688 16.297 1 75.44 162 VAL B C 1
ATOM 5519 O O . VAL B 1 162 ? -9.602 31.828 15.977 1 75.44 162 VAL B O 1
ATOM 5522 N N . ALA B 1 163 ? -7.629 32.875 15.719 1 71.12 163 ALA B N 1
ATOM 5523 C CA . ALA B 1 163 ? -7.281 32.094 14.539 1 71.12 163 ALA B CA 1
ATOM 5524 C C . ALA B 1 163 ? -7.168 30.609 14.891 1 71.12 163 ALA B C 1
ATOM 5526 O O . ALA B 1 163 ? -7.234 29.75 14.008 1 71.12 163 ALA B O 1
ATOM 5527 N N . THR B 1 164 ? -7.148 30.406 16.188 1 79.44 164 THR B N 1
ATOM 5528 C CA . THR B 1 164 ? -6.914 29.031 16.594 1 79.44 164 THR B CA 1
ATOM 5529 C C . THR B 1 164 ? -8.211 28.375 17.062 1 79.44 164 THR B C 1
ATOM 5531 O O . THR B 1 164 ? -8.219 27.219 17.484 1 79.44 164 THR B O 1
ATOM 5534 N N . TRP B 1 165 ? -9.32 29.125 17.016 1 87.56 165 TRP B N 1
ATOM 5535 C CA . TRP B 1 165 ? -10.562 28.609 17.578 1 87.56 165 TRP B CA 1
ATOM 5536 C C . TRP B 1 165 ? -10.992 27.328 16.859 1 87.56 165 TRP B C 1
ATOM 5538 O O . TRP B 1 165 ? -11.438 26.375 17.5 1 87.56 165 TRP B O 1
ATOM 5548 N N . GLY B 1 166 ? -10.859 27.359 15.531 1 85.19 166 GLY B N 1
ATOM 5549 C CA . GLY B 1 166 ? -11.195 26.141 14.789 1 85.19 166 GLY B CA 1
ATOM 5550 C C . GLY B 1 166 ? -10.391 24.938 15.227 1 85.19 166 GLY B C 1
ATOM 5551 O O . GLY B 1 166 ? -10.953 23.859 15.453 1 85.19 166 GLY B O 1
ATOM 5552 N N . SER B 1 167 ? -9.141 25.172 15.383 1 84.12 167 SER B N 1
ATOM 5553 C CA . SER B 1 167 ? -8.258 24.078 15.805 1 84.12 167 SER B CA 1
ATOM 5554 C C . SER B 1 167 ? -8.547 23.656 17.25 1 84.12 167 SER B C 1
ATOM 5556 O O . SER B 1 167 ? -8.43 22.484 17.578 1 84.12 167 SER B O 1
ATOM 5558 N N . GLN B 1 168 ? -8.867 24.656 18.047 1 87.88 168 GLN B N 1
ATOM 5559 C CA . GLN B 1 168 ? -9.188 24.344 19.438 1 87.88 168 GLN B CA 1
ATOM 5560 C C . GLN B 1 168 ? -10.453 23.5 19.531 1 87.88 168 GLN B C 1
ATOM 5562 O O . GLN B 1 168 ? -10.523 22.562 20.344 1 87.88 168 GLN B O 1
ATOM 5567 N N . LEU B 1 169 ? -11.391 23.859 18.734 1 92 169 LEU B N 1
ATOM 5568 C CA . LEU B 1 169 ? -12.609 23.062 18.703 1 92 169 LEU B CA 1
ATOM 5569 C C . LEU B 1 169 ? -12.312 21.625 18.297 1 92 169 LEU B C 1
ATOM 5571 O O . LEU B 1 169 ? -12.758 20.688 18.969 1 92 169 LEU B O 1
ATOM 5575 N N . GLU B 1 170 ? -11.57 21.484 17.266 1 90.12 170 GLU B N 1
ATOM 5576 C CA . GLU B 1 170 ? -11.219 20.141 16.781 1 90.12 170 GLU B CA 1
ATOM 5577 C C . GLU B 1 170 ? -10.461 19.359 17.859 1 90.12 170 GLU B C 1
ATOM 5579 O O . GLU B 1 170 ? -10.664 18.156 18 1 90.12 170 GLU B O 1
ATOM 5584 N N . ARG B 1 171 ? -9.648 20.047 18.531 1 88.62 171 ARG B N 1
ATOM 5585 C CA . ARG B 1 171 ? -8.883 19.391 19.578 1 88.62 171 ARG B CA 1
ATOM 5586 C C . ARG B 1 171 ? -9.805 18.875 20.688 1 88.62 171 ARG B C 1
ATOM 5588 O O . ARG B 1 171 ? -9.594 17.797 21.219 1 88.62 171 ARG B O 1
ATOM 5595 N N . LEU B 1 172 ? -10.727 19.688 20.984 1 92.94 172 LEU B N 1
ATOM 5596 C CA . LEU B 1 172 ? -11.688 19.297 22 1 92.94 172 LEU B CA 1
ATOM 5597 C C . LEU B 1 172 ? -12.445 18.047 21.562 1 92.94 172 LEU B C 1
ATOM 5599 O O . LEU B 1 172 ? -12.625 17.125 22.375 1 92.94 172 LEU B O 1
ATOM 5603 N N . LEU B 1 173 ? -12.867 18.047 20.375 1 94.88 173 LEU B N 1
ATOM 5604 C CA . LEU B 1 173 ? -13.602 16.906 19.844 1 94.88 173 LEU B CA 1
ATOM 5605 C C . LEU B 1 173 ? -12.711 15.672 19.766 1 94.88 173 LEU B C 1
ATOM 5607 O O . LEU B 1 173 ? -13.141 14.57 20.109 1 94.88 173 LEU B O 1
ATOM 5611 N N . ARG B 1 174 ? -11.523 15.859 19.375 1 93.5 174 ARG B N 1
ATOM 5612 C CA . ARG B 1 174 ? -10.578 14.758 19.266 1 93.5 174 ARG B CA 1
ATOM 5613 C C . ARG B 1 174 ? -10.266 14.156 20.625 1 93.5 174 ARG B C 1
ATOM 5615 O O . ARG B 1 174 ? -10.164 12.938 20.766 1 93.5 174 ARG B O 1
ATOM 5622 N N . ASN B 1 175 ? -10.133 15.016 21.562 1 93.12 175 ASN B N 1
ATOM 5623 C CA . ASN B 1 175 ? -9.867 14.547 22.906 1 93.12 175 ASN B CA 1
ATOM 5624 C C . ASN B 1 175 ? -11 13.672 23.438 1 93.12 175 ASN B C 1
ATOM 5626 O O . ASN B 1 175 ? -10.75 12.656 24.094 1 93.12 175 ASN B O 1
ATOM 5630 N N . ASP B 1 176 ? -12.117 14.078 23.156 1 95.56 176 ASP B N 1
ATOM 5631 C CA . ASP B 1 176 ? -13.266 13.273 23.562 1 95.56 176 ASP B CA 1
ATOM 5632 C C . ASP B 1 176 ? -13.25 11.914 22.859 1 95.56 176 ASP B C 1
ATOM 5634 O O . ASP B 1 176 ? -13.477 10.883 23.5 1 95.56 176 ASP B O 1
ATOM 5638 N N . ALA B 1 177 ? -13.031 11.953 21.578 1 95.56 177 ALA B N 1
ATOM 5639 C CA . ALA B 1 177 ? -12.953 10.711 20.812 1 95.56 177 ALA B CA 1
ATOM 5640 C C . ALA B 1 177 ? -11.867 9.789 21.359 1 95.56 177 ALA B C 1
ATOM 5642 O O . ALA B 1 177 ? -12.078 8.578 21.484 1 95.56 177 ALA B O 1
ATOM 5643 N N . GLU B 1 178 ? -10.711 10.398 21.672 1 94.94 178 GLU B N 1
ATOM 5644 C CA . GLU B 1 178 ? -9.602 9.609 22.203 1 94.94 178 GLU B CA 1
ATOM 5645 C C . GLU B 1 178 ? -9.961 8.953 23.531 1 94.94 178 GLU B C 1
ATOM 5647 O O . GLU B 1 178 ? -9.508 7.848 23.828 1 94.94 178 GLU B O 1
ATOM 5652 N N . ALA B 1 179 ? -10.695 9.625 24.25 1 94.94 179 ALA B N 1
ATOM 5653 C CA . ALA B 1 179 ? -11.109 9.094 25.547 1 94.94 179 ALA B CA 1
ATOM 5654 C C . ALA B 1 179 ? -12.109 7.953 25.391 1 94.94 179 ALA B C 1
ATOM 5656 O O . ALA B 1 179 ? -12.156 7.035 26.203 1 94.94 179 ALA B O 1
ATOM 5657 N N . ARG B 1 180 ? -12.844 7.949 24.328 1 94.81 180 ARG B N 1
ATOM 5658 C CA . ARG B 1 180 ? -13.914 6.98 24.141 1 94.81 180 ARG B CA 1
ATOM 5659 C C . ARG B 1 180 ? -13.414 5.734 23.422 1 94.81 180 ARG B C 1
ATOM 5661 O O . ARG B 1 180 ? -13.945 4.641 23.625 1 94.81 180 ARG B O 1
ATOM 5668 N N . VAL B 1 181 ? -12.5 5.867 22.562 1 96.88 181 VAL B N 1
ATOM 5669 C CA . VAL B 1 181 ? -11.953 4.73 21.812 1 96.88 181 VAL B CA 1
ATOM 5670 C C . VAL B 1 181 ? -10.867 4.051 22.641 1 96.88 181 VAL B C 1
ATOM 5672 O O . VAL B 1 181 ? -9.859 4.672 22.984 1 96.88 181 VAL B O 1
ATOM 5675 N N . PRO B 1 182 ? -10.945 2.812 22.922 1 96 182 PRO B N 1
ATOM 5676 C CA . PRO B 1 182 ? -9.992 2.123 23.797 1 96 182 PRO B CA 1
ATOM 5677 C C . PRO B 1 182 ? -8.609 1.985 23.172 1 96 182 PRO B C 1
ATOM 5679 O O . PRO B 1 182 ? -8.484 1.979 21.938 1 96 182 PRO B O 1
ATOM 5682 N N . THR B 1 183 ? -7.645 1.88 24.031 1 94.44 183 THR B N 1
ATOM 5683 C CA . THR B 1 183 ? -6.266 1.646 23.609 1 94.44 183 THR B CA 1
ATOM 5684 C C . THR B 1 183 ? -5.895 0.174 23.781 1 94.44 183 THR B C 1
ATOM 5686 O O . THR B 1 183 ? -6.32 -0.475 24.734 1 94.44 183 THR B O 1
ATOM 5689 N N . TRP B 1 184 ? -5.086 -0.304 22.859 1 93 184 TRP B N 1
ATOM 5690 C CA . TRP B 1 184 ? -4.699 -1.71 22.859 1 93 184 TRP B CA 1
ATOM 5691 C C . TRP B 1 184 ? -3.654 -1.994 23.938 1 93 184 TRP B C 1
ATOM 5693 O O . TRP B 1 184 ? -2.668 -1.264 24.062 1 93 184 TRP B O 1
ATOM 5703 N N . ASP B 1 185 ? -3.955 -3.018 24.641 1 89.81 185 ASP B N 1
ATOM 5704 C CA . ASP B 1 185 ? -2.99 -3.605 25.562 1 89.81 185 ASP B CA 1
ATOM 5705 C C . ASP B 1 185 ? -2.418 -4.906 25.016 1 89.81 185 ASP B C 1
ATOM 5707 O O . ASP B 1 185 ? -3.127 -5.906 24.891 1 89.81 185 ASP B O 1
ATOM 5711 N N . PRO B 1 186 ? -1.184 -4.902 24.734 1 84.56 186 PRO B N 1
ATOM 5712 C CA . PRO B 1 186 ? -0.572 -6.082 24.109 1 84.56 186 PRO B CA 1
ATOM 5713 C C . PRO B 1 186 ? -0.731 -7.34 24.969 1 84.56 186 PRO B C 1
ATOM 5715 O O . PRO B 1 186 ? -0.559 -8.453 24.453 1 84.56 186 PRO B O 1
ATOM 5718 N N . ARG B 1 187 ? -0.958 -7.184 26.328 1 85.88 187 ARG B N 1
ATOM 5719 C CA . ARG B 1 187 ? -1.137 -8.328 27.219 1 85.88 187 ARG B CA 1
ATOM 5720 C C . ARG B 1 187 ? -2.547 -8.898 27.109 1 85.88 187 ARG B C 1
ATOM 5722 O O . ARG B 1 187 ? -2.836 -9.969 27.641 1 85.88 187 ARG B O 1
ATOM 5729 N N . GLY B 1 188 ? -3.445 -8.25 26.297 1 86.88 188 GLY B N 1
ATOM 5730 C CA . GLY B 1 188 ? -4.836 -8.656 26.203 1 86.88 188 GLY B CA 1
ATOM 5731 C C . GLY B 1 188 ? -5.105 -9.57 25.016 1 86.88 188 GLY B C 1
ATOM 5732 O O . GLY B 1 188 ? -4.176 -9.969 24.312 1 86.88 188 GLY B O 1
ATOM 5733 N N . LYS B 1 189 ? -6.43 -9.938 25.031 1 91.06 189 LYS B N 1
ATOM 5734 C CA . LYS B 1 189 ? -6.879 -10.781 23.922 1 91.06 189 LYS B CA 1
ATOM 5735 C C . LYS B 1 189 ? -7.492 -9.938 22.812 1 91.06 189 LYS B C 1
ATOM 5737 O O . LYS B 1 189 ? -8.211 -8.977 23.078 1 91.06 189 LYS B O 1
ATOM 5742 N N . LEU B 1 190 ? -7.199 -10.289 21.578 1 92.38 190 LEU B N 1
ATOM 5743 C CA . LEU B 1 190 ? -7.613 -9.516 20.422 1 92.38 190 LEU B CA 1
ATOM 5744 C C . LEU B 1 190 ? -9.133 -9.531 20.266 1 92.38 190 LEU B C 1
ATOM 5746 O O . LEU B 1 190 ? -9.75 -8.492 20.031 1 92.38 190 LEU B O 1
ATOM 5750 N N . GLY B 1 191 ? -9.75 -10.664 20.453 1 91.19 191 GLY B N 1
ATOM 5751 C CA . GLY B 1 191 ? -11.188 -10.812 20.297 1 91.19 191 GLY B CA 1
ATOM 5752 C C . GLY B 1 191 ? -11.992 -9.844 21.141 1 91.19 191 GLY B C 1
ATOM 5753 O O . GLY B 1 191 ? -12.695 -8.984 20.609 1 91.19 191 GLY B O 1
ATOM 5754 N N . PRO B 1 192 ? -11.766 -9.953 22.375 1 93.75 192 PRO B N 1
ATOM 5755 C CA . PRO B 1 192 ? -12.484 -9.055 23.297 1 93.75 192 PRO B CA 1
ATOM 5756 C C . PRO B 1 192 ? -12.172 -7.586 23.031 1 93.75 192 PRO B C 1
ATOM 5758 O O . PRO B 1 192 ? -13.055 -6.73 23.156 1 93.75 192 PRO B O 1
ATOM 5761 N N . PHE B 1 193 ? -11.008 -7.32 22.719 1 95.38 193 PHE B N 1
ATOM 5762 C CA . PHE B 1 193 ? -10.648 -5.938 22.422 1 95.38 193 PHE B CA 1
ATOM 5763 C C . PHE B 1 193 ? -11.43 -5.414 21.219 1 95.38 193 PHE B C 1
ATOM 5765 O O . PHE B 1 193 ? -11.914 -4.281 21.234 1 95.38 193 PHE B O 1
ATOM 5772 N N . LEU B 1 194 ? -11.578 -6.223 20.203 1 94.69 194 LEU B N 1
ATOM 5773 C CA . LEU B 1 194 ? -12.305 -5.816 19 1 94.69 194 LEU B CA 1
ATOM 5774 C C . LEU B 1 194 ? -13.781 -5.625 19.297 1 94.69 194 LEU B C 1
ATOM 5776 O O . LEU B 1 194 ? -14.43 -4.75 18.719 1 94.69 194 LEU B O 1
ATOM 5780 N N . GLU B 1 195 ? -14.258 -6.395 20.188 1 93.75 195 GLU B N 1
ATOM 5781 C CA . GLU B 1 195 ? -15.641 -6.203 20.625 1 93.75 195 GLU B CA 1
ATOM 5782 C C . GLU B 1 195 ? -15.812 -4.863 21.328 1 93.75 195 GLU B C 1
ATOM 5784 O O . GLU B 1 195 ? -16.812 -4.176 21.125 1 93.75 195 GLU B O 1
ATOM 5789 N N . LYS B 1 196 ? -14.836 -4.539 22.156 1 95.19 196 LYS B N 1
ATOM 5790 C CA . LYS B 1 196 ? -14.859 -3.248 22.844 1 95.19 196 LYS B CA 1
ATOM 5791 C C . LYS B 1 196 ? -14.797 -2.098 21.828 1 95.19 196 LYS B C 1
ATOM 5793 O O . LYS B 1 196 ? -15.438 -1.062 22.031 1 95.19 196 LYS B O 1
ATOM 5798 N N . LEU B 1 197 ? -14.023 -2.266 20.828 1 95.06 197 LEU B N 1
ATOM 5799 C CA . LEU B 1 197 ? -13.914 -1.251 19.797 1 95.06 197 LEU B CA 1
ATOM 5800 C C . LEU B 1 197 ? -15.25 -1.07 19.078 1 95.06 197 LEU B C 1
ATOM 5802 O O . LEU B 1 197 ? -15.664 0.059 18.797 1 95.06 197 LEU B O 1
ATOM 5806 N N . GLU B 1 198 ? -15.875 -2.141 18.781 1 93.44 198 GLU B N 1
ATOM 5807 C CA . GLU B 1 198 ? -17.172 -2.088 18.125 1 93.44 198 GLU B CA 1
ATOM 5808 C C . GLU B 1 198 ? -18.203 -1.36 18.984 1 93.44 198 GLU B C 1
ATOM 5810 O O . GLU B 1 198 ? -19 -0.577 18.484 1 93.44 198 GLU B O 1
ATOM 5815 N N . GLU B 1 199 ? -18.094 -1.63 20.188 1 93.56 199 GLU B N 1
ATOM 5816 C CA . GLU B 1 199 ? -19 -0.959 21.109 1 93.56 199 GLU B CA 1
ATOM 5817 C C . GLU B 1 199 ? -18.719 0.54 21.172 1 93.56 199 GLU B C 1
ATOM 5819 O O . GLU B 1 199 ? -19.641 1.349 21.234 1 93.56 199 GLU B O 1
ATOM 5824 N N . ALA B 1 200 ? -17.484 0.885 21.203 1 95.12 200 ALA B N 1
ATOM 5825 C CA . ALA B 1 200 ? -17.109 2.295 21.203 1 95.12 200 ALA B CA 1
ATOM 5826 C C . ALA B 1 200 ? -17.641 3.008 19.953 1 95.12 200 ALA B C 1
ATOM 5828 O O . ALA B 1 200 ? -18.078 4.156 20.031 1 95.12 200 ALA B O 1
ATOM 5829 N N . VAL B 1 201 ? -17.641 2.326 18.797 1 94.44 201 VAL B N 1
ATOM 5830 C CA . VAL B 1 201 ? -18.141 2.893 17.562 1 94.44 201 VAL B CA 1
ATOM 5831 C C . VAL B 1 201 ? -19.656 3.092 17.656 1 94.44 201 VAL B C 1
ATOM 5833 O O . VAL B 1 201 ? -20.172 4.16 17.312 1 94.44 201 VAL B O 1
ATOM 5836 N N . ARG B 1 202 ? -20.297 2.166 18.219 1 92.06 202 ARG B N 1
ATOM 5837 C CA . ARG B 1 202 ? -21.75 2.242 18.344 1 92.06 202 ARG B CA 1
ATOM 5838 C C . ARG B 1 202 ? -22.156 3.367 19.281 1 92.06 202 ARG B C 1
ATOM 5840 O O . ARG B 1 202 ? -23.094 4.121 19 1 92.06 202 ARG B O 1
ATOM 5847 N N . GLN B 1 203 ? -21.375 3.5 20.312 1 91.19 203 GLN B N 1
ATOM 5848 C CA . GLN B 1 203 ? -21.688 4.52 21.312 1 91.19 203 GLN B CA 1
ATOM 5849 C C . GLN B 1 203 ? -21.25 5.902 20.828 1 91.19 203 GLN B C 1
ATOM 5851 O O . GLN B 1 203 ? -21.953 6.895 21.062 1 91.19 203 GLN B O 1
ATOM 5856 N N . GLY B 1 204 ? -20.141 5.902 20.172 1 91.44 204 GLY B N 1
ATOM 5857 C CA . GLY B 1 204 ? -19.562 7.172 19.781 1 91.44 204 GLY B CA 1
ATOM 5858 C C . GLY B 1 204 ? -20.188 7.777 18.547 1 91.44 204 GLY B C 1
ATOM 5859 O O . GLY B 1 204 ? -20.219 9 18.391 1 91.44 204 GLY B O 1
ATOM 5860 N N . LEU B 1 205 ? -20.75 6.934 17.641 1 92.12 205 LEU B N 1
ATOM 5861 C CA . LEU B 1 205 ? -21.234 7.438 16.375 1 92.12 205 LEU B CA 1
ATOM 5862 C C . LEU B 1 205 ? -22.703 7.078 16.172 1 92.12 205 LEU B C 1
ATOM 5864 O O . LEU B 1 205 ? -23.281 7.363 15.109 1 92.12 205 LEU B O 1
ATOM 5868 N N . GLY B 1 206 ? -23.297 6.543 17.109 1 87.69 206 GLY B N 1
ATOM 5869 C CA . GLY B 1 206 ? -24.672 6.109 17 1 87.69 206 GLY B CA 1
ATOM 5870 C C . GLY B 1 206 ? -25.656 7.262 16.953 1 87.69 206 GLY B C 1
ATOM 5871 O O . GLY B 1 206 ? -25.266 8.43 17.031 1 87.69 206 GLY B O 1
ATOM 5872 N N . SER B 1 207 ? -26.891 6.996 16.875 1 82.94 207 SER B N 1
ATOM 5873 C CA . SER B 1 207 ? -27.969 7.961 16.688 1 82.94 207 SER B CA 1
ATOM 5874 C C . SER B 1 207 ? -28.094 8.883 17.906 1 82.94 207 SER B C 1
ATOM 5876 O O . SER B 1 207 ? -28.375 10.07 17.75 1 82.94 207 SER B O 1
ATOM 5878 N N . LEU B 1 208 ? -27.859 8.375 19.047 1 85.19 208 LEU B N 1
ATOM 5879 C CA . LEU B 1 208 ? -27.953 9.18 20.266 1 85.19 208 LEU B CA 1
ATOM 5880 C C . LEU B 1 208 ? -26.906 10.289 20.25 1 85.19 208 LEU B C 1
ATOM 5882 O O . LEU B 1 208 ? -27.219 11.445 20.547 1 85.19 208 LEU B O 1
ATOM 5886 N N . ARG B 1 209 ? -25.75 9.922 19.938 1 87.31 209 ARG B N 1
ATOM 5887 C CA . ARG B 1 209 ? -24.672 10.898 19.875 1 87.31 209 ARG B CA 1
ATOM 5888 C C . ARG B 1 209 ? -24.906 11.922 18.781 1 87.31 209 ARG B C 1
ATOM 5890 O O . ARG B 1 209 ? -24.656 13.109 18.969 1 87.31 209 ARG B O 1
ATOM 5897 N N . ALA B 1 210 ? -25.375 11.477 17.641 1 86.44 210 ALA B N 1
ATOM 5898 C CA . ALA B 1 210 ? -25.672 12.359 16.516 1 86.44 210 ALA B CA 1
ATOM 5899 C C . ALA B 1 210 ? -26.734 13.391 16.891 1 86.44 210 ALA B C 1
ATOM 5901 O O . ALA B 1 210 ? -26.609 14.57 16.547 1 86.44 210 ALA B O 1
ATOM 5902 N N . SER B 1 211 ? -27.641 12.906 17.625 1 84.31 211 SER B N 1
ATOM 5903 C CA . SER B 1 211 ? -28.719 13.797 18.047 1 84.31 211 SER B CA 1
ATOM 5904 C C . SER B 1 211 ? -28.219 14.812 19.078 1 84.31 211 SER B C 1
ATOM 5906 O O . SER B 1 211 ? -28.609 15.977 19.062 1 84.31 211 SER B O 1
ATOM 5908 N N . GLN B 1 212 ? -27.328 14.391 19.938 1 86.06 212 GLN B N 1
ATOM 5909 C CA . GLN B 1 212 ? -26.781 15.234 21 1 86.06 212 GLN B CA 1
ATOM 5910 C C . GLN B 1 212 ? -25.922 16.359 20.422 1 86.06 212 GLN B C 1
ATOM 5912 O O . GLN B 1 212 ? -25.938 17.484 20.906 1 86.06 212 GLN B O 1
ATOM 5917 N N . LEU B 1 213 ? -25.219 16.109 19.375 1 89.75 213 LEU B N 1
ATOM 5918 C CA . LEU B 1 213 ? -24.234 17.031 18.844 1 89.75 213 LEU B CA 1
ATOM 5919 C C . LEU B 1 213 ? -24.828 17.875 17.719 1 89.75 213 LEU B C 1
ATOM 5921 O O . LEU B 1 213 ? -24.312 18.953 17.406 1 89.75 213 LEU B O 1
ATOM 5925 N N . GLY B 1 214 ? -25.938 17.406 17.203 1 85.38 214 GLY B N 1
ATOM 5926 C CA . GLY B 1 214 ? -26.453 18.062 16 1 85.38 214 GLY B CA 1
ATOM 5927 C C . GLY B 1 214 ? -25.703 17.672 14.742 1 85.38 214 GLY B C 1
ATOM 5928 O O . GLY B 1 214 ? -24.562 17.219 14.812 1 85.38 214 GLY B O 1
ATOM 5929 N N . ALA B 1 215 ? -26.25 17.938 13.609 1 84.88 215 ALA B N 1
ATOM 5930 C CA . ALA B 1 215 ? -25.766 17.422 12.336 1 84.88 215 ALA B CA 1
ATOM 5931 C C . ALA B 1 215 ? -24.375 17.984 12.008 1 84.88 215 ALA B C 1
ATOM 5933 O O . ALA B 1 215 ? -23.484 17.234 11.625 1 84.88 215 ALA B O 1
ATOM 5934 N N . ARG B 1 216 ? -24.219 19.234 12.258 1 89.19 216 ARG B N 1
ATOM 5935 C CA . ARG B 1 216 ? -22.984 19.891 11.836 1 89.19 216 ARG B CA 1
ATOM 5936 C C . ARG B 1 216 ? -21.812 19.484 12.727 1 89.19 216 ARG B C 1
ATOM 5938 O O . ARG B 1 216 ? -20.75 19.094 12.234 1 89.19 216 ARG B O 1
ATOM 5945 N N . LEU B 1 217 ? -22.047 19.609 14.016 1 92.06 217 LEU B N 1
ATOM 5946 C CA . LEU B 1 217 ? -20.984 19.25 14.938 1 92.06 217 LEU B CA 1
ATOM 5947 C C . LEU B 1 217 ? -20.703 17.75 14.875 1 92.06 217 LEU B C 1
ATOM 5949 O O . LEU B 1 217 ? -19.547 17.328 15.016 1 92.06 217 LEU B O 1
ATOM 5953 N N . TRP B 1 218 ? -21.719 16.984 14.602 1 91.44 218 TRP B N 1
ATOM 5954 C CA . TRP B 1 218 ? -21.562 15.539 14.508 1 91.44 218 TRP B CA 1
ATOM 5955 C C . TRP B 1 218 ? -20.641 15.164 13.344 1 91.44 218 TRP B C 1
ATOM 5957 O O . TRP B 1 218 ? -19.844 14.234 13.453 1 91.44 218 TRP B O 1
ATOM 5967 N N . THR B 1 219 ? -20.766 15.844 12.273 1 89.12 219 THR B N 1
ATOM 5968 C CA . THR B 1 219 ? -19.938 15.562 11.109 1 89.12 219 THR B CA 1
ATOM 5969 C C . THR B 1 219 ? -18.453 15.734 11.445 1 89.12 219 THR B C 1
ATOM 5971 O O . THR B 1 219 ? -17.625 14.891 11.094 1 89.12 219 THR B O 1
ATOM 5974 N N . ILE B 1 220 ? -18.141 16.75 12.18 1 90.56 220 ILE B N 1
ATOM 5975 C CA . ILE B 1 220 ? -16.75 17.016 12.57 1 90.56 220 ILE B CA 1
ATOM 5976 C C . ILE B 1 220 ? -16.312 15.953 13.578 1 90.56 220 ILE B C 1
ATOM 5978 O O . ILE B 1 220 ? -15.219 15.391 13.461 1 90.56 220 ILE B O 1
ATOM 5982 N N . TYR B 1 221 ? -17.203 15.734 14.469 1 93.88 221 TYR B N 1
ATOM 5983 C CA . TYR B 1 221 ? -16.891 14.758 15.508 1 93.88 221 TYR B CA 1
ATOM 5984 C C . TYR B 1 221 ? -16.656 13.375 14.906 1 93.88 221 TYR B C 1
ATOM 5986 O O . TYR B 1 221 ? -15.719 12.672 15.297 1 93.88 221 TYR B O 1
ATOM 5994 N N . SER B 1 222 ? -17.5 13.016 13.984 1 94 222 SER B N 1
ATOM 5995 C CA . SER B 1 222 ? -17.391 11.711 13.336 1 94 222 SER B CA 1
ATOM 5996 C C . SER B 1 222 ? -16.047 11.555 12.625 1 94 222 SER B C 1
ATOM 5998 O O . SER B 1 222 ? -15.43 10.484 12.695 1 94 222 SER B O 1
ATOM 6000 N N . THR B 1 223 ? -15.633 12.555 12 1 91.81 223 THR B N 1
ATOM 6001 C CA . THR B 1 223 ? -14.336 12.523 11.328 1 91.81 223 THR B CA 1
ATOM 6002 C C . THR B 1 223 ? -13.203 12.336 12.328 1 91.81 223 THR B C 1
ATOM 6004 O O . THR B 1 223 ? -12.328 11.492 12.141 1 91.81 223 THR B O 1
ATOM 6007 N N . CYS B 1 224 ? -13.297 13.102 13.375 1 93.38 224 CYS B N 1
ATOM 6008 C CA . CYS B 1 224 ? -12.281 12.984 14.422 1 93.38 224 CYS B CA 1
ATOM 6009 C C . CYS B 1 224 ? -12.281 11.594 15.031 1 93.38 224 CYS B C 1
ATOM 6011 O O . CYS B 1 224 ? -11.219 11 15.227 1 93.38 224 CYS B O 1
ATOM 6013 N N . PHE B 1 225 ? -13.445 11.141 15.312 1 95.69 225 PHE B N 1
ATOM 6014 C CA . PHE B 1 225 ? -13.594 9.82 15.914 1 95.69 225 PHE B CA 1
ATOM 6015 C C . PHE B 1 225 ? -12.969 8.75 15.031 1 95.69 225 PHE B C 1
ATOM 6017 O O . PHE B 1 225 ? -12.234 7.887 15.516 1 95.69 225 PHE B O 1
ATOM 6024 N N . GLN B 1 226 ? -13.219 8.805 13.789 1 95.31 226 GLN B N 1
ATOM 6025 C CA . GLN B 1 226 ? -12.719 7.816 12.844 1 95.31 226 GLN B CA 1
ATOM 6026 C C . GLN B 1 226 ? -11.211 7.918 12.688 1 95.31 226 GLN B C 1
ATOM 6028 O O . GLN B 1 226 ? -10.531 6.906 12.492 1 95.31 226 GLN B O 1
ATOM 6033 N N . GLU B 1 227 ? -10.719 9.141 12.734 1 94.12 227 GLU B N 1
ATOM 6034 C CA . GLU B 1 227 ? -9.273 9.305 12.695 1 94.12 227 GLU B CA 1
ATOM 6035 C C . GLU B 1 227 ? -8.602 8.656 13.906 1 94.12 227 GLU B C 1
ATOM 6037 O O . GLU B 1 227 ? -7.555 8.023 13.773 1 94.12 227 GLU B O 1
ATOM 6042 N N . VAL B 1 228 ? -9.195 8.844 15 1 94.75 228 VAL B N 1
ATOM 6043 C CA . VAL B 1 228 ? -8.672 8.234 16.219 1 94.75 228 VAL B CA 1
ATOM 6044 C C . VAL B 1 228 ? -8.758 6.711 16.109 1 94.75 228 VAL B C 1
ATOM 6046 O O . VAL B 1 228 ? -7.809 6.004 16.453 1 94.75 228 VAL B O 1
ATOM 6049 N N . LEU B 1 229 ? -9.906 6.242 15.664 1 96.5 229 LEU B N 1
ATOM 6050 C CA . LEU B 1 229 ? -10.078 4.809 15.469 1 96.5 229 LEU B CA 1
ATOM 6051 C C . LEU B 1 229 ? -9.016 4.258 14.523 1 96.5 229 LEU B C 1
ATOM 6053 O O . LEU B 1 229 ? -8.43 3.209 14.797 1 96.5 229 LEU B O 1
ATOM 6057 N N . LEU B 1 230 ? -8.789 4.941 13.461 1 95.5 230 LEU B N 1
ATOM 6058 C CA . LEU B 1 230 ? -7.773 4.531 12.5 1 95.5 230 LEU B CA 1
ATOM 6059 C C . LEU B 1 230 ? -6.398 4.469 13.156 1 95.5 230 LEU B C 1
ATOM 6061 O O . LEU B 1 230 ? -5.641 3.521 12.93 1 95.5 230 LEU B O 1
ATOM 6065 N N . SER B 1 231 ? -6.117 5.48 13.969 1 92.12 231 SER B N 1
ATOM 6066 C CA . SER B 1 231 ? -4.836 5.492 14.672 1 92.12 231 SER B CA 1
ATOM 6067 C C . SER B 1 231 ? -4.695 4.281 15.586 1 92.12 231 SER B C 1
ATOM 6069 O O . SER B 1 231 ? -3.641 3.645 15.625 1 92.12 231 SER B O 1
ATOM 6071 N N . ARG B 1 232 ? -5.742 3.949 16.234 1 94.88 232 ARG B N 1
ATOM 6072 C CA . ARG B 1 232 ? -5.734 2.785 17.125 1 94.88 232 ARG B CA 1
ATOM 6073 C C . ARG B 1 232 ? -5.547 1.498 16.312 1 94.88 232 ARG B C 1
ATOM 6075 O O . ARG B 1 232 ? -4.832 0.592 16.75 1 94.88 232 ARG B O 1
ATOM 6082 N N . LEU B 1 233 ? -6.172 1.411 15.211 1 95.69 233 LEU B N 1
ATOM 6083 C CA . LEU B 1 233 ? -6.094 0.226 14.367 1 95.69 233 LEU B CA 1
ATOM 6084 C C . LEU B 1 233 ? -4.691 0.061 13.789 1 95.69 233 LEU B C 1
ATOM 6086 O O . LEU B 1 233 ? -4.199 -1.062 13.656 1 95.69 233 LEU B O 1
ATOM 6090 N N . LEU B 1 234 ? -4.09 1.144 13.445 1 93.44 234 LEU B N 1
ATOM 6091 C CA . LEU B 1 234 ? -2.721 1.088 12.945 1 93.44 234 LEU B CA 1
ATOM 6092 C C . LEU B 1 234 ? -1.774 0.549 14.016 1 93.44 234 LEU B C 1
ATOM 6094 O O . LEU B 1 234 ? -0.908 -0.278 13.719 1 93.44 234 LEU B O 1
ATOM 6098 N N . GLU B 1 235 ? -1.983 0.982 15.195 1 90.69 235 GLU B N 1
ATOM 6099 C CA . GLU B 1 235 ? -1.188 0.475 16.312 1 90.69 235 GLU B CA 1
ATOM 6100 C C . GLU B 1 235 ? -1.434 -1.015 16.531 1 90.69 235 GLU B C 1
ATOM 6102 O O . GLU B 1 235 ? -0.496 -1.774 16.781 1 90.69 235 GLU B O 1
ATOM 6107 N N . LEU B 1 236 ? -2.604 -1.345 16.453 1 92.56 236 LEU B N 1
ATOM 6108 C CA . LEU B 1 236 ? -2.992 -2.736 16.641 1 92.56 236 LEU B CA 1
ATOM 6109 C C . LEU B 1 236 ? -2.346 -3.633 15.586 1 92.56 236 LEU B C 1
ATOM 6111 O O . LEU B 1 236 ? -1.826 -4.703 15.914 1 92.56 236 LEU B O 1
ATOM 6115 N N . LYS B 1 237 ? -2.404 -3.297 14.375 1 91.75 237 LYS B N 1
ATOM 6116 C CA . LYS B 1 237 ? -1.805 -4.055 13.281 1 91.75 237 LYS B CA 1
ATOM 6117 C C . LYS B 1 237 ? -0.309 -4.258 13.508 1 91.75 237 LYS B C 1
ATOM 6119 O O . LYS B 1 237 ? 0.222 -5.34 13.258 1 91.75 237 LYS B O 1
ATOM 6124 N N . HIS B 1 238 ? 0.366 -3.24 13.961 1 86.81 238 HIS B N 1
ATOM 6125 C CA . HIS B 1 238 ? 1.8 -3.328 14.211 1 86.81 238 HIS B CA 1
ATOM 6126 C C . HIS B 1 238 ? 2.1 -4.305 15.344 1 86.81 238 HIS B C 1
ATOM 6128 O O . HIS B 1 238 ? 3.094 -5.031 15.289 1 86.81 238 HIS B O 1
ATOM 6134 N N . SER B 1 239 ? 1.235 -4.332 16.203 1 85.88 239 SER B N 1
ATOM 6135 C CA . SER B 1 239 ? 1.445 -5.156 17.391 1 85.88 239 SER B CA 1
ATOM 6136 C C . SER B 1 239 ? 1.073 -6.609 17.125 1 85.88 239 SER B C 1
ATOM 6138 O O . SER B 1 239 ? 1.755 -7.527 17.594 1 85.88 239 SER B O 1
ATOM 6140 N N . CYS B 1 240 ? 0.067 -6.832 16.312 1 77.81 240 CYS B N 1
ATOM 6141 C CA . CYS B 1 240 ? -0.486 -8.172 16.188 1 77.81 240 CYS B CA 1
ATOM 6142 C C . CYS B 1 240 ? -0.281 -8.711 14.766 1 77.81 240 CYS B C 1
ATOM 6144 O O . CYS B 1 240 ? -0.55 -9.883 14.5 1 77.81 240 CYS B O 1
ATOM 6146 N N . GLY B 1 241 ? 0.207 -7.969 13.938 1 67.62 241 GLY B N 1
ATOM 6147 C CA . GLY B 1 241 ? 0.163 -8.305 12.523 1 67.62 241 GLY B CA 1
ATOM 6148 C C . GLY B 1 241 ? 1.199 -9.336 12.125 1 67.62 241 GLY B C 1
ATOM 6149 O O . GLY B 1 241 ? 1.307 -9.688 10.945 1 67.62 241 GLY B O 1
ATOM 6150 N N . ALA B 1 242 ? 1.791 -9.859 13.141 1 75.62 242 ALA B N 1
ATOM 6151 C CA . ALA B 1 242 ? 2.828 -10.812 12.75 1 75.62 242 ALA B CA 1
ATOM 6152 C C . ALA B 1 242 ? 2.291 -12.242 12.75 1 75.62 242 ALA B C 1
ATOM 6154 O O . ALA B 1 242 ? 2.857 -13.117 12.094 1 75.62 242 ALA B O 1
ATOM 6155 N N . SER B 1 243 ? 1.189 -12.422 13.367 1 88.06 243 SER B N 1
ATOM 6156 C CA . SER B 1 243 ? 0.633 -13.773 13.43 1 88.06 243 SER B CA 1
ATOM 6157 C C . SER B 1 243 ? -0.486 -13.961 12.414 1 88.06 243 SER B C 1
ATOM 6159 O O . SER B 1 243 ? -1.301 -13.055 12.203 1 88.06 243 SER B O 1
ATOM 6161 N N . TRP B 1 244 ? -0.542 -15.172 11.828 1 90.62 244 TRP B N 1
ATOM 6162 C CA . TRP B 1 244 ? -1.548 -15.516 10.828 1 90.62 244 TRP B CA 1
ATOM 6163 C C . TRP B 1 244 ? -2.953 -15.422 11.414 1 90.62 244 TRP B C 1
ATOM 6165 O O . TRP B 1 244 ? -3.832 -14.773 10.836 1 90.62 244 TRP B O 1
ATOM 6175 N N . ASN B 1 245 ? -3.131 -15.992 12.508 1 90.69 245 ASN B N 1
ATOM 6176 C CA . ASN B 1 245 ? -4.449 -16.031 13.133 1 90.69 245 ASN B CA 1
ATOM 6177 C C . ASN B 1 245 ? -4.941 -14.633 13.492 1 90.69 245 ASN B C 1
ATOM 6179 O O . ASN B 1 245 ? -6.109 -14.305 13.266 1 90.69 245 ASN B O 1
ATOM 6183 N N . SER B 1 246 ? -3.986 -13.875 14.062 1 92.62 246 SER B N 1
ATOM 6184 C CA . SER B 1 246 ? -4.352 -12.508 14.422 1 92.62 246 SER B CA 1
ATOM 6185 C C . SER B 1 246 ? -4.734 -11.695 13.195 1 92.62 246 SER B C 1
ATOM 6187 O O . SER B 1 246 ? -5.695 -10.922 13.227 1 92.62 246 SER B O 1
ATOM 6189 N N . CYS B 1 247 ? -4.035 -11.93 12.148 1 93.38 247 CYS B N 1
ATOM 6190 C CA . CYS B 1 247 ? -4.316 -11.203 10.914 1 93.38 247 CYS B CA 1
ATOM 6191 C C . CYS B 1 247 ? -5.664 -11.609 10.336 1 93.38 247 CYS B C 1
ATOM 6193 O O . CYS B 1 247 ? -6.406 -10.766 9.828 1 93.38 247 CYS B O 1
ATOM 6195 N N . CYS B 1 248 ? -6.004 -12.875 10.453 1 93.62 248 CYS B N 1
ATOM 6196 C CA . CYS B 1 248 ? -7.293 -13.367 9.984 1 93.62 248 CYS B CA 1
ATOM 6197 C C . CYS B 1 248 ? -8.438 -12.75 10.781 1 93.62 248 CYS B C 1
ATOM 6199 O O . CYS B 1 248 ? -9.445 -12.336 10.203 1 93.62 248 CYS B O 1
ATOM 6201 N N . VAL B 1 249 ? -8.18 -12.648 12.031 1 93.75 249 VAL B N 1
ATOM 6202 C CA . VAL B 1 249 ? -9.203 -12.094 12.914 1 93.75 249 VAL B CA 1
ATOM 6203 C C . VAL B 1 249 ? -9.391 -10.609 12.609 1 93.75 249 VAL B C 1
ATOM 6205 O O . VAL B 1 249 ? -10.523 -10.133 12.523 1 93.75 249 VAL B O 1
ATOM 6208 N N . LEU B 1 250 ? -8.312 -9.914 12.469 1 94.44 250 LEU B N 1
ATOM 6209 C CA . LEU B 1 250 ? -8.375 -8.492 12.156 1 94.44 250 LEU B CA 1
ATOM 6210 C C . LEU B 1 250 ? -9.094 -8.266 10.828 1 94.44 250 LEU B C 1
ATOM 6212 O O . LEU B 1 250 ? -9.93 -7.363 10.719 1 94.44 250 LEU B O 1
ATOM 6216 N N . TYR B 1 251 ? -8.766 -9.133 9.891 1 94.38 251 TYR B N 1
ATOM 6217 C CA . TYR B 1 251 ? -9.375 -9 8.57 1 94.38 251 TYR B CA 1
ATOM 6218 C C . TYR B 1 251 ? -10.883 -9.227 8.641 1 94.38 251 TYR B C 1
ATOM 6220 O O . TYR B 1 251 ? -11.656 -8.453 8.07 1 94.38 251 TYR B O 1
ATOM 6228 N N . ALA B 1 252 ? -11.289 -10.242 9.25 1 92.56 252 ALA B N 1
ATOM 6229 C CA . ALA B 1 252 ? -12.703 -10.57 9.375 1 92.56 252 ALA B CA 1
ATOM 6230 C C . ALA B 1 252 ? -13.461 -9.461 10.094 1 92.56 252 ALA B C 1
ATOM 6232 O O . ALA B 1 252 ? -14.555 -9.078 9.672 1 92.56 252 ALA B O 1
ATOM 6233 N N . TRP B 1 253 ? -12.836 -8.969 11.156 1 93.38 253 TRP B N 1
ATOM 6234 C CA . TRP B 1 253 ? -13.438 -7.875 11.906 1 93.38 253 TRP B CA 1
ATOM 6235 C C . TRP B 1 253 ? -13.562 -6.625 11.039 1 93.38 253 TRP B C 1
ATOM 6237 O O . TRP B 1 253 ? -14.602 -5.961 11.047 1 93.38 253 TRP B O 1
ATOM 6247 N N . GLY B 1 254 ? -12.516 -6.266 10.352 1 93.31 254 GLY B N 1
ATOM 6248 C CA . GLY B 1 254 ? -12.547 -5.109 9.469 1 93.31 254 GLY B CA 1
ATOM 6249 C C . GLY B 1 254 ? -13.602 -5.219 8.375 1 93.31 254 GLY B C 1
ATOM 6250 O O . GLY B 1 254 ? -14.305 -4.25 8.094 1 93.31 254 GLY B O 1
ATOM 6251 N N . ARG B 1 255 ? -13.695 -6.391 7.824 1 91.81 255 ARG B N 1
ATOM 6252 C CA . ARG B 1 255 ? -14.672 -6.641 6.766 1 91.81 255 ARG B CA 1
ATOM 6253 C C . ARG B 1 255 ? -16.094 -6.398 7.262 1 91.81 255 ARG B C 1
ATOM 6255 O O . ARG B 1 255 ? -16.891 -5.758 6.574 1 91.81 255 ARG B O 1
ATOM 6262 N N . THR B 1 256 ? -16.375 -6.77 8.422 1 89.19 256 THR B N 1
ATOM 6263 C CA . THR B 1 256 ? -17.719 -6.68 8.969 1 89.19 256 THR B CA 1
ATOM 6264 C C . THR B 1 256 ? -17.969 -5.301 9.578 1 89.19 256 THR B C 1
ATOM 6266 O O . THR B 1 256 ? -18.953 -4.637 9.242 1 89.19 256 THR B O 1
ATOM 6269 N N . THR B 1 257 ? -17.016 -4.844 10.367 1 90.94 257 THR B N 1
ATOM 6270 C CA . THR B 1 257 ? -17.25 -3.652 11.18 1 90.94 257 THR B CA 1
ATOM 6271 C C . THR B 1 257 ? -16.938 -2.387 10.383 1 90.94 257 THR B C 1
ATOM 6273 O O . THR B 1 257 ? -17.656 -1.389 10.492 1 90.94 257 THR B O 1
ATOM 6276 N N . LEU B 1 258 ? -15.922 -2.412 9.617 1 91.88 258 LEU B N 1
ATOM 6277 C CA . LEU B 1 258 ? -15.484 -1.196 8.938 1 91.88 258 LEU B CA 1
ATOM 6278 C C . LEU B 1 258 ? -16.156 -1.064 7.57 1 91.88 258 LEU B C 1
ATOM 6280 O O . LEU B 1 258 ? -16.375 0.049 7.09 1 91.88 258 LEU B O 1
ATOM 6284 N N . PHE B 1 259 ? -16.531 -2.207 6.945 1 88.56 259 PHE B N 1
ATOM 6285 C CA . PHE B 1 259 ? -17.016 -2.156 5.574 1 88.56 259 PHE B CA 1
ATOM 6286 C C . PHE B 1 259 ? -18.422 -2.715 5.484 1 88.56 259 PHE B C 1
ATOM 6288 O O . PHE B 1 259 ? -19.047 -2.699 4.414 1 88.56 259 PHE B O 1
ATOM 6295 N N . GLY B 1 260 ? -19 -3.111 6.586 1 77.81 260 GLY B N 1
ATOM 6296 C CA . GLY B 1 260 ? -20.391 -3.549 6.66 1 77.81 260 GLY B CA 1
ATOM 6297 C C . GLY B 1 260 ? -20.672 -4.805 5.855 1 77.81 260 GLY B C 1
ATOM 6298 O O . GLY B 1 260 ? -21.812 -5.055 5.457 1 77.81 260 GLY B O 1
ATOM 6299 N N . GLN B 1 261 ? -19.625 -5.383 5.391 1 69.94 261 GLN B N 1
ATOM 6300 C CA . GLN B 1 261 ? -19.828 -6.59 4.59 1 69.94 261 GLN B CA 1
ATOM 6301 C C . GLN B 1 261 ? -20.156 -7.785 5.48 1 69.94 261 GLN B C 1
ATOM 6303 O O . GLN B 1 261 ? -19.406 -8.102 6.406 1 69.94 261 GLN B O 1
ATOM 6308 N N . LEU B 1 262 ? -21.484 -7.938 5.656 1 57.88 262 LEU B N 1
ATOM 6309 C CA . LEU B 1 262 ? -21.906 -9.055 6.496 1 57.88 262 LEU B CA 1
ATOM 6310 C C . LEU B 1 262 ? -21.422 -10.383 5.922 1 57.88 262 LEU B C 1
ATOM 6312 O O . LEU B 1 262 ? -21.312 -10.531 4.703 1 57.88 262 LEU B O 1
ATOM 6316 N N . GLY B 1 263 ? -20.594 -11.016 6.594 1 50.25 263 GLY B N 1
ATOM 6317 C CA . GLY B 1 263 ? -20.234 -12.375 6.207 1 50.25 263 GLY B CA 1
ATOM 6318 C C . GLY B 1 263 ? -21.391 -13.148 5.613 1 50.25 263 GLY B C 1
ATOM 6319 O O . GLY B 1 263 ? -22.547 -12.727 5.723 1 50.25 263 GLY B O 1
ATOM 6320 N N . GLU B 1 264 ? -21.203 -14.164 4.832 1 41.88 264 GLU B N 1
ATOM 6321 C CA . GLU B 1 264 ? -22.188 -15.117 4.344 1 41.88 264 GLU B CA 1
ATOM 6322 C C . GLU B 1 264 ? -23.25 -15.391 5.398 1 41.88 264 GLU B C 1
ATOM 6324 O O . GLU B 1 264 ? -22.953 -15.906 6.48 1 41.88 264 GLU B O 1
ATOM 6329 N N . MET B 1 265 ? -24.219 -14.602 5.672 1 36.19 265 MET B N 1
ATOM 6330 C CA . MET B 1 265 ? -25.375 -15.109 6.398 1 36.19 265 MET B CA 1
ATOM 6331 C C . MET B 1 265 ? -25.688 -16.547 5.992 1 36.19 265 MET B C 1
ATOM 6333 O O . MET B 1 265 ? -25.781 -16.859 4.805 1 36.19 265 MET B O 1
ATOM 6337 N N . LEU B 1 266 ? -25.453 -17.516 6.824 1 33.22 266 LEU B N 1
ATOM 6338 C CA . LEU B 1 266 ? -26.203 -18.75 6.66 1 33.22 266 LEU B CA 1
ATOM 6339 C C . LEU B 1 266 ? -27.672 -18.469 6.344 1 33.22 266 LEU B C 1
ATOM 6341 O O . LEU B 1 266 ? -28.25 -17.531 6.902 1 33.22 266 LEU B O 1
ATOM 6345 N N . PRO B 1 267 ? -28.234 -19.031 5.266 1 32.69 267 PRO B N 1
ATOM 6346 C CA . PRO B 1 267 ? -29.641 -18.812 4.906 1 32.69 267 PRO B CA 1
ATOM 6347 C C . PRO B 1 267 ? -30.531 -18.625 6.129 1 32.69 267 PRO B C 1
ATOM 6349 O O . PRO B 1 267 ? -31.484 -17.844 6.086 1 32.69 267 PRO B O 1
ATOM 6352 N N . ASN B 1 268 ? -30.594 -19.766 6.953 1 32.59 268 ASN B N 1
ATOM 6353 C CA . ASN B 1 268 ? -31.609 -19.938 7.98 1 32.59 268 ASN B CA 1
ATOM 6354 C C . ASN B 1 268 ? -31.297 -19.125 9.227 1 32.59 268 ASN B C 1
ATOM 6356 O O . ASN B 1 268 ? -31.812 -19.422 10.312 1 32.59 268 ASN B O 1
ATOM 6360 N N . ALA B 1 269 ? -30.188 -18.547 9.289 1 33.41 269 ALA B N 1
ATOM 6361 C CA . ALA B 1 269 ? -30.156 -17.844 10.57 1 33.41 269 ALA B CA 1
ATOM 6362 C C . ALA B 1 269 ? -31.188 -16.719 10.594 1 33.41 269 ALA B C 1
ATOM 6364 O O . ALA B 1 269 ? -31.391 -16.031 9.594 1 33.41 269 ALA B O 1
ATOM 6365 N N . PRO B 1 270 ? -32.156 -16.859 11.406 1 31.95 270 PRO B N 1
ATOM 6366 C CA . PRO B 1 270 ? -33.062 -15.727 11.602 1 31.95 270 PRO B CA 1
ATOM 6367 C C . PRO B 1 270 ? -32.375 -14.375 11.336 1 31.95 270 PRO B C 1
ATOM 6369 O O . PRO B 1 270 ? -31.172 -14.242 11.5 1 31.95 270 PRO B O 1
ATOM 6372 N N . SER B 1 271 ? -32.875 -13.703 10.281 1 35.16 271 SER B N 1
ATOM 6373 C CA . SER B 1 271 ? -32.656 -12.281 10.07 1 35.16 271 SER B CA 1
ATOM 6374 C C . SER B 1 271 ? -32.344 -11.57 11.383 1 35.16 271 SER B C 1
ATOM 6376 O O . SER B 1 271 ? -33.156 -10.844 11.93 1 35.16 271 SER B O 1
ATOM 6378 N N . THR B 1 272 ? -32.031 -12.352 12.336 1 33.88 272 THR B N 1
ATOM 6379 C CA . THR B 1 272 ? -31.844 -11.375 13.406 1 33.88 272 THR B CA 1
ATOM 6380 C C . THR B 1 272 ? -31.078 -10.156 12.891 1 33.88 272 THR B C 1
ATOM 6382 O O . THR B 1 272 ? -30.156 -10.281 12.094 1 33.88 272 THR B O 1
ATOM 6385 N N . SER B 1 273 ? -31.672 -9.031 12.938 1 36.09 273 SER B N 1
ATOM 6386 C CA . SER B 1 273 ? -31.531 -7.582 12.844 1 36.09 273 SER B CA 1
ATOM 6387 C C . SER B 1 273 ? -30.109 -7.145 13.133 1 36.09 273 SER B C 1
ATOM 6389 O O . SER B 1 273 ? -29.828 -5.949 13.266 1 36.09 273 SER B O 1
ATOM 6391 N N . GLN B 1 274 ? -29.266 -8.016 13.742 1 40 274 GLN B N 1
ATOM 6392 C CA . GLN B 1 274 ? -28.188 -7.164 14.227 1 40 274 GLN B CA 1
ATOM 6393 C C . GLN B 1 274 ? -27.312 -6.676 13.078 1 40 274 GLN B C 1
ATOM 6395 O O . GLN B 1 274 ? -26.5 -7.438 12.539 1 40 274 GLN B O 1
ATOM 6400 N N . LYS B 1 275 ? -27.812 -6.188 11.938 1 44.72 275 LYS B N 1
ATOM 6401 C CA . LYS B 1 275 ? -27.062 -5.363 10.992 1 44.72 275 LYS B CA 1
ATOM 6402 C C . LYS B 1 275 ? -25.75 -4.875 11.602 1 44.72 275 LYS B C 1
ATOM 6404 O O . LYS B 1 275 ? -25.734 -4.312 12.695 1 44.72 275 LYS B O 1
ATOM 6409 N N . PRO B 1 276 ? -24.641 -5.449 11.305 1 51.47 276 PRO B N 1
ATOM 6410 C CA . PRO B 1 276 ? -23.453 -4.809 11.875 1 51.47 276 PRO B CA 1
ATOM 6411 C C . PRO B 1 276 ? -23.578 -3.285 11.914 1 51.47 276 PRO B C 1
ATOM 6413 O O . PRO B 1 276 ? -23.641 -2.643 10.859 1 51.47 276 PRO B O 1
ATOM 6416 N N . THR B 1 277 ? -24.297 -2.752 12.898 1 59.38 277 THR B N 1
ATOM 6417 C CA . THR B 1 277 ? -24.719 -1.375 13.125 1 59.38 277 THR B CA 1
ATOM 6418 C C . THR B 1 277 ? -23.531 -0.417 12.984 1 59.38 277 THR B C 1
ATOM 6420 O O . THR B 1 277 ? -23.688 0.689 12.461 1 59.38 277 THR B O 1
ATOM 6423 N N . ALA B 1 278 ? -22.266 -1.071 13.141 1 62.72 278 ALA B N 1
ATOM 6424 C CA . ALA B 1 278 ? -21.188 -0.085 13.172 1 62.72 278 ALA B CA 1
ATOM 6425 C C . ALA B 1 278 ? -20.734 0.265 11.766 1 62.72 278 ALA B C 1
ATOM 6427 O O . ALA B 1 278 ? -20.344 1.404 11.492 1 62.72 278 ALA B O 1
ATOM 6428 N N . GLY B 1 279 ? -20.891 -0.742 10.828 1 64.69 279 GLY B N 1
ATOM 6429 C CA . GLY B 1 279 ? -20.359 -0.521 9.492 1 64.69 279 GLY B CA 1
ATOM 6430 C C . GLY B 1 279 ? -21.062 0.595 8.742 1 64.69 279 GLY B C 1
ATOM 6431 O O . GLY B 1 279 ? -20.453 1.266 7.906 1 64.69 279 GLY B O 1
ATOM 6432 N N . TYR B 1 280 ? -22.234 0.848 9.188 1 73.12 280 TYR B N 1
ATOM 6433 C CA . TYR B 1 280 ? -22.969 1.899 8.492 1 73.12 280 TYR B CA 1
ATOM 6434 C C . TYR B 1 280 ? -22.672 3.266 9.102 1 73.12 280 TYR B C 1
ATOM 6436 O O . TYR B 1 280 ? -22.984 4.297 8.5 1 73.12 280 TYR B O 1
ATOM 6444 N N . LEU B 1 281 ? -21.969 3.15 10.25 1 84.94 281 LEU B N 1
ATOM 6445 C CA . LEU B 1 281 ? -21.688 4.383 10.977 1 84.94 281 LEU B CA 1
ATOM 6446 C C . LEU B 1 281 ? -20.344 4.969 10.539 1 84.94 281 LEU B C 1
ATOM 6448 O O . LEU B 1 281 ? -20.047 6.133 10.812 1 84.94 281 LEU B O 1
ATOM 6452 N N . LEU B 1 282 ? -19.641 4.125 9.812 1 89.94 282 LEU B N 1
ATOM 6453 C CA . LEU B 1 282 ? -18.281 4.531 9.484 1 89.94 282 LEU B CA 1
ATOM 6454 C C . LEU B 1 282 ? -18.141 4.816 7.988 1 89.94 282 LEU B C 1
ATOM 6456 O O . LEU B 1 282 ? -18.906 4.273 7.176 1 89.94 282 LEU B O 1
ATOM 6460 N N . ASP B 1 283 ? -17.312 5.734 7.699 1 89.19 283 ASP B N 1
ATOM 6461 C CA . ASP B 1 283 ? -16.875 5.953 6.324 1 89.19 283 ASP B CA 1
ATOM 6462 C C . ASP B 1 283 ? -15.773 4.973 5.926 1 89.19 283 ASP B C 1
ATOM 6464 O O . ASP B 1 283 ? -14.617 5.148 6.309 1 89.19 283 ASP B O 1
ATOM 6468 N N . SER B 1 284 ? -16.094 3.998 5.125 1 90.5 284 SER B N 1
ATOM 6469 C CA . SER B 1 284 ? -15.172 2.924 4.773 1 90.5 284 SER B CA 1
ATOM 6470 C C . SER B 1 284 ? -13.914 3.469 4.102 1 90.5 284 SER B C 1
ATOM 6472 O O . SER B 1 284 ? -12.844 2.871 4.195 1 90.5 284 SER B O 1
ATOM 6474 N N . MET B 1 285 ? -14.008 4.672 3.451 1 91.81 285 MET B N 1
ATOM 6475 C CA . MET B 1 285 ? -12.867 5.234 2.734 1 91.81 285 MET B CA 1
ATOM 6476 C C . MET B 1 285 ? -11.734 5.57 3.695 1 91.81 285 MET B C 1
ATOM 6478 O O . MET B 1 285 ? -10.562 5.551 3.309 1 91.81 285 MET B O 1
ATOM 6482 N N . MET B 1 286 ? -12.102 5.797 4.934 1 93.69 286 MET B N 1
ATOM 6483 C CA . MET B 1 286 ? -11.109 6.16 5.941 1 93.69 286 MET B CA 1
ATOM 6484 C C . MET B 1 286 ? -10.227 4.969 6.289 1 93.69 286 MET B C 1
ATOM 6486 O O . MET B 1 286 ? -9.125 5.141 6.82 1 93.69 286 MET B O 1
ATOM 6490 N N . PHE B 1 287 ? -10.727 3.76 5.898 1 95 287 PHE B N 1
ATOM 6491 C CA . PHE B 1 287 ? -10.055 2.568 6.406 1 95 287 PHE B CA 1
ATOM 6492 C C . PHE B 1 287 ? -9.531 1.713 5.258 1 95 287 PHE B C 1
ATOM 6494 O O . PHE B 1 287 ? -9.07 0.589 5.473 1 95 287 PHE B O 1
ATOM 6501 N N . VAL B 1 288 ? -9.602 2.197 4.047 1 95.69 288 VAL B N 1
ATOM 6502 C CA . VAL B 1 288 ? -9.219 1.445 2.859 1 95.69 288 VAL B CA 1
ATOM 6503 C C . VAL B 1 288 ? -7.734 1.089 2.93 1 95.69 288 VAL B C 1
ATOM 6505 O O . VAL B 1 288 ? -7.348 -0.05 2.652 1 95.69 288 VAL B O 1
ATOM 6508 N N . THR B 1 289 ? -6.887 2.025 3.275 1 94.94 289 THR B N 1
ATOM 6509 C CA . THR B 1 289 ? -5.449 1.788 3.33 1 94.94 289 THR B CA 1
ATOM 6510 C C . THR B 1 289 ? -5.109 0.775 4.418 1 94.94 289 THR B C 1
ATOM 6512 O O . THR B 1 289 ? -4.277 -0.112 4.211 1 94.94 289 THR B O 1
ATOM 6515 N N . TRP B 1 290 ? -5.766 0.911 5.504 1 95.25 290 TRP B N 1
ATOM 6516 C CA . TRP B 1 290 ? -5.543 -0.033 6.594 1 95.25 290 TRP B CA 1
ATOM 6517 C C . TRP B 1 290 ? -5.934 -1.447 6.176 1 95.25 290 TRP B C 1
ATOM 6519 O O . TRP B 1 290 ? -5.18 -2.398 6.402 1 95.25 290 TRP B O 1
ATOM 6529 N N . MET B 1 291 ? -7.094 -1.594 5.566 1 96.19 291 MET B N 1
ATOM 6530 C CA . MET B 1 291 ? -7.574 -2.896 5.121 1 96.19 291 MET B CA 1
ATOM 6531 C C . MET B 1 291 ? -6.637 -3.49 4.07 1 96.19 291 MET B C 1
ATOM 6533 O O . MET B 1 291 ? -6.363 -4.691 4.086 1 96.19 291 MET B O 1
ATOM 6537 N N . SER B 1 292 ? -6.191 -2.67 3.148 1 96.38 292 SER B N 1
ATOM 6538 C CA . SER B 1 292 ? -5.242 -3.117 2.137 1 96.38 292 SER B CA 1
ATOM 6539 C C . SER B 1 292 ? -3.961 -3.646 2.773 1 96.38 292 SER B C 1
ATOM 6541 O O . SER B 1 292 ? -3.41 -4.656 2.328 1 96.38 292 SER B O 1
ATOM 6543 N N . GLN B 1 293 ? -3.52 -2.986 3.811 1 95.19 293 GLN B N 1
ATOM 6544 C CA . GLN B 1 293 ? -2.314 -3.426 4.504 1 95.19 293 GLN B CA 1
ATOM 6545 C C . GLN B 1 293 ? -2.529 -4.777 5.18 1 95.19 293 GLN B C 1
ATOM 6547 O O . GLN B 1 293 ? -1.627 -5.617 5.203 1 95.19 293 GLN B O 1
ATOM 6552 N N . VAL B 1 294 ? -3.672 -4.922 5.695 1 95.69 294 VAL B N 1
ATOM 6553 C CA . VAL B 1 294 ? -3.99 -6.191 6.336 1 95.69 294 VAL B CA 1
ATOM 6554 C C . VAL B 1 294 ? -4.012 -7.305 5.289 1 95.69 294 VAL B C 1
ATOM 6556 O O . VAL B 1 294 ? -3.469 -8.391 5.516 1 95.69 294 VAL B O 1
ATOM 6559 N N . GLN B 1 295 ? -4.641 -7.02 4.129 1 95.44 295 GLN B N 1
ATOM 6560 C CA . GLN B 1 295 ? -4.645 -7.988 3.037 1 95.44 295 GLN B CA 1
ATOM 6561 C C . GLN B 1 295 ? -3.227 -8.328 2.592 1 95.44 295 GLN B C 1
ATOM 6563 O O . GLN B 1 295 ? -2.891 -9.5 2.41 1 95.44 295 GLN B O 1
ATOM 6568 N N . LYS B 1 296 ? -2.48 -7.316 2.475 1 94.75 296 LYS B N 1
ATOM 6569 C CA . LYS B 1 296 ? -1.101 -7.508 2.035 1 94.75 296 LYS B CA 1
ATOM 6570 C C . LYS B 1 296 ? -0.32 -8.352 3.037 1 94.75 296 LYS B C 1
ATOM 6572 O O . LYS B 1 296 ? 0.52 -9.172 2.646 1 94.75 296 LYS B O 1
ATOM 6577 N N . LYS B 1 297 ? -0.603 -8.094 4.262 1 94.5 297 LYS B N 1
ATOM 6578 C CA . LYS B 1 297 ? 0.074 -8.883 5.289 1 94.5 297 LYS B CA 1
ATOM 6579 C C . LYS B 1 297 ? -0.318 -10.359 5.203 1 94.5 297 LYS B C 1
ATOM 6581 O O . LYS B 1 297 ? 0.53 -11.242 5.348 1 94.5 297 LYS B O 1
ATOM 6586 N N . LEU B 1 298 ? -1.547 -10.617 4.98 1 94.88 298 LEU B N 1
ATOM 6587 C CA . LEU B 1 298 ? -2.018 -11.992 4.828 1 94.88 298 LEU B CA 1
ATOM 6588 C C . LEU B 1 298 ? -1.347 -12.664 3.639 1 94.88 298 LEU B C 1
ATOM 6590 O O . LEU B 1 298 ? -0.832 -13.781 3.762 1 94.88 298 LEU B O 1
ATOM 6594 N N . VAL B 1 299 ? -1.325 -12.031 2.549 1 96.25 299 VAL B N 1
ATOM 6595 C CA . VAL B 1 299 ? -0.683 -12.555 1.35 1 96.25 299 VAL B CA 1
ATOM 6596 C C . VAL B 1 299 ? 0.814 -12.727 1.598 1 96.25 299 VAL B C 1
ATOM 6598 O O . VAL B 1 299 ? 1.403 -13.742 1.204 1 96.25 299 VAL B O 1
ATOM 6601 N N . GLY B 1 300 ? 1.405 -11.734 2.301 1 95.12 300 GLY B N 1
ATOM 6602 C CA . GLY B 1 300 ? 2.826 -11.781 2.604 1 95.12 300 GLY B CA 1
ATOM 6603 C C . GLY B 1 300 ? 3.217 -12.977 3.455 1 95.12 300 GLY B C 1
ATOM 6604 O O . GLY B 1 300 ? 4.258 -13.594 3.225 1 95.12 300 GLY B O 1
ATOM 6605 N N . LEU B 1 301 ? 2.41 -13.289 4.371 1 94 301 LEU B N 1
ATOM 6606 C CA . LEU B 1 301 ? 2.691 -14.43 5.234 1 94 301 LEU B CA 1
ATOM 6607 C C . LEU B 1 301 ? 2.666 -15.734 4.441 1 94 301 LEU B C 1
ATOM 6609 O O . LEU B 1 301 ? 3.5 -16.609 4.66 1 94 301 LEU B O 1
ATOM 6613 N N . ILE B 1 302 ? 1.738 -15.922 3.504 1 95.25 302 ILE B N 1
ATOM 6614 C CA . ILE B 1 302 ? 1.67 -17.094 2.635 1 95.25 302 ILE B CA 1
ATOM 6615 C C . ILE B 1 302 ? 2.883 -17.125 1.709 1 95.25 302 ILE B C 1
ATOM 6617 O O . ILE B 1 302 ? 3.473 -18.172 1.478 1 95.25 302 ILE B O 1
ATOM 6621 N N . GLN B 1 303 ? 3.225 -15.977 1.251 1 96.31 303 GLN B N 1
ATOM 6622 C CA . GLN B 1 303 ? 4.359 -15.852 0.344 1 96.31 303 GLN B CA 1
ATOM 6623 C C . GLN B 1 303 ? 5.656 -16.281 1.022 1 96.31 303 GLN B C 1
ATOM 6625 O O . GLN B 1 303 ? 6.441 -17.047 0.447 1 96.31 303 GLN B O 1
ATOM 6630 N N . GLU B 1 304 ? 5.816 -15.789 2.209 1 94.06 304 GLU B N 1
ATOM 6631 C CA . GLU B 1 304 ? 7.027 -16.125 2.947 1 94.06 304 GLU B CA 1
ATOM 6632 C C . GLU B 1 304 ? 7.152 -17.625 3.156 1 94.06 304 GLU B C 1
ATOM 6634 O O . GLU B 1 304 ? 8.219 -18.203 2.934 1 94.06 304 GLU B O 1
ATOM 6639 N N . ARG B 1 305 ? 6.125 -18.234 3.502 1 93.5 305 ARG B N 1
ATOM 6640 C CA . ARG B 1 305 ? 6.121 -19.672 3.729 1 93.5 305 ARG B CA 1
ATOM 6641 C C . ARG B 1 305 ? 6.398 -20.438 2.436 1 93.5 305 ARG B C 1
ATOM 6643 O O . ARG B 1 305 ? 7.172 -21.391 2.426 1 93.5 305 ARG B O 1
ATOM 6650 N N . LEU B 1 306 ? 5.766 -20.047 1.396 1 96.44 306 LEU B N 1
ATOM 6651 C CA . LEU B 1 306 ? 5.934 -20.719 0.107 1 96.44 306 LEU B CA 1
ATOM 6652 C C . LEU B 1 306 ? 7.359 -20.562 -0.402 1 96.44 306 LEU B C 1
ATOM 6654 O O . LEU B 1 306 ? 7.965 -21.531 -0.871 1 96.44 306 LEU B O 1
ATOM 6658 N N . GLU B 1 307 ? 7.945 -19.406 -0.284 1 96 307 GLU B N 1
ATOM 6659 C CA . GLU B 1 307 ? 9.312 -19.156 -0.744 1 96 307 GLU B CA 1
ATOM 6660 C C . GLU B 1 307 ? 10.32 -19.984 0.048 1 96 307 GLU B C 1
ATOM 6662 O O . GLU B 1 307 ? 11.25 -20.562 -0.525 1 96 307 GLU B O 1
ATOM 6667 N N . GLU B 1 308 ? 10.047 -20.047 1.3 1 94.5 308 GLU B N 1
ATOM 6668 C CA . GLU B 1 308 ? 10.922 -20.859 2.143 1 94.5 308 GLU B CA 1
ATOM 6669 C C . GLU B 1 308 ? 10.867 -22.328 1.75 1 94.5 308 GLU B C 1
ATOM 6671 O O . GLU B 1 308 ? 11.898 -23 1.671 1 94.5 308 GLU B O 1
ATOM 6676 N N . THR B 1 309 ? 9.703 -22.828 1.5 1 95.44 309 THR B N 1
ATOM 6677 C CA . THR B 1 309 ? 9.531 -24.234 1.156 1 95.44 309 THR B CA 1
ATOM 6678 C C . THR B 1 309 ? 10.117 -24.531 -0.222 1 95.44 309 THR B C 1
ATOM 6680 O O . THR B 1 309 ? 10.703 -25.578 -0.439 1 95.44 309 THR B O 1
ATOM 6683 N N . LEU B 1 310 ? 9.945 -23.641 -1.137 1 95.94 310 LEU B N 1
ATOM 6684 C CA . LEU B 1 310 ? 10.484 -23.844 -2.477 1 95.94 310 LEU B CA 1
ATOM 6685 C C . LEU B 1 310 ? 12.008 -23.797 -2.461 1 95.94 310 LEU B C 1
ATOM 6687 O O . LEU B 1 310 ? 12.664 -24.531 -3.207 1 95.94 310 LEU B O 1
ATOM 6691 N N . GLU B 1 311 ? 12.539 -22.984 -1.601 1 93.88 311 GLU B N 1
ATOM 6692 C CA . GLU B 1 311 ? 13.992 -22.953 -1.45 1 93.88 311 GLU B CA 1
ATOM 6693 C C . GLU B 1 311 ? 14.516 -24.281 -0.908 1 93.88 311 GLU B C 1
ATOM 6695 O O . GLU B 1 311 ? 15.562 -24.766 -1.336 1 93.88 311 GLU B O 1
ATOM 6700 N N . ASN B 1 312 ? 13.781 -24.844 -0.017 1 92.25 312 ASN B N 1
ATOM 6701 C CA . ASN B 1 312 ? 14.148 -26.141 0.522 1 92.25 312 ASN B CA 1
ATOM 6702 C C . ASN B 1 312 ? 14.094 -27.234 -0.551 1 92.25 312 ASN B C 1
ATOM 6704 O O . ASN B 1 312 ? 14.914 -28.156 -0.551 1 92.25 312 ASN B O 1
ATOM 6708 N N . VAL B 1 313 ? 13.086 -27.172 -1.457 1 93.12 313 VAL B N 1
ATOM 6709 C CA . VAL B 1 313 ? 12.992 -28.125 -2.562 1 93.12 313 VAL B CA 1
ATOM 6710 C C . VAL B 1 313 ? 14.242 -28.016 -3.432 1 93.12 313 VAL B C 1
ATOM 6712 O O . VAL B 1 313 ? 14.789 -29.047 -3.863 1 93.12 313 VAL B O 1
ATOM 6715 N N . LEU B 1 314 ? 14.758 -26.812 -3.686 1 91.44 314 LEU B N 1
ATOM 6716 C CA . LEU B 1 314 ? 15.945 -26.609 -4.5 1 91.44 314 LEU B CA 1
ATOM 6717 C C . LEU B 1 314 ? 17.188 -27.188 -3.818 1 91.44 314 LEU B C 1
ATOM 6719 O O . LEU B 1 314 ? 18 -27.844 -4.465 1 91.44 314 LEU B O 1
ATOM 6723 N N . ILE B 1 315 ? 17.25 -26.953 -2.533 1 89.19 315 ILE B N 1
ATOM 6724 C CA . ILE B 1 315 ? 18.391 -27.469 -1.771 1 89.19 315 ILE B CA 1
ATOM 6725 C C . ILE B 1 315 ? 18.375 -29 -1.785 1 89.19 315 ILE B C 1
ATOM 6727 O O . ILE B 1 315 ? 19.406 -29.625 -2.02 1 89.19 315 ILE B O 1
ATOM 6731 N N . CYS B 1 316 ? 17.203 -29.562 -1.594 1 88.38 316 CYS B N 1
ATOM 6732 C CA . CYS B 1 316 ? 17.062 -31.016 -1.582 1 88.38 316 CYS B CA 1
ATOM 6733 C C . CYS B 1 316 ? 17.375 -31.594 -2.953 1 88.38 316 CYS B C 1
ATOM 6735 O O . CYS B 1 316 ? 17.969 -32.688 -3.055 1 88.38 316 CYS B O 1
ATOM 6737 N N . ASP B 1 317 ? 16.953 -30.969 -4.051 1 89 317 ASP B N 1
ATOM 6738 C CA . ASP B 1 317 ? 17.203 -31.422 -5.414 1 89 317 ASP B CA 1
ATOM 6739 C C . ASP B 1 317 ? 18.688 -31.484 -5.711 1 89 317 ASP B C 1
ATOM 6741 O O . ASP B 1 317 ? 19.156 -32.406 -6.414 1 89 317 ASP B O 1
ATOM 6745 N N . GLN B 1 318 ? 19.438 -30.562 -5.184 1 84.25 318 GLN B N 1
ATOM 6746 C CA . GLN B 1 318 ? 20.891 -30.516 -5.418 1 84.25 318 GLN B CA 1
ATOM 6747 C C . GLN B 1 318 ? 21.594 -31.594 -4.609 1 84.25 318 GLN B C 1
ATOM 6749 O O . GLN B 1 318 ? 22.594 -32.156 -5.066 1 84.25 318 GLN B O 1
ATOM 6754 N N . LYS B 1 319 ? 21.062 -31.828 -3.48 1 81.94 319 LYS B N 1
ATOM 6755 C CA . LYS B 1 319 ? 21.719 -32.781 -2.609 1 81.94 319 LYS B CA 1
ATOM 6756 C C . LYS B 1 319 ? 21.344 -34.219 -3.008 1 81.94 319 LYS B C 1
ATOM 6758 O O . LYS B 1 319 ? 22.188 -35.125 -2.951 1 81.94 319 LYS B O 1
ATOM 6763 N N . LYS B 1 320 ? 20.125 -34.438 -3.34 1 73.25 320 LYS B N 1
ATOM 6764 C CA . LYS B 1 320 ? 19.625 -35.812 -3.541 1 73.25 320 LYS B CA 1
ATOM 6765 C C . LYS B 1 320 ? 19.438 -36.094 -5.027 1 73.25 320 LYS B C 1
ATOM 6767 O O . LYS B 1 320 ? 18.562 -36.875 -5.402 1 73.25 320 LYS B O 1
ATOM 6772 N N . TRP B 1 321 ? 20.219 -35.531 -5.996 1 65.75 321 TRP B N 1
ATOM 6773 C CA . TRP B 1 321 ? 19.953 -35.719 -7.418 1 65.75 321 TRP B CA 1
ATOM 6774 C C . TRP B 1 321 ? 20.438 -37.094 -7.875 1 65.75 321 TRP B C 1
ATOM 6776 O O . TRP B 1 321 ? 19.906 -37.625 -8.844 1 65.75 321 TRP B O 1
ATOM 6786 N N . ALA B 1 322 ? 21.484 -37.594 -7.062 1 57.12 322 ALA B N 1
ATOM 6787 C CA . ALA B 1 322 ? 21.922 -38.938 -7.449 1 57.12 322 ALA B CA 1
ATOM 6788 C C . ALA B 1 322 ? 20.766 -39.938 -7.395 1 57.12 322 ALA B C 1
ATOM 6790 O O . ALA B 1 322 ? 19.719 -39.625 -6.824 1 57.12 322 ALA B O 1
ATOM 6791 N N . PRO B 1 323 ? 20.844 -41.125 -7.684 1 51.66 323 PRO B N 1
ATOM 6792 C CA . PRO B 1 323 ? 19.859 -42.062 -8.188 1 51.66 323 PRO B CA 1
ATOM 6793 C C . PRO B 1 323 ? 18.531 -42.031 -7.422 1 51.66 323 PRO B C 1
ATOM 6795 O O . PRO B 1 323 ? 17.844 -43.031 -7.309 1 51.66 323 PRO B O 1
ATOM 6798 N N . PHE B 1 324 ? 18.203 -40.906 -6.812 1 51.09 324 PHE B N 1
ATOM 6799 C CA . PHE B 1 324 ? 17.016 -41.062 -5.984 1 51.09 324 PHE B CA 1
ATOM 6800 C C . PHE B 1 324 ? 15.75 -41.062 -6.84 1 51.09 324 PHE B C 1
ATOM 6802 O O . PHE B 1 324 ? 15.688 -40.375 -7.859 1 51.09 324 PHE B O 1
ATOM 6809 N N . SER B 1 325 ? 14.875 -42.156 -6.66 1 52.09 325 SER B N 1
ATOM 6810 C CA . SER B 1 325 ? 13.633 -42.656 -7.23 1 52.09 325 SER B CA 1
ATOM 6811 C C . SER B 1 325 ? 12.547 -41.594 -7.215 1 52.09 325 SER B C 1
ATOM 6813 O O . SER B 1 325 ? 11.656 -41.594 -8.07 1 52.09 325 SER B O 1
ATOM 6815 N N . HIS B 1 326 ? 12.641 -40.625 -6.305 1 59.72 326 HIS B N 1
ATOM 6816 C CA . HIS B 1 326 ? 11.461 -39.781 -6.309 1 59.72 326 HIS B CA 1
ATOM 6817 C C . HIS B 1 326 ? 11.844 -38.312 -6.527 1 59.72 326 HIS B C 1
ATOM 6819 O O . HIS B 1 326 ? 12.492 -37.688 -5.676 1 59.72 326 HIS B O 1
ATOM 6825 N N . PRO B 1 327 ? 11.547 -37.719 -7.758 1 71.19 327 PRO B N 1
ATOM 6826 C CA . PRO B 1 327 ? 11.922 -36.344 -8.062 1 71.19 327 PRO B CA 1
ATOM 6827 C C . PRO B 1 327 ? 11.305 -35.312 -7.098 1 71.19 327 PRO B C 1
ATOM 6829 O O . PRO B 1 327 ? 10.078 -35.312 -6.922 1 71.19 327 PRO B O 1
ATOM 6832 N N . THR B 1 328 ? 12.117 -34.562 -6.32 1 81.25 328 THR B N 1
ATOM 6833 C CA . THR B 1 328 ? 11.711 -33.562 -5.336 1 81.25 328 THR B CA 1
ATOM 6834 C C . THR B 1 328 ? 10.805 -32.5 -5.969 1 81.25 328 THR B C 1
ATOM 6836 O O . THR B 1 328 ? 9.922 -31.969 -5.301 1 81.25 328 THR B O 1
ATOM 6839 N N . PHE B 1 329 ? 10.953 -32.344 -7.262 1 87.81 329 PHE B N 1
ATOM 6840 C CA . PHE B 1 329 ? 10.227 -31.297 -7.965 1 87.81 329 PHE B CA 1
ATOM 6841 C C . PHE B 1 329 ? 8.75 -31.672 -8.109 1 87.81 329 PHE B C 1
ATOM 6843 O O . PHE B 1 329 ? 7.914 -30.812 -8.383 1 87.81 329 PHE B O 1
ATOM 6850 N N . LEU B 1 330 ? 8.406 -32.906 -7.828 1 83.5 330 LEU B N 1
ATOM 6851 C CA . LEU B 1 330 ? 7.023 -33.375 -7.93 1 83.5 330 LEU B CA 1
ATOM 6852 C C . LEU B 1 330 ? 6.164 -32.719 -6.852 1 83.5 330 LEU B C 1
ATOM 6854 O O . LEU B 1 330 ? 4.949 -32.594 -7.008 1 83.5 330 LEU B O 1
ATOM 6858 N N . GLU B 1 331 ? 6.828 -32.219 -5.883 1 89.31 331 GLU B N 1
ATOM 6859 C CA . GLU B 1 331 ? 6.113 -31.625 -4.758 1 89.31 331 GLU B CA 1
ATOM 6860 C C . GLU B 1 331 ? 5.746 -30.172 -5.051 1 89.31 331 GLU B C 1
ATOM 6862 O O . GLU B 1 331 ? 4.914 -29.578 -4.355 1 89.31 331 GLU B O 1
ATOM 6867 N N . ILE B 1 332 ? 6.305 -29.641 -6.062 1 92.44 332 ILE B N 1
ATOM 6868 C CA . ILE B 1 332 ? 6.18 -28.203 -6.305 1 92.44 332 ILE B CA 1
ATOM 6869 C C . ILE B 1 332 ? 4.719 -27.844 -6.566 1 92.44 332 ILE B C 1
ATOM 6871 O O . ILE B 1 332 ? 4.191 -26.891 -5.996 1 92.44 332 ILE B O 1
ATOM 6875 N N . PHE B 1 333 ? 4.035 -28.594 -7.332 1 89.25 333 PHE B N 1
ATOM 6876 C CA . PHE B 1 333 ? 2.646 -28.266 -7.633 1 89.25 333 PHE B CA 1
ATOM 6877 C C . PHE B 1 333 ? 1.789 -28.344 -6.375 1 89.25 333 PHE B C 1
ATOM 6879 O O . PHE B 1 333 ? 0.935 -27.469 -6.152 1 89.25 333 PHE B O 1
ATOM 6886 N N . GLN B 1 334 ? 2.072 -29.344 -5.664 1 90 334 GLN B N 1
ATOM 6887 C CA . GLN B 1 334 ? 1.307 -29.516 -4.434 1 90 334 GLN B CA 1
ATOM 6888 C C . GLN B 1 334 ? 1.518 -28.328 -3.49 1 90 334 GLN B C 1
ATOM 6890 O O . GLN B 1 334 ? 0.573 -27.859 -2.85 1 90 334 GLN B O 1
ATOM 6895 N N . LEU B 1 335 ? 2.74 -27.891 -3.408 1 93.81 335 LEU B N 1
ATOM 6896 C CA . LEU B 1 335 ? 3.059 -26.75 -2.561 1 93.81 335 LEU B CA 1
ATOM 6897 C C . LEU B 1 335 ? 2.322 -25.5 -3.033 1 93.81 335 LEU B C 1
ATOM 6899 O O . LEU B 1 335 ? 1.77 -24.75 -2.221 1 93.81 335 LEU B O 1
ATOM 6903 N N . LEU B 1 336 ? 2.293 -25.281 -4.305 1 95.69 336 LEU B N 1
ATOM 6904 C CA . LEU B 1 336 ? 1.618 -24.125 -4.887 1 95.69 336 LEU B CA 1
ATOM 6905 C C . LEU B 1 336 ? 0.11 -24.219 -4.684 1 95.69 336 LEU B C 1
ATOM 6907 O O . LEU B 1 336 ? -0.534 -23.234 -4.32 1 95.69 336 LEU B O 1
ATOM 6911 N N . GLU B 1 337 ? -0.398 -25.344 -4.82 1 90.69 337 GLU B N 1
ATOM 6912 C CA . GLU B 1 337 ? -1.829 -25.578 -4.645 1 90.69 337 GLU B CA 1
ATOM 6913 C C . GLU B 1 337 ? -2.246 -25.375 -3.191 1 90.69 337 GLU B C 1
ATOM 6915 O O . GLU B 1 337 ? -3.299 -24.797 -2.918 1 90.69 337 GLU B O 1
ATOM 6920 N N . GLU B 1 338 ? -1.43 -25.844 -2.316 1 90.88 338 GLU B N 1
ATOM 6921 C CA . GLU B 1 338 ? -1.721 -25.703 -0.893 1 90.88 338 GLU B CA 1
ATOM 6922 C C . GLU B 1 338 ? -1.787 -24.234 -0.495 1 90.88 338 GLU B C 1
ATOM 6924 O O . GLU B 1 338 ? -2.604 -23.844 0.345 1 90.88 338 GLU B O 1
ATOM 6929 N N . ALA B 1 339 ? -0.942 -23.453 -1.05 1 93.38 339 ALA B N 1
ATOM 6930 C CA . ALA B 1 339 ? -0.962 -22.016 -0.779 1 93.38 339 ALA B CA 1
ATOM 6931 C C . ALA B 1 339 ? -2.273 -21.391 -1.241 1 93.38 339 ALA B C 1
ATOM 6933 O O . ALA B 1 339 ? -2.852 -20.547 -0.54 1 93.38 339 ALA B O 1
ATOM 6934 N N . MET B 1 340 ? -2.76 -21.797 -2.344 1 92.12 340 MET B N 1
ATOM 6935 C CA . MET B 1 340 ? -4.008 -21.266 -2.891 1 92.12 340 MET B CA 1
ATOM 6936 C C . MET B 1 340 ? -5.203 -21.719 -2.062 1 92.12 340 MET B C 1
ATOM 6938 O O . MET B 1 340 ? -6.125 -20.953 -1.813 1 92.12 340 MET B O 1
ATOM 6942 N N . ILE B 1 341 ? -5.125 -22.953 -1.593 1 90 341 ILE B N 1
ATOM 6943 C CA . ILE B 1 341 ? -6.211 -23.531 -0.805 1 90 341 ILE B CA 1
ATOM 6944 C C . ILE B 1 341 ? -6.289 -22.828 0.552 1 90 341 ILE B C 1
ATOM 6946 O O . ILE B 1 341 ? -7.379 -22.578 1.065 1 90 341 ILE B O 1
ATOM 6950 N N . ALA B 1 342 ? -5.141 -22.469 1.051 1 89.12 342 ALA B N 1
ATOM 6951 C CA . ALA B 1 342 ? -5.066 -21.828 2.359 1 89.12 342 ALA B CA 1
ATOM 6952 C C . ALA B 1 342 ? -5.738 -20.453 2.334 1 89.12 342 ALA B C 1
ATOM 6954 O O . ALA B 1 342 ? -6.227 -19.984 3.361 1 89.12 342 ALA B O 1
ATOM 6955 N N . ALA B 1 343 ? -5.816 -19.828 1.212 1 92.38 343 ALA B N 1
ATOM 6956 C CA . ALA B 1 343 ? -6.348 -18.469 1.08 1 92.38 343 ALA B CA 1
ATOM 6957 C C . ALA B 1 343 ? -7.863 -18.5 0.892 1 92.38 343 ALA B C 1
ATOM 6959 O O . ALA B 1 343 ? -8.539 -17.484 1.133 1 92.38 343 ALA B O 1
ATOM 6960 N N . ARG B 1 344 ? -8.453 -19.594 0.6 1 89.06 344 ARG B N 1
ATOM 6961 C CA . ARG B 1 344 ? -9.844 -19.688 0.173 1 89.06 344 ARG B CA 1
ATOM 6962 C C . ARG B 1 344 ? -10.789 -19.281 1.3 1 89.06 344 ARG B C 1
ATOM 6964 O O . ARG B 1 344 ? -11.719 -18.5 1.088 1 89.06 344 ARG B O 1
ATOM 6971 N N . PRO B 1 345 ? -10.492 -19.719 2.492 1 89.31 345 PRO B N 1
ATOM 6972 C CA . PRO B 1 345 ? -11.422 -19.391 3.574 1 89.31 345 PRO B CA 1
ATOM 6973 C C . PRO B 1 345 ? -11.43 -17.906 3.914 1 89.31 345 PRO B C 1
ATOM 6975 O O . PRO B 1 345 ? -12.367 -17.422 4.559 1 89.31 345 PRO B O 1
ATOM 6978 N N . ILE B 1 346 ? -10.477 -17.156 3.531 1 90.38 346 ILE B N 1
ATOM 6979 C CA . ILE B 1 346 ? -10.359 -15.75 3.885 1 90.38 346 ILE B CA 1
ATOM 6980 C C . ILE B 1 346 ? -11.305 -14.922 3.018 1 90.38 346 ILE B C 1
ATOM 6982 O O . ILE B 1 346 ? -11.844 -13.914 3.471 1 90.38 346 ILE B O 1
ATOM 6986 N N . GLY B 1 347 ? -11.406 -15.344 1.736 1 87.88 347 GLY B N 1
ATOM 6987 C CA . GLY B 1 347 ? -12.312 -14.633 0.85 1 87.88 347 GLY B CA 1
ATOM 6988 C C . GLY B 1 347 ? -11.766 -14.477 -0.557 1 87.88 347 GLY B C 1
ATOM 6989 O O . GLY B 1 347 ? -10.578 -14.711 -0.8 1 87.88 347 GLY B O 1
ATOM 6990 N N . PRO B 1 348 ? -12.57 -14.109 -1.411 1 87.5 348 PRO B N 1
ATOM 6991 C CA . PRO B 1 348 ? -12.188 -14.055 -2.824 1 87.5 348 PRO B CA 1
ATOM 6992 C C . PRO B 1 348 ? -11.07 -13.047 -3.094 1 87.5 348 PRO B C 1
ATOM 6994 O O . PRO B 1 348 ? -10.227 -13.273 -3.961 1 87.5 348 PRO B O 1
ATOM 6997 N N . SER B 1 349 ? -11.109 -11.977 -2.34 1 90.31 349 SER B N 1
ATOM 6998 C CA . SER B 1 349 ? -10.109 -10.945 -2.572 1 90.31 349 SER B CA 1
ATOM 6999 C C . SER B 1 349 ? -8.703 -11.469 -2.297 1 90.31 349 SER B C 1
ATOM 7001 O O . SER B 1 349 ? -7.82 -11.383 -3.158 1 90.31 349 SER B O 1
ATOM 7003 N N . VAL B 1 350 ? -8.531 -12.031 -1.164 1 93.62 350 VAL B N 1
ATOM 7004 C CA . VAL B 1 350 ? -7.223 -12.562 -0.779 1 93.62 350 VAL B CA 1
ATOM 7005 C C . VAL B 1 350 ? -6.875 -13.766 -1.653 1 93.62 350 VAL B C 1
ATOM 7007 O O . VAL B 1 350 ? -5.719 -13.938 -2.049 1 93.62 350 VAL B O 1
ATOM 7010 N N . THR B 1 351 ? -7.863 -14.539 -2.016 1 92.06 351 THR B N 1
ATOM 7011 C CA . THR B 1 351 ? -7.645 -15.703 -2.875 1 92.06 351 THR B CA 1
ATOM 7012 C C . THR B 1 351 ? -7.105 -15.266 -4.234 1 92.06 351 THR B C 1
ATOM 7014 O O . THR B 1 351 ? -6.133 -15.844 -4.734 1 92.06 351 THR B O 1
ATOM 7017 N N . SER B 1 352 ? -7.719 -14.305 -4.754 1 90.19 352 SER B N 1
ATOM 7018 C CA . SER B 1 352 ? -7.277 -13.805 -6.051 1 90.19 352 SER B CA 1
ATOM 7019 C C . SER B 1 352 ? -5.859 -13.258 -5.98 1 90.19 352 SER B C 1
ATOM 7021 O O . SER B 1 352 ? -5.051 -13.484 -6.883 1 90.19 352 SER B O 1
ATOM 7023 N N . GLN B 1 353 ? -5.609 -12.578 -4.918 1 93.88 353 GLN B N 1
ATOM 7024 C CA . GLN B 1 353 ? -4.27 -12.023 -4.742 1 93.88 353 GLN B CA 1
ATOM 7025 C C . GLN B 1 353 ? -3.232 -13.125 -4.574 1 93.88 353 GLN B C 1
ATOM 7027 O O . GLN B 1 353 ? -2.129 -13.039 -5.113 1 93.88 353 GLN B O 1
ATOM 7032 N N . VAL B 1 354 ? -3.59 -14.133 -3.869 1 95.62 354 VAL B N 1
ATOM 7033 C CA . VAL B 1 354 ? -2.674 -15.242 -3.639 1 95.62 354 VAL B CA 1
ATOM 7034 C C . VAL B 1 354 ? -2.436 -15.992 -4.949 1 95.62 354 VAL B C 1
ATOM 7036 O O . VAL B 1 354 ? -1.313 -16.422 -5.23 1 95.62 354 VAL B O 1
ATOM 7039 N N . GLN B 1 355 ? -3.443 -16.156 -5.75 1 93.56 355 GLN B N 1
ATOM 7040 C CA . GLN B 1 355 ? -3.285 -16.812 -7.047 1 93.56 355 GLN B CA 1
ATOM 7041 C C . GLN B 1 355 ? -2.283 -16.062 -7.922 1 93.56 355 GLN B C 1
ATOM 7043 O O . GLN B 1 355 ? -1.407 -16.672 -8.531 1 93.56 355 GLN B O 1
ATOM 7048 N N . ALA B 1 356 ? -2.408 -14.758 -7.938 1 92.31 356 ALA B N 1
ATOM 7049 C CA . ALA B 1 356 ? -1.467 -13.945 -8.703 1 92.31 356 ALA B CA 1
ATOM 7050 C C . ALA B 1 356 ? -0.056 -14.055 -8.133 1 92.31 356 ALA B C 1
ATOM 7052 O O . ALA B 1 356 ? 0.916 -14.164 -8.883 1 92.31 356 ALA B O 1
ATOM 7053 N N . MET B 1 357 ? 0.007 -14.078 -6.812 1 95.5 357 MET B N 1
ATOM 7054 C CA . MET B 1 357 ? 1.296 -14.172 -6.133 1 95.5 357 MET B CA 1
ATOM 7055 C C . MET B 1 357 ? 1.96 -15.516 -6.418 1 95.5 357 MET B C 1
ATOM 7057 O O . MET B 1 357 ? 3.172 -15.578 -6.637 1 95.5 357 MET B O 1
ATOM 7061 N N . VAL B 1 358 ? 1.167 -16.562 -6.449 1 96.62 358 VAL B N 1
ATOM 7062 C CA . VAL B 1 358 ? 1.683 -17.906 -6.699 1 96.62 358 VAL B CA 1
ATOM 7063 C C . VAL B 1 358 ? 2.303 -17.969 -8.094 1 96.62 358 VAL B C 1
ATOM 7065 O O . VAL B 1 358 ? 3.381 -18.531 -8.273 1 96.62 358 VAL B O 1
ATOM 7068 N N . LEU B 1 359 ? 1.666 -17.375 -9.039 1 95.94 359 LEU B N 1
ATOM 7069 C CA . LEU B 1 359 ? 2.189 -17.344 -10.406 1 95.94 359 LEU B CA 1
ATOM 7070 C C . LEU B 1 359 ? 3.506 -16.578 -10.461 1 95.94 359 LEU B C 1
ATOM 7072 O O . LEU B 1 359 ? 4.465 -17.031 -11.094 1 95.94 359 LEU B O 1
ATOM 7076 N N . GLU B 1 360 ? 3.58 -15.539 -9.758 1 94.69 360 GLU B N 1
ATOM 7077 C CA . GLU B 1 360 ? 4.797 -14.734 -9.734 1 94.69 360 GLU B CA 1
ATOM 7078 C C . GLU B 1 360 ? 5.93 -15.469 -9.023 1 94.69 360 GLU B C 1
ATOM 7080 O O . GLU B 1 360 ? 7.082 -15.414 -9.453 1 94.69 360 GLU B O 1
ATOM 7085 N N . ILE B 1 361 ? 5.559 -16.141 -7.984 1 96.06 361 ILE B N 1
ATOM 7086 C CA . ILE B 1 361 ? 6.559 -16.859 -7.207 1 96.06 361 ILE B CA 1
ATOM 7087 C C . ILE B 1 361 ? 7.113 -18.031 -8.031 1 96.06 361 ILE B C 1
ATOM 7089 O O . ILE B 1 361 ? 8.305 -18.328 -7.953 1 96.06 361 ILE B O 1
ATOM 7093 N N . PHE B 1 362 ? 6.289 -18.703 -8.789 1 96.94 362 PHE B N 1
ATOM 7094 C CA . PHE B 1 362 ? 6.75 -19.781 -9.656 1 96.94 362 PHE B CA 1
ATOM 7095 C C . PHE B 1 362 ? 7.742 -19.266 -10.695 1 96.94 362 PHE B C 1
ATOM 7097 O O . PHE B 1 362 ? 8.773 -19.891 -10.945 1 96.94 362 PHE B O 1
ATOM 7104 N N . SER B 1 363 ? 7.418 -18.078 -11.266 1 96.5 363 SER B N 1
ATOM 7105 C CA . SER B 1 363 ? 8.32 -17.453 -12.234 1 96.5 363 SER B CA 1
ATOM 7106 C C . SER B 1 363 ? 9.656 -17.094 -11.594 1 96.5 363 SER B C 1
ATOM 7108 O O . SER B 1 363 ? 10.711 -17.344 -12.172 1 96.5 363 SER B O 1
ATOM 7110 N N . LYS B 1 364 ? 9.578 -16.578 -10.422 1 95.12 364 LYS B N 1
ATOM 7111 C CA . LYS B 1 364 ? 10.805 -16.25 -9.695 1 95.12 364 LYS B CA 1
ATOM 7112 C C . LYS B 1 364 ? 11.602 -17.516 -9.375 1 95.12 364 LYS B C 1
ATOM 7114 O O . LYS B 1 364 ? 12.836 -17.516 -9.461 1 95.12 364 LYS B O 1
ATOM 7119 N N . PHE B 1 365 ? 10.922 -18.547 -9.008 1 96.38 365 PHE B N 1
ATOM 7120 C CA . PHE B 1 365 ? 11.547 -19.844 -8.711 1 96.38 365 PHE B CA 1
ATOM 7121 C C . PHE B 1 365 ? 12.289 -20.375 -9.93 1 96.38 365 PHE B C 1
ATOM 7123 O O . PHE B 1 365 ? 13.414 -20.859 -9.812 1 96.38 365 PHE B O 1
ATOM 7130 N N . LEU B 1 366 ? 11.68 -20.266 -11.047 1 97.06 366 LEU B N 1
ATOM 7131 C CA . LEU B 1 366 ? 12.297 -20.734 -12.281 1 97.06 366 LEU B CA 1
ATOM 7132 C C . LEU B 1 366 ? 13.586 -19.969 -12.57 1 97.06 366 LEU B C 1
ATOM 7134 O O . LEU B 1 366 ? 14.586 -20.562 -12.984 1 97.06 366 LEU B O 1
ATOM 7138 N N . ASN B 1 367 ? 13.57 -18.703 -12.359 1 94.81 367 ASN B N 1
ATOM 7139 C CA . ASN B 1 367 ? 14.766 -17.891 -12.562 1 94.81 367 ASN B CA 1
ATOM 7140 C C . ASN B 1 367 ? 15.891 -18.312 -11.617 1 94.81 367 ASN B C 1
ATOM 7142 O O . ASN B 1 367 ? 17.047 -18.406 -12.023 1 94.81 367 ASN B O 1
ATOM 7146 N N . ARG B 1 368 ? 15.5 -18.547 -10.445 1 94.5 368 ARG B N 1
ATOM 7147 C CA . ARG B 1 368 ? 16.484 -19.031 -9.484 1 94.5 368 ARG B CA 1
ATOM 7148 C C . ARG B 1 368 ? 17.031 -20.391 -9.891 1 94.5 368 ARG B C 1
ATOM 7150 O O . ARG B 1 368 ? 18.234 -20.641 -9.805 1 94.5 368 ARG B O 1
ATOM 7157 N N . TYR B 1 369 ? 16.141 -21.312 -10.289 1 95.81 369 TYR B N 1
ATOM 7158 C CA . TYR B 1 369 ? 16.547 -22.641 -10.695 1 95.81 369 TYR B CA 1
ATOM 7159 C C . TYR B 1 369 ? 17.438 -22.594 -11.93 1 95.81 369 TYR B C 1
ATOM 7161 O O . TYR B 1 369 ? 18.359 -23.406 -12.062 1 95.81 369 TYR B O 1
ATOM 7169 N N . GLN B 1 370 ? 17.156 -21.688 -12.805 1 95 370 GLN B N 1
ATOM 7170 C CA . GLN B 1 370 ? 18 -21.547 -13.984 1 95 370 GLN B CA 1
ATOM 7171 C C . GLN B 1 370 ? 19.453 -21.281 -13.602 1 95 370 GLN B C 1
ATOM 7173 O O . GLN B 1 370 ? 20.359 -21.922 -14.125 1 95 370 GLN B O 1
ATOM 7178 N N . ASP B 1 371 ? 19.578 -20.391 -12.68 1 93.81 371 ASP B N 1
ATOM 7179 C CA . ASP B 1 371 ? 20.938 -20.078 -12.211 1 93.81 371 ASP B CA 1
ATOM 7180 C C . ASP B 1 371 ? 21.547 -21.281 -11.484 1 93.81 371 ASP B C 1
ATOM 7182 O O . ASP B 1 371 ? 22.719 -21.594 -11.711 1 93.81 371 ASP B O 1
ATOM 7186 N N . LYS B 1 372 ? 20.828 -21.938 -10.711 1 92.75 372 LYS B N 1
ATOM 7187 C CA . LYS B 1 372 ? 21.328 -23.062 -9.93 1 92.75 372 LYS B CA 1
ATOM 7188 C C . LYS B 1 372 ? 21.656 -24.266 -10.82 1 92.75 372 LYS B C 1
ATOM 7190 O O . LYS B 1 372 ? 22.578 -25.016 -10.547 1 92.75 372 LYS B O 1
ATOM 7195 N N . ALA B 1 373 ? 20.828 -24.469 -11.812 1 93.5 373 ALA B N 1
ATOM 7196 C CA . ALA B 1 373 ? 21.047 -25.562 -12.742 1 93.5 373 ALA B CA 1
ATOM 7197 C C . ALA B 1 373 ? 22.391 -25.422 -13.477 1 93.5 373 ALA B C 1
ATOM 7199 O O . ALA B 1 373 ? 23.109 -26.391 -13.672 1 93.5 373 ALA B O 1
ATOM 7200 N N . VAL B 1 374 ? 22.719 -24.203 -13.875 1 92.38 374 VAL B N 1
ATOM 7201 C CA . VAL B 1 374 ? 23.984 -23.938 -14.539 1 92.38 374 VAL B CA 1
ATOM 7202 C C . VAL B 1 374 ? 25.141 -24.312 -13.609 1 92.38 374 VAL B C 1
ATOM 7204 O O . VAL B 1 374 ? 26.062 -25.016 -14.008 1 92.38 374 VAL B O 1
ATOM 7207 N N . HIS B 1 375 ? 24.984 -23.797 -12.445 1 92.12 375 HIS B N 1
ATOM 7208 C CA . HIS B 1 375 ? 26.031 -24.094 -11.461 1 92.12 375 HIS B CA 1
ATOM 7209 C C . HIS B 1 375 ? 26.094 -25.594 -11.164 1 92.12 375 HIS B C 1
ATOM 7211 O O . HIS B 1 375 ? 27.172 -26.156 -10.992 1 92.12 375 HIS B O 1
ATOM 7217 N N . PHE B 1 376 ? 24.969 -26.234 -11.086 1 91.88 376 PHE B N 1
ATOM 7218 C CA . PHE B 1 376 ? 24.859 -27.656 -10.82 1 91.88 376 PHE B CA 1
ATOM 7219 C C . PHE B 1 376 ? 25.547 -28.469 -11.906 1 91.88 376 PHE B C 1
ATOM 7221 O O . PHE B 1 376 ? 26.281 -29.422 -11.602 1 91.88 376 PHE B O 1
ATOM 7228 N N . LEU B 1 377 ? 25.375 -28.156 -13.102 1 90.88 377 LEU B N 1
ATOM 7229 C CA . LEU B 1 377 ? 25.984 -28.875 -14.219 1 90.88 377 LEU B CA 1
ATOM 7230 C C . LEU B 1 377 ? 27.5 -28.703 -14.203 1 90.88 377 LEU B C 1
ATOM 7232 O O . LEU B 1 377 ? 28.234 -29.656 -14.453 1 90.88 377 LEU B O 1
ATOM 7236 N N . GLN B 1 378 ? 27.938 -27.484 -13.82 1 89.06 378 GLN B N 1
ATOM 7237 C CA . GLN B 1 378 ? 29.375 -27.203 -13.766 1 89.06 378 GLN B CA 1
ATOM 7238 C C . GLN B 1 378 ? 30.047 -27.969 -12.641 1 89.06 378 GLN B C 1
ATOM 7240 O O . GLN B 1 378 ? 31.141 -28.516 -12.812 1 89.06 378 GLN B O 1
ATOM 7245 N N . GLN B 1 379 ? 29.375 -28.062 -11.547 1 88.38 379 GLN B N 1
ATOM 7246 C CA . GLN B 1 379 ? 29.922 -28.719 -10.375 1 88.38 379 GLN B CA 1
ATOM 7247 C C . GLN B 1 379 ? 29.953 -30.234 -10.562 1 88.38 379 GLN B C 1
ATOM 7249 O O . GLN B 1 379 ? 30.812 -30.922 -9.992 1 88.38 379 GLN B O 1
ATOM 7254 N N . ASN B 1 380 ? 29.047 -30.781 -11.344 1 85.19 380 ASN B N 1
ATOM 7255 C CA . ASN B 1 380 ? 28.922 -32.219 -11.484 1 85.19 380 ASN B CA 1
ATOM 7256 C C . ASN B 1 380 ? 29.344 -32.688 -12.883 1 85.19 380 ASN B C 1
ATOM 7258 O O . ASN B 1 380 ? 28.922 -33.75 -13.344 1 85.19 380 ASN B O 1
ATOM 7262 N N . ALA B 1 381 ? 30.109 -31.875 -13.5 1 79.56 381 ALA B N 1
ATOM 7263 C CA . ALA B 1 381 ? 30.516 -32.156 -14.875 1 79.56 381 ALA B CA 1
ATOM 7264 C C . ALA B 1 381 ? 31.328 -33.438 -14.961 1 79.56 381 ALA B C 1
ATOM 7266 O O . ALA B 1 381 ? 31.344 -34.094 -16.016 1 79.56 381 ALA B O 1
ATOM 7267 N N . THR B 1 382 ? 31.953 -33.781 -13.914 1 74.56 382 THR B N 1
ATOM 7268 C CA . THR B 1 382 ? 32.844 -34.938 -13.953 1 74.56 382 THR B CA 1
ATOM 7269 C C . THR B 1 382 ? 32.156 -36.156 -13.305 1 74.56 382 THR B C 1
ATOM 7271 O O . THR B 1 382 ? 32.781 -37.188 -13.109 1 74.56 382 THR B O 1
ATOM 7274 N N . ALA B 1 383 ? 30.938 -35.938 -12.938 1 68.25 383 ALA B N 1
ATOM 7275 C CA . ALA B 1 383 ? 30.219 -37.031 -12.289 1 68.25 383 ALA B CA 1
ATOM 7276 C C . ALA B 1 383 ? 29.938 -38.188 -13.273 1 68.25 383 ALA B C 1
ATOM 7278 O O . ALA B 1 383 ? 29.922 -37.969 -14.492 1 68.25 383 ALA B O 1
ATOM 7279 N N . GLY B 1 384 ? 29.984 -39.344 -12.781 1 65.69 384 GLY B N 1
ATOM 7280 C CA . GLY B 1 384 ? 29.688 -40.5 -13.609 1 65.69 384 GLY B CA 1
ATOM 7281 C C . GLY B 1 384 ? 28.266 -40.469 -14.172 1 65.69 384 GLY B C 1
ATOM 7282 O O . GLY B 1 384 ? 28.031 -40.906 -15.305 1 65.69 384 GLY B O 1
ATOM 7283 N N . ALA B 1 385 ? 27.344 -39.969 -13.391 1 73.81 385 ALA B N 1
ATOM 7284 C CA . ALA B 1 385 ? 25.969 -39.812 -13.859 1 73.81 385 ALA B CA 1
ATOM 7285 C C . ALA B 1 385 ? 25.797 -38.531 -14.664 1 73.81 385 ALA B C 1
ATOM 7287 O O . ALA B 1 385 ? 26.688 -37.688 -14.664 1 73.81 385 ALA B O 1
ATOM 7288 N N . PHE B 1 386 ? 24.812 -38.438 -15.555 1 80.25 386 PHE B N 1
ATOM 7289 C CA . PHE B 1 386 ? 24.578 -37.25 -16.375 1 80.25 386 PHE B CA 1
ATOM 7290 C C . PHE B 1 386 ? 23.625 -36.281 -15.672 1 80.25 386 PHE B C 1
ATOM 7292 O O . PHE B 1 386 ? 22.406 -36.438 -15.742 1 80.25 386 PHE B O 1
ATOM 7299 N N . PRO B 1 387 ? 24.141 -35.312 -14.953 1 85.19 387 PRO B N 1
ATOM 7300 C CA . PRO B 1 387 ? 23.281 -34.344 -14.281 1 85.19 387 PRO B CA 1
ATOM 7301 C C . PRO B 1 387 ? 22.328 -33.625 -15.242 1 85.19 387 PRO B C 1
ATOM 7303 O O . PRO B 1 387 ? 21.297 -33.125 -14.82 1 85.19 387 PRO B O 1
ATOM 7306 N N . GLU B 1 388 ? 22.766 -33.625 -16.562 1 86.69 388 GLU B N 1
ATOM 7307 C CA . GLU B 1 388 ? 21.938 -33 -17.578 1 86.69 388 GLU B CA 1
ATOM 7308 C C . GLU B 1 388 ? 20.562 -33.656 -17.672 1 86.69 388 GLU B C 1
ATOM 7310 O O . GLU B 1 388 ? 19.547 -32.969 -17.859 1 86.69 388 GLU B O 1
ATOM 7315 N N . VAL B 1 389 ? 20.562 -34.938 -17.484 1 82.88 389 VAL B N 1
ATOM 7316 C CA . VAL B 1 389 ? 19.312 -35.688 -17.578 1 82.88 389 VAL B CA 1
ATOM 7317 C C . VAL B 1 389 ? 18.422 -35.375 -16.391 1 82.88 389 VAL B C 1
ATOM 7319 O O . VAL B 1 389 ? 17.188 -35.312 -16.516 1 82.88 389 VAL B O 1
ATOM 7322 N N . HIS B 1 390 ? 19.062 -35.188 -15.297 1 84.81 390 HIS B N 1
ATOM 7323 C CA . HIS B 1 390 ? 18.312 -34.781 -14.109 1 84.81 390 HIS B CA 1
ATOM 7324 C C . HIS B 1 390 ? 17.625 -33.438 -14.312 1 84.81 390 HIS B C 1
ATOM 7326 O O . HIS B 1 390 ? 16.438 -33.281 -14 1 84.81 390 HIS B O 1
ATOM 7332 N N . VAL B 1 391 ? 18.375 -32.5 -14.859 1 89.06 391 VAL B N 1
ATOM 7333 C CA . VAL B 1 391 ? 17.844 -31.156 -15.102 1 89.06 391 VAL B CA 1
ATOM 7334 C C . VAL B 1 391 ? 16.719 -31.234 -16.141 1 89.06 391 VAL B C 1
ATOM 7336 O O . VAL B 1 391 ? 15.703 -30.547 -15.992 1 89.06 391 VAL B O 1
ATOM 7339 N N . LEU B 1 392 ? 16.891 -32 -17.094 1 87.12 392 LEU B N 1
ATOM 7340 C CA . LEU B 1 392 ? 15.867 -32.156 -18.125 1 87.12 392 LEU B CA 1
ATOM 7341 C C . LEU B 1 392 ? 14.602 -32.781 -17.547 1 87.12 392 LEU B C 1
ATOM 7343 O O . LEU B 1 392 ? 13.492 -32.406 -17.906 1 87.12 392 LEU B O 1
ATOM 7347 N N . GLY B 1 393 ? 14.773 -33.781 -16.703 1 84.62 393 GLY B N 1
ATOM 7348 C CA . GLY B 1 393 ? 13.641 -34.344 -16 1 84.62 393 GLY B CA 1
ATOM 7349 C C . GLY B 1 393 ? 12.875 -33.344 -15.18 1 84.62 393 GLY B C 1
ATOM 7350 O O . GLY B 1 393 ? 11.641 -33.344 -15.164 1 84.62 393 GLY B O 1
ATOM 7351 N N . ASN B 1 394 ? 13.617 -32.5 -14.461 1 89.81 394 ASN B N 1
ATOM 7352 C CA . ASN B 1 394 ? 13 -31.422 -13.703 1 89.81 394 ASN B CA 1
ATOM 7353 C C . ASN B 1 394 ? 12.195 -30.484 -14.602 1 89.81 394 ASN B C 1
ATOM 7355 O O . ASN B 1 394 ? 11.117 -30.016 -14.227 1 89.81 394 ASN B O 1
ATOM 7359 N N . CYS B 1 395 ? 12.742 -30.203 -15.789 1 90.44 395 CYS B N 1
ATOM 7360 C CA . CYS B 1 395 ? 12.055 -29.312 -16.719 1 90.44 395 CYS B CA 1
ATOM 7361 C C . CYS B 1 395 ? 10.734 -29.906 -17.172 1 90.44 395 CYS B C 1
ATOM 7363 O O . CYS B 1 395 ? 9.75 -29.188 -17.359 1 90.44 395 CYS B O 1
ATOM 7365 N N . CYS B 1 396 ? 10.68 -31.156 -17.312 1 86.56 396 CYS B N 1
ATOM 7366 C CA . CYS B 1 396 ? 9.43 -31.828 -17.672 1 86.56 396 CYS B CA 1
ATOM 7367 C C . CYS B 1 396 ? 8.391 -31.672 -16.562 1 86.56 396 CYS B C 1
ATOM 7369 O O . CYS B 1 396 ? 7.219 -31.406 -16.844 1 86.56 396 CYS B O 1
ATOM 7371 N N . ILE B 1 397 ? 8.828 -31.859 -15.383 1 89.38 397 ILE B N 1
ATOM 7372 C CA . ILE B 1 397 ? 7.945 -31.703 -14.227 1 89.38 397 ILE B CA 1
ATOM 7373 C C . ILE B 1 397 ? 7.461 -30.25 -14.148 1 89.38 397 ILE B C 1
ATOM 7375 O O . ILE B 1 397 ? 6.281 -30 -13.891 1 89.38 397 ILE B O 1
ATOM 7379 N N . LEU B 1 398 ? 8.422 -29.359 -14.375 1 93.69 398 LEU B N 1
ATOM 7380 C CA . LEU B 1 398 ? 8.086 -27.953 -14.297 1 93.69 398 LEU B CA 1
ATOM 7381 C C . LEU B 1 398 ? 7.086 -27.562 -15.383 1 93.69 398 LEU B C 1
ATOM 7383 O O . LEU B 1 398 ? 6.195 -26.75 -15.156 1 93.69 398 LEU B O 1
ATOM 7387 N N . ARG B 1 399 ? 7.176 -28.109 -16.516 1 91 399 ARG B N 1
ATOM 7388 C CA . ARG B 1 399 ? 6.223 -27.859 -17.594 1 91 399 ARG B CA 1
ATOM 7389 C C . ARG B 1 399 ? 4.832 -28.359 -17.234 1 91 399 ARG B C 1
ATOM 7391 O O . ARG B 1 399 ? 3.834 -27.688 -17.469 1 91 399 ARG B O 1
ATOM 7398 N N . LYS B 1 400 ? 4.801 -29.516 -16.703 1 87.69 400 LYS B N 1
ATOM 7399 C CA . LYS B 1 400 ? 3.523 -30.062 -16.266 1 87.69 400 LYS B CA 1
ATOM 7400 C C . LYS B 1 400 ? 2.916 -29.203 -15.148 1 87.69 400 LYS B C 1
ATOM 7402 O O . LYS B 1 400 ? 1.708 -28.953 -15.148 1 87.69 400 LYS B O 1
ATOM 7407 N N . THR B 1 401 ? 3.76 -28.828 -14.266 1 92.31 401 THR B N 1
ATOM 7408 C CA . THR B 1 401 ? 3.316 -27.953 -13.18 1 92.31 401 THR B CA 1
ATOM 7409 C C . THR B 1 401 ? 2.713 -26.672 -13.727 1 92.31 401 THR B C 1
ATOM 7411 O O . THR B 1 401 ? 1.646 -26.234 -13.289 1 92.31 401 THR B O 1
ATOM 7414 N N . TRP B 1 402 ? 3.369 -26.062 -14.711 1 94.06 402 TRP B N 1
ATOM 7415 C CA . TRP B 1 402 ? 2.885 -24.812 -15.305 1 94.06 402 TRP B CA 1
ATOM 7416 C C . TRP B 1 402 ? 1.559 -25.031 -16.031 1 94.06 402 TRP B C 1
ATOM 7418 O O . TRP B 1 402 ? 0.67 -24.172 -15.977 1 94.06 402 TRP B O 1
ATOM 7428 N N . GLN B 1 403 ? 1.424 -26.141 -16.641 1 88.81 403 GLN B N 1
ATOM 7429 C CA . GLN B 1 403 ? 0.179 -26.453 -17.328 1 88.81 403 GLN B CA 1
ATOM 7430 C C . GLN B 1 403 ? -0.989 -26.531 -16.359 1 88.81 403 GLN B C 1
ATOM 7432 O O . GLN B 1 403 ? -2.057 -25.969 -16.609 1 88.81 403 GLN B O 1
ATOM 7437 N N . GLU B 1 404 ? -0.721 -27.219 -15.273 1 86.69 404 GLU B N 1
ATOM 7438 C CA . GLU B 1 404 ? -1.756 -27.328 -14.25 1 86.69 404 GLU B CA 1
ATOM 7439 C C . GLU B 1 404 ? -2.068 -25.984 -13.617 1 86.69 404 GLU B C 1
ATOM 7441 O O . GLU B 1 404 ? -3.232 -25.656 -13.383 1 86.69 404 GLU B O 1
ATOM 7446 N N . LEU B 1 405 ? -1.027 -25.172 -13.391 1 90.81 405 LEU B N 1
ATOM 7447 C CA . LEU B 1 405 ? -1.196 -23.859 -12.781 1 90.81 405 LEU B CA 1
ATOM 7448 C C . LEU B 1 405 ? -1.945 -22.922 -13.719 1 90.81 405 LEU B C 1
ATOM 7450 O O . LEU B 1 405 ? -2.797 -22.141 -13.273 1 90.81 405 LEU B O 1
ATOM 7454 N N . SER B 1 406 ? -1.634 -22.953 -14.977 1 87.94 406 SER B N 1
ATOM 7455 C CA . SER B 1 406 ? -2.232 -22.062 -15.969 1 87.94 406 SER B CA 1
ATOM 7456 C C . SER B 1 406 ? -3.713 -22.375 -16.172 1 87.94 406 SER B C 1
ATOM 7458 O O . SER B 1 406 ? -4.5 -21.484 -16.484 1 87.94 406 SER B O 1
ATOM 7460 N N . GLN B 1 407 ? -4.023 -23.625 -15.922 1 81.56 407 GLN B N 1
ATOM 7461 C CA . GLN B 1 407 ? -5.426 -24.016 -16.031 1 81.56 407 GLN B CA 1
ATOM 7462 C C . GLN B 1 407 ? -6.23 -23.531 -14.828 1 81.56 407 GLN B C 1
ATOM 7464 O O . GLN B 1 407 ? -7.402 -23.172 -14.961 1 81.56 407 GLN B O 1
ATOM 7469 N N . ALA B 1 408 ? -5.555 -23.438 -13.758 1 79 408 ALA B N 1
ATOM 7470 C CA . ALA B 1 408 ? -6.238 -23.094 -12.516 1 79 408 ALA B CA 1
ATOM 7471 C C . ALA B 1 408 ? -6.309 -21.594 -12.32 1 79 408 ALA B C 1
ATOM 7473 O O . ALA B 1 408 ? -7.258 -21.078 -11.719 1 79 408 ALA B O 1
ATOM 7474 N N . CYS B 1 409 ? -5.324 -20.75 -12.742 1 85 409 CYS B N 1
ATOM 7475 C CA . CYS B 1 409 ? -5.215 -19.359 -12.328 1 85 409 CYS B CA 1
ATOM 7476 C C . CYS B 1 409 ? -5.305 -18.422 -13.523 1 85 409 CYS B C 1
ATOM 7478 O O . CYS B 1 409 ? -5.395 -17.203 -13.359 1 85 409 CYS B O 1
ATOM 7480 N N . PHE B 1 410 ? -5.27 -18.844 -14.633 1 80.81 410 PHE B N 1
ATOM 7481 C CA . PHE B 1 410 ? -5.383 -18.031 -15.844 1 80.81 410 PHE B CA 1
ATOM 7482 C C . PHE B 1 410 ? -4.32 -16.938 -15.867 1 80.81 410 PHE B C 1
ATOM 7484 O O . PHE B 1 410 ? -4.641 -15.758 -15.812 1 80.81 410 PHE B O 1
ATOM 7491 N N . PRO B 1 411 ? -3.184 -17.188 -15.992 1 89.56 411 PRO B N 1
ATOM 7492 C CA . PRO B 1 411 ? -2.09 -16.203 -15.961 1 89.56 411 PRO B CA 1
ATOM 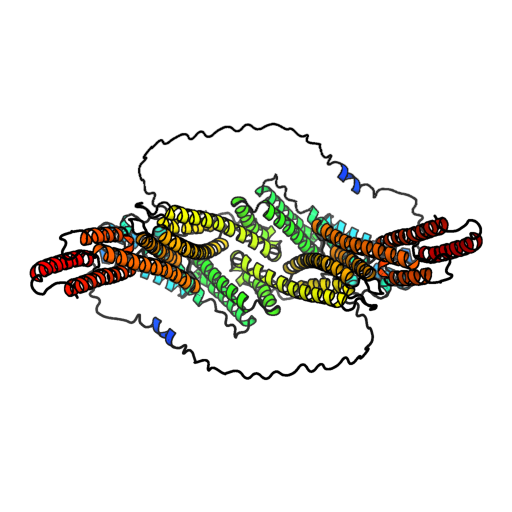7493 C C . PRO B 1 411 ? -2.145 -15.227 -17.125 1 89.56 411 PRO B C 1
ATOM 7495 O O . PRO B 1 411 ? -2.637 -15.562 -18.203 1 89.56 411 PRO B O 1
ATOM 7498 N N . PRO B 1 412 ? -1.65 -14.031 -16.906 1 86 412 PRO B N 1
ATOM 7499 C CA . PRO B 1 412 ? -1.513 -13.07 -18.016 1 86 412 PRO B CA 1
ATOM 7500 C C . PRO B 1 412 ? -0.547 -13.555 -19.094 1 86 412 PRO B C 1
ATOM 7502 O O . PRO B 1 412 ? 0.331 -14.375 -18.828 1 86 412 PRO B O 1
ATOM 7505 N N . ALA B 1 413 ? -0.66 -13 -20.234 1 85.69 413 ALA B N 1
ATOM 7506 C CA . ALA B 1 413 ? 0.087 -13.453 -21.406 1 85.69 413 ALA B CA 1
ATOM 7507 C C . ALA B 1 413 ? 1.586 -13.242 -21.219 1 85.69 413 ALA B C 1
ATOM 7509 O O . ALA B 1 413 ? 2.393 -14.078 -21.625 1 85.69 413 ALA B O 1
ATOM 7510 N N . ASP B 1 414 ? 1.982 -12.164 -20.641 1 88.69 414 ASP B N 1
ATOM 7511 C CA . ASP B 1 414 ? 3.398 -11.859 -20.453 1 88.69 414 ASP B CA 1
ATOM 7512 C C . ASP B 1 414 ? 4.062 -12.875 -19.531 1 88.69 414 ASP B C 1
ATOM 7514 O O . ASP B 1 414 ? 5.215 -13.258 -19.75 1 88.69 414 ASP B O 1
ATOM 7518 N N . LEU B 1 415 ? 3.283 -13.312 -18.609 1 92.12 415 LEU B N 1
ATOM 7519 C CA . LEU B 1 415 ? 3.828 -14.289 -17.688 1 92.12 415 LEU B CA 1
ATOM 7520 C C . LEU B 1 415 ? 3.959 -15.656 -18.344 1 92.12 415 LEU B C 1
ATOM 7522 O O . LEU B 1 415 ? 4.902 -16.406 -18.062 1 92.12 415 LEU B O 1
ATOM 7526 N N . VAL B 1 416 ? 3.094 -15.984 -19.219 1 92.94 416 VAL B N 1
ATOM 7527 C CA . VAL B 1 416 ? 3.156 -17.25 -19.953 1 92.94 416 VAL B CA 1
ATOM 7528 C C . VAL B 1 416 ? 4.438 -17.297 -20.781 1 92.94 416 VAL B C 1
ATOM 7530 O O . VAL B 1 416 ? 5.18 -18.281 -20.734 1 92.94 416 VAL B O 1
ATOM 7533 N N . THR B 1 417 ? 4.73 -16.203 -21.406 1 93.62 417 THR B N 1
ATOM 7534 C CA . THR B 1 417 ? 5.914 -16.125 -22.25 1 93.62 417 THR B CA 1
ATOM 7535 C C . THR B 1 417 ? 7.184 -16.188 -21.406 1 93.62 417 THR B C 1
ATOM 7537 O O . THR B 1 417 ? 8.141 -16.875 -21.781 1 93.62 417 THR B O 1
ATOM 7540 N N . ALA B 1 418 ? 7.086 -15.562 -20.328 1 94.25 418 ALA B N 1
ATOM 7541 C CA . ALA B 1 418 ? 8.258 -15.523 -19.469 1 94.25 418 ALA B CA 1
ATOM 7542 C C . ALA B 1 418 ? 8.562 -16.906 -18.891 1 94.25 418 ALA B C 1
ATOM 7544 O O . ALA B 1 418 ? 9.719 -17.344 -18.875 1 94.25 418 ALA B O 1
ATOM 7545 N N . VAL B 1 419 ? 7.562 -17.625 -18.516 1 95.75 419 VAL B N 1
ATOM 7546 C CA . VAL B 1 419 ? 7.727 -18.938 -17.906 1 95.75 419 VAL B CA 1
ATOM 7547 C C . VAL B 1 419 ? 8.203 -19.953 -18.953 1 95.75 419 VAL B C 1
ATOM 7549 O O . VAL B 1 419 ? 9.164 -20.688 -18.719 1 95.75 419 VAL B O 1
ATOM 7552 N N . GLN B 1 420 ? 7.625 -19.922 -20.062 1 93.44 420 GLN B N 1
ATOM 7553 C CA . GLN B 1 420 ? 8.031 -20.812 -21.125 1 93.44 420 GLN B CA 1
ATOM 7554 C C . GLN B 1 420 ? 9.461 -20.531 -21.594 1 93.44 420 GLN B C 1
ATOM 7556 O O . GLN B 1 420 ? 10.234 -21.453 -21.828 1 93.44 420 GLN B O 1
ATOM 7561 N N . GLY B 1 421 ? 9.734 -19.25 -21.672 1 92.94 421 GLY B N 1
ATOM 7562 C CA . GLY B 1 421 ? 11.094 -18.859 -22.031 1 92.94 421 GLY B CA 1
ATOM 7563 C C . GLY B 1 421 ? 12.133 -19.328 -21.047 1 92.94 421 GLY B C 1
ATOM 7564 O O . GLY B 1 421 ? 13.203 -19.797 -21.438 1 92.94 421 GLY B O 1
ATOM 7565 N N . ALA B 1 422 ? 11.82 -19.297 -19.828 1 95.5 422 ALA B N 1
ATOM 7566 C CA . ALA B 1 422 ? 12.75 -19.719 -18.781 1 95.5 422 ALA B CA 1
ATOM 7567 C C . ALA B 1 422 ? 12.984 -21.219 -18.828 1 95.5 422 ALA B C 1
ATOM 7569 O O . ALA B 1 422 ? 14.125 -21.688 -18.734 1 95.5 422 ALA B O 1
ATOM 7570 N N . ILE B 1 423 ? 11.945 -22.016 -18.969 1 94.75 423 ILE B N 1
ATOM 7571 C CA . ILE B 1 423 ? 12.078 -23.469 -19.031 1 94.75 423 ILE B CA 1
ATOM 7572 C C . ILE B 1 423 ? 12.875 -23.859 -20.281 1 94.75 423 ILE B C 1
ATOM 7574 O O . ILE B 1 423 ? 13.766 -24.719 -20.203 1 94.75 423 ILE B O 1
ATOM 7578 N N . HIS B 1 424 ? 12.594 -23.188 -21.344 1 91.81 424 HIS B N 1
ATOM 7579 C CA . HIS B 1 424 ? 13.32 -23.453 -22.578 1 91.81 424 HIS B CA 1
ATOM 7580 C C . HIS B 1 424 ? 14.805 -23.141 -22.422 1 91.81 424 HIS B C 1
ATOM 7582 O O . HIS B 1 424 ? 15.648 -23.875 -22.938 1 91.81 424 HIS B O 1
ATOM 7588 N N . ALA B 1 425 ? 15.031 -22.078 -21.812 1 93.81 425 ALA B N 1
ATOM 7589 C CA . ALA B 1 425 ? 16.422 -21.688 -21.625 1 93.81 425 ALA B CA 1
ATOM 7590 C C . ALA B 1 425 ? 17.172 -22.719 -20.797 1 93.81 425 ALA B C 1
ATOM 7592 O O . ALA B 1 425 ? 18.312 -23.078 -21.109 1 93.81 425 ALA B O 1
ATOM 7593 N N . ILE B 1 426 ? 16.562 -23.25 -19.719 1 94.5 426 ILE B N 1
ATOM 7594 C CA . ILE B 1 426 ? 17.188 -24.25 -18.891 1 94.5 426 ILE B CA 1
ATOM 7595 C C . ILE B 1 426 ? 17.391 -25.547 -19.688 1 94.5 426 ILE B C 1
ATOM 7597 O O . ILE B 1 426 ? 18.469 -26.156 -19.641 1 94.5 426 ILE B O 1
ATOM 7601 N N . GLU B 1 427 ? 16.375 -25.922 -20.391 1 90.88 427 GLU B N 1
ATOM 7602 C CA . GLU B 1 427 ? 16.438 -27.109 -21.234 1 90.88 427 GLU B CA 1
ATOM 7603 C C . GLU B 1 427 ? 17.531 -26.984 -22.281 1 90.88 427 GLU B C 1
ATOM 7605 O O . GLU B 1 427 ? 18.312 -27.922 -22.484 1 90.88 427 GLU B O 1
ATOM 7610 N N . GLY B 1 428 ? 17.547 -25.844 -22.922 1 89.19 428 GLY B N 1
ATOM 7611 C CA . GLY B 1 428 ? 18.547 -25.609 -23.938 1 89.19 428 GLY B CA 1
ATOM 7612 C C . GLY B 1 428 ? 19.969 -25.688 -23.406 1 89.19 428 GLY B C 1
ATOM 7613 O O . GLY B 1 428 ? 20.844 -26.297 -24.016 1 89.19 428 GLY B O 1
ATOM 7614 N N . HIS B 1 429 ? 20.156 -25.109 -22.344 1 91.94 429 HIS B N 1
ATOM 7615 C CA . HIS B 1 429 ? 21.469 -25.141 -21.734 1 91.94 429 HIS B CA 1
ATOM 7616 C C . HIS B 1 429 ? 21.891 -26.547 -21.359 1 91.94 429 HIS B C 1
ATOM 7618 O O . HIS B 1 429 ? 23.047 -26.938 -21.578 1 91.94 429 HIS B O 1
ATOM 7624 N N . SER B 1 430 ? 20.969 -27.297 -20.734 1 90.44 430 SER B N 1
ATOM 7625 C CA . SER B 1 430 ? 21.25 -28.672 -20.328 1 90.44 430 SER B CA 1
ATOM 7626 C C . SER B 1 430 ? 21.5 -29.562 -21.531 1 90.44 430 SER B C 1
ATOM 7628 O O . SER B 1 430 ? 22.406 -30.422 -21.5 1 90.44 430 SER B O 1
ATOM 7630 N N . ARG B 1 431 ? 20.734 -29.391 -22.547 1 88.62 431 ARG B N 1
ATOM 7631 C CA . ARG B 1 431 ? 20.922 -30.156 -23.781 1 88.62 431 ARG B CA 1
ATOM 7632 C C . ARG B 1 431 ? 22.297 -29.891 -24.375 1 88.62 431 ARG B C 1
ATOM 7634 O O . ARG B 1 431 ? 23.016 -30.828 -24.734 1 88.62 431 ARG B O 1
ATOM 7641 N N . ASP B 1 432 ? 22.625 -28.625 -24.469 1 89.94 432 ASP B N 1
ATOM 7642 C CA . ASP B 1 432 ? 23.922 -28.266 -25.047 1 89.94 432 ASP B CA 1
ATOM 7643 C C . ASP B 1 432 ? 25.078 -28.844 -24.219 1 89.94 432 ASP B C 1
ATOM 7645 O O . ASP B 1 432 ? 26.047 -29.344 -24.781 1 89.94 432 ASP B O 1
ATOM 7649 N N . HIS B 1 433 ? 24.953 -28.781 -22.969 1 90.94 433 HIS B N 1
ATOM 7650 C CA . HIS B 1 433 ? 25.969 -29.344 -22.094 1 90.94 433 HIS B CA 1
ATOM 7651 C C . HIS B 1 433 ? 26.078 -30.844 -22.281 1 90.94 433 HIS B C 1
ATOM 7653 O O . HIS B 1 433 ? 27.172 -31.406 -22.281 1 90.94 433 HIS B O 1
ATOM 7659 N N . LEU B 1 434 ? 24.953 -31.516 -22.391 1 88.88 434 LEU B N 1
ATOM 7660 C CA . LEU B 1 434 ? 24.906 -32.969 -22.578 1 88.88 434 LEU B CA 1
ATOM 7661 C C . LEU B 1 434 ? 25.594 -33.344 -23.891 1 88.88 434 LEU B C 1
ATOM 7663 O O . LEU B 1 434 ? 26.391 -34.281 -23.922 1 88.88 434 LEU B O 1
ATOM 7667 N N . LEU B 1 435 ? 25.266 -32.625 -24.906 1 89.38 435 LEU B N 1
ATOM 7668 C CA . LEU B 1 435 ? 25.859 -32.938 -26.219 1 89.38 435 LEU B CA 1
ATOM 7669 C C . LEU B 1 435 ? 27.375 -32.75 -26.172 1 89.38 435 LEU B C 1
ATOM 7671 O O . LEU B 1 435 ? 28.109 -33.562 -26.734 1 89.38 435 LEU B O 1
ATOM 7675 N N . LEU B 1 436 ? 27.797 -31.656 -25.578 1 89.38 436 LEU B N 1
ATOM 7676 C CA . LEU B 1 436 ? 29.219 -31.391 -25.469 1 89.38 436 LEU B CA 1
ATOM 7677 C C . LEU B 1 436 ? 29.922 -32.5 -24.672 1 89.38 436 LEU B C 1
ATOM 7679 O O . LEU B 1 436 ? 31.016 -32.938 -25.031 1 89.38 436 LEU B O 1
ATOM 7683 N N . ARG B 1 437 ? 29.281 -32.906 -23.656 1 86 437 ARG B N 1
ATOM 7684 C CA . ARG B 1 437 ? 29.859 -33.938 -22.797 1 86 437 ARG B CA 1
ATOM 7685 C C . ARG B 1 437 ? 29.906 -35.281 -23.531 1 86 437 ARG B C 1
ATOM 7687 O O . ARG B 1 437 ? 30.906 -36 -23.453 1 86 437 ARG B O 1
ATOM 7694 N N . VAL B 1 438 ? 28.875 -35.688 -24.188 1 85.38 438 VAL B N 1
ATOM 7695 C CA . VAL B 1 438 ? 28.812 -36.938 -24.938 1 85.38 438 VAL B CA 1
ATOM 7696 C C . VAL B 1 438 ? 29.844 -36.906 -26.062 1 85.38 438 VAL B C 1
ATOM 7698 O O . VAL B 1 438 ? 30.5 -37.906 -26.344 1 85.38 438 VAL B O 1
ATOM 7701 N N . ARG B 1 439 ? 29.953 -35.781 -26.688 1 86.75 439 ARG B N 1
ATOM 7702 C CA . ARG B 1 439 ? 30.969 -35.656 -27.734 1 86.75 439 ARG B CA 1
ATOM 7703 C C . ARG B 1 439 ? 32.375 -35.906 -27.188 1 86.75 439 ARG B C 1
ATOM 7705 O O . ARG B 1 439 ? 33.125 -36.656 -27.766 1 86.75 439 ARG B O 1
ATOM 7712 N N . ALA B 1 440 ? 32.625 -35.25 -26.078 1 85.31 440 ALA B N 1
ATOM 7713 C CA . ALA B 1 440 ? 33.906 -35.438 -25.453 1 85.31 440 ALA B CA 1
ATOM 7714 C C . ALA B 1 440 ? 34.125 -36.906 -25.062 1 85.31 440 ALA B C 1
ATOM 7716 O O . ALA B 1 440 ? 35.25 -37.438 -25.219 1 85.31 440 ALA B O 1
ATOM 7717 N N . LEU B 1 441 ? 33.156 -37.531 -24.516 1 82.44 441 LEU B N 1
ATOM 7718 C CA . LEU B 1 441 ? 33.25 -38.938 -24.141 1 82.44 441 LEU B CA 1
ATOM 7719 C C . LEU B 1 441 ? 33.5 -39.812 -25.359 1 82.44 441 LEU B C 1
ATOM 7721 O O . LEU B 1 441 ? 34.312 -40.719 -25.312 1 82.44 441 LEU B O 1
ATOM 7725 N N . CYS B 1 442 ? 32.844 -39.594 -26.453 1 83.56 442 CYS B N 1
ATOM 7726 C CA . CYS B 1 442 ? 33 -40.344 -27.688 1 83.56 442 CYS B CA 1
ATOM 7727 C C . CYS B 1 442 ? 34.406 -40.156 -28.25 1 83.56 442 CYS B C 1
ATOM 7729 O O . CYS B 1 442 ? 35.031 -41.125 -28.672 1 83.56 442 CYS B O 1
ATOM 7731 N N . GLN B 1 443 ? 34.812 -38.938 -28.188 1 84.69 443 GLN B N 1
ATOM 7732 C CA . GLN B 1 443 ? 36.156 -38.688 -28.672 1 84.69 443 GLN B CA 1
ATOM 7733 C C . GLN B 1 443 ? 37.219 -39.469 -27.875 1 84.69 443 GLN B C 1
ATOM 7735 O O . GLN B 1 443 ? 38.156 -40.031 -28.438 1 84.69 443 GLN B O 1
ATOM 7740 N N . ASN B 1 444 ? 37 -39.5 -26.625 1 83 444 ASN B N 1
ATOM 7741 C CA . ASN B 1 444 ? 37.938 -40.219 -25.75 1 83 444 ASN B CA 1
ATOM 7742 C C . ASN B 1 444 ? 37.875 -41.719 -25.984 1 83 444 ASN B C 1
ATOM 7744 O O . ASN B 1 444 ? 38.938 -42.406 -26.016 1 83 444 ASN B O 1
ATOM 7748 N N . LEU B 1 445 ? 36.75 -42.312 -26.172 1 82.19 445 LEU B N 1
ATOM 7749 C CA . LEU B 1 445 ? 36.562 -43.75 -26.328 1 82.19 445 LEU B CA 1
ATOM 7750 C C . LEU B 1 445 ? 37 -44.188 -27.719 1 82.19 445 LEU B C 1
ATOM 7752 O O . LEU B 1 445 ? 37.469 -45.312 -27.875 1 82.19 445 LEU B O 1
ATOM 7756 N N . LEU B 1 446 ? 36.906 -43.312 -28.656 1 83.88 446 LEU B N 1
ATOM 7757 C CA . LEU B 1 446 ? 37.219 -43.688 -30.047 1 83.88 446 LEU B CA 1
ATOM 7758 C C . LEU B 1 446 ? 38.688 -43.469 -30.328 1 83.88 446 LEU B C 1
ATOM 7760 O O . LEU B 1 446 ? 39.188 -43.906 -31.375 1 83.88 446 LEU B O 1
ATOM 7764 N N . ARG B 1 447 ? 39.219 -42.875 -29.234 1 78.56 447 ARG B N 1
ATOM 7765 C CA . ARG B 1 447 ? 40.656 -42.75 -29.422 1 78.56 447 ARG B CA 1
ATOM 7766 C C . ARG B 1 447 ? 41.312 -44.125 -29.438 1 78.56 447 ARG B C 1
ATOM 7768 O O . ARG B 1 447 ? 41.281 -44.844 -28.438 1 78.56 447 ARG B O 1
ATOM 7775 N N . GLY B 1 448 ? 41.781 -44.688 -30.516 1 74.38 448 GLY B N 1
ATOM 7776 C CA . GLY B 1 448 ? 42.469 -45.938 -30.672 1 74.38 448 GLY B CA 1
ATOM 7777 C C . GLY B 1 448 ? 41.531 -47.125 -30.75 1 74.38 448 GLY B C 1
ATOM 7778 O O . GLY B 1 448 ? 41.938 -48.25 -30.438 1 74.38 448 GLY B O 1
ATOM 7779 N N . HIS B 1 449 ? 40.312 -46.812 -30.906 1 80.44 449 HIS B N 1
ATOM 7780 C CA . HIS B 1 449 ? 39.281 -47.844 -30.953 1 80.44 449 HIS B CA 1
ATOM 7781 C C . HIS B 1 449 ? 39.5 -48.812 -32.125 1 80.44 449 HIS B C 1
ATOM 7783 O O . HIS B 1 449 ? 39.406 -50.031 -31.969 1 80.44 449 HIS B O 1
ATOM 7789 N N . PHE B 1 450 ? 39.938 -48.188 -33.156 1 79.69 450 PHE B N 1
ATOM 7790 C CA . PHE B 1 450 ? 40.125 -49 -34.344 1 79.69 450 PHE B CA 1
ATOM 7791 C C . PHE B 1 450 ? 41.469 -49.719 -34.312 1 79.69 450 PHE B C 1
ATOM 7793 O O . PHE B 1 450 ? 42.5 -49.094 -34.031 1 79.69 450 PHE B O 1
ATOM 7800 N N . GLY B 1 451 ? 41.469 -50.875 -34.5 1 67.12 451 GLY B N 1
ATOM 7801 C CA . GLY B 1 451 ? 42.656 -51.719 -34.438 1 67.12 451 GLY B CA 1
ATOM 7802 C C . GLY B 1 451 ? 42.719 -52.531 -33.188 1 67.12 451 GLY B C 1
ATOM 7803 O O . GLY B 1 451 ? 43.406 -53.562 -33.156 1 67.12 451 GLY B O 1
ATOM 7804 N N . ARG B 1 452 ? 42.125 -51.906 -32.062 1 63.22 452 ARG B N 1
ATOM 7805 C CA . ARG B 1 452 ? 42.125 -52.688 -30.812 1 63.22 452 ARG B CA 1
ATOM 7806 C C . ARG B 1 452 ? 40.75 -53.281 -30.547 1 63.22 452 ARG B C 1
ATOM 7808 O O . ARG B 1 452 ? 39.75 -52.75 -30.969 1 63.22 452 ARG B O 1
ATOM 7815 N N . LYS B 1 453 ? 40.438 -54.562 -30.312 1 54.47 453 LYS B N 1
ATOM 7816 C CA . LYS B 1 453 ? 39.188 -55.312 -30.109 1 54.47 453 LYS B CA 1
ATOM 7817 C C . LYS B 1 453 ? 38.438 -54.781 -28.906 1 54.47 453 LYS B C 1
ATOM 7819 O O . LYS B 1 453 ? 37.562 -55.469 -28.359 1 54.47 453 LYS B O 1
ATOM 7824 N N . GLU B 1 454 ? 38.594 -53.594 -28.375 1 55.44 454 GLU B N 1
ATOM 7825 C CA . GLU B 1 454 ? 38 -53.375 -27.062 1 55.44 454 GLU B CA 1
ATOM 7826 C C . GLU B 1 454 ? 36.562 -52.812 -27.188 1 55.44 454 GLU B C 1
ATOM 7828 O O . GLU B 1 454 ? 36.281 -52 -28.094 1 55.44 454 GLU B O 1
ATOM 7833 N N . ARG B 1 455 ? 35.438 -53.562 -26.516 1 58.84 455 ARG B N 1
ATOM 7834 C CA . ARG B 1 455 ? 34 -53.469 -26.328 1 58.84 455 ARG B CA 1
ATOM 7835 C C . ARG B 1 455 ? 33.656 -52.156 -25.609 1 58.84 455 ARG B C 1
ATOM 7837 O O . ARG B 1 455 ? 32.5 -51.969 -25.203 1 58.84 455 ARG B O 1
ATOM 7844 N N . ASP B 1 456 ? 34.5 -51.031 -25.578 1 66.06 456 ASP B N 1
ATOM 7845 C CA . ASP B 1 456 ? 34.406 -49.969 -24.594 1 66.06 456 ASP B CA 1
ATOM 7846 C C . ASP B 1 456 ? 33.438 -48.906 -25.031 1 66.06 456 ASP B C 1
ATOM 7848 O O . ASP B 1 456 ? 32.656 -48.375 -24.219 1 66.06 456 ASP B O 1
ATOM 7852 N N . LEU B 1 457 ? 33.25 -48.844 -26.344 1 69.31 457 LEU B N 1
ATOM 7853 C CA . LEU B 1 457 ? 32.406 -47.75 -26.812 1 69.31 457 LEU B CA 1
ATOM 7854 C C . LEU B 1 457 ? 30.938 -48.062 -26.578 1 69.31 457 LEU B C 1
ATOM 7856 O O . LEU B 1 457 ? 30.203 -47.219 -26.047 1 69.31 457 LEU B O 1
ATOM 7860 N N . VAL B 1 458 ? 30.516 -49.25 -26.891 1 65.69 458 VAL B N 1
ATOM 7861 C CA . VAL B 1 458 ? 29.109 -49.688 -26.797 1 65.69 458 VAL B CA 1
ATOM 7862 C C . VAL B 1 458 ? 28.672 -49.688 -25.344 1 65.69 458 VAL B C 1
ATOM 7864 O O . VAL B 1 458 ? 27.562 -49.25 -25.016 1 65.69 458 VAL B O 1
ATOM 7867 N N . ASN B 1 459 ? 29.562 -50.094 -24.5 1 70.12 459 ASN B N 1
ATOM 7868 C CA . ASN B 1 459 ? 29.234 -50.156 -23.078 1 70.12 459 ASN B CA 1
ATOM 7869 C C . ASN B 1 459 ? 29.047 -48.75 -22.516 1 70.12 459 ASN B C 1
ATOM 7871 O O . ASN B 1 459 ? 28.156 -48.5 -21.688 1 70.12 459 ASN B O 1
ATOM 7875 N N . ALA B 1 460 ? 29.906 -47.875 -22.969 1 69.25 460 ALA B N 1
ATOM 7876 C CA . ALA B 1 460 ? 29.812 -46.5 -22.516 1 69.25 460 ALA B CA 1
ATOM 7877 C C . ALA B 1 460 ? 28.531 -45.844 -23 1 69.25 460 ALA B C 1
ATOM 7879 O O . ALA B 1 460 ? 27.859 -45.125 -22.234 1 69.25 460 ALA B O 1
ATOM 7880 N N . LEU B 1 461 ? 28.156 -46.125 -24.188 1 68.69 461 LEU B N 1
ATOM 7881 C CA . LEU B 1 461 ? 26.953 -45.531 -24.75 1 68.69 461 LEU B CA 1
ATOM 7882 C C . LEU B 1 461 ? 25.703 -46.156 -24.141 1 68.69 461 LEU B C 1
ATOM 7884 O O . LEU B 1 461 ? 24.688 -45.5 -23.969 1 68.69 461 LEU B O 1
ATOM 7888 N N . LYS B 1 462 ? 25.781 -47.438 -23.797 1 69.31 462 LYS B N 1
ATOM 7889 C CA . LYS B 1 462 ? 24.672 -48.094 -23.109 1 69.31 462 LYS B CA 1
ATOM 7890 C C . LYS B 1 462 ? 24.406 -47.469 -21.75 1 69.31 462 LYS B C 1
ATOM 7892 O O . LYS B 1 462 ? 23.25 -47.281 -21.375 1 69.31 462 LYS B O 1
ATOM 7897 N N . SER B 1 463 ? 25.5 -47.094 -21.062 1 67.75 463 SER B N 1
ATOM 7898 C CA . SER B 1 463 ? 25.344 -46.406 -19.781 1 67.75 463 SER B CA 1
ATOM 7899 C C . SER B 1 463 ? 24.672 -45.062 -19.953 1 67.75 463 SER B C 1
ATOM 7901 O O . SER B 1 463 ? 23.844 -44.656 -19.125 1 67.75 463 SER B O 1
ATOM 7903 N N . LEU B 1 464 ? 25.094 -44.344 -20.984 1 67.56 464 LEU B N 1
ATOM 7904 C CA . LEU B 1 464 ? 24.453 -43.094 -21.297 1 67.56 464 LEU B CA 1
ATOM 7905 C C . LEU B 1 464 ? 22.969 -43.25 -21.578 1 67.56 464 LEU B C 1
ATOM 7907 O O . LEU B 1 464 ? 22.141 -42.5 -21.062 1 67.56 464 LEU B O 1
ATOM 7911 N N . TRP B 1 465 ? 22.688 -44.312 -22.297 1 70.06 465 TRP B N 1
ATOM 7912 C CA . TRP B 1 465 ? 21.297 -44.562 -22.672 1 70.06 465 TRP B CA 1
ATOM 7913 C C . TRP B 1 465 ? 20.469 -44.969 -21.453 1 70.06 465 TRP B C 1
ATOM 7915 O O . TRP B 1 465 ? 19.312 -44.531 -21.328 1 70.06 465 TRP B O 1
ATOM 7925 N N . GLN B 1 466 ? 21.031 -45.719 -20.625 1 69.25 466 GLN B N 1
ATOM 7926 C CA . GLN B 1 466 ? 20.344 -46.125 -19.391 1 69.25 466 GLN B CA 1
ATOM 7927 C C . GLN B 1 466 ? 20.047 -44.906 -18.531 1 69.25 466 GLN B C 1
ATOM 7929 O O . GLN B 1 466 ? 19 -44.812 -17.891 1 69.25 466 GLN B O 1
ATOM 7934 N N . GLY B 1 467 ? 20.938 -43.969 -18.625 1 62.97 467 GLY B N 1
ATOM 7935 C CA . GLY B 1 467 ? 20.719 -42.75 -17.875 1 62.97 467 GLY B CA 1
ATOM 7936 C C . GLY B 1 467 ? 19.609 -41.875 -18.453 1 62.97 467 GLY B C 1
ATOM 7937 O O . GLY B 1 467 ? 18.875 -41.25 -17.703 1 62.97 467 GLY B O 1
ATOM 7938 N N . LEU B 1 468 ? 19.5 -41.906 -19.734 1 65.5 468 LEU B N 1
ATOM 7939 C CA . LEU B 1 468 ? 18.469 -41.125 -20.406 1 65.5 468 LEU B CA 1
ATOM 7940 C C . LEU B 1 468 ? 17.094 -41.781 -20.25 1 65.5 468 LEU B C 1
ATOM 7942 O O . LEU B 1 468 ? 16.062 -41.094 -20.234 1 65.5 468 LEU B O 1
ATOM 7946 N N . GLU B 1 469 ? 17.031 -43.125 -20.203 1 62.53 469 GLU B N 1
ATOM 7947 C CA . GLU B 1 469 ? 15.805 -43.875 -20.031 1 62.53 469 GLU B CA 1
ATOM 7948 C C . GLU B 1 469 ? 15.234 -43.688 -18.625 1 62.53 469 GLU B C 1
ATOM 7950 O O . GLU B 1 469 ? 14.031 -43.844 -18.422 1 62.53 469 GLU B O 1
ATOM 7955 N N . GLY B 1 470 ? 16.062 -43.344 -17.703 1 56.78 470 GLY B N 1
ATOM 7956 C CA . GLY B 1 470 ? 15.648 -43.219 -16.312 1 56.78 470 GLY B CA 1
ATOM 7957 C C . GLY B 1 470 ? 14.734 -42.031 -16.078 1 56.78 470 GLY B C 1
ATOM 7958 O O . GLY B 1 470 ? 14.359 -41.75 -14.945 1 56.78 470 GLY B O 1
ATOM 7959 N N . CYS B 1 471 ? 14.508 -41.281 -17.078 1 59.06 471 CYS B N 1
ATOM 7960 C CA . CYS B 1 471 ? 13.578 -40.156 -16.859 1 59.06 471 CYS B CA 1
ATOM 7961 C C . CYS B 1 471 ? 12.297 -40.375 -17.672 1 59.06 471 CYS B C 1
ATOM 7963 O O . CYS B 1 471 ? 12.133 -39.781 -18.734 1 59.06 471 CYS B O 1
ATOM 7965 N N . PRO B 1 472 ? 11.461 -41.25 -17.094 1 58 472 PRO B N 1
ATOM 7966 C CA . PRO B 1 472 ? 10.266 -41.625 -17.859 1 58 472 PRO B CA 1
ATOM 7967 C C . PRO B 1 472 ? 9.438 -40.438 -18.297 1 58 472 PRO B C 1
ATOM 7969 O O . PRO B 1 472 ? 8.805 -40.469 -19.359 1 58 472 PRO B O 1
ATOM 7972 N N . SER B 1 473 ? 9.562 -39.406 -17.531 1 58.44 473 SER B N 1
ATOM 7973 C CA . SER B 1 473 ? 8.734 -38.219 -17.844 1 58.44 473 SER B CA 1
ATOM 7974 C C . SER B 1 473 ? 9.203 -37.531 -19.109 1 58.44 473 SER B C 1
ATOM 7976 O O . SER B 1 473 ? 8.445 -36.812 -19.75 1 58.44 473 SER B O 1
ATOM 7978 N N . LEU B 1 474 ? 10.43 -37.875 -19.469 1 61.38 474 LEU B N 1
ATOM 7979 C CA . LEU B 1 474 ? 11.031 -37.219 -20.625 1 61.38 474 LEU B CA 1
ATOM 7980 C C . LEU B 1 474 ? 10.609 -37.875 -21.922 1 61.38 474 LEU B C 1
ATOM 7982 O O . LEU B 1 474 ? 10.594 -37.25 -22.984 1 61.38 474 LEU B O 1
ATOM 7986 N N . HIS B 1 475 ? 10.203 -39.125 -21.797 1 56.97 475 HIS B N 1
ATOM 7987 C CA . HIS B 1 475 ? 10.125 -39.969 -22.984 1 56.97 475 HIS B CA 1
ATOM 7988 C C . HIS B 1 475 ? 9 -39.5 -23.906 1 56.97 475 HIS B C 1
ATOM 7990 O O . HIS B 1 475 ? 9.078 -39.688 -25.125 1 56.97 475 HIS B O 1
ATOM 7996 N N . SER B 1 476 ? 8 -38.875 -23.25 1 57.47 476 SER B N 1
ATOM 7997 C CA . SER B 1 476 ? 6.855 -38.594 -24.109 1 57.47 476 SER B CA 1
ATOM 7998 C C . SER B 1 476 ? 6.867 -37.156 -24.578 1 57.47 476 SER B C 1
ATOM 8000 O O . SER B 1 476 ? 5.902 -36.656 -25.172 1 57.47 476 SER B O 1
ATOM 8002 N N . THR B 1 477 ? 8.117 -36.562 -24.531 1 64.44 477 THR B N 1
ATOM 8003 C CA . THR B 1 477 ? 8.109 -35.125 -24.859 1 64.44 477 THR B CA 1
ATOM 8004 C C . THR B 1 477 ? 8.852 -34.875 -26.172 1 64.44 477 THR B C 1
ATOM 8006 O O . THR B 1 477 ? 9.766 -35.625 -26.531 1 64.44 477 THR B O 1
ATOM 8009 N N . PRO B 1 478 ? 8.328 -33.938 -26.969 1 66.5 478 PRO B N 1
ATOM 8010 C CA . PRO B 1 478 ? 9.07 -33.562 -28.172 1 66.5 478 PRO B CA 1
ATOM 8011 C C . PRO B 1 478 ? 10.523 -33.188 -27.875 1 66.5 478 PRO B C 1
ATOM 8013 O O . PRO B 1 478 ? 11.391 -33.375 -28.734 1 66.5 478 PRO B O 1
ATOM 8016 N N . VAL B 1 479 ? 10.75 -32.875 -26.703 1 71.56 479 VAL B N 1
ATOM 8017 C CA . VAL B 1 479 ? 12.102 -32.469 -26.328 1 71.56 479 VAL B CA 1
ATOM 8018 C C . VAL B 1 479 ? 13 -33.719 -26.266 1 71.56 479 VAL B C 1
ATOM 8020 O O . VAL B 1 479 ? 14.156 -33.656 -26.688 1 71.56 479 VAL B O 1
ATOM 8023 N N . TYR B 1 480 ? 12.391 -34.75 -25.859 1 75.06 480 TYR B N 1
ATOM 8024 C CA . TYR B 1 480 ? 13.156 -36 -25.781 1 75.06 480 TYR B CA 1
ATOM 8025 C C . TYR B 1 480 ? 13.594 -36.469 -27.156 1 75.06 480 TYR B C 1
ATOM 8027 O O . TYR B 1 480 ? 14.758 -36.812 -27.375 1 75.06 480 TYR B O 1
ATOM 8035 N N . GLU B 1 481 ? 12.625 -36.375 -28.078 1 75.06 481 GLU B N 1
ATOM 8036 C CA . GLU B 1 481 ? 12.938 -36.781 -29.453 1 75.06 481 GLU B CA 1
ATOM 8037 C C . GLU B 1 481 ? 14.047 -35.906 -30.047 1 75.06 481 GLU B C 1
ATOM 8039 O O . GLU B 1 481 ? 14.93 -36.406 -30.734 1 75.06 481 GLU B O 1
ATOM 8044 N N . SER B 1 482 ? 13.953 -34.719 -29.75 1 79.31 482 SER B N 1
ATOM 8045 C CA . SER B 1 482 ? 14.953 -33.812 -30.266 1 79.31 482 SER B CA 1
ATOM 8046 C C . SER B 1 482 ? 16.328 -34.062 -29.672 1 79.31 482 SER B C 1
ATOM 8048 O O . SER B 1 482 ? 17.344 -34 -30.375 1 79.31 482 SER B O 1
ATOM 8050 N N . ILE B 1 483 ? 16.422 -34.375 -28.469 1 82 483 ILE B N 1
ATOM 8051 C CA . ILE B 1 483 ? 17.672 -34.656 -27.781 1 82 483 ILE B CA 1
ATOM 8052 C C . ILE B 1 483 ? 18.281 -35.969 -28.312 1 82 483 ILE B C 1
ATOM 8054 O O . ILE B 1 483 ? 19.484 -36.031 -28.562 1 82 483 ILE B O 1
ATOM 8058 N N . MET B 1 484 ? 17.422 -36.875 -28.562 1 79.69 484 MET B N 1
ATOM 8059 C CA . MET B 1 484 ? 17.906 -38.156 -29.062 1 79.69 484 MET B CA 1
ATOM 8060 C C . MET B 1 484 ? 18.484 -38.031 -30.469 1 79.69 484 MET B C 1
ATOM 8062 O O . MET B 1 484 ? 19.516 -38.625 -30.781 1 79.69 484 MET B O 1
ATOM 8066 N N . GLN B 1 485 ? 17.781 -37.281 -31.203 1 81.44 485 GLN B N 1
ATOM 8067 C CA . GLN B 1 485 ? 18.281 -37.031 -32.562 1 81.44 485 GLN B CA 1
ATOM 8068 C C . GLN B 1 485 ? 19.625 -36.344 -32.531 1 81.44 485 GLN B C 1
ATOM 8070 O O . GLN B 1 485 ? 20.531 -36.688 -33.281 1 81.44 485 GLN B O 1
ATOM 8075 N N . SER B 1 486 ? 19.75 -35.438 -31.719 1 85.88 486 SER B N 1
ATOM 8076 C CA . SER B 1 486 ? 21 -34.719 -31.609 1 85.88 486 SER B CA 1
ATOM 8077 C C . SER B 1 486 ? 22.125 -35.594 -31.078 1 85.88 486 SER B C 1
ATOM 8079 O O . SER B 1 486 ? 23.266 -35.5 -31.547 1 85.88 486 SER B O 1
ATOM 8081 N N . LEU B 1 487 ? 21.828 -36.375 -30.141 1 84.75 487 LEU B N 1
ATOM 8082 C CA . LEU B 1 487 ? 22.828 -37.281 -29.578 1 84.75 487 LEU B CA 1
ATOM 8083 C C . LEU B 1 487 ? 23.281 -38.281 -30.625 1 84.75 487 LEU B C 1
ATOM 8085 O O . LEU B 1 487 ? 24.484 -38.594 -30.734 1 84.75 487 LEU B O 1
ATOM 8089 N N . HIS B 1 488 ? 22.328 -38.781 -31.344 1 82.94 488 HIS B N 1
ATOM 8090 C CA . HIS B 1 488 ? 22.656 -39.688 -32.438 1 82.94 488 HIS B CA 1
ATOM 8091 C C . HIS B 1 488 ? 23.641 -39.062 -33.406 1 82.94 488 HIS B C 1
ATOM 8093 O O . HIS B 1 488 ? 24.625 -39.656 -33.812 1 82.94 488 HIS B O 1
ATOM 8099 N N . MET B 1 489 ? 23.312 -37.875 -33.719 1 85.56 489 MET B N 1
ATOM 8100 C CA . MET B 1 489 ? 24.141 -37.156 -34.688 1 85.56 489 MET B CA 1
ATOM 8101 C C . MET B 1 489 ? 25.547 -36.969 -34.125 1 85.56 489 MET B C 1
ATOM 8103 O O . MET B 1 489 ? 26.531 -37.094 -34.875 1 85.56 489 MET B O 1
ATOM 8107 N N . VAL B 1 490 ? 25.641 -36.688 -32.906 1 87.44 490 VAL B N 1
ATOM 8108 C CA . VAL B 1 490 ? 26.938 -36.406 -32.312 1 87.44 490 VAL B CA 1
ATOM 8109 C C . VAL B 1 490 ? 27.75 -37.719 -32.219 1 87.44 490 VAL B C 1
ATOM 8111 O O . VAL B 1 490 ? 28.922 -37.719 -32.594 1 87.44 490 VAL B O 1
ATOM 8114 N N . VAL B 1 491 ? 27.203 -38.75 -31.781 1 85.31 491 VAL B N 1
ATOM 8115 C CA . VAL B 1 491 ? 27.906 -40.031 -31.609 1 85.31 491 VAL B CA 1
ATOM 8116 C C . VAL B 1 491 ? 28.344 -40.562 -32.969 1 85.31 491 VAL B C 1
ATOM 8118 O O . VAL B 1 491 ? 29.516 -40.938 -33.156 1 85.31 491 VAL B O 1
ATOM 8121 N N . PHE B 1 492 ? 27.422 -40.531 -33.906 1 85.69 492 PHE B N 1
ATOM 8122 C CA . PHE B 1 492 ? 27.734 -41.031 -35.25 1 85.69 492 PHE B CA 1
ATOM 8123 C C . PHE B 1 492 ? 28.781 -40.156 -35.938 1 85.69 492 PHE B C 1
ATOM 8125 O O . PHE B 1 492 ? 29.656 -40.625 -36.625 1 85.69 492 PHE B O 1
ATOM 8132 N N . GLY B 1 493 ? 28.547 -38.938 -35.75 1 86.25 493 GLY B N 1
ATOM 8133 C CA . GLY B 1 493 ? 29.531 -38 -36.312 1 86.25 493 GLY B CA 1
ATOM 8134 C C . GLY B 1 493 ? 30.938 -38.219 -35.781 1 86.25 493 GLY B C 1
ATOM 8135 O O . GLY B 1 493 ? 31.891 -38.281 -36.562 1 86.25 493 GLY B O 1
ATOM 8136 N N . GLU B 1 494 ? 31.062 -38.406 -34.531 1 88.62 494 GLU B N 1
ATOM 8137 C CA . GLU B 1 494 ? 32.375 -38.656 -33.938 1 88.62 494 GLU B CA 1
ATOM 8138 C C . GLU B 1 494 ? 32.906 -40 -34.375 1 88.62 494 GLU B C 1
ATOM 8140 O O . GLU B 1 494 ? 34.125 -40.188 -34.562 1 88.62 494 GLU B O 1
ATOM 8145 N N . TYR B 1 495 ? 32.094 -40.969 -34.5 1 85.69 495 TYR B N 1
ATOM 8146 C CA . TYR B 1 495 ? 32.5 -42.281 -34.969 1 85.69 495 TYR B CA 1
ATOM 8147 C C . TYR B 1 495 ? 33.062 -42.219 -36.375 1 85.69 495 TYR B C 1
ATOM 8149 O O . TYR B 1 495 ? 34.125 -42.75 -36.656 1 85.69 495 TYR B O 1
ATOM 8157 N N . VAL B 1 496 ? 32.344 -41.531 -37.25 1 85.81 496 VAL B N 1
ATOM 8158 C CA . VAL B 1 496 ? 32.781 -41.406 -38.625 1 85.81 496 VAL B CA 1
ATOM 8159 C C . VAL B 1 496 ? 34.094 -40.656 -38.719 1 85.81 496 VAL B C 1
ATOM 8161 O O . VAL B 1 496 ? 34.969 -41 -39.469 1 85.81 496 VAL B O 1
ATOM 8164 N N . GLN B 1 497 ? 34.156 -39.688 -37.906 1 88.38 497 GLN B N 1
ATOM 8165 C CA . GLN B 1 497 ? 35.406 -38.906 -37.906 1 88.38 497 GLN B CA 1
ATOM 8166 C C . GLN B 1 497 ? 36.594 -39.75 -37.438 1 88.38 497 GLN B C 1
ATOM 8168 O O . GLN B 1 497 ? 37.688 -39.656 -38 1 88.38 497 GLN B O 1
ATOM 8173 N N . ALA B 1 498 ? 36.406 -40.469 -36.438 1 85.75 498 ALA B N 1
ATOM 8174 C CA . ALA B 1 498 ? 37.469 -41.344 -35.938 1 85.75 498 ALA B CA 1
ATOM 8175 C C . ALA B 1 498 ? 37.844 -42.406 -36.969 1 85.75 498 ALA B C 1
ATOM 8177 O O . ALA B 1 498 ? 39 -42.719 -37.125 1 85.75 498 ALA B O 1
ATOM 8178 N N . LEU B 1 499 ? 36.875 -42.969 -37.625 1 83.81 499 LEU B N 1
ATOM 8179 C CA . LEU B 1 499 ? 37.125 -43.969 -38.656 1 83.81 499 LEU B CA 1
ATOM 8180 C C . LEU B 1 499 ? 37.906 -43.344 -39.812 1 83.81 499 LEU B C 1
ATOM 8182 O O . LEU B 1 499 ? 38.875 -43.969 -40.312 1 83.81 499 LEU B O 1
ATOM 8186 N N . ALA B 1 500 ? 37.531 -42.156 -40.188 1 84.12 500 ALA B N 1
ATOM 8187 C CA . ALA B 1 500 ? 38.219 -41.469 -41.25 1 84.12 500 ALA B CA 1
ATOM 8188 C C . ALA B 1 500 ? 39.688 -41.219 -40.906 1 84.12 500 ALA B C 1
ATOM 8190 O O . ALA B 1 500 ? 40.562 -41.375 -41.75 1 84.12 500 ALA B O 1
ATOM 8191 N N . THR B 1 501 ? 39.875 -40.844 -39.75 1 83.81 501 THR B N 1
ATOM 8192 C CA . THR B 1 501 ? 41.25 -40.594 -39.312 1 83.81 501 THR B CA 1
ATOM 8193 C C . THR B 1 501 ? 42.062 -41.875 -39.281 1 83.81 501 THR B C 1
ATOM 8195 O O . THR B 1 501 ? 43.25 -41.875 -39.688 1 83.81 501 THR B O 1
ATOM 8198 N N . HIS B 1 502 ? 41.469 -42.938 -38.875 1 82.31 502 HIS B N 1
ATOM 8199 C CA . HIS B 1 502 ? 42.156 -44.219 -38.844 1 82.31 502 HIS B CA 1
ATOM 8200 C C . HIS B 1 502 ? 42.469 -44.719 -40.25 1 82.31 502 HIS B C 1
ATOM 8202 O O . HIS B 1 502 ? 43.531 -45.25 -40.531 1 82.31 502 HIS B O 1
ATOM 8208 N N . LEU B 1 503 ? 41.531 -44.625 -41.156 1 80.62 503 LEU B N 1
ATOM 8209 C CA . LEU B 1 503 ? 41.688 -45.094 -42.531 1 80.62 503 LEU B CA 1
ATOM 8210 C C . LEU B 1 503 ? 42.781 -44.312 -43.25 1 80.62 503 LEU B C 1
ATOM 8212 O O . LEU B 1 503 ? 43.5 -44.844 -44.094 1 80.62 503 LEU B O 1
ATOM 8216 N N . ARG B 1 504 ? 42.969 -43.094 -42.875 1 78.5 504 ARG B N 1
ATOM 8217 C CA . ARG B 1 504 ? 44 -42.281 -43.469 1 78.5 504 ARG B CA 1
ATOM 8218 C C . ARG B 1 504 ? 45.375 -42.781 -43.094 1 78.5 504 ARG B C 1
ATOM 8220 O O . ARG B 1 504 ? 46.344 -42.688 -43.844 1 78.5 504 ARG B O 1
ATOM 8227 N N . MET B 1 505 ? 45.438 -43.438 -41.969 1 73.94 505 MET B N 1
ATOM 8228 C CA . MET B 1 505 ? 46.719 -43.906 -41.469 1 73.94 505 MET B CA 1
ATOM 8229 C C . MET B 1 505 ? 47 -45.344 -41.906 1 73.94 505 MET B C 1
ATOM 8231 O O . MET B 1 505 ? 48.125 -45.812 -41.812 1 73.94 505 MET B O 1
ATOM 8235 N N . LEU B 1 506 ? 46.062 -46.219 -42.312 1 70.38 506 LEU B N 1
ATOM 8236 C CA . LEU B 1 506 ? 46.188 -47.625 -42.594 1 70.38 506 LEU B CA 1
ATOM 8237 C C . LEU B 1 506 ? 46.562 -47.844 -44.062 1 70.38 506 LEU B C 1
ATOM 8239 O O . LEU B 1 506 ? 46.125 -47.125 -44.938 1 70.38 506 LEU B O 1
ATOM 8243 N N . ALA B 1 507 ? 47.531 -48.844 -44.188 1 62.88 507 ALA B N 1
ATOM 8244 C CA . ALA B 1 507 ? 47.906 -49.312 -45.531 1 62.88 507 ALA B CA 1
ATOM 8245 C C . ALA B 1 507 ? 46.75 -50.125 -46.156 1 62.88 507 ALA B C 1
ATOM 8247 O O . ALA B 1 507 ? 45.969 -50.75 -45.438 1 62.88 507 ALA B O 1
ATOM 8248 N N . PRO B 1 508 ? 46.469 -50.094 -47.531 1 60.47 508 PRO B N 1
ATOM 8249 C CA . PRO B 1 508 ? 45.312 -50.688 -48.281 1 60.47 508 PRO B CA 1
ATOM 8250 C C . PRO B 1 508 ? 45.062 -52.125 -47.906 1 60.47 508 PRO B C 1
ATOM 8252 O O . PRO B 1 508 ? 43.906 -52.594 -47.938 1 60.47 508 PRO B O 1
ATOM 8255 N N . ARG B 1 509 ? 45.969 -52.969 -47.531 1 57.78 509 ARG B N 1
ATOM 8256 C CA . ARG B 1 509 ? 45.781 -54.438 -47.438 1 57.78 509 ARG B CA 1
ATOM 8257 C C . ARG B 1 509 ? 45.031 -54.781 -46.156 1 57.78 509 ARG B C 1
ATOM 8259 O O . ARG B 1 509 ? 44.5 -55.906 -46.031 1 57.78 509 ARG B O 1
ATOM 8266 N N . LYS B 1 510 ? 44.906 -54.062 -45.125 1 59.22 510 LYS B N 1
ATOM 8267 C CA . LYS B 1 510 ? 44.375 -54.5 -43.812 1 59.22 510 LYS B CA 1
ATOM 8268 C C . LYS B 1 510 ? 42.906 -54.062 -43.656 1 59.22 510 LYS B C 1
ATOM 8270 O O . LYS B 1 510 ? 42.406 -54.031 -42.531 1 59.22 510 LYS B O 1
ATOM 8275 N N . TRP B 1 511 ? 42.188 -53.875 -44.75 1 63.75 511 TRP B N 1
ATOM 8276 C CA . TRP B 1 511 ? 40.875 -53.25 -44.75 1 63.75 511 TRP B CA 1
ATOM 8277 C C . TRP B 1 511 ? 39.812 -54.281 -44.344 1 63.75 511 TRP B C 1
ATOM 8279 O O . TRP B 1 511 ? 38.75 -53.938 -43.812 1 63.75 511 TRP B O 1
ATOM 8289 N N . GLY B 1 512 ? 40.094 -55.656 -44.438 1 63.06 512 GLY B N 1
ATOM 8290 C CA . GLY B 1 512 ? 39.094 -56.656 -44.219 1 63.06 512 GLY B CA 1
ATOM 8291 C C . GLY B 1 512 ? 38.625 -56.719 -42.781 1 63.06 512 GLY B C 1
ATOM 8292 O O . GLY B 1 512 ? 37.406 -56.75 -42.5 1 63.06 512 GLY B O 1
ATOM 8293 N N . SER B 1 513 ? 39.5 -56.781 -41.812 1 70.38 513 SER B N 1
ATOM 8294 C CA . SER B 1 513 ? 39.156 -56.875 -40.406 1 70.38 513 SER B CA 1
ATOM 8295 C C . SER B 1 513 ? 38.5 -55.594 -39.906 1 70.38 513 SER B C 1
ATOM 8297 O O . SER B 1 513 ? 37.594 -55.656 -39.062 1 70.38 513 SER B O 1
ATOM 8299 N N . LEU B 1 514 ? 38.781 -54.5 -40.562 1 77.81 514 LEU B N 1
ATOM 8300 C CA . LEU B 1 514 ? 38.219 -53.219 -40.188 1 77.81 514 LEU B CA 1
ATOM 8301 C C . LEU B 1 514 ? 36.75 -53.125 -40.594 1 77.81 514 LEU B C 1
ATOM 8303 O O . LEU B 1 514 ? 35.938 -52.562 -39.875 1 77.81 514 LEU B O 1
ATOM 8307 N N . ARG B 1 515 ? 36.406 -53.812 -41.781 1 77.25 515 ARG B N 1
ATOM 8308 C CA . ARG B 1 515 ? 35.062 -53.781 -42.281 1 77.25 515 ARG B CA 1
ATOM 8309 C C . ARG B 1 515 ? 34.094 -54.5 -41.344 1 77.25 515 ARG B C 1
ATOM 8311 O O . ARG B 1 515 ? 33 -54 -41.062 1 77.25 515 ARG B O 1
ATOM 8318 N N . ILE B 1 516 ? 34.469 -55.594 -40.75 1 76.06 516 ILE B N 1
ATOM 8319 C CA . ILE B 1 516 ? 33.656 -56.375 -39.844 1 76.06 516 ILE B CA 1
ATOM 8320 C C . ILE B 1 516 ? 33.438 -55.594 -38.531 1 76.06 516 ILE B C 1
ATOM 8322 O O . ILE B 1 516 ? 32.344 -55.562 -38 1 76.06 516 ILE B O 1
ATOM 8326 N N . GLN B 1 517 ? 34.5 -54.969 -38.094 1 78.12 517 GLN B N 1
ATOM 8327 C CA . GLN B 1 517 ? 34.406 -54.156 -36.875 1 78.12 517 GLN B CA 1
ATOM 8328 C C . GLN B 1 517 ? 33.438 -53 -37.062 1 78.12 517 GLN B C 1
ATOM 8330 O O . GLN B 1 517 ? 32.625 -52.719 -36.188 1 78.12 517 GLN B O 1
ATOM 8335 N N . VAL B 1 518 ? 33.594 -52.312 -38.188 1 79 518 VAL B N 1
ATOM 8336 C CA . VAL B 1 518 ? 32.75 -51.156 -38.469 1 79 518 VAL B CA 1
ATOM 8337 C C . VAL B 1 518 ? 31.281 -51.594 -38.594 1 79 518 VAL B C 1
ATOM 8339 O O . VAL B 1 518 ? 30.375 -50.938 -38.062 1 79 518 VAL B O 1
ATOM 8342 N N . GLU B 1 519 ? 30.984 -52.75 -39.281 1 77.44 519 GLU B N 1
ATOM 8343 C CA . GLU B 1 519 ? 29.641 -53.281 -39.438 1 77.44 519 GLU B CA 1
ATOM 8344 C C . GLU B 1 519 ? 29.047 -53.656 -38.094 1 77.44 519 GLU B C 1
ATOM 8346 O O . GLU B 1 519 ? 27.859 -53.406 -37.812 1 77.44 519 GLU B O 1
ATOM 8351 N N . THR B 1 520 ? 29.781 -54.188 -37.219 1 74.81 520 THR B N 1
ATOM 8352 C CA . THR B 1 520 ? 29.344 -54.562 -35.906 1 74.81 520 THR B CA 1
ATOM 8353 C C . THR B 1 520 ? 29.031 -53.344 -35.062 1 74.81 520 THR B C 1
ATOM 8355 O O . THR B 1 520 ? 28.031 -53.281 -34.344 1 74.81 520 THR B O 1
ATOM 8358 N N . ASP B 1 521 ? 29.969 -52.312 -35.125 1 76.69 521 ASP B N 1
ATOM 8359 C CA . ASP B 1 521 ? 29.766 -51.062 -34.375 1 76.69 521 ASP B CA 1
ATOM 8360 C C . ASP B 1 521 ? 28.484 -50.375 -34.812 1 76.69 521 ASP B C 1
ATOM 8362 O O . ASP B 1 521 ? 27.703 -49.906 -33.969 1 76.69 521 ASP B O 1
ATOM 8366 N N . ILE B 1 522 ? 28.25 -50.25 -36.094 1 75.81 522 ILE B N 1
ATOM 8367 C CA . ILE B 1 522 ? 27.078 -49.562 -36.656 1 75.81 522 ILE B CA 1
ATOM 8368 C C . ILE B 1 522 ? 25.812 -50.312 -36.219 1 75.81 522 ILE B C 1
ATOM 8370 O O . ILE B 1 522 ? 24.812 -49.688 -35.875 1 75.81 522 ILE B O 1
ATOM 8374 N N . TRP B 1 523 ? 25.844 -51.625 -36.25 1 75.88 523 TRP B N 1
ATOM 8375 C CA . TRP B 1 523 ? 24.719 -52.438 -35.812 1 75.88 523 TRP B CA 1
ATOM 8376 C C . TRP B 1 523 ? 24.391 -52.156 -34.344 1 75.88 523 TRP B C 1
ATOM 8378 O O . TRP B 1 523 ? 23.234 -52 -33.969 1 75.88 523 TRP B O 1
ATOM 8388 N N . LYS B 1 524 ? 25.344 -52.062 -33.531 1 73.06 524 LYS B N 1
ATOM 8389 C CA . LYS B 1 524 ? 25.156 -51.844 -32.125 1 73.06 524 LYS B CA 1
ATOM 8390 C C . LYS B 1 524 ? 24.672 -50.438 -31.828 1 73.06 524 LYS B C 1
ATOM 8392 O O . LYS B 1 524 ? 23.797 -50.25 -30.984 1 73.06 524 LYS B O 1
ATOM 8397 N N . LEU B 1 525 ? 25.344 -49.469 -32.531 1 74.81 525 LEU B N 1
ATOM 8398 C CA . LEU B 1 525 ? 24.953 -48.094 -32.375 1 74.81 525 LEU B CA 1
ATOM 8399 C C . LEU B 1 525 ? 23.5 -47.875 -32.812 1 74.81 525 LEU B C 1
ATOM 8401 O O . LEU B 1 525 ? 22.734 -47.188 -32.156 1 74.81 525 LEU B O 1
ATOM 8405 N N . ASP B 1 526 ? 23.109 -48.5 -33.969 1 71.12 526 ASP B N 1
ATOM 8406 C CA . ASP B 1 526 ? 21.75 -48.406 -34.469 1 71.12 526 ASP B CA 1
ATOM 8407 C C . ASP B 1 526 ? 20.75 -49.031 -33.5 1 71.12 526 ASP B C 1
ATOM 8409 O O . ASP B 1 526 ? 19.656 -48.5 -33.312 1 71.12 526 ASP B O 1
ATOM 8413 N N . ASN B 1 527 ? 21.109 -50.094 -32.969 1 69.69 527 ASN B N 1
ATOM 8414 C CA . ASN B 1 527 ? 20.234 -50.781 -32 1 69.69 527 ASN B CA 1
ATOM 8415 C C . ASN B 1 527 ? 19.969 -49.938 -30.781 1 69.69 527 ASN B C 1
ATOM 8417 O O . ASN B 1 527 ? 18.859 -49.906 -30.266 1 69.69 527 ASN B O 1
ATOM 8421 N N . ILE B 1 528 ? 20.969 -49.219 -30.328 1 68.44 528 ILE B N 1
ATOM 8422 C CA . ILE B 1 528 ? 20.844 -48.406 -29.141 1 68.44 528 ILE B CA 1
ATOM 8423 C C . ILE B 1 528 ? 19.938 -47.188 -29.453 1 68.44 528 ILE B C 1
ATOM 8425 O O . ILE B 1 528 ? 19.062 -46.844 -28.656 1 68.44 528 ILE B O 1
ATOM 8429 N N . PHE B 1 529 ? 20.094 -46.625 -30.609 1 70.75 529 PHE B N 1
ATOM 8430 C CA . PHE B 1 529 ? 19.359 -45.406 -30.922 1 70.75 529 PHE B CA 1
ATOM 8431 C C . PHE B 1 529 ? 18 -45.75 -31.531 1 70.75 529 PHE B C 1
ATOM 8433 O O . PHE B 1 529 ? 17.047 -44.969 -31.391 1 70.75 529 PHE B O 1
ATOM 8440 N N . ARG B 1 530 ? 17.797 -46.812 -32.312 1 62.31 530 ARG B N 1
ATOM 8441 C CA . ARG B 1 530 ? 16.5 -47.25 -32.844 1 62.31 530 ARG B CA 1
ATOM 8442 C C . ARG B 1 530 ? 15.578 -47.688 -31.719 1 62.31 530 ARG B C 1
ATOM 8444 O O . ARG B 1 530 ? 14.398 -47.344 -31.703 1 62.31 530 ARG B O 1
ATOM 8451 N N . LYS B 1 531 ? 16.062 -48.531 -30.953 1 57.22 531 LYS B N 1
ATOM 8452 C CA . LYS B 1 531 ? 15.273 -49.031 -29.844 1 57.22 531 LYS B CA 1
ATOM 8453 C C . LYS B 1 531 ? 14.773 -47.906 -28.953 1 57.22 531 LYS B C 1
ATOM 8455 O O . LYS B 1 531 ? 13.695 -48 -28.359 1 57.22 531 LYS B O 1
ATOM 8460 N N . HIS B 1 532 ? 15.594 -46.875 -28.984 1 55.66 532 HIS B N 1
ATOM 8461 C CA . HIS B 1 532 ? 15.234 -45.875 -27.969 1 55.66 532 HIS B CA 1
ATOM 8462 C C . HIS B 1 532 ? 14.727 -44.594 -28.594 1 55.66 532 HIS B C 1
ATOM 8464 O O . HIS B 1 532 ? 14.055 -43.781 -27.938 1 55.66 532 HIS B O 1
ATOM 8470 N N . GLY B 1 533 ? 15.086 -44.219 -29.797 1 55.41 533 GLY B N 1
ATOM 8471 C CA . GLY B 1 533 ? 14.781 -42.938 -30.375 1 55.41 533 GLY B CA 1
ATOM 8472 C C . GLY B 1 533 ? 13.602 -42.969 -31.328 1 55.41 533 GLY B C 1
ATOM 8473 O O . GLY B 1 533 ? 13.195 -41.938 -31.859 1 55.41 533 GLY B O 1
ATOM 8474 N N . GLY B 1 534 ? 12.727 -43.938 -31.234 1 47.62 534 GLY B N 1
ATOM 8475 C CA . GLY B 1 534 ? 11.68 -43.906 -32.25 1 47.62 534 GLY B CA 1
ATOM 8476 C C . GLY B 1 534 ? 12.203 -43.625 -33.625 1 47.62 534 GLY B C 1
ATOM 8477 O O . GLY B 1 534 ? 11.453 -43.188 -34.5 1 47.62 534 GLY B O 1
ATOM 8478 N N . LEU B 1 535 ? 13.43 -43.438 -33.844 1 46.34 535 LEU B N 1
ATOM 8479 C CA . LEU B 1 535 ? 13.977 -43.156 -35.156 1 46.34 535 LEU B CA 1
ATOM 8480 C C . LEU B 1 535 ? 13.656 -44.312 -36.125 1 46.34 535 LEU B C 1
ATOM 8482 O O . LEU B 1 535 ? 14.312 -45.344 -36.094 1 46.34 535 LEU B O 1
ATOM 8486 N N . ALA B 1 536 ? 12.484 -44.75 -36.25 1 39.25 536 ALA B N 1
ATOM 8487 C CA . ALA B 1 536 ? 12.102 -45.656 -37.312 1 39.25 536 ALA B CA 1
ATOM 8488 C C . ALA B 1 536 ? 12.828 -45.312 -38.625 1 39.25 536 ALA B C 1
ATOM 8490 O O . ALA B 1 536 ? 13.234 -44.156 -38.812 1 39.25 536 ALA B O 1
ATOM 8491 N N . GLU B 1 537 ? 13.125 -46.375 -39.469 1 39.94 537 GLU B N 1
ATOM 8492 C CA . GLU B 1 537 ? 13.609 -46.5 -40.844 1 39.94 537 GLU B CA 1
ATOM 8493 C C . GLU B 1 537 ? 12.984 -45.438 -41.719 1 39.94 537 GLU B C 1
ATOM 8495 O O . GLU B 1 537 ? 11.766 -45.406 -41.938 1 39.94 537 GLU B O 1
ATOM 8500 N N . ARG B 1 538 ? 13.031 -44.094 -41.656 1 32.91 538 ARG B N 1
ATOM 8501 C CA . ARG B 1 538 ? 12.836 -43.594 -43 1 32.91 538 ARG B CA 1
ATOM 8502 C C . ARG B 1 538 ? 14.039 -43.875 -43.906 1 32.91 538 ARG B C 1
ATOM 8504 O O . ARG B 1 538 ? 15.188 -43.781 -43.438 1 32.91 538 ARG B O 1
#

Solvent-accessible surface area (backbone atoms only — not comparable to full-atom values): 61473 Å² total; per-residue (Å²): 144,82,64,75,80,87,73,80,87,56,60,82,56,76,76,82,80,75,82,85,77,86,73,85,70,84,80,72,85,67,85,76,74,85,73,86,75,84,84,74,83,81,78,78,80,79,79,75,68,74,74,67,58,75,70,61,69,78,58,76,78,69,65,80,68,75,71,67,78,61,52,77,71,45,57,57,41,53,52,27,53,74,70,35,39,43,49,61,31,48,52,54,47,51,53,45,37,74,72,68,48,87,45,63,67,59,54,50,52,52,49,49,52,46,50,47,54,53,50,44,32,72,73,53,53,84,61,60,73,63,53,54,51,35,49,51,27,45,52,50,34,41,38,55,53,19,62,46,43,77,50,81,71,51,63,70,53,60,74,64,53,72,78,33,42,56,38,49,50,50,48,53,45,33,52,52,33,52,71,55,46,74,79,87,54,89,91,58,59,68,67,64,49,52,53,50,47,49,48,31,45,41,60,66,56,26,69,68,41,37,64,53,47,32,73,70,53,28,54,55,40,50,52,38,35,50,52,47,50,46,52,49,48,53,52,45,44,74,73,43,52,82,40,68,68,50,41,53,50,51,49,54,47,41,40,26,43,42,59,42,43,70,66,85,70,61,72,72,52,72,78,65,76,73,57,60,66,39,10,77,60,44,66,44,71,63,44,26,53,58,52,30,50,51,51,49,46,55,47,47,56,54,48,52,53,50,53,54,52,52,50,49,42,54,53,47,43,70,70,53,61,59,91,58,89,68,68,56,66,70,48,50,51,56,55,56,49,49,55,44,56,67,29,49,86,79,30,68,44,56,25,53,51,38,45,56,47,49,56,50,48,51,47,51,48,50,57,52,46,44,56,48,49,56,52,49,44,64,74,38,61,83,44,91,62,66,56,38,49,55,53,45,38,48,45,45,49,50,50,52,39,48,53,57,46,46,52,69,62,59,67,58,70,68,55,53,52,51,45,53,50,51,49,48,51,44,44,51,52,32,50,52,52,44,49,55,49,50,42,53,51,47,53,59,51,46,58,68,36,75,93,44,93,69,74,58,55,62,53,54,50,50,53,52,47,54,54,57,61,70,32,67,75,34,68,82,32,73,64,39,52,52,50,42,54,50,47,49,51,43,54,51,48,49,49,52,51,44,50,52,56,50,56,72,70,54,69,84,84,64,50,67,69,52,50,56,53,51,53,52,49,52,53,53,53,45,51,58,45,40,76,66,44,72,54,62,90,123,113,75,70,48,75,81,85,68,82,52,57,80,47,80,75,82,81,77,81,86,76,88,76,86,76,84,86,72,86,70,84,83,73,87,76,84,88,82,85,75,85,84,73,82,78,78,81,75,68,72,74,66,58,75,72,60,69,78,60,70,86,68,64,80,69,74,72,66,79,64,54,76,72,45,57,56,40,53,52,26,53,72,71,35,38,43,48,60,32,48,52,52,47,52,53,45,35,74,73,68,48,89,44,63,67,58,54,50,52,51,50,51,53,46,49,48,54,53,49,44,33,73,72,54,54,85,60,59,72,63,53,55,50,34,50,50,27,42,52,50,33,40,46,55,53,22,72,47,49,74,49,82,68,49,63,72,53,56,74,64,53,72,77,33,44,48,39,51,52,50,48,54,45,34,50,53,33,52,71,57,47,74,78,89,54,90,90,58,60,68,66,64,50,52,52,51,46,50,48,33,45,42,59,65,56,25,70,66,41,37,64,51,47,32,72,70,54,28,53,56,39,50,51,38,35,49,52,47,50,48,54,47,49,55,53,46,44,71,73,42,52,83,40,70,66,51,40,51,50,50,48,54,47,42,40,26,43,42,58,41,43,70,64,84,69,53,58,46,52,71,78,65,73,73,57,60,66,39,10,75,62,44,66,44,71,63,43,27,54,60,52,28,49,51,49,49,46,55,47,46,55,53,48,51,53,52,54,54,52,52,51,50,42,54,53,48,43,70,71,52,61,60,92,58,88,70,67,57,64,70,49,50,50,56,54,54,49,49,56,44,58,67,28,49,84,78,30,69,45,56,25,52,51,38,46,55,48,50,54,52,49,52,46,51,48,50,55,50,46,43,56,49,49,55,52,49,44,66,75,38,63,82,46,91,62,64,56,38,50,54,54,44,38,48,47,44,50,50,50,52,39,48,53,56,48,45,54,69,60,60,68,58,70,70,55,52,52,50,44,52,50,51,50,47,50,43,44,50,52,32,50,52,51,43,47,54,49,51,42,51,51,46,52,60,51,47,58,67,37,76,93,46,93,71,73,58,54,64,53,53,49,47,53,53,48,52,54,58,61,69,30,68,76,34,69,83,33,73,63,38,51,52,50,44,52,50,45,50,50,43,54,52,50,50,50,52,51,46,50,53,56,50,55,72,71,53,68,85,84,65,52,67,70,51,51,57,50,51,53,50,49,51,53,52,54,46,49,57,45,37,77,66,45,72,56,64,89,122

InterPro domains:
  IPR010326 Exocyst complex component EXOC3/Sec6 [PTHR21292] (101-535)